Protein AF-A5BAG0-F1 (afdb_monomer_lite)

Foldseek 3Di:
DFAKEWEAAPPDLLSQLLVVLCVLLVHDHHYDHADPVDGDPVLCVQPVPPSDDTWIDRHPHIDHTSVRSSVVSCVVRVPNALADPDPVSNVVLVVLLVLVVVCVVLVVQCLVDDPDDSNVVSLVVVLVSLCCCLPPQCNQALESSRPDRHSSCSSCVCCLVPVVVSCQVSVHDQPDCVSRVSVVSSSVVVPDDFLVVQLPPAQDDDDDQSFKDWDWTDDPPPIKIKIKGFQRQDDSVVSRVVSNLVSVVCCVPVPPFQWEWEDDPGMIMIMHSDDCFQPQFFPPKDKDFDPDFAPDQVLVLVQVLVVLVVQLVVLLVDLQSKDKDWDDSDPPWIKIKIKHFHNRYHSVSSSVNSVVQSVCCCVPPGRTQWMKMDGPGMIMIMHRDDDGDDDDDDPDDDDDDDDDDDDDDDDDDDDDDDDDDDPPPVVVVVSVLVVLLPPQDDDDDDDDDDDRYYYYYPPDDDDDDDPDPLVVVVVVCVVVVPQADEDEPVQVCVQQVNVDPVQFPDADPFGTWGWGAGPVRFIKIKGWGAPVDPLNVLLLVQCCVPQSQDDDPQAWHFRHWYDDDRTTITITHDFPQAFQLVQLQDPVSVLVCAPVLLLQQLLSVLVQLCCCQPVGPFNKDQLADDRNQWTAHPVRHTHGHRSSVMDTDPDPQQFDADSDQDYDPQLFAPCCVPGVGDGSLRVLQSSLSRLLCSQQSDDQVPVVVVVQDQGSLVNLVVCVVVVNNCVSGHVSNPPSDDPLLSVLSSQLSLQSQANDSVSRDHSVVSSVSNPDSPDDDDGHDRGDDDGDDDDDDDDDDDDDDDDDDDDDDDDDDDD

InterPro domains:
  IPR000719 Protein kinase domain [PS50011] (499-775)
  IPR000719 Protein kinase domain [SM00220] (499-763)
  IPR001245 Serine-threonine/tyrosine-protein kinase, catalytic domain [PF07714] (502-767)
  IPR002902 Gnk2-homologous domain [PF01657] (192-274)
  IPR002902 Gnk2-homologous domain [PF01657] (292-384)
  IPR002902 Gnk2-homologous domain [PS51473] (168-276)
  IPR002902 Gnk2-homologous domain [PS51473] (282-387)
  IPR004045 Glutathione S-transferase, N-terminal [PF02798] (4-74)
  IPR004045 Glutathione S-transferase, N-terminal [PS50404] (2-81)
  IPR008271 Serine/threonine-protein kinase, active site [PS00108] (620-632)
  IPR010987 Glutathione S-transferase, C-terminal-like [PS50405] (86-225)
  IPR011009 Protein kinase-like domain superfamily [SSF56112] (484-770)
  IPR036249 Thioredoxin-like superfamily [SSF52833] (4-101)
  IPR036282 Glutathione S-transferase, C-terminal domain superfamily [SSF47616] (75-193)
  IPR038408 Gnk2-homologous domain superfamily [G3DSA:3.30.430.20] (283-387)
  IPR040079 Glutathione transferase family [SFLDS00019] (2-194)
  IPR045073 Glutathione S-transferase Omega/Tau-like [SFLDG01152] (2-194)
  IPR045074 Glutathione S-transferases Tau, C-terminal alpha-helical domain, plant [cd03185] (87-192)

Radius of gyration: 32.93 Å; chains: 1; bounding box: 95×73×85 Å

Structure (mmCIF, N/CA/C/O backbone):
data_AF-A5BAG0-F1
#
_entry.id   AF-A5BAG0-F1
#
loop_
_atom_site.group_PDB
_atom_site.id
_atom_site.type_symbol
_atom_site.label_atom_id
_atom_site.label_alt_id
_atom_site.label_comp_id
_atom_site.label_asym_id
_atom_site.label_entity_id
_atom_site.label_seq_id
_atom_site.pdbx_PDB_ins_code
_atom_site.Cartn_x
_atom_site.Cartn_y
_atom_site.Cartn_z
_atom_site.occupancy
_atom_site.B_iso_or_equiv
_atom_site.auth_seq_id
_atom_site.auth_comp_id
_atom_site.auth_asym_id
_atom_site.auth_atom_id
_atom_site.pdbx_PDB_model_num
ATOM 1 N N . MET A 1 1 ? -6.418 -37.209 23.664 1.00 44.50 1 MET A N 1
ATOM 2 C CA . MET A 1 1 ? -5.855 -35.965 24.231 1.00 44.50 1 MET A CA 1
ATOM 3 C C . MET A 1 1 ? -6.591 -34.818 23.578 1.00 44.50 1 MET A C 1
ATOM 5 O O . MET A 1 1 ? -6.714 -34.838 22.359 1.00 44.50 1 MET A O 1
ATOM 9 N N . ALA A 1 2 ? -7.172 -33.909 24.360 1.00 54.09 2 ALA A N 1
ATOM 10 C CA . ALA A 1 2 ? -7.844 -32.742 23.800 1.00 54.09 2 ALA A CA 1
ATOM 11 C C . ALA A 1 2 ? -6.822 -31.923 22.995 1.00 54.09 2 ALA A C 1
ATOM 13 O O . ALA A 1 2 ? -5.721 -31.677 23.483 1.00 54.09 2 ALA A O 1
ATOM 14 N N . GLY A 1 3 ? -7.141 -31.580 21.746 1.00 81.06 3 GLY A N 1
ATOM 15 C CA . GLY A 1 3 ? -6.217 -30.844 20.884 1.00 81.06 3 GLY A CA 1
ATOM 16 C C . GLY A 1 3 ? -5.937 -29.458 21.461 1.00 81.06 3 GLY A C 1
ATOM 17 O O . GLY A 1 3 ? -6.878 -28.717 21.744 1.00 81.06 3 GLY A O 1
ATOM 18 N N . VAL A 1 4 ? -4.659 -29.125 21.651 1.00 92.50 4 VAL A N 1
ATOM 19 C CA . VAL A 1 4 ? -4.233 -27.770 22.012 1.00 92.50 4 VAL A CA 1
ATOM 20 C C . VAL A 1 4 ? -4.216 -26.933 20.739 1.00 92.50 4 VAL A C 1
ATOM 22 O O . VAL A 1 4 ? -3.604 -27.334 19.748 1.00 92.50 4 VAL A O 1
ATOM 25 N N . LYS A 1 5 ? -4.880 -25.779 20.749 1.00 93.62 5 LYS A N 1
ATOM 26 C CA . LYS A 1 5 ? -4.885 -24.829 19.632 1.00 93.62 5 LYS A CA 1
ATOM 27 C C . LYS A 1 5 ? -4.446 -23.463 20.124 1.00 93.62 5 LYS A C 1
ATOM 29 O O . LYS A 1 5 ? -4.856 -23.037 21.198 1.00 93.62 5 LYS A O 1
ATOM 34 N N . LEU A 1 6 ? -3.638 -22.763 19.344 1.00 89.94 6 LEU A N 1
ATOM 35 C CA . LEU A 1 6 ? -3.215 -21.402 19.644 1.00 89.94 6 LEU A CA 1
ATOM 36 C C . LEU A 1 6 ? -3.747 -20.464 18.572 1.00 89.94 6 LEU A C 1
ATOM 38 O O . LEU A 1 6 ? -3.273 -20.500 17.441 1.00 89.94 6 LEU A O 1
ATOM 42 N N . LEU A 1 7 ? -4.693 -19.609 18.947 1.00 91.88 7 LEU A N 1
ATOM 43 C CA . LEU A 1 7 ? -5.143 -18.496 18.125 1.00 91.88 7 LEU A CA 1
ATOM 44 C C . LEU A 1 7 ? -4.152 -17.357 18.326 1.00 91.88 7 LEU A C 1
ATOM 46 O O . LEU A 1 7 ? -4.000 -16.832 19.436 1.00 91.88 7 LEU A O 1
ATOM 50 N N . GLY A 1 8 ? -3.444 -16.993 17.267 1.00 78.56 8 GLY A N 1
ATOM 51 C CA . GLY A 1 8 ? -2.357 -16.030 17.331 1.00 78.56 8 GLY A CA 1
ATOM 52 C C . GLY A 1 8 ? -2.220 -15.233 16.047 1.00 78.56 8 GLY A C 1
ATOM 53 O O . GLY A 1 8 ? -2.806 -15.559 15.029 1.00 78.56 8 GLY A O 1
ATOM 54 N N . PHE A 1 9 ? -1.412 -14.182 16.107 1.00 67.50 9 PHE A N 1
ATOM 55 C CA . PHE A 1 9 ? -0.986 -13.425 14.937 1.00 67.50 9 PHE A CA 1
ATOM 56 C C . PHE A 1 9 ? 0.531 -13.536 14.828 1.00 67.50 9 PHE A C 1
ATOM 58 O O . PHE A 1 9 ? 1.224 -13.335 15.833 1.00 67.50 9 PHE A O 1
ATOM 65 N N . TRP A 1 10 ? 1.050 -13.843 13.641 1.00 54.97 10 TRP A N 1
ATOM 66 C CA . TRP A 1 10 ? 2.470 -14.147 13.428 1.00 54.97 10 TRP A CA 1
ATOM 67 C C . TRP A 1 10 ? 3.415 -12.998 13.790 1.00 54.97 10 TRP A C 1
ATOM 69 O O . TRP A 1 10 ? 4.603 -13.241 13.974 1.00 54.97 10 TRP A O 1
ATOM 79 N N . ALA A 1 11 ? 2.922 -11.760 13.878 1.00 52.19 11 ALA A N 1
ATOM 80 C CA . ALA A 1 11 ? 3.703 -10.598 14.302 1.00 52.19 11 ALA A CA 1
ATOM 81 C C . ALA A 1 11 ? 3.396 -10.166 15.749 1.00 52.19 11 ALA A C 1
ATOM 83 O O . ALA A 1 11 ? 3.837 -9.110 16.185 1.00 52.19 11 ALA A O 1
ATOM 84 N N . SER A 1 12 ? 2.626 -10.940 16.516 1.00 66.25 12 SER A N 1
ATOM 85 C CA . SER A 1 12 ? 2.354 -10.618 17.918 1.00 66.25 12 SER A CA 1
ATOM 86 C C . SER A 1 12 ? 3.501 -11.097 18.815 1.00 66.25 12 SER A C 1
ATOM 88 O O . SER A 1 12 ? 3.684 -12.313 18.943 1.00 66.25 12 SER A O 1
ATOM 90 N N . PRO A 1 13 ? 4.236 -10.202 19.510 1.00 66.69 13 PRO A N 1
ATOM 91 C CA . PRO A 1 13 ? 5.249 -10.624 20.482 1.00 66.69 13 PRO A CA 1
ATOM 92 C C . PRO A 1 13 ? 4.629 -11.456 21.617 1.00 66.69 13 PRO A C 1
ATOM 94 O O . PRO A 1 13 ? 5.242 -12.399 22.110 1.00 66.69 13 PRO A O 1
ATOM 97 N N . PHE A 1 14 ? 3.374 -11.173 21.973 1.00 80.56 14 PHE A N 1
ATOM 98 C CA . PHE A 1 14 ? 2.615 -11.919 22.974 1.00 80.56 14 PHE A CA 1
ATOM 99 C C . PHE A 1 14 ? 2.253 -13.333 22.500 1.00 80.56 14 PHE A C 1
ATOM 101 O O . PHE A 1 14 ? 2.248 -14.263 23.302 1.00 80.56 14 PHE A O 1
ATOM 108 N N . GLY A 1 15 ? 1.995 -13.517 21.200 1.00 74.94 15 GLY A N 1
ATOM 109 C CA . GLY A 1 15 ? 1.789 -14.839 20.602 1.00 74.94 15 GLY A CA 1
ATOM 110 C C . GLY A 1 15 ? 3.059 -15.691 20.615 1.00 74.94 15 GLY A C 1
ATOM 111 O O . GLY A 1 15 ? 2.999 -16.875 20.946 1.00 74.94 15 GLY A O 1
ATOM 112 N N . TYR A 1 16 ? 4.218 -15.083 20.341 1.00 70.00 16 TYR A N 1
ATOM 113 C CA . TYR A 1 16 ? 5.503 -15.786 20.397 1.00 70.00 16 TYR A CA 1
ATOM 114 C C . TYR A 1 16 ? 5.868 -16.279 21.791 1.00 70.00 16 TYR A C 1
ATOM 116 O O . TYR A 1 16 ? 6.412 -17.377 21.890 1.00 70.00 16 TYR A O 1
ATOM 124 N N . ARG A 1 17 ? 5.510 -15.540 22.854 1.00 81.88 17 ARG A N 1
ATOM 125 C CA . ARG A 1 17 ? 5.674 -16.022 24.237 1.00 81.88 17 ARG A CA 1
ATOM 126 C C . ARG A 1 17 ? 5.067 -17.419 24.390 1.00 81.88 17 ARG A C 1
ATOM 128 O O . ARG A 1 17 ? 5.754 -18.347 24.797 1.00 81.88 17 ARG A O 1
ATOM 135 N N . VAL A 1 18 ? 3.815 -17.585 23.961 1.00 81.69 18 VAL A N 1
ATOM 136 C CA . VAL A 1 18 ? 3.084 -18.859 24.057 1.00 81.69 18 VAL A CA 1
ATOM 137 C C . VAL A 1 18 ? 3.702 -19.936 23.160 1.00 81.69 18 VAL A C 1
ATOM 139 O O . VAL A 1 18 ? 3.875 -21.072 23.594 1.00 81.69 18 VAL A O 1
ATOM 142 N N . ILE A 1 19 ? 4.089 -19.585 21.930 1.00 73.25 19 ILE A N 1
ATOM 143 C CA . ILE A 1 19 ? 4.749 -20.507 20.990 1.00 73.25 19 ILE A CA 1
ATOM 144 C C . ILE A 1 19 ? 6.051 -21.064 21.574 1.00 73.25 19 ILE A C 1
ATOM 146 O O . ILE A 1 19 ? 6.289 -22.270 21.493 1.00 73.25 19 ILE A O 1
ATOM 150 N N . TRP A 1 20 ? 6.904 -20.200 22.129 1.00 71.62 20 TRP A N 1
ATOM 151 C CA . TRP A 1 20 ? 8.177 -20.611 22.717 1.00 71.62 20 TRP A CA 1
ATOM 152 C C . TRP A 1 20 ? 7.961 -21.494 23.940 1.00 71.62 20 TRP A C 1
ATOM 154 O O . TRP A 1 20 ? 8.593 -22.543 24.028 1.00 71.62 20 TRP A O 1
ATOM 164 N N . THR A 1 21 ? 7.020 -21.136 24.819 1.00 77.00 21 THR A N 1
ATOM 165 C CA . THR A 1 21 ? 6.648 -21.964 25.974 1.00 77.00 21 THR A CA 1
ATOM 166 C C . THR A 1 21 ? 6.181 -23.351 25.533 1.00 77.00 21 THR A C 1
ATOM 168 O O . THR A 1 21 ? 6.751 -24.342 25.975 1.00 77.00 21 THR A O 1
ATOM 171 N N . LEU A 1 22 ? 5.222 -23.456 24.605 1.00 74.12 22 LEU A N 1
ATOM 172 C CA . LEU A 1 22 ? 4.727 -24.753 24.119 1.00 74.12 22 LEU A CA 1
ATOM 173 C C . LEU A 1 22 ? 5.850 -25.612 23.514 1.00 74.12 22 LEU A C 1
ATOM 175 O O . LEU A 1 22 ? 5.915 -26.811 23.777 1.00 74.12 22 LEU A O 1
ATOM 179 N N . LYS A 1 23 ? 6.765 -24.998 22.750 1.00 65.88 23 LYS A N 1
ATOM 180 C CA . LYS A 1 23 ? 7.907 -25.695 22.134 1.00 65.88 23 LYS A CA 1
ATOM 181 C C . LYS A 1 23 ? 8.925 -26.184 23.160 1.00 65.88 23 LYS A C 1
ATOM 183 O O . LYS A 1 23 ? 9.336 -27.336 23.080 1.00 65.88 23 LYS A O 1
ATOM 188 N N . LEU A 1 24 ? 9.306 -25.345 24.124 1.00 63.72 24 LEU A N 1
ATOM 189 C CA . LEU A 1 24 ? 10.250 -25.723 25.183 1.00 63.72 24 LEU A CA 1
ATOM 190 C C . LEU A 1 24 ? 9.681 -26.818 26.094 1.00 63.72 24 LEU A C 1
ATOM 192 O O . LEU A 1 24 ? 10.423 -27.663 26.583 1.00 63.72 24 LEU A O 1
ATOM 196 N N . LYS A 1 25 ? 8.356 -26.844 26.262 1.00 73.62 25 LYS A N 1
ATOM 197 C CA . LYS A 1 25 ? 7.632 -27.887 26.999 1.00 73.62 25 LYS A CA 1
ATOM 198 C C . LYS A 1 25 ? 7.383 -29.157 26.179 1.00 73.62 25 LYS A C 1
ATOM 200 O O . LYS A 1 25 ? 6.916 -30.142 26.737 1.00 73.62 25 LYS A O 1
ATOM 205 N N . GLY A 1 26 ? 7.667 -29.150 24.874 1.00 67.62 26 GLY A N 1
ATOM 206 C CA . GLY A 1 26 ? 7.410 -30.286 23.982 1.00 67.62 26 GLY A CA 1
ATOM 207 C C . GLY A 1 26 ? 5.921 -30.569 23.738 1.00 67.62 26 GLY A C 1
ATOM 208 O O . GLY A 1 26 ? 5.553 -31.696 23.411 1.00 67.62 26 GLY A O 1
ATOM 209 N N . ILE A 1 27 ? 5.051 -29.570 23.905 1.00 77.88 27 ILE A N 1
ATOM 210 C CA . ILE A 1 27 ? 3.600 -29.721 23.758 1.00 77.88 27 ILE A CA 1
ATOM 211 C C . ILE A 1 27 ? 3.224 -29.552 22.285 1.00 77.88 27 ILE A C 1
ATOM 213 O O . ILE A 1 27 ? 3.508 -28.522 21.673 1.00 77.88 27 ILE A O 1
ATOM 217 N N . ASN A 1 28 ? 2.538 -30.544 21.717 1.00 77.50 28 ASN A N 1
ATOM 218 C CA . ASN A 1 28 ? 1.984 -30.451 20.367 1.00 77.50 28 ASN A CA 1
ATOM 219 C C . ASN A 1 28 ? 0.748 -29.544 20.349 1.00 77.50 28 ASN A C 1
ATOM 221 O O . ASN A 1 28 ? -0.157 -29.711 21.167 1.00 77.50 28 ASN A O 1
ATOM 225 N N . TYR A 1 29 ? 0.682 -28.627 19.384 1.00 82.62 29 TYR A N 1
ATOM 226 C CA . TYR A 1 29 ? -0.444 -27.712 19.212 1.00 82.62 29 TYR A CA 1
ATOM 227 C C . TYR A 1 29 ? -0.710 -27.401 17.735 1.00 82.62 29 TYR A C 1
ATOM 229 O O . TYR A 1 29 ? 0.186 -27.467 16.893 1.00 82.62 29 TYR A O 1
ATOM 237 N N . GLU A 1 30 ? -1.950 -27.028 17.433 1.00 84.69 30 GLU A N 1
ATOM 238 C CA . GLU A 1 30 ? -2.370 -26.455 16.153 1.00 84.69 30 GLU A CA 1
ATOM 239 C C . GLU A 1 30 ? -2.279 -24.924 16.235 1.00 84.69 30 GLU A C 1
ATOM 241 O O . GLU A 1 30 ? -2.868 -24.314 17.126 1.00 84.69 30 GLU A O 1
ATOM 246 N N . TYR A 1 31 ? -1.540 -24.280 15.331 1.00 76.94 31 TYR A N 1
ATOM 247 C CA . TYR A 1 31 ? -1.507 -22.818 15.252 1.00 76.94 31 TYR A CA 1
ATOM 248 C C . TYR A 1 31 ? -2.589 -22.316 14.297 1.00 76.94 31 TYR A C 1
ATOM 250 O O . TYR A 1 31 ? -2.599 -22.687 13.125 1.00 76.94 31 TYR A O 1
ATOM 258 N N . ILE A 1 32 ? -3.465 -21.450 14.796 1.00 83.56 32 ILE A N 1
ATOM 259 C CA . ILE A 1 32 ? -4.528 -20.807 14.031 1.00 83.56 32 ILE A CA 1
ATOM 260 C C . ILE A 1 32 ? -4.159 -19.332 13.890 1.00 83.56 32 ILE A C 1
ATOM 262 O O . ILE A 1 32 ? -4.119 -18.589 14.871 1.00 83.56 32 ILE A O 1
ATOM 266 N N . GLU A 1 33 ? -3.852 -18.926 12.660 1.00 82.38 33 GLU A N 1
ATOM 267 C CA . GLU A 1 33 ? -3.566 -17.533 12.329 1.00 82.38 33 GLU A CA 1
ATOM 268 C C . GLU A 1 33 ? -4.864 -16.714 12.357 1.00 82.38 33 GLU A C 1
ATOM 270 O O . GLU A 1 33 ? -5.813 -17.008 11.633 1.00 82.38 33 GLU A O 1
ATOM 275 N N . GLU A 1 34 ? -4.879 -15.668 13.176 1.00 82.25 34 GLU A N 1
ATOM 276 C CA . GLU A 1 34 ? -5.972 -14.711 13.302 1.00 82.25 34 GLU A CA 1
ATOM 277 C C . GLU A 1 34 ? -5.670 -13.434 12.518 1.00 82.25 34 GLU A C 1
ATOM 279 O O . GLU A 1 34 ? -4.604 -12.824 12.655 1.00 82.25 34 GLU A O 1
ATOM 284 N N . ASP A 1 35 ? -6.650 -12.981 11.740 1.00 72.62 35 ASP A N 1
ATOM 285 C CA . ASP A 1 35 ? -6.616 -11.668 11.109 1.00 72.62 35 ASP A CA 1
ATOM 286 C C . ASP A 1 35 ? -7.104 -10.612 12.116 1.00 72.62 35 ASP A C 1
ATOM 288 O O . ASP A 1 35 ? -8.254 -10.604 12.556 1.00 72.62 35 ASP A O 1
ATOM 292 N N . LEU A 1 36 ? -6.218 -9.693 12.509 1.00 68.00 36 LEU A N 1
ATOM 293 C CA . LEU A 1 36 ? -6.552 -8.628 13.461 1.00 68.00 36 LEU A CA 1
ATOM 294 C C . LEU A 1 36 ? -7.559 -7.609 12.898 1.00 68.00 36 LEU A C 1
ATOM 296 O O . LEU A 1 36 ? -8.217 -6.923 13.688 1.00 68.00 36 LEU A O 1
ATOM 300 N N . GLY A 1 37 ? -7.666 -7.508 11.568 1.00 61.41 37 GLY A N 1
ATOM 301 C CA . GLY A 1 37 ? -8.647 -6.693 10.852 1.00 61.41 37 GLY A CA 1
ATOM 302 C C . GLY A 1 37 ? -9.988 -7.403 10.653 1.00 61.41 37 GLY A C 1
ATOM 303 O O . GLY A 1 37 ? -11.025 -6.745 10.707 1.00 61.41 37 GLY A O 1
ATOM 304 N N . ASN A 1 38 ? -9.979 -8.733 10.512 1.00 77.50 38 ASN A N 1
ATOM 305 C CA . ASN A 1 38 ? -11.176 -9.571 10.403 1.00 77.50 38 ASN A CA 1
ATOM 306 C C . ASN A 1 38 ? -11.106 -10.785 11.347 1.00 77.50 38 ASN A C 1
ATOM 308 O O . ASN A 1 38 ? -10.771 -11.900 10.950 1.00 77.50 38 ASN A O 1
ATOM 312 N N . LYS A 1 39 ? -11.411 -10.541 12.624 1.00 82.31 39 LYS A N 1
ATOM 313 C CA . LYS A 1 39 ? -11.278 -11.532 13.702 1.00 82.31 39 LYS A CA 1
ATOM 314 C C . LYS A 1 39 ? -12.184 -12.731 13.456 1.00 82.31 39 LYS A C 1
ATOM 316 O O . LYS A 1 39 ? -13.379 -12.552 13.210 1.00 82.31 39 LYS A O 1
ATOM 321 N N . SER A 1 40 ? -11.645 -13.941 13.593 1.00 87.56 40 SER A N 1
ATOM 322 C CA . SER A 1 40 ? -12.434 -15.148 13.375 1.00 87.56 40 SER A CA 1
ATOM 323 C C . SER A 1 40 ? -13.585 -15.249 14.383 1.00 87.56 40 SER A C 1
ATOM 325 O O . SER A 1 40 ? -13.499 -14.777 15.522 1.00 87.56 40 SER A O 1
ATOM 327 N N . GLN A 1 41 ? -14.673 -15.917 13.991 1.00 89.75 41 GLN A N 1
ATOM 328 C CA . GLN A 1 41 ? -15.756 -16.233 14.930 1.00 89.75 41 GLN A CA 1
ATOM 329 C C . GLN A 1 41 ? -15.256 -17.086 16.103 1.00 89.75 41 GLN A C 1
ATOM 331 O O . GLN A 1 41 ? -15.753 -16.945 17.216 1.00 89.75 41 GLN A O 1
ATOM 336 N N . LEU A 1 42 ? -14.227 -17.911 15.876 1.00 88.12 42 LEU A N 1
ATOM 337 C CA . LEU A 1 42 ? -13.580 -18.704 16.916 1.00 88.12 42 LEU A CA 1
ATOM 338 C C . LEU A 1 42 ? -12.930 -17.795 17.974 1.00 88.12 42 LEU A C 1
ATOM 340 O O . LEU A 1 42 ? -13.173 -17.972 19.167 1.00 88.12 42 LEU A O 1
ATOM 344 N N . LEU A 1 43 ? -12.185 -16.768 17.557 1.00 88.81 43 LEU A N 1
ATOM 345 C CA . LEU A 1 43 ? -11.599 -15.778 18.463 1.00 88.81 43 LEU A CA 1
ATOM 346 C C . LEU A 1 43 ? -12.670 -14.971 19.201 1.00 88.81 43 LEU A C 1
ATOM 348 O O . LEU A 1 43 ? -12.561 -14.758 20.408 1.00 88.81 43 LEU A O 1
ATOM 352 N N . LEU A 1 44 ? -13.699 -14.512 18.487 1.00 90.31 44 LEU A N 1
ATOM 353 C CA . LEU A 1 44 ? -14.778 -13.719 19.079 1.00 90.31 44 LEU A CA 1
ATOM 354 C C . LEU A 1 44 ? -15.591 -14.525 20.098 1.00 90.31 44 LEU A C 1
ATOM 356 O O . LEU A 1 44 ? -16.000 -13.971 21.116 1.00 90.31 44 LEU A O 1
ATOM 360 N N . HIS A 1 45 ? -15.783 -15.820 19.851 1.00 91.25 45 HIS A N 1
ATOM 361 C CA . HIS A 1 45 ? -16.463 -16.728 20.766 1.00 91.25 45 HIS A CA 1
ATOM 362 C C . HIS A 1 45 ? -15.622 -17.030 22.014 1.00 91.25 45 HIS A C 1
ATOM 364 O O . HIS A 1 45 ? -16.141 -16.998 23.128 1.00 91.25 45 HIS A O 1
ATOM 370 N N . HIS A 1 46 ? -14.321 -17.284 21.845 1.00 87.44 46 HIS A N 1
ATOM 371 C CA . HIS A 1 46 ? -13.440 -17.718 22.933 1.00 87.44 46 HIS A CA 1
ATOM 372 C C . HIS A 1 46 ? -12.741 -16.578 23.694 1.00 87.44 46 HIS A C 1
ATOM 374 O O . HIS A 1 46 ? -12.216 -16.806 24.782 1.00 87.44 46 HIS A O 1
ATOM 380 N N . ASN A 1 47 ? -12.757 -15.346 23.176 1.00 89.44 47 ASN A N 1
ATOM 381 C CA . ASN A 1 47 ? -12.350 -14.137 23.900 1.00 89.44 47 ASN A CA 1
ATOM 382 C C . ASN A 1 47 ? -13.317 -12.968 23.612 1.00 89.44 47 ASN A C 1
ATOM 384 O O . ASN A 1 47 ? -12.937 -11.983 22.971 1.00 89.44 47 ASN A O 1
ATOM 388 N N . PRO A 1 48 ? -14.576 -13.041 24.082 1.00 81.56 48 PRO A N 1
ATOM 389 C CA . PRO A 1 48 ? -15.608 -12.054 23.753 1.00 81.56 48 PRO A CA 1
ATOM 390 C C . PRO A 1 48 ? -15.364 -10.685 24.402 1.00 81.56 48 PRO A C 1
ATOM 392 O O . PRO A 1 48 ? -15.817 -9.664 23.878 1.00 81.56 48 PRO A O 1
ATOM 395 N N . VAL A 1 49 ? -14.637 -10.660 25.526 1.00 78.00 49 VAL A N 1
ATOM 396 C CA . VAL A 1 49 ? -14.387 -9.458 26.334 1.00 78.00 49 VAL A CA 1
ATOM 397 C C . VAL A 1 49 ? -13.346 -8.564 25.670 1.00 78.00 49 VAL A C 1
ATOM 399 O O . VAL A 1 49 ? -13.621 -7.405 25.365 1.00 78.00 49 VAL A O 1
ATOM 402 N N . HIS A 1 50 ? -12.151 -9.096 25.412 1.00 78.31 50 HIS A N 1
ATOM 403 C CA . HIS A 1 50 ? -11.053 -8.299 24.865 1.00 78.31 50 HIS A CA 1
ATOM 404 C C . HIS A 1 50 ? -10.953 -8.422 23.349 1.00 78.31 50 HIS A C 1
ATOM 406 O O . HIS A 1 50 ? -10.473 -7.495 22.693 1.00 78.31 50 HIS A O 1
ATOM 412 N N . LYS A 1 51 ? -11.423 -9.542 22.778 1.00 86.56 51 LYS A N 1
ATOM 413 C CA . LYS A 1 51 ? -11.330 -9.848 21.343 1.00 86.56 51 LYS A CA 1
ATOM 414 C C . LYS A 1 51 ? -9.880 -9.748 20.860 1.00 86.56 51 LYS A C 1
ATOM 416 O O . LYS A 1 51 ? -9.622 -9.216 19.780 1.00 86.56 51 LYS A O 1
ATOM 421 N N . LYS A 1 52 ? -8.923 -10.145 21.701 1.00 85.19 52 LYS A N 1
ATOM 422 C CA . LYS A 1 52 ? -7.477 -10.023 21.467 1.00 85.19 52 LYS A CA 1
ATOM 423 C C . LYS A 1 52 ? -6.824 -11.400 21.444 1.00 85.19 52 LYS A C 1
ATOM 425 O O . LYS A 1 52 ? -7.316 -12.339 22.060 1.00 85.19 52 LYS A O 1
ATOM 430 N N . ILE A 1 53 ? -5.704 -11.482 20.742 1.00 85.75 53 ILE A N 1
ATOM 431 C CA . ILE A 1 53 ? -4.805 -12.637 20.720 1.00 85.75 53 ILE A CA 1
ATOM 432 C C . ILE A 1 53 ? -3.589 -12.362 21.619 1.00 85.75 53 ILE A C 1
ATOM 434 O O . ILE A 1 53 ? -3.254 -11.191 21.823 1.00 85.75 53 ILE A O 1
ATOM 438 N N . PRO A 1 54 ? -2.889 -13.393 22.121 1.00 92.00 54 PRO A N 1
ATOM 439 C CA . PRO A 1 54 ? -3.149 -14.821 21.920 1.00 92.00 54 PRO A CA 1
ATOM 440 C C . PRO A 1 54 ? -4.326 -15.367 22.740 1.00 92.00 54 PRO A C 1
ATOM 442 O O . PRO A 1 54 ? -4.632 -14.854 23.816 1.00 92.00 54 PRO A O 1
ATOM 445 N N . VAL A 1 55 ? -4.941 -16.441 22.237 1.00 95.50 55 VAL A N 1
ATOM 446 C CA . VAL A 1 55 ? -5.883 -17.295 22.981 1.00 95.50 55 VAL A CA 1
ATOM 447 C C . VAL A 1 55 ? -5.458 -18.750 22.808 1.00 95.50 55 VAL A C 1
ATOM 449 O O . VAL A 1 55 ? -5.333 -19.228 21.681 1.00 95.50 55 VAL A O 1
ATOM 452 N N . LEU A 1 56 ? -5.228 -19.457 23.912 1.00 95.69 56 LEU A N 1
ATOM 453 C CA . LEU A 1 56 ? -4.955 -20.891 23.912 1.00 95.69 56 LEU A CA 1
ATOM 454 C C . LEU A 1 56 ? -6.259 -21.649 24.171 1.00 95.69 56 LEU A C 1
ATOM 456 O O . LEU A 1 56 ? -6.906 -21.439 25.195 1.00 95.69 56 LEU A O 1
ATOM 460 N N . LEU A 1 57 ? -6.632 -22.540 23.259 1.00 94.88 57 LEU A N 1
ATOM 461 C CA . LEU A 1 57 ? -7.714 -23.498 23.453 1.00 94.88 57 LEU A CA 1
ATOM 462 C C . LEU A 1 57 ? -7.120 -24.836 23.875 1.00 94.88 57 LEU A C 1
ATOM 464 O O . LEU A 1 57 ? -6.251 -25.380 23.194 1.00 94.88 57 LEU A O 1
ATOM 468 N N . HIS A 1 58 ? -7.607 -25.385 24.979 1.00 93.62 58 HIS A N 1
ATOM 469 C CA . HIS A 1 58 ? -7.279 -26.732 25.426 1.00 93.62 58 HIS A CA 1
ATOM 470 C C . HIS A 1 58 ? -8.588 -27.498 25.637 1.00 93.62 58 HIS A C 1
ATOM 472 O O . HIS A 1 58 ? -9.236 -27.396 26.682 1.00 93.62 58 HIS A O 1
ATOM 478 N N . GLY A 1 59 ? -9.013 -28.226 24.599 1.00 87.31 59 GLY A N 1
ATOM 479 C CA . GLY A 1 59 ? -10.382 -28.746 24.518 1.00 87.31 59 GLY A CA 1
ATOM 480 C C . GLY A 1 59 ? -11.392 -27.603 24.411 1.00 87.31 59 GLY A C 1
ATOM 481 O O . GLY A 1 59 ? -11.193 -26.689 23.618 1.00 87.31 59 GLY A O 1
ATOM 482 N N . ASP A 1 60 ? -12.433 -27.626 25.243 1.00 83.06 60 ASP A N 1
ATOM 483 C CA . ASP A 1 60 ? -13.483 -26.593 25.260 1.00 83.06 60 ASP A CA 1
ATOM 484 C C . ASP A 1 60 ? -13.121 -25.364 26.116 1.00 83.06 60 ASP A C 1
ATOM 486 O O . ASP A 1 60 ? -13.913 -24.432 26.261 1.00 83.06 60 ASP A O 1
ATOM 490 N N . LYS A 1 61 ? -11.930 -25.357 26.729 1.00 89.75 61 LYS A N 1
ATOM 491 C CA . LYS A 1 61 ? -11.475 -24.277 27.610 1.00 89.75 61 LYS A CA 1
ATOM 492 C C . LYS A 1 61 ? -10.610 -23.295 26.834 1.00 89.75 61 LYS A C 1
ATOM 494 O O . LYS A 1 61 ? -9.617 -23.697 26.231 1.00 89.75 61 LYS A O 1
ATOM 499 N N . ALA A 1 62 ? -10.957 -22.015 26.911 1.00 93.56 62 ALA A N 1
ATOM 500 C CA . ALA A 1 62 ? -10.165 -20.923 26.366 1.00 93.56 62 ALA A CA 1
ATOM 501 C C . ALA A 1 62 ? -9.431 -20.176 27.482 1.00 93.56 62 ALA A C 1
ATOM 503 O O . ALA A 1 62 ? -10.035 -19.809 28.489 1.00 93.56 62 ALA A O 1
ATOM 504 N N . VAL A 1 63 ? -8.140 -19.928 27.279 1.00 94.62 63 VAL A N 1
ATOM 505 C CA . VAL A 1 63 ? -7.309 -19.085 28.143 1.00 94.62 63 VAL A CA 1
ATOM 506 C C . VAL A 1 63 ? -6.783 -17.937 27.291 1.00 94.62 63 VAL A C 1
ATOM 508 O O . VAL A 1 63 ? -6.150 -18.162 26.261 1.00 94.62 63 VAL A O 1
ATOM 511 N N . ALA A 1 64 ? -7.088 -16.707 27.690 1.00 90.94 64 ALA A N 1
ATOM 512 C CA . ALA A 1 64 ? -6.654 -15.486 27.016 1.00 90.94 64 ALA A CA 1
ATOM 513 C C . ALA A 1 64 ? -5.572 -14.776 27.842 1.00 90.94 64 ALA A C 1
ATOM 515 O O . ALA A 1 64 ? -5.439 -15.048 29.031 1.00 90.94 64 ALA A O 1
ATOM 516 N N . GLU A 1 65 ? -4.852 -13.846 27.209 1.00 89.25 65 GLU A N 1
ATOM 517 C CA . GLU A 1 65 ? -3.699 -13.111 27.758 1.00 89.25 65 GLU A CA 1
ATOM 518 C C . GLU A 1 65 ? -2.425 -13.960 27.882 1.00 89.25 65 GLU A C 1
ATOM 520 O O . GLU A 1 65 ? -2.381 -14.983 28.560 1.00 89.25 65 GLU A O 1
ATOM 525 N N . SER A 1 66 ? -1.342 -13.517 27.233 1.00 90.56 66 SER A N 1
ATOM 526 C CA . SER A 1 66 ? -0.122 -14.333 27.094 1.00 90.56 66 SER A CA 1
ATOM 527 C C . SER A 1 66 ? 0.475 -14.796 28.426 1.00 90.56 66 SER A C 1
ATOM 529 O O . SER A 1 66 ? 0.860 -15.952 28.534 1.00 90.56 66 SER A O 1
ATOM 531 N N . LEU A 1 67 ? 0.520 -13.939 29.451 1.00 90.75 67 LEU A N 1
ATOM 532 C CA . LEU A 1 67 ? 1.102 -14.300 30.748 1.00 90.75 67 LEU A CA 1
ATOM 533 C C . LEU A 1 67 ? 0.241 -15.316 31.506 1.00 90.75 67 LEU A C 1
ATOM 535 O O . LEU A 1 67 ? 0.777 -16.256 32.082 1.00 90.75 67 LEU A O 1
ATOM 539 N N . VAL A 1 68 ? -1.084 -15.179 31.429 1.00 92.38 68 VAL A N 1
ATOM 540 C CA . VAL A 1 68 ? -2.029 -16.133 32.028 1.00 92.38 68 VAL A CA 1
ATOM 541 C C . VAL A 1 68 ? -1.947 -17.482 31.312 1.00 92.38 68 VAL A C 1
ATOM 543 O O . VAL A 1 68 ? -1.958 -18.530 31.951 1.00 92.38 68 VAL A O 1
ATOM 546 N N . ILE A 1 69 ? -1.793 -17.472 29.985 1.00 94.44 69 ILE A N 1
ATOM 547 C CA . ILE A 1 69 ? -1.570 -18.688 29.194 1.00 94.44 69 ILE A CA 1
ATOM 548 C C . ILE A 1 69 ? -0.263 -19.382 29.604 1.00 94.44 69 ILE A C 1
ATOM 550 O O . ILE A 1 69 ? -0.228 -20.605 29.714 1.00 94.44 69 ILE A O 1
ATOM 554 N N . LEU A 1 70 ? 0.809 -18.622 29.831 1.00 91.19 70 LEU A N 1
ATOM 555 C CA . LEU A 1 70 ? 2.098 -19.150 30.283 1.00 91.19 70 LEU A CA 1
ATOM 556 C C . LEU A 1 70 ? 1.976 -19.850 31.646 1.00 91.19 70 LEU A C 1
ATOM 558 O O . LEU A 1 70 ? 2.473 -20.965 31.798 1.00 91.19 70 LEU A O 1
ATOM 562 N N . GLU A 1 71 ? 1.275 -19.235 32.603 1.00 90.56 71 GLU A N 1
ATOM 563 C CA . GLU A 1 71 ? 0.992 -19.849 33.909 1.00 90.56 71 GLU A CA 1
ATOM 564 C C . GLU A 1 71 ? 0.135 -21.108 33.770 1.00 90.56 71 GLU A C 1
ATOM 566 O O . GLU A 1 71 ? 0.463 -22.148 34.337 1.00 90.56 71 GLU A O 1
ATOM 571 N N . TYR A 1 72 ? -0.905 -21.046 32.938 1.00 94.56 72 TYR A N 1
ATOM 572 C CA . TYR A 1 72 ? -1.748 -22.196 32.640 1.00 94.56 72 TYR A CA 1
ATOM 573 C C . TYR A 1 72 ? -0.948 -23.372 32.061 1.00 94.56 72 TYR A C 1
ATOM 575 O O . TYR A 1 72 ? -1.173 -24.518 32.455 1.00 94.56 72 TYR A O 1
ATOM 583 N N . ILE A 1 73 ? -0.007 -23.109 31.145 1.00 92.56 73 ILE A N 1
ATOM 584 C CA . ILE A 1 73 ? 0.855 -24.148 30.564 1.00 92.56 73 ILE A CA 1
ATOM 585 C C . ILE A 1 73 ? 1.763 -24.765 31.636 1.00 92.56 73 ILE A C 1
ATOM 587 O O . ILE A 1 73 ? 1.878 -25.989 31.694 1.00 92.56 73 ILE A O 1
ATOM 591 N N . GLU A 1 74 ? 2.376 -23.945 32.493 1.00 90.31 74 GLU A N 1
ATOM 592 C CA . GLU A 1 74 ? 3.251 -24.433 33.568 1.00 90.31 74 GLU A CA 1
ATOM 593 C C . GLU A 1 74 ? 2.507 -25.300 34.592 1.00 90.31 74 GLU A C 1
ATOM 595 O O . GLU A 1 74 ? 3.057 -26.294 35.065 1.00 90.31 74 GLU A O 1
ATOM 600 N N . GLU A 1 75 ? 1.254 -24.969 34.909 1.00 91.06 75 GLU A N 1
ATOM 601 C CA . GLU A 1 75 ? 0.434 -25.752 35.843 1.00 91.06 75 GLU A CA 1
ATOM 602 C C . GLU A 1 75 ? -0.151 -27.019 35.208 1.00 91.06 75 GLU A C 1
ATOM 604 O O . GLU A 1 75 ? -0.276 -28.052 35.868 1.00 91.06 75 GLU A O 1
ATOM 609 N N . THR A 1 76 ? -0.507 -26.958 33.923 1.00 92.75 76 THR A N 1
ATOM 610 C CA . THR A 1 76 ? -1.169 -28.070 33.221 1.00 92.75 76 THR A CA 1
ATOM 611 C C . THR A 1 76 ? -0.181 -29.159 32.801 1.00 92.75 76 THR A C 1
ATOM 613 O O . THR A 1 76 ? -0.526 -30.341 32.837 1.00 92.75 76 THR A O 1
ATOM 616 N N . TRP A 1 77 ? 1.047 -28.785 32.426 1.00 91.06 77 TRP A N 1
ATOM 617 C CA . TRP A 1 77 ? 2.103 -29.713 32.017 1.00 91.06 77 TRP A CA 1
ATOM 618 C C . TRP A 1 77 ? 3.331 -29.522 32.914 1.00 91.06 77 TRP A C 1
ATOM 620 O O . TRP A 1 77 ? 4.204 -28.732 32.576 1.00 91.06 77 TRP A O 1
ATOM 630 N N . PRO A 1 78 ? 3.448 -30.224 34.052 1.00 84.94 78 PRO A N 1
ATOM 631 C CA . PRO A 1 78 ? 4.532 -29.995 35.016 1.00 84.94 78 PRO A CA 1
ATOM 632 C C . PRO A 1 78 ? 5.917 -30.482 34.540 1.00 84.94 78 PRO A C 1
ATOM 634 O O . PRO A 1 78 ? 6.932 -30.182 35.164 1.00 84.94 78 PRO A O 1
ATOM 637 N N . GLU A 1 79 ? 5.979 -31.228 33.437 1.00 80.94 79 GLU A N 1
ATOM 638 C CA . GLU A 1 79 ? 7.213 -31.751 32.838 1.00 80.94 79 GLU A CA 1
ATOM 639 C C . GLU A 1 79 ? 8.059 -30.617 32.234 1.00 80.94 79 GLU A C 1
ATOM 641 O O . GLU A 1 79 ? 7.515 -29.710 31.609 1.00 80.94 79 GLU A O 1
ATOM 646 N N . ASN A 1 80 ? 9.388 -30.655 32.394 1.00 73.69 80 ASN A N 1
ATOM 647 C CA . ASN A 1 80 ? 10.313 -29.599 31.938 1.00 73.69 80 ASN A CA 1
ATOM 648 C C . ASN A 1 80 ? 9.919 -28.195 32.454 1.00 73.69 80 ASN A C 1
ATOM 650 O O . ASN A 1 80 ? 9.485 -27.351 31.669 1.00 73.69 80 ASN A O 1
ATOM 654 N N . PRO A 1 81 ? 9.984 -27.937 33.773 1.00 81.62 81 PRO A N 1
ATOM 655 C CA . PRO A 1 81 ? 9.536 -26.668 34.345 1.00 81.62 81 PRO A CA 1
ATOM 656 C C . PRO A 1 81 ? 10.377 -25.492 33.827 1.00 81.62 81 PRO A C 1
ATOM 658 O O . PRO A 1 81 ? 11.607 -25.546 33.837 1.00 81.62 81 PRO A O 1
ATOM 661 N N . LEU A 1 82 ? 9.704 -24.428 33.383 1.00 81.88 82 LEU A N 1
ATOM 662 C CA . LEU A 1 82 ? 10.331 -23.176 32.933 1.00 81.88 82 LEU A CA 1
ATOM 663 C C . LEU A 1 82 ? 10.421 -22.143 34.060 1.00 81.88 82 LEU A C 1
ATOM 665 O O . LEU A 1 82 ? 11.168 -21.164 33.960 1.00 81.88 82 LEU A O 1
ATOM 669 N N . LEU A 1 83 ? 9.641 -22.341 35.121 1.00 85.94 83 LEU A N 1
ATOM 670 C CA . LEU A 1 83 ? 9.788 -21.655 36.394 1.00 85.94 83 LEU A CA 1
ATOM 671 C C . LEU A 1 83 ? 10.680 -22.452 37.360 1.00 85.94 83 LEU A C 1
ATOM 673 O O . LEU A 1 83 ? 10.633 -23.682 37.375 1.00 85.94 83 LEU A O 1
ATOM 677 N N . PRO A 1 84 ? 11.426 -21.766 38.244 1.00 85.56 84 PRO A N 1
ATOM 678 C CA . PRO A 1 84 ? 12.184 -22.426 39.299 1.00 85.56 84 PRO A CA 1
ATOM 679 C C . PRO A 1 84 ? 11.320 -23.326 40.195 1.00 85.56 84 PRO A C 1
ATOM 681 O O . PRO A 1 84 ? 10.139 -23.058 40.463 1.00 85.56 84 PRO A O 1
ATOM 684 N N . THR A 1 85 ? 11.921 -24.405 40.700 1.00 84.56 85 THR A N 1
ATOM 685 C CA . THR A 1 85 ? 11.277 -25.324 41.652 1.00 84.56 85 THR A CA 1
ATOM 686 C C . THR A 1 85 ? 11.194 -24.737 43.061 1.00 84.56 85 THR A C 1
ATOM 688 O O . THR A 1 85 ? 10.242 -25.036 43.785 1.00 84.56 85 THR A O 1
ATOM 691 N N . ASP A 1 86 ? 12.148 -23.883 43.434 1.00 90.56 86 ASP A N 1
ATOM 692 C CA . ASP A 1 86 ? 12.135 -23.160 44.702 1.00 90.56 86 ASP A CA 1
ATOM 693 C C . ASP A 1 86 ? 11.021 -22.099 44.734 1.00 90.56 86 ASP A C 1
ATOM 695 O O . ASP A 1 86 ? 10.757 -21.397 43.754 1.00 90.56 86 ASP A O 1
ATOM 699 N N . ALA A 1 87 ? 10.336 -21.993 45.875 1.00 87.25 87 ALA A N 1
ATOM 700 C CA . ALA A 1 87 ? 9.177 -21.116 46.024 1.00 87.25 87 ALA A CA 1
ATOM 701 C C . ALA A 1 87 ? 9.556 -19.626 45.980 1.00 87.25 87 ALA A C 1
ATOM 703 O O . ALA A 1 87 ? 8.798 -18.824 45.424 1.00 87.25 87 ALA A O 1
ATOM 704 N N . TYR A 1 88 ? 10.706 -19.258 46.551 1.00 88.62 88 TYR A N 1
ATOM 705 C CA . TYR A 1 88 ? 11.193 -17.883 46.540 1.00 88.62 88 TYR A CA 1
ATOM 706 C C . TYR A 1 88 ? 11.652 -17.484 45.134 1.00 88.62 88 TYR A C 1
ATOM 708 O O . TYR A 1 88 ? 11.194 -16.469 44.607 1.00 88.62 88 TYR A O 1
ATOM 716 N N . GLU A 1 89 ? 12.464 -18.310 44.474 1.00 86.44 89 GLU A N 1
ATOM 717 C CA . GLU A 1 89 ? 12.937 -18.033 43.110 1.00 86.44 89 GLU A CA 1
ATOM 718 C C . GLU A 1 89 ? 11.787 -17.967 42.097 1.00 86.44 89 GLU A C 1
ATOM 720 O O . GLU A 1 89 ? 11.771 -17.103 41.216 1.00 86.44 89 GLU A O 1
ATOM 725 N N . ARG A 1 90 ? 10.765 -18.816 42.255 1.00 88.62 90 ARG A N 1
ATOM 726 C CA . ARG A 1 90 ? 9.539 -18.753 41.449 1.00 88.62 90 ARG A CA 1
ATOM 727 C C . ARG A 1 90 ? 8.767 -17.454 41.667 1.00 88.62 90 ARG A C 1
ATOM 729 O O . ARG A 1 90 ? 8.282 -16.864 40.699 1.00 88.62 90 ARG A O 1
ATOM 736 N N . ALA A 1 91 ? 8.647 -16.996 42.914 1.00 85.88 91 ALA A N 1
ATOM 737 C CA . ALA A 1 91 ? 8.012 -15.716 43.223 1.00 85.88 91 ALA A CA 1
ATOM 738 C C . ALA A 1 91 ? 8.799 -14.544 42.615 1.00 85.88 91 ALA A C 1
ATOM 740 O O . ALA A 1 91 ? 8.200 -13.642 42.025 1.00 85.88 91 ALA A O 1
ATOM 741 N N . MET A 1 92 ? 10.132 -14.599 42.667 1.00 89.69 92 MET A N 1
ATOM 742 C CA . MET A 1 92 ? 11.005 -13.607 42.036 1.00 89.69 92 MET A CA 1
ATOM 743 C C . MET A 1 92 ? 10.880 -13.601 40.509 1.00 89.69 92 MET A C 1
ATOM 745 O O . MET A 1 92 ? 10.811 -12.531 39.906 1.00 89.69 92 MET A O 1
ATOM 749 N N . ALA A 1 93 ? 10.782 -14.768 39.867 1.00 88.56 93 ALA A N 1
ATOM 750 C CA . ALA A 1 93 ? 10.546 -14.861 38.426 1.00 88.56 93 ALA A CA 1
ATOM 751 C C . ALA A 1 93 ? 9.223 -14.184 38.023 1.00 88.56 93 ALA A C 1
ATOM 753 O O . ALA A 1 93 ? 9.197 -13.371 37.098 1.00 88.56 93 ALA A O 1
ATOM 754 N N . ARG A 1 94 ? 8.137 -14.444 38.764 1.00 90.31 94 ARG A N 1
ATOM 755 C CA . ARG A 1 94 ? 6.832 -13.790 38.550 1.00 90.31 94 ARG A CA 1
ATOM 756 C C . ARG A 1 94 ? 6.894 -12.280 38.766 1.00 90.31 94 ARG A C 1
ATOM 758 O O . ARG A 1 94 ? 6.329 -11.528 37.972 1.00 90.31 94 ARG A O 1
ATOM 765 N N . PHE A 1 95 ? 7.609 -11.833 39.799 1.00 92.00 95 PHE A N 1
ATOM 766 C CA . PHE A 1 95 ? 7.840 -10.410 40.042 1.00 92.00 95 PHE A CA 1
ATOM 767 C C . PHE A 1 95 ? 8.502 -9.740 38.834 1.00 92.00 95 PHE A C 1
ATOM 769 O O . PHE A 1 95 ? 8.007 -8.715 38.371 1.00 92.00 95 PHE A O 1
ATOM 776 N N . TRP A 1 96 ? 9.566 -10.329 38.281 1.00 90.88 96 TRP A N 1
ATOM 777 C CA . TRP A 1 96 ? 10.289 -9.748 37.147 1.00 90.88 96 TRP A CA 1
ATOM 778 C C . TRP A 1 96 ? 9.481 -9.732 35.849 1.00 90.88 96 TRP A C 1
ATOM 780 O O . TRP A 1 96 ? 9.531 -8.741 35.118 1.00 90.88 96 TRP A O 1
ATOM 790 N N . ILE A 1 97 ? 8.686 -10.774 35.599 1.00 89.31 97 ILE A N 1
ATOM 791 C CA . ILE A 1 97 ? 7.738 -10.811 34.478 1.00 89.31 97 ILE A CA 1
ATOM 792 C C . ILE A 1 97 ? 6.734 -9.656 34.598 1.00 89.31 97 ILE A C 1
ATOM 794 O O . ILE A 1 97 ? 6.559 -8.884 33.654 1.00 89.31 97 ILE A O 1
ATOM 798 N N . ASN A 1 98 ? 6.120 -9.490 35.774 1.00 87.12 98 ASN A N 1
ATOM 799 C CA . ASN A 1 98 ? 5.143 -8.428 36.013 1.00 87.12 98 ASN A CA 1
ATOM 800 C C . ASN A 1 98 ? 5.780 -7.027 35.986 1.00 87.12 98 ASN A C 1
ATOM 802 O O . ASN A 1 98 ? 5.202 -6.085 35.445 1.00 87.12 98 ASN A O 1
ATOM 806 N N . PHE A 1 99 ? 6.997 -6.886 36.520 1.00 86.56 99 PHE A N 1
ATOM 807 C CA . PHE A 1 99 ? 7.763 -5.645 36.454 1.00 86.56 99 PHE A CA 1
ATOM 808 C C . PHE A 1 99 ? 7.984 -5.231 34.997 1.00 86.56 99 PHE A C 1
ATOM 810 O O . PHE A 1 99 ? 7.621 -4.115 34.627 1.00 86.56 99 PHE A O 1
ATOM 817 N N . GLY A 1 100 ? 8.485 -6.144 34.157 1.00 82.88 100 GLY A N 1
ATOM 818 C CA . GLY A 1 100 ? 8.680 -5.904 32.728 1.00 82.88 100 GLY A CA 1
ATOM 819 C C . GLY A 1 100 ? 7.396 -5.487 32.010 1.00 82.88 100 GLY A C 1
ATOM 820 O O . GLY A 1 100 ? 7.391 -4.502 31.271 1.00 82.88 100 GLY A O 1
ATOM 821 N N . GLU A 1 101 ? 6.290 -6.182 32.282 1.00 83.00 101 GLU A N 1
ATOM 822 C CA . GLU A 1 101 ? 4.988 -5.886 31.676 1.00 83.00 101 GLU A CA 1
ATOM 823 C C . GLU A 1 101 ? 4.450 -4.510 32.109 1.00 83.00 101 GLU A C 1
ATOM 825 O O . GLU A 1 101 ? 3.999 -3.729 31.269 1.00 83.00 101 GLU A O 1
ATOM 830 N N . SER A 1 102 ? 4.582 -4.147 33.391 1.00 82.25 102 SER A N 1
ATOM 831 C CA . SER A 1 102 ? 4.148 -2.840 33.916 1.00 82.25 102 SER A CA 1
ATOM 832 C C . SER A 1 102 ? 4.913 -1.655 33.315 1.00 82.25 102 SER A C 1
ATOM 834 O O . SER A 1 102 ? 4.399 -0.536 33.269 1.00 82.25 102 SER A O 1
ATOM 836 N N . LYS A 1 103 ? 6.142 -1.895 32.842 1.00 82.19 103 LYS A N 1
ATOM 837 C CA . LYS A 1 103 ? 7.008 -0.891 32.211 1.00 82.19 103 LYS A CA 1
ATOM 838 C C . LYS A 1 103 ? 6.891 -0.857 30.689 1.00 82.19 103 LYS A C 1
ATOM 840 O O . LYS A 1 103 ? 7.472 0.027 30.062 1.00 82.19 103 LYS A O 1
ATOM 845 N N . SER A 1 104 ? 6.096 -1.750 30.092 1.00 72.06 104 SER A N 1
ATOM 846 C CA . SER A 1 104 ? 5.861 -1.806 28.642 1.00 72.06 104 SER A CA 1
ATOM 847 C C . SER A 1 104 ? 5.440 -0.454 28.058 1.00 72.06 104 SER A C 1
ATOM 849 O O . SER A 1 104 ? 5.982 -0.045 27.038 1.00 72.06 104 SER A O 1
ATOM 851 N N . ALA A 1 105 ? 4.553 0.294 28.724 1.00 68.44 105 ALA A N 1
ATOM 852 C CA . ALA A 1 105 ? 4.115 1.618 28.276 1.00 68.44 105 ALA A CA 1
ATOM 853 C C . ALA A 1 105 ? 5.269 2.632 28.155 1.00 68.44 105 ALA A C 1
ATOM 855 O O . ALA A 1 105 ? 5.291 3.400 27.196 1.00 68.44 105 ALA A O 1
ATOM 856 N N . THR A 1 106 ? 6.242 2.600 29.072 1.00 72.25 106 THR A N 1
ATOM 857 C CA . THR A 1 106 ? 7.443 3.453 29.028 1.00 72.25 106 THR A CA 1
ATOM 858 C C . THR A 1 106 ? 8.347 3.061 27.859 1.00 72.25 106 THR A C 1
ATOM 860 O O . THR A 1 106 ? 8.777 3.927 27.099 1.00 72.25 106 THR A O 1
ATOM 863 N N . PHE A 1 107 ? 8.536 1.758 27.620 1.00 70.56 107 PHE A N 1
ATOM 864 C CA . PHE A 1 107 ? 9.230 1.277 26.419 1.00 70.56 107 PHE A CA 1
ATOM 865 C C . PHE A 1 107 ? 8.499 1.694 25.128 1.00 70.56 107 PHE A C 1
ATOM 867 O O . PHE A 1 107 ? 9.133 2.104 24.161 1.00 70.56 107 PHE A O 1
ATOM 874 N N . PHE A 1 108 ? 7.160 1.678 25.118 1.00 66.88 108 PHE A N 1
ATOM 875 C CA . PHE A 1 108 ? 6.356 2.139 23.981 1.00 66.88 108 PHE A CA 1
ATOM 876 C C . PHE A 1 108 ? 6.367 3.659 23.779 1.00 66.88 108 PHE A C 1
ATOM 878 O O . PHE A 1 108 ? 6.164 4.110 22.651 1.00 66.88 108 PHE A O 1
ATOM 885 N N . GLN A 1 109 ? 6.594 4.451 24.830 1.00 67.81 109 GLN A N 1
ATOM 886 C CA . GLN A 1 109 ? 6.776 5.900 24.714 1.00 67.81 109 GLN A CA 1
ATOM 887 C C . GLN A 1 109 ? 8.084 6.234 23.999 1.00 67.81 109 GLN A C 1
ATOM 889 O O . GLN A 1 109 ? 8.056 7.050 23.082 1.00 67.81 109 GLN A O 1
ATOM 894 N N . PHE A 1 110 ? 9.177 5.524 24.302 1.00 64.81 110 PHE A N 1
ATOM 895 C CA . PHE A 1 110 ? 10.428 5.635 23.542 1.00 64.81 110 PHE A CA 1
ATOM 896 C C . PHE A 1 110 ? 10.221 5.409 22.030 1.00 64.81 110 PHE A C 1
ATOM 898 O O . PHE A 1 110 ? 10.829 6.102 21.221 1.00 64.81 110 PHE A O 1
ATOM 905 N N . PHE A 1 111 ? 9.295 4.527 21.632 1.00 62.19 111 PHE A N 1
ATOM 906 C CA . PHE A 1 111 ? 8.974 4.283 20.216 1.00 62.19 111 PHE A CA 1
ATOM 907 C C . PHE A 1 111 ? 8.124 5.372 19.541 1.00 62.19 111 PHE A C 1
ATOM 909 O O . PHE A 1 111 ? 7.983 5.349 18.319 1.00 62.19 111 PHE A O 1
ATOM 916 N N . LYS A 1 112 ? 7.501 6.281 20.302 1.00 58.62 112 LYS A N 1
ATOM 917 C CA . LYS A 1 112 ? 6.547 7.280 19.783 1.00 58.62 112 LYS A CA 1
ATOM 918 C C . LYS A 1 112 ? 7.038 8.724 19.864 1.00 58.62 112 LYS A C 1
ATOM 920 O O . LYS A 1 112 ? 6.411 9.584 19.248 1.00 58.62 112 LYS A O 1
ATOM 925 N N . SER A 1 113 ? 8.099 9.002 20.616 1.00 60.72 113 SER A N 1
ATOM 926 C CA . SER A 1 113 ? 8.587 10.368 20.815 1.00 60.72 113 SER A CA 1
ATOM 927 C C . SER A 1 113 ? 9.202 10.950 19.537 1.00 60.72 113 SER A C 1
ATOM 929 O O . SER A 1 113 ? 10.069 10.332 18.919 1.00 60.72 113 SER A O 1
ATOM 931 N N . ALA A 1 114 ? 8.772 12.156 19.155 1.00 55.75 114 ALA A N 1
ATOM 932 C CA . ALA A 1 114 ? 9.415 12.946 18.104 1.00 55.75 114 ALA A CA 1
ATOM 933 C C . ALA A 1 114 ? 10.723 13.578 18.620 1.00 55.75 114 ALA A C 1
ATOM 935 O O . ALA A 1 114 ? 10.895 13.744 19.828 1.00 55.75 114 ALA A O 1
ATOM 936 N N . ALA A 1 115 ? 11.642 13.926 17.712 1.00 60.53 115 ALA A N 1
ATOM 937 C CA . ALA A 1 115 ? 12.942 14.503 18.063 1.00 60.53 115 ALA A CA 1
ATOM 938 C C . ALA A 1 115 ? 12.809 15.733 18.986 1.00 60.53 115 ALA A C 1
ATOM 940 O O . ALA A 1 115 ? 12.005 16.624 18.712 1.00 60.53 115 ALA A O 1
ATOM 941 N N . GLY A 1 116 ? 13.612 15.792 20.057 1.00 69.94 116 GLY A N 1
ATOM 942 C CA . GLY A 1 116 ? 13.612 16.892 21.030 1.00 69.94 116 GLY A CA 1
ATOM 943 C C . GLY A 1 116 ? 13.579 16.432 22.494 1.00 69.94 116 GLY A C 1
ATOM 944 O O . GLY A 1 116 ? 13.939 15.302 22.818 1.00 69.94 116 GLY A O 1
ATOM 945 N N . GLU A 1 117 ? 13.131 17.319 23.384 1.00 70.44 117 GLU A N 1
ATOM 946 C CA . GLU A 1 117 ? 13.173 17.154 24.850 1.00 70.44 117 GLU A CA 1
ATOM 947 C C . GLU A 1 117 ? 12.329 15.959 25.356 1.00 70.44 117 GLU A C 1
ATOM 949 O O . GLU A 1 117 ? 12.704 15.269 26.307 1.00 70.44 117 GLU A O 1
ATOM 954 N N . GLU A 1 118 ? 11.225 15.635 24.669 1.00 70.50 118 GLU A N 1
ATOM 955 C CA . GLU A 1 118 ? 10.387 14.461 24.971 1.00 70.50 118 GLU A CA 1
ATOM 956 C C . GLU A 1 118 ? 11.081 13.126 24.656 1.00 70.50 118 GLU A C 1
ATOM 958 O O . GLU A 1 118 ? 10.871 12.132 25.359 1.00 70.50 118 GLU A O 1
ATOM 963 N N . GLN A 1 119 ? 11.927 13.087 23.622 1.00 74.94 119 GLN A N 1
ATOM 964 C CA . GLN A 1 119 ? 12.710 11.900 23.274 1.00 74.94 119 GLN A CA 1
ATOM 965 C C . GLN A 1 119 ? 13.826 11.668 24.295 1.00 74.94 119 GLN A C 1
ATOM 967 O O . GLN A 1 119 ? 14.025 10.539 24.740 1.00 74.94 119 GLN A O 1
ATOM 972 N N . GLU A 1 120 ? 14.516 12.730 24.714 1.00 77.12 120 GLU A N 1
ATOM 973 C CA . GLU A 1 120 ? 15.599 12.646 25.698 1.00 77.12 120 GLU A CA 1
ATOM 974 C C . GLU A 1 120 ? 15.091 12.156 27.063 1.00 77.12 120 GLU A C 1
ATOM 976 O O . GLU A 1 120 ? 15.698 11.279 27.687 1.00 77.12 120 GLU A O 1
ATOM 981 N N . LYS A 1 121 ? 13.913 12.633 27.487 1.00 81.31 121 LYS A N 1
ATOM 982 C CA . LYS A 1 121 ? 13.243 12.146 28.698 1.00 81.31 121 LYS A CA 1
ATOM 983 C C . LYS A 1 121 ? 12.866 10.663 28.596 1.00 81.31 121 LYS A C 1
ATOM 985 O O . LYS A 1 121 ? 13.180 9.896 29.505 1.00 81.31 121 LYS A O 1
ATOM 990 N N . ALA A 1 122 ? 12.249 10.247 27.487 1.00 78.81 122 ALA A N 1
ATOM 991 C CA . ALA A 1 122 ? 11.852 8.853 27.273 1.00 78.81 122 ALA A CA 1
ATOM 992 C C . ALA A 1 122 ? 13.061 7.899 27.197 1.00 78.81 122 ALA A C 1
ATOM 994 O O . ALA A 1 122 ? 13.011 6.785 27.727 1.00 78.81 122 ALA A O 1
ATOM 995 N N . ILE A 1 123 ? 14.169 8.347 26.592 1.00 80.19 123 ILE A N 1
ATOM 996 C CA . ILE A 1 123 ? 15.445 7.619 26.573 1.00 80.19 123 ILE A CA 1
ATOM 997 C C . ILE A 1 123 ? 15.965 7.424 27.996 1.00 80.19 123 ILE A C 1
ATOM 999 O O . ILE A 1 123 ? 16.297 6.301 28.375 1.00 80.19 123 ILE A O 1
ATOM 1003 N N . LYS A 1 124 ? 16.011 8.492 28.797 1.00 84.06 124 LYS A N 1
ATOM 1004 C CA . LYS A 1 124 ? 16.540 8.433 30.162 1.00 84.06 124 LYS A CA 1
ATOM 1005 C C . LYS A 1 124 ? 15.744 7.468 31.045 1.00 84.06 124 LYS A C 1
ATOM 1007 O O . LYS A 1 124 ? 16.340 6.621 31.707 1.00 84.06 124 LYS A O 1
ATOM 1012 N N . GLU A 1 125 ? 14.416 7.547 30.999 1.00 84.25 125 GLU A N 1
ATOM 1013 C CA . GLU A 1 125 ? 13.535 6.637 31.743 1.00 84.25 125 GLU A CA 1
ATOM 1014 C C . GLU A 1 125 ? 13.711 5.175 31.292 1.00 84.25 125 GLU A C 1
ATOM 1016 O O . GLU A 1 125 ? 13.780 4.265 32.119 1.00 84.25 125 GLU A O 1
ATOM 1021 N N . THR A 1 126 ? 13.865 4.939 29.985 1.00 84.62 126 THR A N 1
ATOM 1022 C CA . THR A 1 126 ? 14.107 3.598 29.427 1.00 84.62 126 THR A CA 1
ATOM 1023 C C . THR A 1 126 ? 15.453 3.024 29.876 1.00 84.62 126 THR A C 1
ATOM 1025 O O . THR A 1 126 ? 15.528 1.860 30.273 1.00 84.62 126 THR A O 1
ATOM 1028 N N . VAL A 1 127 ? 16.513 3.837 29.866 1.00 86.12 127 VAL A N 1
ATOM 1029 C CA . VAL A 1 127 ? 17.858 3.446 30.319 1.00 86.12 127 VAL A CA 1
ATOM 1030 C C . VAL A 1 127 ? 17.856 3.063 31.799 1.00 86.12 127 VAL A C 1
ATOM 1032 O O . VAL A 1 127 ? 18.446 2.045 32.161 1.00 86.12 127 VAL A O 1
ATOM 1035 N N . GLU A 1 128 ? 17.167 3.825 32.652 1.00 88.12 128 GLU A N 1
ATOM 1036 C CA . GLU A 1 128 ? 17.051 3.505 34.081 1.00 88.12 128 GLU A CA 1
ATOM 1037 C C . GLU A 1 128 ? 16.357 2.153 34.311 1.00 88.12 128 GLU A C 1
ATOM 1039 O O . GLU A 1 128 ? 16.813 1.352 35.129 1.00 88.12 128 GLU A O 1
ATOM 1044 N N . ILE A 1 129 ? 15.305 1.849 33.545 1.00 87.38 129 ILE A N 1
ATOM 1045 C CA . ILE A 1 129 ? 14.591 0.569 33.647 1.00 87.38 129 ILE A CA 1
ATOM 1046 C C . ILE A 1 129 ? 15.466 -0.595 33.162 1.00 87.38 129 ILE A C 1
ATOM 1048 O O . ILE A 1 129 ? 15.538 -1.624 33.836 1.00 87.38 129 ILE A O 1
ATOM 1052 N N . LEU A 1 130 ? 16.149 -0.447 32.022 1.00 88.19 130 LEU A N 1
ATOM 1053 C CA . LEU A 1 130 ? 17.041 -1.485 31.487 1.00 88.19 130 LEU A CA 1
ATOM 1054 C C . LEU A 1 130 ? 18.201 -1.785 32.438 1.00 88.19 130 LEU A C 1
ATOM 1056 O O . LEU A 1 130 ? 18.567 -2.947 32.604 1.00 88.19 130 LEU A O 1
ATOM 1060 N N . LYS A 1 131 ? 18.716 -0.760 33.125 1.00 89.81 131 LYS A N 1
ATOM 1061 C CA . LYS A 1 131 ? 19.761 -0.924 34.138 1.00 89.81 131 LYS A CA 1
ATOM 1062 C C . LYS A 1 131 ? 19.277 -1.761 35.317 1.00 89.81 131 LYS A C 1
ATOM 1064 O O . LYS A 1 131 ? 19.974 -2.676 35.743 1.00 89.81 131 LYS A O 1
ATOM 1069 N N . ILE A 1 132 ? 18.058 -1.507 35.794 1.00 90.31 132 ILE A N 1
ATOM 1070 C CA . ILE A 1 132 ? 17.438 -2.327 36.844 1.00 90.31 132 ILE A CA 1
ATOM 1071 C C . ILE A 1 132 ? 17.289 -3.781 36.371 1.00 90.31 132 ILE A C 1
ATOM 1073 O O . ILE A 1 132 ? 17.614 -4.697 37.122 1.00 90.31 132 ILE A O 1
ATOM 1077 N N . ILE A 1 133 ? 16.845 -4.013 35.131 1.00 90.06 133 ILE A N 1
ATOM 1078 C CA . ILE A 1 133 ? 16.686 -5.370 34.578 1.00 90.06 133 ILE A CA 1
ATOM 1079 C C . ILE A 1 133 ? 18.039 -6.089 34.479 1.00 90.06 133 ILE A C 1
ATOM 1081 O O . ILE A 1 133 ? 18.154 -7.239 34.907 1.00 90.06 133 ILE A O 1
ATOM 1085 N N . GLU A 1 134 ? 19.071 -5.432 33.953 1.00 91.75 134 GLU A N 1
ATOM 1086 C CA . GLU A 1 134 ? 20.396 -6.036 33.806 1.00 91.75 134 GLU A CA 1
ATOM 1087 C C . GLU A 1 134 ? 21.054 -6.328 35.164 1.00 91.75 134 GLU A C 1
ATOM 1089 O O . GLU A 1 134 ? 21.555 -7.432 35.382 1.00 91.75 134 GLU A O 1
ATOM 1094 N N . GLU A 1 135 ? 21.031 -5.371 36.095 1.00 90.19 135 GLU A N 1
ATOM 1095 C CA . GLU A 1 135 ? 21.741 -5.493 37.373 1.00 90.19 135 GLU A CA 1
ATOM 1096 C C . GLU A 1 135 ? 21.008 -6.390 38.376 1.00 90.19 135 GLU A C 1
ATOM 1098 O O . GLU A 1 135 ? 21.645 -7.192 39.057 1.00 90.19 135 GLU A O 1
ATOM 1103 N N . GLN A 1 136 ? 19.682 -6.261 38.476 1.00 87.25 136 GLN A N 1
ATOM 1104 C CA . GLN A 1 136 ? 18.895 -6.880 39.550 1.00 87.25 136 GLN A CA 1
ATOM 1105 C C . GLN A 1 136 ? 18.157 -8.151 39.104 1.00 87.25 136 GLN A C 1
ATOM 1107 O O . GLN A 1 136 ? 17.825 -8.984 39.948 1.00 87.25 136 GLN A O 1
ATOM 1112 N N . SER A 1 137 ? 17.883 -8.320 37.802 1.00 88.06 137 SER A N 1
ATOM 1113 C CA . SER A 1 137 ? 17.156 -9.491 37.283 1.00 88.06 137 SER A CA 1
ATOM 1114 C C . SER A 1 137 ? 18.067 -10.485 36.565 1.00 88.06 137 SER A C 1
ATOM 1116 O O . SER A 1 137 ? 18.103 -11.664 36.940 1.00 88.06 137 SER A O 1
ATOM 1118 N N . LEU A 1 138 ? 18.819 -10.026 35.556 1.00 89.31 138 LEU A N 1
ATOM 1119 C CA . LEU A 1 138 ? 19.742 -10.875 34.796 1.00 89.31 138 LEU A CA 1
ATOM 1120 C C . LEU A 1 138 ? 20.991 -11.198 35.623 1.00 89.31 138 LEU A C 1
ATOM 1122 O O . LEU A 1 138 ? 21.363 -12.365 35.750 1.00 89.31 138 LEU A O 1
ATOM 1126 N N . GLY A 1 139 ? 21.602 -10.189 36.250 1.00 88.56 139 GLY A N 1
ATOM 1127 C CA . GLY A 1 139 ? 22.836 -10.371 37.011 1.00 88.56 139 GLY A CA 1
ATOM 1128 C C . GLY A 1 139 ? 23.926 -10.981 36.128 1.00 88.56 139 GLY A C 1
ATOM 1129 O O . GLY A 1 139 ? 24.047 -10.602 34.972 1.00 88.56 139 GLY A O 1
ATOM 1130 N N . GLU A 1 140 ? 24.694 -11.937 36.649 1.00 86.12 140 GLU A N 1
ATOM 1131 C CA . GLU A 1 140 ? 25.741 -12.666 35.901 1.00 86.12 140 GLU A CA 1
ATOM 1132 C C . GLU A 1 140 ? 25.220 -13.910 35.157 1.00 86.12 140 GLU A C 1
ATOM 1134 O O . GLU A 1 140 ? 26.004 -14.702 34.635 1.00 86.12 140 GLU A O 1
ATOM 1139 N N . LYS A 1 141 ? 23.903 -14.141 35.143 1.00 86.19 141 LYS A N 1
ATOM 1140 C CA . LYS A 1 141 ? 23.333 -15.365 34.575 1.00 86.19 141 LYS A CA 1
ATOM 1141 C C . LYS A 1 141 ? 23.335 -15.310 33.047 1.00 86.19 141 LYS A C 1
ATOM 1143 O O . LYS A 1 141 ? 23.101 -14.259 32.452 1.00 86.19 141 LYS A O 1
ATOM 1148 N N . LYS A 1 142 ? 23.530 -16.471 32.410 1.00 80.12 142 LYS A N 1
ATOM 1149 C CA . LYS A 1 142 ? 23.468 -16.622 30.946 1.00 80.12 142 LYS A CA 1
ATOM 1150 C C . LYS A 1 142 ? 22.072 -16.309 30.393 1.00 80.12 142 LYS A C 1
ATOM 1152 O O . LYS A 1 142 ? 21.947 -15.689 29.339 1.00 80.12 142 LYS A O 1
ATOM 1157 N N . PHE A 1 143 ? 21.049 -16.740 31.121 1.00 84.00 143 PHE A N 1
ATOM 1158 C CA . PHE A 1 143 ? 19.630 -16.494 30.901 1.00 84.00 143 PHE A CA 1
ATOM 1159 C C . PHE A 1 143 ? 19.006 -15.983 32.205 1.00 84.00 143 PHE A C 1
ATOM 1161 O O . PHE A 1 143 ? 19.523 -16.238 33.293 1.00 84.00 143 PHE A O 1
ATOM 1168 N N . PHE A 1 144 ? 17.875 -15.283 32.148 1.00 84.88 144 PHE A N 1
ATOM 1169 C CA . PHE A 1 144 ? 17.165 -14.851 33.355 1.00 84.88 144 PHE A CA 1
ATOM 1170 C C . PHE A 1 144 ? 16.786 -16.043 34.252 1.00 84.88 144 PHE A C 1
ATOM 1172 O O . PHE A 1 144 ? 16.806 -15.905 35.481 1.00 84.88 144 PHE A O 1
ATOM 1179 N N . GLY A 1 145 ? 16.518 -17.208 33.649 1.00 74.94 145 GLY A N 1
ATOM 1180 C CA . GLY A 1 145 ? 16.322 -18.499 34.316 1.00 74.94 145 GLY A CA 1
ATOM 1181 C C . GLY A 1 145 ? 17.593 -19.216 34.804 1.00 74.94 145 GLY A C 1
ATOM 1182 O O . GLY A 1 145 ? 17.479 -20.303 35.363 1.00 74.94 145 GLY A O 1
ATOM 1183 N N . GLY A 1 146 ? 18.790 -18.647 34.623 1.00 82.06 146 GLY A N 1
ATOM 1184 C CA . GLY A 1 146 ? 20.069 -19.262 34.999 1.00 82.06 146 GLY A CA 1
ATOM 1185 C C . GLY A 1 146 ? 20.861 -19.748 33.784 1.00 82.06 146 GLY A C 1
ATOM 1186 O O . GLY A 1 146 ? 21.264 -18.947 32.944 1.00 82.06 146 GLY A O 1
ATOM 1187 N N . GLU A 1 147 ? 21.095 -21.059 33.696 1.00 74.62 147 GLU A N 1
ATOM 1188 C CA . GLU A 1 147 ? 21.876 -21.692 32.613 1.00 74.62 147 GLU A CA 1
ATOM 1189 C C . GLU A 1 147 ? 21.041 -22.052 31.372 1.00 74.62 147 GLU A C 1
ATOM 1191 O O . GLU A 1 147 ? 21.586 -22.270 30.287 1.00 74.62 147 GLU A O 1
ATOM 1196 N N . ALA A 1 148 ? 19.714 -22.077 31.513 1.00 71.31 148 ALA A N 1
ATOM 1197 C CA . ALA A 1 148 ? 18.761 -22.405 30.458 1.00 71.31 148 ALA A CA 1
ATOM 1198 C C . ALA A 1 148 ? 17.668 -21.334 30.338 1.00 71.31 148 ALA A C 1
ATOM 1200 O O . ALA A 1 148 ? 17.429 -20.563 31.268 1.00 71.31 148 ALA A O 1
ATOM 1201 N N . ILE A 1 149 ? 16.997 -21.306 29.183 1.00 76.69 149 ILE A N 1
ATOM 1202 C CA . ILE A 1 149 ? 15.880 -20.395 28.911 1.00 76.69 149 ILE A CA 1
ATOM 1203 C C . ILE A 1 149 ? 14.732 -20.700 29.881 1.00 76.69 149 ILE A C 1
ATOM 1205 O O . ILE A 1 149 ? 14.157 -21.787 29.838 1.00 76.69 149 ILE A O 1
ATOM 1209 N N . GLY A 1 150 ? 14.387 -19.730 30.727 1.00 82.31 150 GLY A N 1
ATOM 1210 C CA . GLY A 1 150 ? 13.254 -19.798 31.645 1.00 82.31 150 GLY A CA 1
ATOM 1211 C C . GLY A 1 150 ? 12.081 -18.916 31.217 1.00 82.31 150 GLY A C 1
ATOM 1212 O O . GLY A 1 150 ? 12.105 -18.231 30.193 1.00 82.31 150 GLY A O 1
ATOM 1213 N N . LEU A 1 151 ? 11.027 -18.886 32.034 1.00 85.62 151 LEU A N 1
ATOM 1214 C CA . LEU A 1 151 ? 9.815 -18.119 31.721 1.00 85.62 151 LEU A CA 1
ATOM 1215 C C . LEU A 1 151 ? 10.063 -16.598 31.648 1.00 85.62 151 LEU A C 1
ATOM 1217 O O . LEU A 1 151 ? 9.417 -15.897 30.871 1.00 85.62 151 LEU A O 1
ATOM 1221 N N . VAL A 1 152 ? 11.028 -16.093 32.423 1.00 89.50 152 VAL A N 1
ATOM 1222 C CA . VAL A 1 152 ? 11.444 -14.680 32.406 1.00 89.50 152 VAL A CA 1
ATOM 1223 C C . VAL A 1 152 ? 12.118 -14.328 31.074 1.00 89.50 152 VAL A C 1
ATOM 1225 O O . VAL A 1 152 ? 11.820 -13.285 30.496 1.00 89.50 152 VAL A O 1
ATOM 1228 N N . ASP A 1 153 ? 12.947 -15.227 30.532 1.00 86.00 153 ASP A N 1
ATOM 1229 C CA . ASP A 1 153 ? 13.563 -15.074 29.208 1.00 86.00 153 ASP A CA 1
ATOM 1230 C C . ASP A 1 153 ? 12.512 -15.018 28.100 1.00 86.00 153 ASP A C 1
ATOM 1232 O O . ASP A 1 153 ? 12.567 -14.161 27.223 1.00 86.00 153 ASP A O 1
ATOM 1236 N N . ILE A 1 154 ? 11.509 -15.897 28.169 1.00 81.00 154 ILE A N 1
ATOM 1237 C CA . ILE A 1 154 ? 10.386 -15.922 27.224 1.00 81.00 154 ILE A CA 1
ATOM 1238 C C . ILE A 1 154 ? 9.588 -14.616 27.310 1.00 81.00 154 ILE A C 1
ATOM 1240 O O . ILE A 1 154 ? 9.268 -14.015 26.282 1.00 81.00 154 ILE A O 1
ATOM 1244 N N . ALA A 1 155 ? 9.293 -14.143 28.525 1.00 84.38 155 ALA A N 1
ATOM 1245 C CA . ALA A 1 155 ? 8.557 -12.902 28.746 1.00 84.38 155 ALA A CA 1
ATOM 1246 C C . ALA A 1 155 ? 9.307 -11.675 28.209 1.00 84.38 155 ALA A C 1
ATOM 1248 O O . ALA A 1 155 ? 8.672 -10.790 27.626 1.00 84.38 155 ALA A O 1
ATOM 1249 N N . PHE A 1 156 ? 10.636 -11.647 28.349 1.00 84.38 156 PHE A N 1
ATOM 1250 C CA . PHE A 1 156 ? 11.509 -10.600 27.818 1.00 84.38 156 PHE A CA 1
ATOM 1251 C C . PHE A 1 156 ? 11.964 -10.826 26.377 1.00 84.38 156 PHE A C 1
ATOM 1253 O O . PHE A 1 156 ? 12.568 -9.925 25.811 1.00 84.38 156 PHE A O 1
ATOM 1260 N N . GLY A 1 157 ? 11.651 -11.950 25.730 1.00 73.12 157 GLY A N 1
ATOM 1261 C CA . GLY A 1 157 ? 12.163 -12.275 24.392 1.00 73.12 157 GLY A CA 1
ATOM 1262 C C . GLY A 1 157 ? 11.795 -11.262 23.297 1.00 73.12 157 GLY A C 1
ATOM 1263 O O . GLY A 1 157 ? 12.472 -11.172 22.274 1.00 73.12 157 GLY A O 1
ATOM 1264 N N . TRP A 1 158 ? 10.775 -10.426 23.518 1.00 71.88 158 TRP A N 1
ATOM 1265 C CA . TRP A 1 158 ? 10.500 -9.277 22.651 1.00 71.88 158 TRP A CA 1
ATOM 1266 C C . TRP A 1 158 ? 11.631 -8.234 22.679 1.00 71.88 158 TRP A C 1
ATOM 1268 O O . TRP A 1 158 ? 11.889 -7.620 21.650 1.00 71.88 158 TRP A O 1
ATOM 1278 N N . LEU A 1 159 ? 12.371 -8.086 23.783 1.00 72.75 159 LEU A N 1
ATOM 1279 C CA . LEU A 1 159 ? 13.579 -7.258 23.836 1.00 72.75 159 LEU A CA 1
ATOM 1280 C C . LEU A 1 159 ? 14.641 -7.757 22.845 1.00 72.75 159 LEU A C 1
ATOM 1282 O O . LEU A 1 159 ? 15.284 -6.961 22.174 1.00 72.75 159 LEU A O 1
ATOM 1286 N N . ALA A 1 160 ? 14.786 -9.074 22.681 1.00 67.94 160 ALA A N 1
ATOM 1287 C CA . ALA A 1 160 ? 15.755 -9.631 21.743 1.00 67.94 160 ALA A CA 1
ATOM 1288 C C . ALA A 1 160 ? 15.341 -9.429 20.275 1.00 67.94 160 ALA A C 1
ATOM 1290 O O . ALA A 1 160 ? 16.175 -9.071 19.446 1.00 67.94 160 ALA A O 1
ATOM 1291 N N . TYR A 1 161 ? 14.069 -9.656 19.933 1.00 60.84 161 TYR A N 1
ATOM 1292 C CA . TYR A 1 161 ? 13.620 -9.682 18.531 1.00 60.84 161 TYR A CA 1
ATOM 1293 C C . TYR A 1 161 ? 12.997 -8.377 18.018 1.00 60.84 161 TYR A C 1
ATOM 1295 O O . TYR A 1 161 ? 12.990 -8.156 16.811 1.00 60.84 161 TYR A O 1
ATOM 1303 N N . TRP A 1 162 ? 12.477 -7.520 18.899 1.00 60.19 162 TRP A N 1
ATOM 1304 C CA . TRP A 1 162 ? 11.776 -6.287 18.514 1.00 60.19 162 TRP A CA 1
ATOM 1305 C C . TRP A 1 162 ? 12.556 -5.022 18.870 1.00 60.19 162 TRP A C 1
ATOM 1307 O O . TRP A 1 162 ? 12.459 -4.041 18.138 1.00 60.19 162 TRP A O 1
ATOM 1317 N N . PHE A 1 163 ? 13.358 -5.041 19.940 1.00 66.88 163 PHE A N 1
ATOM 1318 C CA . PHE A 1 163 ? 14.037 -3.835 20.423 1.00 66.88 163 PHE A CA 1
ATOM 1319 C C . PHE A 1 163 ? 15.133 -3.341 19.465 1.00 66.88 163 PHE A C 1
ATOM 1321 O O . PHE A 1 163 ? 15.194 -2.151 19.177 1.00 66.88 163 PHE A O 1
ATOM 1328 N N . GLU A 1 164 ? 15.936 -4.237 18.877 1.00 62.69 164 GLU A N 1
ATOM 1329 C CA . GLU A 1 164 ? 16.963 -3.851 17.887 1.00 62.69 164 GLU A CA 1
ATOM 1330 C C . GLU A 1 164 ? 16.358 -3.139 16.663 1.00 62.69 164 GLU A C 1
ATOM 1332 O O . GLU A 1 164 ? 16.861 -2.100 16.239 1.00 62.69 164 GLU A O 1
ATOM 1337 N N . GLY A 1 165 ? 15.237 -3.645 16.132 1.00 54.59 165 GLY A N 1
ATOM 1338 C CA . GLY A 1 165 ? 14.547 -3.009 15.003 1.00 54.59 165 GLY A CA 1
ATOM 1339 C C . GLY A 1 165 ? 13.960 -1.639 15.357 1.00 54.59 165 GLY A C 1
ATOM 1340 O O . GLY A 1 165 ? 13.881 -0.750 14.511 1.00 54.59 165 GLY A O 1
ATOM 1341 N N . THR A 1 166 ? 13.581 -1.432 16.620 1.00 57.16 166 THR A N 1
ATOM 1342 C CA . THR A 1 166 ? 13.087 -0.133 17.095 1.00 57.16 166 THR A CA 1
ATOM 1343 C C . THR A 1 166 ? 14.197 0.878 17.381 1.00 57.16 166 THR A C 1
ATOM 1345 O O . THR A 1 166 ? 14.007 2.062 17.119 1.00 57.16 166 THR A O 1
ATOM 1348 N N . GLU A 1 167 ? 15.369 0.442 17.849 1.00 65.38 167 GLU A N 1
ATOM 1349 C CA . GLU A 1 167 ? 16.545 1.311 18.012 1.00 65.38 167 GLU A CA 1
ATOM 1350 C C . GLU A 1 167 ? 17.010 1.894 16.678 1.00 65.38 167 GLU A C 1
ATOM 1352 O O . GLU A 1 167 ? 17.381 3.067 16.594 1.00 65.38 167 GLU A O 1
ATOM 1357 N N . GLU A 1 168 ? 16.932 1.085 15.620 1.00 59.47 168 GLU A N 1
ATOM 1358 C CA . GLU A 1 168 ? 17.225 1.505 14.252 1.00 59.47 168 GLU A CA 1
ATOM 1359 C C . GLU A 1 168 ? 16.190 2.509 13.722 1.00 59.47 168 GLU A C 1
ATOM 1361 O O . GLU A 1 168 ? 16.564 3.500 13.095 1.00 59.47 168 GLU A O 1
ATOM 1366 N N . ALA A 1 169 ? 14.903 2.314 14.033 1.00 52.44 169 ALA A N 1
ATOM 1367 C CA . ALA A 1 169 ? 13.830 3.231 13.643 1.00 52.44 169 ALA A CA 1
ATOM 1368 C C . ALA A 1 169 ? 13.896 4.591 14.366 1.00 52.44 169 ALA A C 1
ATOM 1370 O O . ALA A 1 169 ? 13.594 5.621 13.767 1.00 52.44 169 ALA A O 1
ATOM 1371 N N . VAL A 1 170 ? 14.301 4.600 15.641 1.00 60.94 170 VAL A N 1
ATOM 1372 C CA . VAL A 1 170 ? 14.440 5.814 16.470 1.00 60.94 170 VAL A CA 1
ATOM 1373 C C . VAL A 1 170 ? 15.816 6.482 16.279 1.00 60.94 170 VAL A C 1
ATOM 1375 O O . VAL A 1 170 ? 16.034 7.616 16.706 1.00 60.94 170 VAL A O 1
ATOM 1378 N N . GLY A 1 171 ? 16.762 5.802 15.621 1.00 63.50 171 GLY A N 1
ATOM 1379 C CA . GLY A 1 171 ? 18.116 6.304 15.371 1.00 63.50 171 GLY A CA 1
ATOM 1380 C C . GLY A 1 171 ? 19.003 6.372 16.620 1.00 63.50 171 GLY A C 1
ATOM 1381 O O . GLY A 1 171 ? 20.046 7.021 16.592 1.00 63.50 171 GLY A O 1
ATOM 1382 N N . THR A 1 172 ? 18.606 5.717 17.717 1.00 67.56 172 THR A N 1
ATOM 1383 C CA . THR A 1 172 ? 19.338 5.699 18.994 1.00 67.56 172 THR A CA 1
ATOM 1384 C C . THR A 1 172 ? 19.546 4.261 19.447 1.00 67.56 172 THR A C 1
ATOM 1386 O O . THR A 1 172 ? 18.582 3.534 19.670 1.00 67.56 172 THR A O 1
ATOM 1389 N N . LYS A 1 173 ? 20.810 3.858 19.616 1.00 71.31 173 LYS A N 1
ATOM 1390 C CA . LYS A 1 173 ? 21.189 2.500 20.027 1.00 71.31 173 LYS A CA 1
ATOM 1391 C C . LYS A 1 173 ? 21.432 2.433 21.538 1.00 71.31 173 LYS A C 1
ATOM 1393 O O . LYS A 1 173 ? 22.473 2.898 22.004 1.00 71.31 173 LYS A O 1
ATOM 1398 N N . LEU A 1 174 ? 20.500 1.851 22.292 1.00 72.38 174 LEU A N 1
ATOM 1399 C CA . LEU A 1 174 ? 20.548 1.751 23.755 1.00 72.38 174 LEU A CA 1
ATOM 1400 C C . LEU A 1 174 ? 21.200 0.431 24.212 1.00 72.38 174 LEU A C 1
ATOM 1402 O O . LEU A 1 174 ? 22.146 0.460 24.995 1.00 72.38 174 LEU A O 1
ATOM 1406 N N . LEU A 1 175 ? 20.769 -0.715 23.682 1.00 71.62 175 LEU A N 1
ATOM 1407 C CA . LEU A 1 175 ? 21.212 -2.079 23.987 1.00 71.62 175 LEU A CA 1
ATOM 1408 C C . LEU A 1 175 ? 22.447 -2.468 23.170 1.00 71.62 175 LEU A C 1
ATOM 1410 O O . LEU A 1 175 ? 22.414 -3.279 22.241 1.00 71.62 175 LEU A O 1
ATOM 1414 N N . ASN A 1 176 ? 23.584 -1.884 23.527 1.00 76.12 176 ASN A N 1
ATOM 1415 C CA . ASN A 1 176 ? 24.877 -2.244 22.957 1.00 76.12 176 ASN A CA 1
ATOM 1416 C C . ASN A 1 176 ? 25.805 -2.863 24.015 1.00 76.12 176 ASN A C 1
ATOM 1418 O O . ASN A 1 176 ? 25.599 -2.702 25.218 1.00 76.12 176 ASN A O 1
ATOM 1422 N N . SER A 1 177 ? 26.860 -3.534 23.551 1.00 77.50 177 SER A N 1
ATOM 1423 C CA . SER A 1 177 ? 27.853 -4.204 24.399 1.00 77.50 177 SER A CA 1
ATOM 1424 C C . SER A 1 177 ? 28.604 -3.274 25.361 1.00 77.50 177 SER A C 1
ATOM 1426 O O . SER A 1 177 ? 29.257 -3.758 26.277 1.00 77.50 177 SER A O 1
ATOM 1428 N N . THR A 1 178 ? 28.562 -1.958 25.145 1.00 76.00 178 THR A N 1
ATOM 1429 C CA . THR A 1 178 ? 29.240 -0.955 25.979 1.00 76.00 178 THR A CA 1
ATOM 1430 C C . THR A 1 178 ? 28.337 -0.454 27.105 1.00 76.00 178 THR A C 1
ATOM 1432 O O . THR A 1 178 ? 28.821 -0.196 28.202 1.00 76.00 178 THR A O 1
ATOM 1435 N N . THR A 1 179 ? 27.037 -0.299 26.842 1.00 80.62 179 THR A N 1
ATOM 1436 C CA . THR A 1 179 ? 26.070 0.273 27.792 1.00 80.62 179 THR A CA 1
ATOM 1437 C C . THR A 1 179 ? 25.357 -0.798 28.619 1.00 80.62 179 THR A C 1
ATOM 1439 O O . THR A 1 179 ? 25.165 -0.585 29.810 1.00 80.62 179 THR A O 1
ATOM 1442 N N . PHE A 1 180 ? 25.019 -1.941 28.011 1.00 87.69 180 PHE A N 1
ATOM 1443 C CA . PHE A 1 180 ? 24.363 -3.079 28.671 1.00 87.69 180 PHE A CA 1
ATOM 1444 C C . PHE A 1 180 ? 25.021 -4.402 28.229 1.00 87.69 180 PHE A C 1
ATOM 1446 O O . PHE A 1 180 ? 24.463 -5.136 27.404 1.00 87.69 180 PHE A O 1
ATOM 1453 N N . PRO A 1 181 ? 26.255 -4.693 28.686 1.00 85.19 181 PRO A N 1
ATOM 1454 C CA . PRO A 1 181 ? 27.064 -5.805 28.184 1.00 85.19 181 PRO A CA 1
ATOM 1455 C C . PRO A 1 181 ? 26.417 -7.181 28.380 1.00 85.19 181 PRO A C 1
ATOM 1457 O O . PRO A 1 181 ? 26.507 -8.036 27.495 1.00 85.19 181 PRO A O 1
ATOM 1460 N N . ARG A 1 182 ? 25.762 -7.410 29.520 1.00 89.69 182 ARG A N 1
ATOM 1461 C CA . ARG A 1 182 ? 25.178 -8.710 29.866 1.00 89.69 182 ARG A CA 1
ATOM 1462 C C . ARG A 1 182 ? 23.847 -8.910 29.166 1.00 89.69 182 ARG A C 1
ATOM 1464 O O . ARG A 1 182 ? 23.603 -9.985 28.624 1.00 89.69 182 ARG A O 1
ATOM 1471 N N . LEU A 1 183 ? 23.025 -7.866 29.097 1.00 88.12 183 LEU A N 1
ATOM 1472 C CA . LEU A 1 183 ? 21.770 -7.922 28.354 1.00 88.12 183 LEU A CA 1
ATOM 1473 C C . LEU A 1 183 ? 22.035 -8.100 26.852 1.00 88.12 183 LEU A C 1
ATOM 1475 O O . LEU A 1 183 ? 21.357 -8.886 26.193 1.00 88.12 183 LEU A O 1
ATOM 1479 N N . HIS A 1 184 ? 23.081 -7.459 26.325 1.00 83.56 184 HIS A N 1
ATOM 1480 C CA . HIS A 1 184 ? 23.535 -7.678 24.954 1.00 83.56 184 HIS A CA 1
ATOM 1481 C C . HIS A 1 184 ? 23.992 -9.129 24.721 1.00 83.56 184 HIS A C 1
ATOM 1483 O O . HIS A 1 184 ? 23.576 -9.749 23.742 1.00 83.56 184 HIS A O 1
ATOM 1489 N N . ALA A 1 185 ? 24.794 -9.700 25.627 1.00 82.56 185 ALA A N 1
ATOM 1490 C CA . ALA A 1 185 ? 25.219 -11.099 25.539 1.00 82.56 185 ALA A CA 1
ATOM 1491 C C . ALA A 1 185 ? 24.030 -12.075 25.604 1.00 82.56 185 ALA A C 1
ATOM 1493 O O . ALA A 1 185 ? 23.959 -13.022 24.819 1.00 82.56 185 ALA A O 1
ATOM 1494 N N . TRP A 1 186 ? 23.062 -11.812 26.484 1.00 86.12 186 TRP A N 1
ATOM 1495 C CA . TRP A 1 186 ? 21.820 -12.575 26.574 1.00 86.12 186 TRP A CA 1
ATOM 1496 C C . TRP A 1 186 ? 21.036 -12.567 25.253 1.00 86.12 186 TRP A C 1
ATOM 1498 O O . TRP A 1 186 ? 20.632 -13.633 24.793 1.00 86.12 186 TRP A O 1
ATOM 1508 N N . ILE A 1 187 ? 20.889 -11.411 24.588 1.00 79.50 187 ILE A N 1
ATOM 1509 C CA . ILE A 1 187 ? 20.207 -11.311 23.281 1.00 79.50 187 ILE A CA 1
ATOM 1510 C C . ILE A 1 187 ? 20.875 -12.210 22.237 1.00 79.50 187 ILE A C 1
ATOM 1512 O O . ILE A 1 187 ? 20.183 -12.914 21.499 1.00 79.50 187 ILE A O 1
ATOM 1516 N N . GLN A 1 188 ? 22.210 -12.211 22.178 1.00 73.25 188 GLN A N 1
ATOM 1517 C CA . GLN A 1 188 ? 22.947 -13.056 21.233 1.00 73.25 188 GLN A CA 1
ATOM 1518 C C . GLN A 1 188 ? 22.739 -14.545 21.536 1.00 73.25 188 GLN A C 1
ATOM 1520 O O . GLN A 1 188 ? 22.412 -15.320 20.635 1.00 73.25 188 GLN A O 1
ATOM 1525 N N . ASN A 1 189 ? 22.829 -14.929 22.811 1.00 71.62 189 ASN A N 1
ATOM 1526 C CA . ASN A 1 189 ? 22.610 -16.306 23.256 1.00 71.62 189 ASN A CA 1
ATOM 1527 C C . ASN A 1 189 ? 21.167 -16.781 23.010 1.00 71.62 189 ASN A C 1
ATOM 1529 O O . ASN A 1 189 ? 20.955 -17.933 22.647 1.00 71.62 189 ASN A O 1
ATOM 1533 N N . PHE A 1 190 ? 20.175 -15.902 23.170 1.00 71.81 190 PHE A N 1
ATOM 1534 C CA . PHE A 1 190 ? 18.760 -16.204 22.930 1.00 71.81 190 PHE A CA 1
ATOM 1535 C C . PHE A 1 190 ? 18.425 -16.355 21.430 1.00 71.81 190 PHE A C 1
ATOM 1537 O O . PHE A 1 190 ? 17.448 -17.016 21.076 1.00 71.81 190 PHE A O 1
ATOM 1544 N N . LYS A 1 191 ? 19.237 -15.770 20.533 1.00 61.31 191 LYS A N 1
ATOM 1545 C CA . LYS A 1 191 ? 19.082 -15.848 19.065 1.00 61.31 191 LYS A CA 1
ATOM 1546 C C . LYS A 1 191 ? 19.821 -17.026 18.412 1.00 61.31 191 LYS A C 1
ATOM 1548 O O . LYS A 1 191 ? 19.426 -17.463 17.330 1.00 61.31 191 LYS A O 1
ATOM 1553 N N . GLN A 1 192 ? 20.891 -17.541 19.020 1.00 55.44 192 GLN A N 1
ATOM 1554 C CA . GLN A 1 192 ? 21.740 -18.585 18.430 1.00 55.44 192 GLN A CA 1
ATOM 1555 C C . GLN A 1 192 ? 21.174 -20.007 18.620 1.00 55.44 192 GLN A C 1
ATOM 1557 O O . GLN A 1 192 ? 21.277 -20.605 19.684 1.00 55.44 192 GLN A O 1
ATOM 1562 N N . SER A 1 193 ? 20.643 -20.584 17.536 1.00 53.19 193 SER A N 1
ATOM 1563 C CA . SER A 1 193 ? 20.495 -22.038 17.321 1.00 53.19 193 SER A CA 1
ATOM 1564 C C . SER A 1 193 ? 21.344 -22.458 16.104 1.00 53.19 193 SER A C 1
ATOM 1566 O O . SER A 1 193 ? 21.629 -21.607 15.262 1.00 53.19 193 SER A O 1
ATOM 1568 N N . ASN A 1 194 ? 21.770 -23.728 15.984 1.00 44.69 194 ASN A N 1
ATOM 1569 C CA . ASN A 1 194 ? 22.781 -24.209 15.006 1.00 44.69 194 ASN A CA 1
ATOM 1570 C C . ASN A 1 194 ? 22.552 -23.782 13.532 1.00 44.69 194 ASN A C 1
ATOM 1572 O O . ASN A 1 194 ? 23.511 -23.552 12.798 1.00 44.69 194 ASN A O 1
ATOM 1576 N N . LEU A 1 195 ? 21.299 -23.590 13.103 1.00 50.53 195 LEU A N 1
ATOM 1577 C CA . LEU A 1 195 ? 20.951 -23.074 11.769 1.00 50.53 195 LEU A CA 1
ATOM 1578 C C . LEU A 1 195 ? 21.405 -21.614 11.551 1.00 50.53 195 LEU A C 1
ATOM 1580 O O . LEU A 1 195 ? 21.810 -21.248 10.453 1.00 50.53 195 LEU A O 1
ATOM 1584 N N . GLY A 1 196 ? 21.393 -20.785 12.597 1.00 50.78 196 GLY A N 1
ATOM 1585 C CA . GLY A 1 196 ? 21.881 -19.403 12.547 1.00 50.78 196 GLY A CA 1
ATOM 1586 C C . GLY A 1 196 ? 23.406 -19.297 12.421 1.00 50.78 196 GLY A C 1
ATOM 1587 O O . GLY A 1 196 ? 23.906 -18.345 11.825 1.00 50.78 196 GLY A O 1
ATOM 1588 N N . ALA A 1 197 ? 24.153 -20.294 12.911 1.00 50.16 197 ALA A N 1
ATOM 1589 C CA . ALA A 1 197 ? 25.607 -20.349 12.756 1.00 50.16 197 ALA A CA 1
ATOM 1590 C C . ALA A 1 197 ? 26.009 -20.642 11.297 1.00 50.16 197 ALA A C 1
ATOM 1592 O O . ALA A 1 197 ? 26.828 -19.918 10.737 1.00 50.16 197 ALA A O 1
ATOM 1593 N N . LEU A 1 198 ? 25.351 -21.606 10.638 1.00 49.25 198 LEU A N 1
ATOM 1594 C CA . LEU A 1 198 ? 25.597 -21.937 9.223 1.00 49.25 198 LEU A CA 1
ATOM 1595 C C . LEU A 1 198 ? 25.266 -20.781 8.277 1.00 49.25 198 LEU A C 1
ATOM 1597 O O . LEU A 1 198 ? 25.977 -20.530 7.308 1.00 49.25 198 LEU A O 1
ATOM 1601 N N . LEU A 1 199 ? 24.195 -20.059 8.583 1.00 49.47 199 LEU A N 1
ATOM 1602 C CA . LEU A 1 199 ? 23.672 -18.980 7.755 1.00 49.47 199 LEU A CA 1
ATOM 1603 C C . LEU A 1 199 ? 24.373 -17.629 7.974 1.00 49.47 199 LEU A C 1
ATOM 1605 O O . LEU A 1 199 ? 24.189 -16.710 7.183 1.00 49.47 199 LEU A O 1
ATOM 1609 N N . SER A 1 200 ? 25.208 -17.511 9.012 1.00 46.34 200 SER A N 1
ATOM 1610 C CA . SER A 1 200 ? 26.040 -16.322 9.261 1.00 46.34 200 SER A CA 1
ATOM 1611 C C . SER A 1 200 ? 27.422 -16.385 8.592 1.00 46.34 200 SER A C 1
ATOM 1613 O O . SER A 1 200 ? 28.125 -15.372 8.529 1.00 46.34 200 SER A O 1
ATOM 1615 N N . ARG A 1 201 ? 27.809 -17.538 8.020 1.00 50.78 201 ARG A N 1
ATOM 1616 C CA . ARG A 1 201 ? 29.007 -17.668 7.176 1.00 50.78 201 ARG A CA 1
ATOM 1617 C C . ARG A 1 201 ? 28.740 -17.090 5.779 1.00 50.78 201 ARG A C 1
ATOM 1619 O O . ARG A 1 201 ? 28.389 -17.796 4.841 1.00 50.78 201 ARG A O 1
ATOM 1626 N N . SER A 1 202 ? 28.913 -15.773 5.665 1.00 48.53 202 SER A N 1
ATOM 1627 C CA . SER A 1 202 ? 28.972 -15.032 4.394 1.00 48.53 202 SER A CA 1
ATOM 1628 C C . SER A 1 202 ? 30.145 -15.507 3.513 1.00 48.53 202 SER A C 1
ATOM 1630 O O . SER A 1 202 ? 31.095 -16.103 4.025 1.00 48.53 202 SER A O 1
ATOM 1632 N N . LEU A 1 203 ? 30.090 -15.226 2.199 1.00 47.56 203 LEU A N 1
ATOM 1633 C CA . LEU A 1 203 ? 31.101 -15.520 1.166 1.00 47.56 203 LEU A CA 1
ATOM 1634 C C . LEU A 1 203 ? 32.443 -14.801 1.442 1.00 47.56 203 LEU A C 1
ATOM 1636 O O . LEU A 1 203 ? 32.868 -13.921 0.688 1.00 47.56 203 LEU A O 1
ATOM 1640 N N . ASN A 1 204 ? 33.129 -15.160 2.525 1.00 41.84 204 ASN A N 1
ATOM 1641 C CA . ASN A 1 204 ? 34.429 -14.621 2.898 1.00 41.84 204 ASN A CA 1
ATOM 1642 C C . ASN A 1 204 ? 35.443 -15.758 3.071 1.00 41.84 204 ASN A C 1
ATOM 1644 O O . ASN A 1 204 ? 35.348 -16.540 4.011 1.00 41.84 204 ASN A O 1
ATOM 1648 N N . ASN A 1 205 ? 36.444 -15.738 2.177 1.00 34.75 205 ASN A N 1
ATOM 1649 C CA . ASN A 1 205 ? 37.608 -16.630 2.043 1.00 34.75 205 ASN A CA 1
ATOM 1650 C C . ASN A 1 205 ? 37.239 -18.016 1.474 1.00 34.75 205 ASN A C 1
ATOM 1652 O O . ASN A 1 205 ? 36.398 -18.704 2.022 1.00 34.75 205 ASN A O 1
ATOM 1656 N N . GLU A 1 206 ? 37.761 -18.493 0.341 1.00 29.00 206 GLU A N 1
ATOM 1657 C CA . GLU A 1 206 ? 39.104 -18.400 -0.243 1.00 29.00 206 GLU A CA 1
ATOM 1658 C C . GLU A 1 206 ? 39.013 -18.543 -1.784 1.00 29.00 206 GLU A C 1
ATOM 1660 O O . GLU A 1 206 ? 38.102 -19.178 -2.301 1.00 29.00 206 GLU A O 1
ATOM 1665 N N . GLY A 1 207 ? 39.971 -17.982 -2.531 1.00 33.72 207 GLY A N 1
ATOM 1666 C CA . GLY A 1 207 ? 40.302 -18.447 -3.889 1.00 33.72 207 GLY A CA 1
ATOM 1667 C C . GLY A 1 207 ? 39.295 -18.204 -5.032 1.00 33.72 207 GLY A C 1
ATOM 1668 O O . GLY A 1 207 ? 38.607 -19.108 -5.486 1.00 33.72 207 GLY A O 1
ATOM 1669 N N . GLY A 1 208 ? 39.338 -17.015 -5.635 1.00 39.91 208 GLY A N 1
ATOM 1670 C CA . GLY A 1 208 ? 39.298 -16.890 -7.102 1.00 39.91 208 GLY A CA 1
ATOM 1671 C C . GLY A 1 208 ? 37.963 -16.859 -7.857 1.00 39.91 208 GLY A C 1
ATOM 1672 O O . GLY A 1 208 ? 37.968 -16.296 -8.946 1.00 39.91 208 GLY A O 1
ATOM 1673 N N . ILE A 1 209 ? 36.827 -17.369 -7.360 1.00 43.53 209 ILE A N 1
ATOM 1674 C CA . ILE A 1 209 ? 35.538 -17.233 -8.086 1.00 43.53 209 ILE A CA 1
ATOM 1675 C C . ILE A 1 209 ? 34.380 -17.007 -7.101 1.00 43.53 209 ILE A C 1
ATOM 1677 O O . ILE A 1 209 ? 33.844 -17.938 -6.512 1.00 43.53 209 ILE A O 1
ATOM 1681 N N . SER A 1 210 ? 33.993 -15.744 -6.918 1.00 56.47 210 SER A N 1
ATOM 1682 C CA . SER A 1 210 ? 33.130 -15.246 -5.834 1.00 56.47 210 SER A CA 1
ATOM 1683 C C . SER A 1 210 ? 31.617 -15.493 -5.991 1.00 56.47 210 SER A C 1
ATOM 1685 O O . SER A 1 210 ? 30.832 -14.683 -5.506 1.00 56.47 210 SER A O 1
ATOM 1687 N N . SER A 1 211 ? 31.191 -16.552 -6.685 1.00 71.12 211 SER A N 1
ATOM 1688 C CA . SER A 1 211 ? 29.775 -16.808 -7.018 1.00 71.12 211 SER A CA 1
ATOM 1689 C C . SER A 1 211 ? 29.245 -18.169 -6.552 1.00 71.12 211 SER A C 1
ATOM 1691 O O . SER A 1 211 ? 28.110 -18.508 -6.864 1.00 71.12 211 SER A O 1
ATOM 1693 N N . PHE A 1 212 ? 30.029 -18.969 -5.825 1.00 81.81 212 PHE A N 1
ATOM 1694 C CA . PHE A 1 212 ? 29.609 -20.291 -5.350 1.00 81.81 212 PHE A CA 1
ATOM 1695 C C . PHE A 1 212 ? 30.319 -20.678 -4.049 1.00 81.81 212 PHE A C 1
ATOM 1697 O O . PHE A 1 212 ? 31.528 -20.474 -3.938 1.00 81.81 212 PHE A O 1
ATOM 1704 N N . SER A 1 213 ? 29.601 -21.275 -3.097 1.00 79.12 213 SER A N 1
ATOM 1705 C CA . SER A 1 213 ? 30.193 -21.854 -1.888 1.00 79.12 213 SER A CA 1
ATOM 1706 C C . SER A 1 213 ? 29.406 -23.054 -1.363 1.00 79.12 213 SER A C 1
ATOM 1708 O O . SER A 1 213 ? 28.184 -23.135 -1.482 1.00 79.12 213 SER A O 1
ATOM 1710 N N . MET A 1 214 ? 30.139 -23.984 -0.752 1.00 83.19 214 MET A N 1
ATOM 1711 C CA . MET A 1 214 ? 29.604 -25.116 0.001 1.00 83.19 214 MET A CA 1
ATOM 1712 C C . MET A 1 214 ? 30.053 -24.974 1.450 1.00 83.19 214 MET A C 1
ATOM 1714 O O . MET A 1 214 ? 31.233 -24.739 1.711 1.00 83.19 214 MET A O 1
ATOM 1718 N N . VAL A 1 215 ? 29.124 -25.115 2.387 1.00 75.94 215 VAL A N 1
ATOM 1719 C CA . VAL A 1 215 ? 29.387 -24.975 3.823 1.00 75.94 215 VAL A CA 1
ATOM 1720 C C . VAL A 1 215 ? 28.771 -26.135 4.590 1.00 75.94 215 VAL A C 1
ATOM 1722 O O . VAL A 1 215 ? 27.788 -26.733 4.154 1.00 75.94 215 VAL A O 1
ATOM 1725 N N . TYR A 1 216 ? 29.325 -26.450 5.752 1.00 76.06 216 TYR A N 1
ATOM 1726 C CA . TYR A 1 216 ? 28.703 -27.363 6.701 1.00 76.06 216 TYR A CA 1
ATOM 1727 C C . TYR A 1 216 ? 28.964 -26.889 8.132 1.00 76.06 216 TYR A C 1
ATOM 1729 O O . TYR A 1 216 ? 29.996 -26.273 8.400 1.00 76.06 216 TYR A O 1
ATOM 1737 N N . GLU A 1 217 ? 28.032 -27.175 9.037 1.00 65.31 217 GLU A N 1
ATOM 1738 C CA . GLU A 1 217 ? 28.123 -26.841 10.463 1.00 65.31 217 GLU A CA 1
ATOM 1739 C C . GLU A 1 217 ? 27.548 -27.951 11.336 1.00 65.31 217 GLU A C 1
ATOM 1741 O O . GLU A 1 217 ? 26.644 -28.675 10.915 1.00 65.31 217 GLU A O 1
ATOM 1746 N N . GLY A 1 218 ? 28.044 -28.026 12.572 1.00 61.28 218 GLY A N 1
ATOM 1747 C CA . GLY A 1 218 ? 27.600 -28.987 13.579 1.00 61.28 218 GLY A CA 1
ATOM 1748 C C . GLY A 1 218 ? 28.261 -30.366 13.477 1.00 61.28 218 GLY A C 1
ATOM 1749 O O . GLY A 1 218 ? 29.018 -30.668 12.550 1.00 61.28 218 GLY A O 1
ATOM 1750 N N . GLU A 1 219 ? 27.949 -31.202 14.464 1.00 60.62 219 GLU A N 1
ATOM 1751 C CA . GLU A 1 219 ? 28.327 -32.615 14.545 1.00 60.62 219 GLU A CA 1
ATOM 1752 C C . GLU A 1 219 ? 27.069 -33.490 14.479 1.00 60.62 219 GLU A C 1
ATOM 1754 O O . GLU A 1 219 ? 25.959 -33.016 14.726 1.00 60.62 219 GLU A O 1
ATOM 1759 N N . ASP A 1 220 ? 27.222 -34.764 14.118 1.00 48.19 220 ASP A N 1
ATOM 1760 C CA . ASP A 1 220 ? 26.091 -35.692 14.044 1.00 48.19 220 ASP A CA 1
ATOM 1761 C C . ASP A 1 220 ? 25.434 -35.866 15.430 1.00 48.19 220 ASP A C 1
ATOM 1763 O O . ASP A 1 220 ? 26.149 -36.019 16.423 1.00 48.19 220 ASP A O 1
ATOM 1767 N N . PRO A 1 221 ? 24.088 -35.870 15.531 1.00 54.34 221 PRO A N 1
ATOM 1768 C CA . PRO A 1 221 ? 23.085 -35.936 14.455 1.00 54.34 221 PRO A CA 1
ATOM 1769 C C . PRO A 1 221 ? 22.600 -34.573 13.917 1.00 54.34 221 PRO A C 1
ATOM 1771 O O . PRO A 1 221 ? 21.726 -34.540 13.050 1.00 54.34 221 PRO A O 1
ATOM 1774 N N . ASP A 1 222 ? 23.144 -33.462 14.416 1.00 59.56 222 ASP A N 1
ATOM 1775 C CA . ASP A 1 222 ? 22.668 -32.094 14.159 1.00 59.56 222 ASP A CA 1
ATOM 1776 C C . ASP A 1 222 ? 23.458 -31.374 13.054 1.00 59.56 222 ASP A C 1
ATOM 1778 O O . ASP A 1 222 ? 23.425 -30.145 12.936 1.00 59.56 222 ASP A O 1
ATOM 1782 N N . LYS A 1 223 ? 24.180 -32.142 12.234 1.00 70.50 223 LYS A N 1
ATOM 1783 C CA . LYS A 1 223 ? 24.993 -31.631 11.135 1.00 70.50 223 LYS A CA 1
ATOM 1784 C C . LYS A 1 223 ? 24.124 -31.107 9.993 1.00 70.50 223 LYS A C 1
ATOM 1786 O O . LYS A 1 223 ? 23.174 -31.759 9.557 1.00 70.50 223 LYS A O 1
ATOM 1791 N N . VAL A 1 224 ? 24.484 -29.940 9.465 1.00 75.19 224 VAL A N 1
ATOM 1792 C CA . VAL A 1 224 ? 23.768 -29.274 8.368 1.00 75.19 224 VAL A CA 1
ATOM 1793 C C . VAL A 1 224 ? 24.741 -28.925 7.245 1.00 75.19 224 VAL A C 1
ATOM 1795 O O . VAL A 1 224 ? 25.851 -28.462 7.493 1.00 75.19 224 VAL A O 1
ATOM 1798 N N . TYR A 1 225 ? 24.311 -29.144 6.007 1.00 82.06 225 TYR A N 1
ATOM 1799 C CA . TYR A 1 225 ? 25.025 -28.863 4.765 1.00 82.06 225 TYR A CA 1
ATOM 1800 C C . TYR A 1 225 ? 24.314 -27.735 4.020 1.00 82.06 225 TYR A C 1
ATOM 1802 O O . TYR A 1 225 ? 23.092 -27.767 3.896 1.00 82.06 225 TYR A O 1
ATOM 1810 N N . GLY A 1 226 ? 25.059 -26.755 3.516 1.00 84.69 226 GLY A N 1
ATOM 1811 C CA . GLY A 1 226 ? 24.544 -25.601 2.780 1.00 84.69 226 GLY A CA 1
ATOM 1812 C C . GLY A 1 226 ? 25.289 -25.368 1.467 1.00 84.69 226 GLY A C 1
ATOM 1813 O O . GLY A 1 226 ? 26.489 -25.622 1.374 1.00 84.69 226 GLY A O 1
ATOM 1814 N N . LEU A 1 227 ? 24.580 -24.875 0.455 1.00 88.50 227 LEU A N 1
ATOM 1815 C CA . LEU A 1 227 ? 25.123 -24.499 -0.848 1.00 88.50 227 LEU A CA 1
ATOM 1816 C C . LEU A 1 227 ? 24.547 -23.149 -1.265 1.00 88.50 227 LEU A C 1
ATOM 1818 O O . LEU A 1 227 ? 23.328 -22.962 -1.263 1.00 88.50 227 LEU A O 1
ATOM 1822 N N . PHE A 1 228 ? 25.433 -22.237 -1.650 1.00 86.75 228 PHE A N 1
ATOM 1823 C CA . PHE A 1 228 ? 25.102 -20.915 -2.165 1.00 86.75 228 PHE A CA 1
ATOM 1824 C C . PHE A 1 228 ? 25.641 -20.788 -3.588 1.00 86.75 228 PHE A C 1
ATOM 1826 O O . PHE A 1 228 ? 26.800 -21.115 -3.847 1.00 86.75 228 PHE A O 1
ATOM 1833 N N . LEU A 1 229 ? 24.815 -20.320 -4.517 1.00 87.75 229 LEU A N 1
ATOM 1834 C CA . LEU A 1 229 ? 25.194 -20.111 -5.912 1.00 87.75 229 LEU A CA 1
ATOM 1835 C C . LEU A 1 229 ? 24.612 -18.788 -6.401 1.00 87.75 229 LEU A C 1
ATOM 1837 O O . LEU A 1 229 ? 23.432 -18.522 -6.222 1.00 87.75 229 LEU A O 1
ATOM 1841 N N . CYS A 1 230 ? 25.423 -17.981 -7.062 1.00 86.12 230 CYS A N 1
ATOM 1842 C CA . CYS A 1 230 ? 25.010 -16.778 -7.765 1.00 86.12 230 CYS A CA 1
ATOM 1843 C C . CYS A 1 230 ? 25.198 -16.961 -9.265 1.00 86.12 230 CYS A C 1
ATOM 1845 O O . CYS A 1 230 ? 26.028 -17.754 -9.730 1.00 86.12 230 CYS A O 1
ATOM 1847 N N . ARG A 1 231 ? 24.436 -16.195 -10.037 1.00 84.62 231 ARG A N 1
ATOM 1848 C CA . ARG A 1 231 ? 24.615 -16.128 -11.483 1.00 84.62 231 ARG A CA 1
ATOM 1849 C C . ARG A 1 231 ? 25.982 -15.487 -11.814 1.00 84.62 231 ARG A C 1
ATOM 1851 O O . ARG A 1 231 ? 26.377 -14.539 -11.137 1.00 84.62 231 ARG A O 1
ATOM 1858 N N . PRO A 1 232 ? 26.754 -15.984 -12.794 1.00 81.75 232 PRO A N 1
ATOM 1859 C CA . PRO A 1 232 ? 28.116 -15.482 -13.016 1.00 81.75 232 PRO A CA 1
ATOM 1860 C C . PRO A 1 232 ? 28.218 -14.037 -13.531 1.00 81.75 232 PRO A C 1
ATOM 1862 O O . PRO A 1 232 ? 29.267 -13.422 -13.381 1.00 81.75 232 PRO A O 1
ATOM 1865 N N . ASP A 1 233 ? 27.153 -13.498 -14.124 1.00 77.75 233 ASP A N 1
ATOM 1866 C CA . ASP A 1 233 ? 27.054 -12.127 -14.647 1.00 77.75 233 ASP A CA 1
ATOM 1867 C C . ASP A 1 233 ? 26.700 -11.080 -13.569 1.00 77.75 233 ASP A C 1
ATOM 1869 O O . ASP A 1 233 ? 26.767 -9.879 -13.835 1.00 77.75 233 ASP A O 1
ATOM 1873 N N . VAL A 1 234 ? 26.321 -11.496 -12.351 1.00 74.44 234 VAL A N 1
ATOM 1874 C CA . VAL A 1 234 ? 25.978 -10.556 -11.272 1.00 74.44 234 VAL A CA 1
ATOM 1875 C C . VAL A 1 234 ? 27.209 -10.129 -10.473 1.00 74.44 234 VAL A C 1
ATOM 1877 O O . VAL A 1 234 ? 28.107 -10.917 -10.177 1.00 74.44 234 VAL A O 1
ATOM 1880 N N . SER A 1 235 ? 27.251 -8.854 -10.075 1.00 75.62 235 SER A N 1
ATOM 1881 C CA . SER A 1 235 ? 28.353 -8.334 -9.260 1.00 75.62 235 SER A CA 1
ATOM 1882 C C . SER A 1 235 ? 28.399 -9.000 -7.879 1.00 75.62 235 SER A C 1
ATOM 1884 O O . SER A 1 235 ? 27.374 -9.406 -7.329 1.00 75.62 235 SER A O 1
ATOM 1886 N N . LYS A 1 236 ? 29.586 -9.038 -7.257 1.00 70.69 236 LYS A N 1
ATOM 1887 C CA . LYS A 1 236 ? 29.767 -9.592 -5.903 1.00 70.69 236 LYS A CA 1
ATOM 1888 C C . LYS A 1 236 ? 28.816 -8.963 -4.870 1.00 70.69 236 LYS A C 1
ATOM 1890 O O . LYS A 1 236 ? 28.327 -9.663 -3.992 1.00 70.69 236 LYS A O 1
ATOM 1895 N N . HIS A 1 237 ? 28.534 -7.663 -4.986 1.00 63.94 237 HIS A N 1
ATOM 1896 C CA . HIS A 1 237 ? 27.610 -6.959 -4.092 1.00 63.94 237 HIS A CA 1
ATOM 1897 C C . HIS A 1 237 ? 26.160 -7.434 -4.265 1.00 63.94 237 HIS A C 1
ATOM 1899 O O . HIS A 1 237 ? 25.484 -7.712 -3.277 1.00 63.94 237 HIS A O 1
ATOM 1905 N N . ILE A 1 238 ? 25.694 -7.563 -5.513 1.00 64.06 238 ILE A N 1
ATOM 1906 C CA . ILE A 1 238 ? 24.341 -8.055 -5.822 1.00 64.06 238 ILE A CA 1
ATOM 1907 C C . ILE A 1 238 ? 24.197 -9.510 -5.369 1.00 64.06 238 ILE A C 1
ATOM 1909 O O . ILE A 1 238 ? 23.214 -9.859 -4.721 1.00 64.06 238 ILE A O 1
ATOM 1913 N N . CYS A 1 239 ? 25.210 -10.335 -5.641 1.00 73.69 239 CYS A N 1
ATOM 1914 C CA . CYS A 1 239 ? 25.270 -11.714 -5.173 1.00 73.69 239 CYS A CA 1
ATOM 1915 C C . CYS A 1 239 ? 25.148 -11.796 -3.643 1.00 73.69 239 CYS A C 1
ATOM 1917 O O . CYS A 1 239 ? 24.270 -12.495 -3.145 1.00 73.69 239 CYS A O 1
ATOM 1919 N N . GLN A 1 240 ? 25.953 -11.032 -2.893 1.00 65.44 240 GLN A N 1
ATOM 1920 C CA . GLN A 1 240 ? 25.903 -11.055 -1.429 1.00 65.44 240 GLN A CA 1
ATOM 1921 C C . GLN A 1 240 ? 24.538 -10.609 -0.894 1.00 65.44 240 GLN A C 1
ATOM 1923 O O . GLN A 1 240 ? 23.952 -11.307 -0.075 1.00 65.44 240 GLN A O 1
ATOM 1928 N N . SER A 1 241 ? 23.995 -9.502 -1.409 1.00 59.38 241 SER A N 1
ATOM 1929 C CA . SER A 1 241 ? 22.674 -9.015 -1.002 1.00 59.38 241 SER A CA 1
ATOM 1930 C C . SER A 1 241 ? 21.564 -10.035 -1.285 1.00 59.38 241 SER A C 1
ATOM 1932 O O . SER A 1 241 ? 20.662 -10.199 -0.462 1.00 59.38 241 SER A O 1
ATOM 1934 N N . CYS A 1 242 ? 21.647 -10.755 -2.409 1.00 64.25 242 CYS A N 1
ATOM 1935 C CA . CYS A 1 242 ? 20.705 -11.820 -2.740 1.00 64.25 242 CYS A CA 1
ATOM 1936 C C . CYS A 1 242 ? 20.817 -13.002 -1.768 1.00 64.25 242 CYS A C 1
ATOM 1938 O O . CYS A 1 242 ? 19.800 -13.478 -1.264 1.00 64.25 242 CYS A O 1
ATOM 1940 N N . ILE A 1 243 ? 22.038 -13.445 -1.452 1.00 68.56 243 ILE A N 1
ATOM 1941 C CA . ILE A 1 243 ? 22.270 -14.532 -0.494 1.00 68.56 243 ILE A CA 1
ATOM 1942 C C . ILE A 1 243 ? 21.792 -14.152 0.913 1.00 68.56 243 ILE A C 1
ATOM 1944 O O . ILE A 1 243 ? 21.157 -14.974 1.576 1.00 68.56 243 ILE A O 1
ATOM 1948 N N . ASP A 1 244 ? 22.019 -12.913 1.352 1.00 59.16 244 ASP A N 1
ATOM 1949 C CA . ASP A 1 244 ? 21.544 -12.418 2.649 1.00 59.16 244 ASP A CA 1
ATOM 1950 C C . ASP A 1 244 ? 20.005 -12.409 2.701 1.00 59.16 244 ASP A C 1
ATOM 1952 O O . ASP A 1 244 ? 19.398 -12.893 3.661 1.00 59.16 244 ASP A O 1
ATOM 1956 N N . ALA A 1 245 ? 19.351 -11.941 1.632 1.00 56.84 245 ALA A N 1
ATOM 1957 C CA . ALA A 1 245 ? 17.894 -11.955 1.519 1.00 56.84 245 ALA A CA 1
ATOM 1958 C C . ALA A 1 245 ? 17.325 -13.385 1.495 1.00 56.84 245 ALA A C 1
ATOM 1960 O O . ALA A 1 245 ? 16.360 -13.681 2.207 1.00 56.84 245 ALA A O 1
ATOM 1961 N N . ALA A 1 246 ? 17.939 -14.284 0.722 1.00 64.50 246 ALA A N 1
ATOM 1962 C CA . ALA A 1 246 ? 17.567 -15.694 0.642 1.00 64.50 246 ALA A CA 1
ATOM 1963 C C . ALA A 1 246 ? 17.703 -16.393 2.000 1.00 64.50 246 ALA A C 1
ATOM 1965 O O . ALA A 1 246 ? 16.808 -17.131 2.417 1.00 64.50 246 ALA A O 1
ATOM 1966 N N . THR A 1 247 ? 18.782 -16.090 2.717 1.00 62.19 247 THR A N 1
ATOM 1967 C CA . THR A 1 247 ? 19.068 -16.585 4.063 1.00 62.19 247 THR A CA 1
ATOM 1968 C C . THR A 1 247 ? 17.998 -16.150 5.057 1.00 62.19 247 THR A C 1
ATOM 1970 O O . THR A 1 247 ? 17.362 -16.998 5.688 1.00 62.19 247 THR A O 1
ATOM 1973 N N . LEU A 1 248 ? 17.730 -14.842 5.151 1.00 57.19 248 LEU A N 1
ATOM 1974 C CA . LEU A 1 248 ? 16.682 -14.301 6.021 1.00 57.19 248 LEU A CA 1
ATOM 1975 C C . LEU A 1 248 ? 15.324 -14.939 5.712 1.00 57.19 248 LEU A C 1
ATOM 1977 O O . LEU A 1 248 ? 14.579 -15.307 6.623 1.00 57.19 248 LEU A O 1
ATOM 1981 N N . LYS A 1 249 ? 15.015 -15.121 4.424 1.00 56.62 249 LYS A N 1
ATOM 1982 C CA . LYS A 1 249 ? 13.741 -15.683 3.980 1.00 56.62 249 LYS A CA 1
ATOM 1983 C C . LYS A 1 249 ? 13.594 -17.158 4.331 1.00 56.62 249 LYS A C 1
ATOM 1985 O O . LYS A 1 249 ? 12.523 -17.565 4.780 1.00 56.62 249 LYS A O 1
ATOM 1990 N N . ILE A 1 250 ? 14.649 -17.947 4.153 1.00 62.84 250 ILE A N 1
ATOM 1991 C CA . ILE A 1 250 ? 14.662 -19.361 4.526 1.00 62.84 250 ILE A CA 1
ATOM 1992 C C . ILE A 1 250 ? 14.486 -19.527 6.036 1.00 62.84 250 ILE A C 1
ATOM 1994 O O . ILE A 1 250 ? 13.640 -20.318 6.450 1.00 62.84 250 ILE A O 1
ATOM 1998 N N . VAL A 1 251 ? 15.204 -18.749 6.854 1.00 58.53 251 VAL A N 1
ATOM 1999 C CA . VAL A 1 251 ? 15.048 -18.787 8.320 1.00 58.53 251 VAL A CA 1
ATOM 2000 C C . VAL A 1 251 ? 13.625 -18.419 8.715 1.00 58.53 251 VAL A C 1
ATOM 2002 O O . VAL A 1 251 ? 13.028 -19.061 9.575 1.00 58.53 251 VAL A O 1
ATOM 2005 N N . GLN A 1 252 ? 13.059 -17.403 8.064 1.00 54.81 252 GLN A N 1
ATOM 2006 C CA . GLN A 1 252 ? 11.715 -16.926 8.354 1.00 54.81 252 GLN A CA 1
ATOM 2007 C C . GLN A 1 252 ? 10.633 -17.951 7.983 1.00 54.81 252 GLN A C 1
ATOM 2009 O O . GLN A 1 252 ? 9.685 -18.125 8.748 1.00 54.81 252 GLN A O 1
ATOM 2014 N N . VAL A 1 253 ? 10.745 -18.595 6.816 1.00 50.62 253 VAL A N 1
ATOM 2015 C CA . VAL A 1 253 ? 9.653 -19.373 6.201 1.00 50.62 253 VAL A CA 1
ATOM 2016 C C . VAL A 1 253 ? 9.797 -20.881 6.416 1.00 50.62 253 VAL A C 1
ATOM 2018 O O . VAL A 1 253 ? 8.797 -21.563 6.621 1.00 50.62 253 VAL A O 1
ATOM 2021 N N . CYS A 1 254 ? 11.019 -21.410 6.415 1.00 57.56 254 CYS A N 1
ATOM 2022 C CA . CYS A 1 254 ? 11.304 -22.845 6.506 1.00 57.56 254 CYS A CA 1
ATOM 2023 C C . CYS A 1 254 ? 11.704 -23.278 7.925 1.00 57.56 254 CYS A C 1
ATOM 2025 O O . CYS A 1 254 ? 12.540 -24.161 8.115 1.00 57.56 254 CYS A O 1
ATOM 2027 N N . GLN A 1 255 ? 11.096 -22.663 8.943 1.00 52.75 255 GLN A N 1
ATOM 2028 C CA . GLN A 1 255 ? 11.390 -22.955 10.347 1.00 52.75 255 GLN A CA 1
ATOM 2029 C C . GLN A 1 255 ? 11.186 -24.449 10.657 1.00 52.75 255 GLN A C 1
ATOM 2031 O O . GLN A 1 255 ? 10.140 -25.014 10.337 1.00 52.75 255 GLN A O 1
ATOM 2036 N N . HIS A 1 256 ? 12.159 -25.075 11.330 1.00 58.69 256 HIS A N 1
ATOM 2037 C CA . HIS A 1 256 ? 12.141 -26.493 11.753 1.00 58.69 256 HIS A CA 1
ATOM 2038 C C . HIS A 1 256 ? 12.183 -27.522 10.610 1.00 58.69 256 HIS A C 1
ATOM 2040 O O . HIS A 1 256 ? 11.979 -28.712 10.847 1.00 58.69 256 HIS A O 1
ATOM 2046 N N . LYS A 1 257 ? 12.450 -27.098 9.369 1.00 67.00 257 LYS A N 1
ATOM 2047 C CA . LYS A 1 257 ? 12.605 -28.008 8.228 1.00 67.00 257 LYS A CA 1
ATOM 2048 C C . LYS A 1 257 ? 14.049 -28.471 8.134 1.00 67.00 257 LYS A C 1
ATOM 2050 O O . LYS A 1 257 ? 14.968 -27.660 8.220 1.00 67.00 257 LYS A O 1
ATOM 2055 N N . LYS A 1 258 ? 14.236 -29.779 7.955 1.00 74.81 258 LYS A N 1
ATOM 2056 C CA . LYS A 1 258 ? 15.561 -30.405 7.832 1.00 74.81 258 LYS A CA 1
ATOM 2057 C C . LYS A 1 258 ? 16.217 -30.118 6.486 1.00 74.81 258 LYS A C 1
ATOM 2059 O O . LYS A 1 258 ? 17.425 -30.268 6.357 1.00 74.81 258 LYS A O 1
ATOM 2064 N N . GLU A 1 259 ? 15.428 -29.692 5.507 1.00 78.81 259 GLU A N 1
ATOM 2065 C CA . GLU A 1 259 ? 15.890 -29.332 4.180 1.00 78.81 259 GLU A CA 1
ATOM 2066 C C . GLU A 1 259 ? 15.046 -28.191 3.606 1.00 78.81 259 GLU A C 1
ATOM 2068 O O . GLU A 1 259 ? 13.819 -28.168 3.765 1.00 78.81 259 GLU A O 1
ATOM 2073 N N . ALA A 1 260 ? 15.699 -27.259 2.913 1.00 81.88 260 ALA A N 1
ATOM 2074 C CA . ALA A 1 260 ? 15.015 -26.245 2.127 1.00 81.88 260 ALA A CA 1
ATOM 2075 C C . ALA A 1 260 ? 15.804 -25.829 0.889 1.00 81.88 260 ALA A C 1
ATOM 2077 O O . ALA A 1 260 ? 17.035 -25.891 0.867 1.00 81.88 260 ALA A O 1
ATOM 2078 N N . ILE A 1 261 ? 15.072 -25.345 -0.113 1.00 84.25 261 ILE A N 1
ATOM 2079 C CA . ILE A 1 261 ? 15.634 -24.761 -1.331 1.00 84.25 261 ILE A CA 1
ATOM 2080 C C . ILE A 1 261 ? 14.894 -23.462 -1.654 1.00 84.25 261 ILE A C 1
ATOM 2082 O O . ILE A 1 261 ? 13.658 -23.425 -1.614 1.00 84.25 261 ILE A O 1
ATOM 2086 N N . ILE A 1 262 ? 15.648 -22.408 -1.973 1.00 79.50 262 ILE A N 1
ATOM 2087 C CA . ILE A 1 262 ? 15.113 -21.133 -2.448 1.00 79.50 262 ILE A CA 1
ATOM 2088 C C . ILE A 1 262 ? 15.800 -20.677 -3.739 1.00 79.50 262 ILE A C 1
ATOM 2090 O O . ILE A 1 262 ? 17.029 -20.701 -3.844 1.00 79.50 262 ILE A O 1
ATOM 2094 N N . TRP A 1 263 ? 14.992 -20.220 -4.698 1.00 80.50 263 TRP A N 1
ATOM 2095 C CA . TRP A 1 263 ? 15.458 -19.631 -5.956 1.00 80.50 263 TRP A CA 1
ATOM 2096 C C . TRP A 1 263 ? 15.069 -18.151 -6.051 1.00 80.50 263 TRP A C 1
ATOM 2098 O O . TRP A 1 263 ? 13.912 -17.774 -5.834 1.00 80.50 263 TRP A O 1
ATOM 2108 N N . TYR A 1 264 ? 16.055 -17.332 -6.412 1.00 75.12 264 TYR A N 1
ATOM 2109 C CA . TYR A 1 264 ? 15.923 -15.951 -6.872 1.00 75.12 264 TYR A CA 1
ATOM 2110 C C . TYR A 1 264 ? 16.472 -15.837 -8.302 1.00 75.12 264 TYR A C 1
ATOM 2112 O O . TYR A 1 264 ? 17.042 -16.785 -8.839 1.00 75.12 264 TYR A O 1
ATOM 2120 N N . ASN A 1 265 ? 16.301 -14.677 -8.942 1.00 71.38 265 ASN A N 1
ATOM 2121 C CA . ASN A 1 265 ? 16.834 -14.465 -10.291 1.00 71.38 265 ASN A CA 1
ATOM 2122 C C . ASN A 1 265 ? 18.372 -14.369 -10.290 1.00 71.38 265 ASN A C 1
ATOM 2124 O O . ASN A 1 265 ? 19.017 -14.774 -11.254 1.00 71.38 265 ASN A O 1
ATOM 2128 N N . GLU A 1 266 ? 18.948 -13.813 -9.223 1.00 79.25 266 GLU A N 1
ATOM 2129 C CA . GLU A 1 266 ? 20.375 -13.517 -9.093 1.00 79.25 266 GLU A CA 1
ATOM 2130 C C . GLU A 1 266 ? 21.137 -14.620 -8.344 1.00 79.25 266 GLU A C 1
ATOM 2132 O O . GLU A 1 266 ? 22.344 -14.780 -8.545 1.00 79.25 266 GLU A O 1
ATOM 2137 N N . CYS A 1 267 ? 20.451 -15.372 -7.473 1.00 82.94 267 CYS A N 1
ATOM 2138 C CA . CYS A 1 267 ? 21.063 -16.389 -6.626 1.00 82.94 267 CYS A CA 1
ATOM 2139 C C . CYS A 1 267 ? 20.132 -17.552 -6.247 1.00 82.94 267 CYS A C 1
ATOM 2141 O O . CYS A 1 267 ? 18.914 -17.517 -6.402 1.00 82.94 267 CYS A O 1
ATOM 2143 N N . PHE A 1 268 ? 20.753 -18.588 -5.703 1.00 85.44 268 PHE A N 1
ATOM 2144 C CA . PHE A 1 268 ? 20.187 -19.853 -5.276 1.00 85.44 268 PHE A CA 1
ATOM 2145 C C . PHE A 1 268 ? 20.810 -20.245 -3.934 1.00 85.44 268 PHE A C 1
ATOM 2147 O O . PHE A 1 268 ? 22.025 -20.122 -3.749 1.00 85.44 268 PHE A O 1
ATOM 2154 N N . LEU A 1 269 ? 19.983 -20.730 -3.006 1.00 85.31 269 LEU A N 1
ATOM 2155 C CA . LEU A 1 269 ? 20.430 -21.234 -1.708 1.00 85.31 269 LEU A CA 1
ATOM 2156 C C . LEU A 1 269 ? 19.697 -22.532 -1.377 1.00 85.31 269 LEU A C 1
ATOM 2158 O O . LEU A 1 269 ? 18.473 -22.627 -1.492 1.00 85.31 269 LEU A O 1
ATOM 2162 N N . ARG A 1 270 ? 20.452 -23.521 -0.905 1.00 88.50 270 ARG A N 1
ATOM 2163 C CA . ARG A 1 270 ? 19.928 -24.798 -0.422 1.00 88.50 270 ARG A CA 1
ATOM 2164 C C . ARG A 1 270 ? 20.601 -25.205 0.877 1.00 88.50 270 ARG A C 1
ATOM 2166 O O . ARG A 1 270 ? 21.815 -25.072 0.991 1.00 88.50 270 ARG A O 1
ATOM 2173 N N . TYR A 1 271 ? 19.843 -25.770 1.814 1.00 86.75 271 TYR A N 1
ATOM 2174 C CA . TYR A 1 271 ? 20.416 -26.496 2.946 1.00 86.75 271 TYR A CA 1
ATOM 2175 C C . TYR A 1 271 ? 19.712 -27.829 3.183 1.00 86.75 271 TYR A C 1
ATOM 2177 O O . TYR A 1 271 ? 18.553 -28.008 2.809 1.00 86.75 271 TYR A O 1
ATOM 2185 N N . SER A 1 272 ? 20.416 -28.761 3.819 1.00 84.62 272 SER A N 1
ATOM 2186 C CA . SER A 1 272 ? 19.891 -30.064 4.210 1.00 84.62 272 SER A CA 1
ATOM 2187 C C . SER A 1 272 ? 20.652 -30.637 5.401 1.00 84.62 272 SER A C 1
ATOM 2189 O O . SER A 1 272 ? 21.822 -30.331 5.603 1.00 84.62 272 SER A O 1
ATOM 2191 N N . ASN A 1 273 ? 20.021 -31.526 6.160 1.00 77.62 273 ASN A N 1
ATOM 2192 C CA . ASN A 1 273 ? 20.682 -32.352 7.169 1.00 77.62 273 ASN A CA 1
ATOM 2193 C C . ASN A 1 273 ? 21.386 -33.591 6.572 1.00 77.62 273 ASN A C 1
ATOM 2195 O O . ASN A 1 273 ? 22.009 -34.354 7.305 1.00 77.62 273 ASN A O 1
ATOM 2199 N N . ARG A 1 274 ? 21.283 -33.818 5.253 1.00 86.31 274 ARG A N 1
ATOM 2200 C CA . ARG A 1 274 ? 22.098 -34.798 4.514 1.00 86.31 274 ARG A CA 1
ATOM 2201 C C . ARG A 1 274 ? 23.083 -34.086 3.594 1.00 86.31 274 ARG A C 1
ATOM 2203 O O . ARG A 1 274 ? 22.793 -33.011 3.076 1.00 86.31 274 ARG A O 1
ATOM 2210 N N . SER A 1 275 ? 24.217 -34.722 3.325 1.00 85.19 275 SER A N 1
ATOM 2211 C CA . SER A 1 275 ? 25.113 -34.243 2.273 1.00 85.19 275 SER A C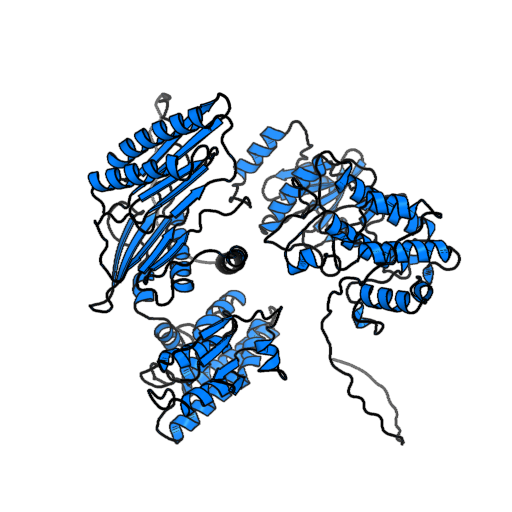A 1
ATOM 2212 C C . SER A 1 275 ? 24.472 -34.453 0.900 1.00 85.19 275 SER A C 1
ATOM 2214 O O . SER A 1 275 ? 24.071 -35.569 0.567 1.00 85.19 275 SER A O 1
ATOM 2216 N N . PHE A 1 276 ? 24.406 -33.392 0.099 1.00 88.06 276 PHE A N 1
ATOM 2217 C CA . PHE A 1 276 ? 23.951 -33.421 -1.298 1.00 88.06 276 PHE A CA 1
ATOM 2218 C C . PHE A 1 276 ? 25.038 -32.955 -2.281 1.00 88.06 276 PHE A C 1
ATOM 2220 O O . PHE A 1 276 ? 24.790 -32.882 -3.480 1.00 88.06 276 PHE A O 1
ATOM 2227 N N . PHE A 1 277 ? 26.244 -32.650 -1.793 1.00 88.69 277 PHE A N 1
ATOM 2228 C CA . PHE A 1 277 ? 27.338 -32.162 -2.631 1.00 88.69 277 PHE A CA 1
ATOM 2229 C C . PHE A 1 277 ? 27.771 -33.208 -3.661 1.00 88.69 277 PHE A C 1
ATOM 2231 O O . PHE A 1 277 ? 27.922 -34.389 -3.342 1.00 88.69 277 PHE A O 1
ATOM 2238 N N . SER A 1 278 ? 27.990 -32.752 -4.892 1.00 87.75 278 SER A N 1
ATOM 2239 C CA . SER A 1 278 ? 28.390 -33.549 -6.056 1.00 87.75 278 SER A CA 1
ATOM 2240 C C . SER A 1 278 ? 27.404 -34.647 -6.474 1.00 87.75 278 SER A C 1
ATOM 2242 O O . SER A 1 278 ? 27.739 -35.473 -7.330 1.00 87.75 278 SER A O 1
ATOM 2244 N N . ASN A 1 279 ? 26.185 -34.642 -5.928 1.00 88.38 279 ASN A N 1
ATOM 2245 C CA . ASN A 1 279 ? 25.118 -35.566 -6.296 1.00 88.38 279 ASN A CA 1
ATOM 2246 C C . ASN A 1 279 ? 24.122 -34.880 -7.237 1.00 88.38 279 ASN A C 1
ATOM 2248 O O . ASN A 1 279 ? 23.655 -33.776 -6.968 1.00 88.38 279 ASN A O 1
ATOM 2252 N N . LEU A 1 280 ? 23.777 -35.554 -8.338 1.00 90.12 280 LEU A N 1
ATOM 2253 C CA . LEU A 1 280 ? 22.724 -35.095 -9.240 1.00 90.12 280 LEU A CA 1
ATOM 2254 C C . LEU A 1 280 ? 21.359 -35.306 -8.573 1.00 90.12 280 LEU A C 1
ATOM 2256 O O . LEU A 1 280 ? 20.927 -36.443 -8.386 1.00 90.12 280 LEU A O 1
ATOM 2260 N N . GLU A 1 281 ? 20.673 -34.215 -8.248 1.00 88.88 281 GLU A N 1
ATOM 2261 C CA . GLU A 1 281 ? 19.316 -34.233 -7.717 1.00 88.88 281 GLU A CA 1
ATOM 2262 C C . GLU A 1 281 ? 18.386 -33.402 -8.603 1.00 88.88 281 GLU A C 1
ATOM 2264 O O . GLU A 1 281 ? 18.537 -32.189 -8.746 1.00 88.88 281 GLU A O 1
ATOM 2269 N N . MET A 1 282 ? 17.385 -34.072 -9.177 1.00 83.56 282 MET A N 1
ATOM 2270 C CA . MET A 1 282 ? 16.386 -33.437 -10.041 1.00 83.56 282 MET A CA 1
ATOM 2271 C C . MET A 1 282 ? 15.151 -32.972 -9.271 1.00 83.56 282 MET A C 1
ATOM 2273 O O . MET A 1 282 ? 14.493 -32.021 -9.685 1.00 83.56 282 MET A O 1
ATOM 2277 N N . LYS A 1 283 ? 14.834 -33.618 -8.141 1.00 78.19 283 LYS A N 1
ATOM 2278 C CA . LYS A 1 283 ? 13.594 -33.389 -7.392 1.00 78.19 283 LYS A CA 1
ATOM 2279 C C . LYS A 1 283 ? 13.837 -32.658 -6.070 1.00 78.19 283 LYS A C 1
ATOM 2281 O O . LYS A 1 283 ? 14.793 -32.994 -5.376 1.00 78.19 283 LYS A O 1
ATOM 2286 N N . PRO A 1 284 ? 12.929 -31.748 -5.676 1.00 81.38 284 PRO A N 1
ATOM 2287 C CA . PRO A 1 284 ? 11.714 -31.341 -6.391 1.00 81.38 284 PRO A CA 1
ATOM 2288 C C . PRO A 1 284 ? 12.029 -30.424 -7.580 1.00 81.38 284 PRO A C 1
ATOM 2290 O O . PRO A 1 284 ? 12.918 -29.585 -7.491 1.00 81.38 284 PRO A O 1
ATOM 2293 N N . THR A 1 285 ? 11.282 -30.583 -8.674 1.00 76.44 285 THR A N 1
ATOM 2294 C CA . THR A 1 285 ? 11.377 -29.726 -9.864 1.00 76.44 285 THR A CA 1
ATOM 2295 C C . THR A 1 285 ? 10.169 -28.797 -9.911 1.00 76.44 285 THR A C 1
ATOM 2297 O O . THR A 1 285 ? 9.040 -29.258 -9.738 1.00 76.44 285 THR A O 1
ATOM 2300 N N . LEU A 1 286 ? 10.394 -27.507 -10.151 1.00 74.06 286 LEU A N 1
ATOM 2301 C CA . LEU A 1 286 ? 9.335 -26.524 -10.373 1.00 74.06 286 LEU A CA 1
ATOM 2302 C C . LEU A 1 286 ? 9.320 -26.072 -11.827 1.00 74.06 286 LEU A C 1
ATOM 2304 O O . LEU A 1 286 ? 10.372 -25.838 -12.418 1.00 74.06 286 LEU A O 1
ATOM 2308 N N . TYR A 1 287 ? 8.120 -25.908 -12.371 1.00 75.06 287 TYR A N 1
ATOM 2309 C CA . TYR A 1 287 ? 7.875 -25.446 -13.732 1.00 75.06 287 TYR A CA 1
ATOM 2310 C C . TYR A 1 287 ? 7.019 -24.186 -13.677 1.00 75.06 287 TYR A C 1
ATOM 2312 O O . TYR A 1 287 ? 6.056 -24.123 -12.911 1.00 75.06 287 TYR A O 1
ATOM 2320 N N . MET A 1 288 ? 7.343 -23.195 -14.499 1.00 70.19 288 MET A N 1
ATOM 2321 C CA . MET A 1 288 ? 6.557 -21.969 -14.623 1.00 70.19 288 MET A CA 1
ATOM 2322 C C . MET A 1 288 ? 6.513 -21.524 -16.071 1.00 70.19 288 MET A C 1
ATOM 2324 O O . MET A 1 288 ? 7.494 -21.687 -16.790 1.00 70.19 288 MET A O 1
ATOM 2328 N N . TRP A 1 289 ? 5.413 -20.901 -16.479 1.00 75.19 289 TRP A N 1
ATOM 2329 C CA . TRP A 1 289 ? 5.274 -20.351 -17.820 1.00 75.19 289 TRP A CA 1
ATOM 2330 C C . TRP A 1 289 ? 4.332 -19.154 -17.865 1.00 75.19 289 TRP A C 1
ATOM 2332 O O . TRP A 1 289 ? 3.452 -18.978 -17.015 1.00 75.19 289 TRP A O 1
ATOM 2342 N N . ASN A 1 290 ? 4.507 -18.337 -18.898 1.00 57.69 290 ASN A N 1
ATOM 2343 C CA . ASN A 1 290 ? 3.627 -17.214 -19.190 1.00 57.69 290 ASN A CA 1
ATOM 2344 C C . ASN A 1 290 ? 2.260 -17.714 -19.683 1.00 57.69 290 ASN A C 1
ATOM 2346 O O . ASN A 1 290 ? 2.133 -18.789 -20.267 1.00 57.69 290 ASN A O 1
ATOM 2350 N N . ARG A 1 291 ? 1.190 -16.941 -19.450 1.00 54.28 291 ARG A N 1
ATOM 2351 C CA . ARG A 1 291 ? -0.159 -17.341 -19.903 1.00 54.28 291 ARG A CA 1
ATOM 2352 C C . ARG A 1 291 ? -0.329 -17.202 -21.419 1.00 54.28 291 ARG A C 1
ATOM 2354 O O . ARG A 1 291 ? -1.200 -17.860 -21.981 1.00 54.28 291 ARG A O 1
ATOM 2361 N N . GLN A 1 292 ? 0.478 -16.355 -22.044 1.00 66.00 292 GLN A N 1
ATOM 2362 C CA . GLN A 1 292 ? 0.481 -16.062 -23.469 1.00 66.00 292 GLN A CA 1
ATOM 2363 C C . GLN A 1 292 ? 1.117 -17.202 -24.270 1.00 66.00 292 GLN A C 1
ATOM 2365 O O . GLN A 1 292 ? 2.107 -17.802 -23.844 1.00 66.00 292 GLN A O 1
ATOM 2370 N N . ASN A 1 293 ? 0.532 -17.478 -25.434 1.00 78.56 293 ASN A N 1
ATOM 2371 C CA . ASN A 1 293 ? 1.054 -18.442 -26.392 1.00 78.56 293 ASN A CA 1
ATOM 2372 C C . ASN A 1 293 ? 1.730 -17.704 -27.545 1.00 78.56 293 ASN A C 1
ATOM 2374 O O . ASN A 1 293 ? 1.238 -16.660 -27.975 1.00 78.56 293 ASN A O 1
ATOM 2378 N N . ALA A 1 294 ? 2.797 -18.292 -28.077 1.00 79.25 294 ALA A N 1
ATOM 2379 C CA . ALA A 1 294 ? 3.475 -17.798 -29.258 1.00 79.25 294 ALA A CA 1
ATOM 2380 C C . ALA A 1 294 ? 2.527 -17.820 -30.463 1.00 79.25 294 ALA A C 1
ATOM 2382 O O . ALA A 1 294 ? 1.725 -18.737 -30.641 1.00 79.25 294 ALA A O 1
ATOM 2383 N N . SER A 1 295 ? 2.653 -16.821 -31.337 1.00 76.81 295 SER A N 1
ATOM 2384 C CA . SER A 1 295 ? 1.808 -16.705 -32.538 1.00 76.81 295 SER A CA 1
ATOM 2385 C C . SER A 1 295 ? 2.006 -17.854 -33.543 1.00 76.81 295 SER A C 1
ATOM 2387 O O . SER A 1 295 ? 1.114 -18.127 -34.340 1.00 76.81 295 SER A O 1
ATOM 2389 N N . ALA A 1 296 ? 3.163 -18.526 -33.512 1.00 83.38 296 ALA A N 1
ATOM 2390 C CA . ALA A 1 296 ? 3.476 -19.712 -34.313 1.00 83.38 296 ALA A CA 1
ATOM 2391 C C . ALA A 1 296 ? 4.210 -20.755 -33.440 1.00 83.38 296 ALA A C 1
ATOM 2393 O O . ALA A 1 296 ? 5.445 -20.797 -33.476 1.00 83.38 296 ALA A O 1
ATOM 2394 N N . PRO A 1 297 ? 3.472 -21.555 -32.643 1.00 82.69 297 PRO A N 1
ATOM 2395 C CA . PRO A 1 297 ? 4.029 -22.461 -31.633 1.00 82.69 297 PRO A CA 1
ATOM 2396 C C . PRO A 1 297 ? 5.102 -23.415 -32.168 1.00 82.69 297 PRO A C 1
ATOM 2398 O O . PRO A 1 297 ? 6.212 -23.406 -31.656 1.00 82.69 297 PRO A O 1
ATOM 2401 N N . ASP A 1 298 ? 4.844 -24.119 -33.275 1.00 85.81 298 ASP A N 1
ATOM 2402 C CA . ASP A 1 298 ? 5.783 -25.119 -33.814 1.00 85.81 298 ASP A CA 1
ATOM 2403 C C . ASP A 1 298 ? 7.150 -24.519 -34.185 1.00 85.81 298 ASP A C 1
ATOM 2405 O O . ASP A 1 298 ? 8.209 -25.064 -33.870 1.00 85.81 298 ASP A O 1
ATOM 2409 N N . LYS A 1 299 ? 7.141 -23.353 -34.848 1.00 85.56 299 LYS A N 1
ATOM 2410 C CA . LYS A 1 299 ? 8.369 -22.645 -35.244 1.00 85.56 299 LYS A CA 1
ATOM 2411 C C . LYS A 1 299 ? 9.093 -22.076 -34.022 1.00 85.56 299 LYS A C 1
ATOM 2413 O O . LYS A 1 299 ? 10.325 -22.045 -33.996 1.00 85.56 299 LYS A O 1
ATOM 2418 N N . PHE A 1 300 ? 8.331 -21.589 -33.044 1.00 88.06 300 PHE A N 1
ATOM 2419 C CA . PHE A 1 300 ? 8.862 -21.059 -31.795 1.00 88.06 300 PHE A CA 1
ATOM 2420 C C . PHE A 1 300 ? 9.557 -22.164 -30.992 1.00 88.06 300 PHE A C 1
ATOM 2422 O O . PHE A 1 300 ? 10.729 -22.014 -30.652 1.00 88.06 300 PHE A O 1
ATOM 2429 N N . ASP A 1 301 ? 8.888 -23.298 -30.792 1.00 88.06 301 ASP A N 1
ATOM 2430 C CA . ASP A 1 301 ? 9.397 -24.429 -30.015 1.00 88.06 301 ASP A CA 1
ATOM 2431 C C . ASP A 1 301 ? 10.607 -25.088 -30.693 1.00 88.06 301 ASP A C 1
ATOM 2433 O O . ASP A 1 301 ? 11.576 -25.449 -30.019 1.00 88.06 301 ASP A O 1
ATOM 2437 N N . GLN A 1 302 ? 10.633 -25.146 -32.033 1.00 90.75 302 GLN A N 1
ATOM 2438 C CA . GLN A 1 302 ? 11.825 -25.566 -32.775 1.00 90.75 302 GLN A CA 1
ATOM 2439 C C . GLN A 1 302 ? 13.030 -24.657 -32.470 1.00 90.75 302 GLN A C 1
ATOM 2441 O O . GLN A 1 302 ? 14.116 -25.145 -32.144 1.00 90.75 302 GLN A O 1
ATOM 2446 N N . LYS A 1 303 ? 12.850 -23.331 -32.555 1.00 91.00 303 LYS A N 1
ATOM 2447 C CA . LYS A 1 303 ? 13.919 -22.352 -32.289 1.00 91.00 303 LYS A CA 1
ATOM 2448 C C . LYS A 1 303 ? 14.360 -22.357 -30.826 1.00 91.00 303 LYS A C 1
ATOM 2450 O O . LYS A 1 303 ? 15.553 -22.230 -30.548 1.00 91.00 303 LYS A O 1
ATOM 2455 N N . LEU A 1 304 ? 13.418 -22.547 -29.908 1.00 91.75 304 LEU A N 1
ATOM 2456 C CA . LEU A 1 304 ? 13.665 -22.701 -28.477 1.00 91.75 304 LEU A CA 1
ATOM 2457 C C . LEU A 1 304 ? 14.535 -23.934 -28.190 1.00 91.75 304 LEU A C 1
ATOM 2459 O O . LEU A 1 304 ? 15.526 -23.832 -27.462 1.00 91.75 304 LEU A O 1
ATOM 2463 N N . GLY A 1 305 ? 14.218 -25.073 -28.813 1.00 91.50 305 GLY A N 1
ATOM 2464 C CA . GLY A 1 305 ? 15.007 -26.302 -28.711 1.00 91.50 305 GLY A CA 1
ATOM 2465 C C . GLY A 1 305 ? 16.436 -26.140 -29.242 1.00 91.50 305 GLY A C 1
ATOM 2466 O O . GLY A 1 305 ? 17.391 -26.484 -28.543 1.00 91.50 305 GLY A O 1
ATOM 2467 N N . GLU A 1 306 ? 16.600 -25.552 -30.434 1.00 92.88 306 GLU A N 1
ATOM 2468 C CA . GLU A 1 306 ? 17.918 -25.245 -31.025 1.00 92.88 306 GLU A CA 1
ATOM 2469 C C . GLU A 1 306 ? 18.762 -24.349 -30.097 1.00 92.88 306 GLU A C 1
ATOM 2471 O O . GLU A 1 306 ? 19.953 -24.602 -29.880 1.00 92.88 306 GLU A O 1
ATOM 2476 N N . MET A 1 307 ? 18.142 -23.319 -29.507 1.00 95.06 307 MET A N 1
ATOM 2477 C CA . MET A 1 307 ? 18.808 -22.417 -28.567 1.00 95.06 307 MET A CA 1
ATOM 2478 C C . MET A 1 307 ? 19.289 -23.171 -27.324 1.00 95.06 307 MET A C 1
ATOM 2480 O O . MET A 1 307 ? 20.466 -23.070 -26.971 1.00 95.06 307 MET A O 1
ATOM 2484 N N . PHE A 1 308 ? 18.427 -23.955 -26.673 1.00 95.75 308 PHE A N 1
ATOM 2485 C CA . PHE A 1 308 ? 18.809 -24.661 -25.448 1.00 95.75 308 PHE A CA 1
ATOM 2486 C C . PHE A 1 308 ? 19.831 -25.777 -25.671 1.00 95.75 308 PHE A C 1
ATOM 2488 O O . PHE A 1 308 ? 20.678 -25.989 -24.802 1.00 95.75 308 PHE A O 1
ATOM 2495 N N . GLN A 1 309 ? 19.840 -26.431 -26.835 1.00 93.31 309 GLN A N 1
ATOM 2496 C CA . GLN A 1 309 ? 20.912 -27.367 -27.199 1.00 93.31 309 GLN A CA 1
ATOM 2497 C C . GLN A 1 309 ? 22.275 -26.661 -27.267 1.00 93.31 309 GLN A C 1
ATOM 2499 O O . GLN A 1 309 ? 23.265 -27.153 -26.718 1.00 93.31 309 GLN A O 1
ATOM 2504 N N . ASN A 1 310 ? 22.324 -25.475 -27.881 1.00 94.31 310 ASN A N 1
ATOM 2505 C CA . ASN A 1 310 ? 23.540 -24.663 -27.957 1.00 94.31 310 ASN A CA 1
ATOM 2506 C C . ASN A 1 310 ? 23.980 -24.171 -26.567 1.00 94.31 310 ASN A C 1
ATOM 2508 O O . ASN A 1 310 ? 25.140 -24.331 -26.184 1.00 94.31 310 ASN A O 1
ATOM 2512 N N . LEU A 1 311 ? 23.047 -23.635 -25.773 1.00 95.00 311 LEU A N 1
ATOM 2513 C CA . LEU A 1 311 ? 23.339 -23.170 -24.413 1.00 95.00 311 LEU A CA 1
ATOM 2514 C C . LEU A 1 311 ? 23.832 -24.301 -23.509 1.00 95.00 311 LEU A C 1
ATOM 2516 O O . LEU A 1 311 ? 24.802 -24.111 -22.779 1.00 95.00 311 LEU A O 1
ATOM 2520 N N . THR A 1 312 ? 23.242 -25.492 -23.610 1.00 94.94 312 THR A N 1
ATOM 2521 C CA . THR A 1 312 ? 23.678 -26.674 -22.853 1.00 94.94 312 THR A CA 1
ATOM 2522 C C . THR A 1 312 ? 25.098 -27.088 -23.236 1.00 94.94 312 THR A C 1
ATOM 2524 O O . THR A 1 312 ? 25.929 -27.335 -22.359 1.00 94.94 312 THR A O 1
ATOM 2527 N N . ALA A 1 313 ? 25.434 -27.091 -24.530 1.00 93.00 313 ALA A N 1
ATOM 2528 C CA . ALA A 1 313 ? 26.798 -27.365 -24.985 1.00 93.00 313 ALA A CA 1
ATOM 2529 C C . ALA A 1 313 ? 27.809 -26.319 -24.474 1.00 93.00 313 ALA A C 1
ATOM 2531 O O . ALA A 1 313 ? 28.898 -26.682 -24.023 1.00 93.00 313 ALA A O 1
ATOM 2532 N N . LYS A 1 314 ? 27.438 -25.030 -24.482 1.00 92.75 314 LYS A N 1
ATOM 2533 C CA . LYS A 1 314 ? 28.279 -23.938 -23.964 1.00 92.75 314 LYS A CA 1
ATOM 2534 C C . LYS A 1 314 ? 28.494 -24.036 -22.455 1.00 92.75 314 LYS A C 1
ATOM 2536 O O . LYS A 1 314 ? 29.632 -23.968 -21.999 1.00 92.75 314 LYS A O 1
ATOM 2541 N N . ALA A 1 315 ? 27.427 -24.247 -21.687 1.00 90.56 315 ALA A N 1
ATOM 2542 C CA . ALA A 1 315 ? 27.505 -24.355 -20.234 1.00 90.56 315 ALA A CA 1
ATOM 2543 C C . ALA A 1 315 ? 28.336 -25.567 -19.799 1.00 90.56 315 ALA A C 1
ATOM 2545 O O . ALA A 1 315 ? 29.159 -25.457 -18.899 1.00 90.56 315 ALA A O 1
ATOM 2546 N N . THR A 1 316 ? 28.194 -26.702 -20.486 1.00 89.69 316 THR A N 1
ATOM 2547 C CA . THR A 1 316 ? 28.937 -27.938 -20.171 1.00 89.69 316 THR A CA 1
ATOM 2548 C C . THR A 1 316 ? 30.402 -27.915 -20.613 1.00 89.69 316 THR A C 1
ATOM 2550 O O . THR A 1 316 ? 31.160 -28.802 -20.227 1.00 89.69 316 THR A O 1
ATOM 2553 N N . SER A 1 317 ? 30.808 -26.887 -21.365 1.00 85.12 317 SER A N 1
ATOM 2554 C CA . SER A 1 317 ? 32.195 -26.646 -21.794 1.00 85.12 317 SER A CA 1
ATOM 2555 C C . SER A 1 317 ? 32.863 -25.479 -21.052 1.00 85.12 317 SER A C 1
ATOM 2557 O O . SER A 1 317 ? 34.025 -25.182 -21.311 1.00 85.12 317 SER A O 1
ATOM 2559 N N . SER A 1 318 ? 32.136 -24.799 -20.159 1.00 80.38 318 SER A N 1
ATOM 2560 C CA . SER A 1 318 ? 32.596 -23.621 -19.418 1.00 80.38 318 SER A CA 1
ATOM 2561 C C . SER A 1 318 ? 32.800 -23.941 -17.937 1.00 80.38 318 SER A C 1
ATOM 2563 O O . SER A 1 318 ? 31.954 -24.581 -17.310 1.00 80.38 318 SER A O 1
ATOM 2565 N N . ASP A 1 319 ? 33.867 -23.408 -17.336 1.00 74.31 319 ASP A N 1
ATOM 2566 C CA . ASP A 1 319 ? 34.157 -23.529 -15.895 1.00 74.31 319 ASP A CA 1
ATOM 2567 C C . ASP A 1 319 ? 33.075 -22.891 -14.997 1.00 74.31 319 ASP A C 1
ATOM 2569 O O . ASP A 1 319 ? 32.985 -23.166 -13.791 1.00 74.31 319 ASP A O 1
ATOM 2573 N N . GLY A 1 320 ? 32.249 -22.015 -15.580 1.00 73.50 320 GLY A N 1
ATOM 2574 C CA . GLY A 1 320 ? 31.108 -21.385 -14.917 1.00 73.50 320 GLY A CA 1
ATOM 2575 C C . GLY A 1 320 ? 29.847 -22.251 -14.875 1.00 73.50 320 GLY A C 1
ATOM 2576 O O . GLY A 1 320 ? 28.915 -21.884 -14.164 1.00 73.50 320 GLY A O 1
ATOM 2577 N N . MET A 1 321 ? 29.805 -23.367 -15.620 1.00 88.56 321 MET A N 1
ATOM 2578 C CA . MET A 1 321 ? 28.617 -24.218 -15.806 1.00 88.56 321 MET A CA 1
ATOM 2579 C C . MET A 1 321 ? 27.343 -23.418 -16.116 1.00 88.56 321 MET A C 1
ATOM 2581 O O . MET A 1 321 ? 26.269 -23.670 -15.571 1.00 88.56 321 MET A O 1
ATOM 2585 N N . TYR A 1 322 ? 27.499 -22.406 -16.969 1.00 91.12 322 TYR A N 1
ATOM 2586 C CA . TYR A 1 322 ? 26.531 -21.347 -17.228 1.00 91.12 322 TYR A CA 1
ATOM 2587 C C . TYR A 1 322 ? 26.628 -20.888 -18.681 1.00 91.12 322 TYR A C 1
ATOM 2589 O O . TYR A 1 322 ? 27.733 -20.788 -19.222 1.00 91.12 322 TYR A O 1
ATOM 2597 N N . ALA A 1 323 ? 25.491 -20.572 -19.297 1.00 92.06 323 ALA A N 1
ATOM 2598 C CA . ALA A 1 323 ? 25.453 -19.910 -20.594 1.00 92.06 323 ALA A CA 1
ATOM 2599 C C . ALA A 1 323 ? 24.185 -19.065 -20.759 1.00 92.06 323 ALA A C 1
ATOM 2601 O O . ALA A 1 323 ? 23.108 -19.438 -20.294 1.00 92.06 323 ALA A O 1
ATOM 2602 N N . ILE A 1 324 ? 24.324 -17.964 -21.496 1.00 91.19 324 ILE A N 1
ATOM 2603 C CA . ILE A 1 324 ? 23.233 -17.109 -21.964 1.00 91.19 324 ILE A CA 1
ATOM 2604 C C . ILE A 1 324 ? 23.285 -16.999 -23.488 1.00 91.19 324 ILE A C 1
ATOM 2606 O O . ILE A 1 324 ? 24.353 -17.115 -24.099 1.00 91.19 324 ILE A O 1
ATOM 2610 N N . GLY A 1 325 ? 22.138 -16.783 -24.119 1.00 89.94 325 GLY A N 1
ATOM 2611 C CA . GLY A 1 325 ? 22.083 -16.489 -25.541 1.00 89.94 325 GLY A CA 1
ATOM 2612 C C . GLY A 1 325 ? 20.717 -16.011 -25.990 1.00 89.94 325 GLY A C 1
ATOM 2613 O O . GLY A 1 325 ? 19.768 -15.950 -25.210 1.00 89.94 325 GLY A O 1
ATOM 2614 N N . GLN A 1 326 ? 20.648 -15.675 -27.271 1.00 91.62 326 GLN A N 1
ATOM 2615 C CA . GLN A 1 326 ? 19.425 -15.264 -27.937 1.00 91.62 326 GLN A CA 1
ATOM 2616 C C . GLN A 1 326 ? 19.323 -15.901 -29.322 1.00 91.62 326 GLN A C 1
ATOM 2618 O O . GLN A 1 326 ? 20.341 -16.248 -29.930 1.00 91.62 326 GLN A O 1
ATOM 2623 N N . VAL A 1 327 ? 18.100 -16.027 -29.827 1.00 91.00 327 VAL A N 1
ATOM 2624 C CA . VAL A 1 327 ? 17.814 -16.461 -31.195 1.00 91.00 327 VAL A CA 1
ATOM 2625 C C . VAL A 1 327 ? 16.680 -15.627 -31.783 1.00 91.00 327 VAL A C 1
ATOM 2627 O O . VAL A 1 327 ? 15.687 -15.336 -31.118 1.00 91.00 327 VAL A O 1
ATOM 2630 N N . GLU A 1 328 ? 16.823 -15.243 -33.047 1.00 88.00 328 GLU A N 1
ATOM 2631 C CA . GLU A 1 328 ? 15.769 -14.559 -33.790 1.00 88.00 328 GLU A CA 1
ATOM 2632 C C . GLU A 1 328 ? 14.705 -15.575 -34.239 1.00 88.00 328 GLU A C 1
ATOM 2634 O O . GLU A 1 328 ? 14.999 -16.548 -34.943 1.00 88.00 328 GLU A O 1
ATOM 2639 N N . VAL A 1 329 ? 13.451 -15.361 -33.830 1.00 81.06 329 VAL A N 1
ATOM 2640 C CA . VAL A 1 329 ? 12.305 -16.215 -34.203 1.00 81.06 329 VAL A CA 1
ATOM 2641 C C . VAL A 1 329 ? 11.565 -15.630 -35.417 1.00 81.06 329 VAL A C 1
ATOM 2643 O O . VAL A 1 329 ? 11.061 -16.362 -36.285 1.00 81.06 329 VAL A O 1
ATOM 2646 N N . SER A 1 330 ? 11.521 -14.298 -35.508 1.00 74.75 330 SER A N 1
ATOM 2647 C CA . SER A 1 330 ? 10.994 -13.524 -36.640 1.00 74.75 330 SER A CA 1
ATOM 2648 C C . SER A 1 330 ? 11.654 -12.141 -36.696 1.00 74.75 330 SER A C 1
ATOM 2650 O O . SER A 1 330 ? 12.214 -11.721 -35.690 1.00 74.75 330 SER A O 1
ATOM 2652 N N . ASN A 1 331 ? 11.474 -11.403 -37.801 1.00 68.12 331 ASN A N 1
ATOM 2653 C CA . ASN A 1 331 ? 12.061 -10.069 -38.042 1.00 68.12 331 ASN A CA 1
ATOM 2654 C C . ASN A 1 331 ? 11.827 -9.022 -36.925 1.00 68.12 331 ASN A C 1
ATOM 2656 O O . ASN A 1 331 ? 12.430 -7.953 -36.959 1.00 68.12 331 ASN A O 1
ATOM 2660 N N . PHE A 1 332 ? 10.921 -9.284 -35.976 1.00 66.19 332 PHE A N 1
ATOM 2661 C CA . PHE A 1 332 ? 10.586 -8.389 -34.864 1.00 66.19 332 PHE A CA 1
ATOM 2662 C C . PHE A 1 332 ? 10.566 -9.087 -33.492 1.00 66.19 332 PHE A C 1
ATOM 2664 O O . PHE A 1 332 ? 10.158 -8.466 -32.513 1.00 66.19 332 PHE A O 1
ATOM 2671 N N . LEU A 1 333 ? 10.958 -10.366 -33.406 1.00 78.31 333 LEU A N 1
ATOM 2672 C CA . LEU A 1 333 ? 10.873 -11.155 -32.173 1.00 78.31 333 LEU A CA 1
ATOM 2673 C C . LEU A 1 333 ? 12.170 -11.924 -31.919 1.00 78.31 333 LEU A C 1
ATOM 2675 O O . LEU A 1 333 ? 12.494 -12.868 -32.647 1.00 78.31 333 LEU A O 1
ATOM 2679 N N . ASN A 1 334 ? 12.839 -11.555 -30.828 1.00 84.25 334 ASN A N 1
ATOM 2680 C CA . ASN A 1 334 ? 13.985 -12.269 -30.283 1.00 84.25 334 ASN A CA 1
ATOM 2681 C C . ASN A 1 334 ? 13.564 -13.083 -29.063 1.00 84.25 334 ASN A C 1
ATOM 2683 O O . ASN A 1 334 ? 12.763 -12.638 -28.243 1.00 84.25 334 ASN A O 1
ATOM 2687 N N . LEU A 1 335 ? 14.134 -14.273 -28.952 1.00 86.81 335 LEU A N 1
ATOM 2688 C CA . LEU A 1 335 ? 13.976 -15.170 -27.822 1.00 86.81 335 LEU A CA 1
ATOM 2689 C C . LEU A 1 335 ? 15.288 -15.199 -27.045 1.00 86.81 335 LEU A C 1
ATOM 2691 O O . LEU A 1 335 ? 16.340 -15.427 -27.635 1.00 86.81 335 LEU A O 1
ATOM 2695 N N . TYR A 1 336 ? 15.218 -14.980 -25.738 1.00 89.81 336 TYR A N 1
ATOM 2696 C CA . TYR A 1 336 ? 16.357 -14.946 -24.825 1.00 89.81 336 TYR A CA 1
ATOM 2697 C C . TYR A 1 336 ? 16.324 -16.180 -23.933 1.00 89.81 336 TYR A C 1
ATOM 2699 O O . TYR A 1 336 ? 15.256 -16.561 -23.457 1.00 89.81 336 TYR A O 1
ATOM 2707 N N . GLY A 1 337 ? 17.478 -16.799 -23.686 1.00 91.06 337 GLY A N 1
ATOM 2708 C CA . GLY A 1 337 ? 17.586 -18.038 -22.921 1.00 91.06 337 GLY A CA 1
ATOM 2709 C C . GLY A 1 337 ? 18.817 -18.086 -22.026 1.00 91.06 337 GLY A C 1
ATOM 2710 O O . GLY A 1 337 ? 19.863 -17.522 -22.348 1.00 91.06 337 GLY A O 1
ATOM 2711 N N . ILE A 1 338 ? 18.693 -18.795 -20.906 1.00 92.12 338 ILE A N 1
ATOM 2712 C CA . ILE A 1 338 ? 19.766 -19.006 -19.934 1.00 92.12 338 ILE A CA 1
ATOM 2713 C C . ILE A 1 338 ? 19.721 -20.424 -19.370 1.00 92.12 338 ILE A C 1
ATOM 2715 O O . ILE A 1 338 ? 18.640 -20.982 -19.165 1.00 92.12 338 ILE A O 1
ATOM 2719 N N . VAL A 1 339 ? 20.898 -20.983 -19.094 1.00 94.31 339 VAL A N 1
ATOM 2720 C CA . VAL A 1 339 ? 21.064 -22.274 -18.419 1.00 94.31 339 VAL A CA 1
ATOM 2721 C C . VAL A 1 339 ? 22.166 -22.172 -17.365 1.00 94.31 339 VAL A C 1
ATOM 2723 O O . VAL A 1 339 ? 23.173 -21.492 -17.583 1.00 94.31 339 VAL A O 1
ATOM 2726 N N . GLN A 1 340 ? 21.999 -22.852 -16.231 1.00 92.88 340 GLN A N 1
ATOM 2727 C CA . GLN A 1 340 ? 23.024 -22.918 -15.187 1.00 92.88 340 GLN A CA 1
ATOM 2728 C C . GLN A 1 340 ? 22.938 -24.226 -14.394 1.00 92.88 340 GLN A C 1
ATOM 2730 O O . GLN A 1 340 ? 21.842 -24.667 -14.054 1.00 92.88 340 GLN A O 1
ATOM 2735 N N . CYS A 1 341 ? 24.087 -24.803 -14.041 1.00 93.69 341 CYS A N 1
ATOM 2736 C CA . CYS A 1 341 ? 24.205 -25.920 -13.099 1.00 93.69 341 CYS A CA 1
ATOM 2737 C C . CYS A 1 341 ? 24.891 -25.485 -11.799 1.00 93.69 341 CYS A C 1
ATOM 2739 O O . CYS A 1 341 ? 25.633 -24.497 -11.770 1.00 93.69 341 CYS A O 1
ATOM 2741 N N . THR A 1 342 ? 24.700 -26.252 -10.724 1.00 91.56 342 THR A N 1
ATOM 2742 C CA . THR A 1 342 ? 25.529 -26.105 -9.523 1.00 91.56 342 THR A CA 1
ATOM 2743 C C . THR A 1 342 ? 26.961 -26.568 -9.810 1.00 91.56 342 THR A C 1
ATOM 2745 O O . THR A 1 342 ? 27.199 -27.527 -10.548 1.00 91.56 342 THR A O 1
ATOM 2748 N N . ARG A 1 343 ? 27.947 -25.845 -9.270 1.00 88.88 343 ARG A N 1
ATOM 2749 C CA . ARG A 1 343 ? 29.361 -26.003 -9.659 1.00 88.88 343 ARG A CA 1
ATOM 2750 C C . ARG A 1 343 ? 30.066 -27.186 -8.990 1.00 88.88 343 ARG A C 1
ATOM 2752 O O . ARG A 1 343 ? 31.210 -27.476 -9.318 1.00 88.88 343 ARG A O 1
ATOM 2759 N N . ASP A 1 344 ? 29.397 -27.864 -8.064 1.00 88.31 344 ASP A N 1
ATOM 2760 C CA . ASP A 1 344 ? 29.849 -29.098 -7.418 1.00 88.31 344 ASP A CA 1
ATOM 2761 C C . ASP A 1 344 ? 29.635 -30.353 -8.277 1.00 88.31 344 ASP A C 1
ATOM 2763 O O . ASP A 1 344 ? 30.143 -31.427 -7.939 1.00 88.31 344 ASP A O 1
ATOM 2767 N N . LEU A 1 345 ? 28.893 -30.238 -9.382 1.00 90.44 345 LEU A N 1
ATOM 2768 C CA . LEU A 1 345 ? 28.605 -31.347 -10.286 1.00 90.44 345 LEU A CA 1
ATOM 2769 C C . LEU A 1 345 ? 29.746 -31.611 -11.270 1.00 90.44 345 LEU A C 1
ATOM 2771 O O . LEU A 1 345 ? 30.565 -30.755 -11.589 1.00 90.44 345 LEU A O 1
ATOM 2775 N N . ARG A 1 346 ? 29.760 -32.826 -11.823 1.00 90.62 346 ARG A N 1
ATOM 2776 C CA . ARG A 1 346 ? 30.576 -33.155 -12.998 1.00 90.62 346 ARG A CA 1
ATOM 2777 C C . ARG A 1 346 ? 29.906 -32.615 -14.259 1.00 90.62 346 ARG A C 1
ATOM 2779 O O . ARG A 1 346 ? 28.681 -32.612 -14.348 1.00 90.62 346 ARG A O 1
ATOM 2786 N N . MET A 1 347 ? 30.696 -32.282 -15.281 1.00 89.50 347 MET A N 1
ATOM 2787 C CA . MET A 1 347 ? 30.183 -31.812 -16.580 1.00 89.50 347 MET A CA 1
ATOM 2788 C C . MET A 1 347 ? 29.141 -32.768 -17.190 1.00 89.50 347 MET A C 1
ATOM 2790 O O . MET A 1 347 ? 28.147 -32.315 -17.749 1.00 89.50 347 MET A O 1
ATOM 2794 N N . SER A 1 348 ? 29.312 -34.086 -17.017 1.00 91.06 348 SER A N 1
ATOM 2795 C CA . SER A 1 348 ? 28.339 -35.094 -17.462 1.00 91.06 348 SER A CA 1
ATOM 2796 C C . SER A 1 348 ? 26.996 -35.007 -16.730 1.00 91.06 348 SER A C 1
ATOM 2798 O O . SER A 1 348 ? 25.958 -35.160 -17.362 1.00 91.06 348 SER A O 1
ATOM 2800 N N . TYR A 1 349 ? 27.001 -34.733 -15.421 1.00 93.56 349 TYR A N 1
ATOM 2801 C CA . TYR A 1 349 ? 25.778 -34.563 -14.628 1.00 93.56 349 TYR A CA 1
ATOM 2802 C C . TYR A 1 349 ? 25.116 -33.211 -14.868 1.00 93.56 349 TYR A C 1
ATOM 2804 O O . TYR A 1 349 ? 23.894 -33.150 -14.917 1.00 93.56 349 TYR A O 1
ATOM 2812 N N . CYS A 1 350 ? 25.896 -32.151 -15.091 1.00 94.00 350 CYS A N 1
ATOM 2813 C CA . CYS A 1 350 ? 25.347 -30.874 -15.542 1.00 94.00 350 CYS A CA 1
ATOM 2814 C C . CYS A 1 350 ? 24.629 -31.039 -16.888 1.00 94.00 350 CYS A C 1
ATOM 2816 O O . CYS A 1 350 ? 23.480 -30.630 -17.023 1.00 94.00 350 CYS A O 1
ATOM 2818 N N . ARG A 1 351 ? 25.265 -31.722 -17.852 1.00 94.81 351 ARG A N 1
ATOM 2819 C CA . ARG A 1 351 ? 24.649 -32.018 -19.150 1.00 94.81 351 ARG A CA 1
ATOM 2820 C C . ARG A 1 351 ? 23.366 -32.825 -19.002 1.00 94.81 351 ARG A C 1
ATOM 2822 O O . ARG A 1 351 ? 22.343 -32.417 -19.529 1.00 94.81 351 ARG A O 1
ATOM 2829 N N . GLN A 1 352 ? 23.418 -33.911 -18.232 1.00 94.94 352 GLN A N 1
ATOM 2830 C CA . GLN A 1 352 ? 22.251 -34.744 -17.951 1.00 94.94 352 GLN A CA 1
ATOM 2831 C C . GLN A 1 352 ? 21.106 -33.932 -17.326 1.00 94.94 352 GLN A C 1
ATOM 2833 O O . GLN A 1 352 ? 19.969 -34.060 -17.763 1.00 94.94 352 GLN A O 1
ATOM 2838 N N . CYS A 1 353 ? 21.406 -33.074 -16.345 1.00 95.38 353 CYS A N 1
ATOM 2839 C CA . CYS A 1 353 ? 20.412 -32.222 -15.694 1.00 95.38 353 CYS A CA 1
ATOM 2840 C C . CYS A 1 353 ? 19.757 -31.260 -16.691 1.00 95.38 353 CYS A C 1
ATOM 2842 O O . CYS A 1 353 ? 18.532 -31.179 -16.747 1.00 95.38 353 CYS A O 1
ATOM 2844 N N . LEU A 1 354 ? 20.570 -30.559 -17.493 1.00 96.06 354 LEU A N 1
ATOM 2845 C CA . LEU A 1 354 ? 20.099 -29.592 -18.486 1.00 96.06 354 LEU A CA 1
ATOM 2846 C C . LEU A 1 354 ? 19.275 -30.253 -19.596 1.00 96.06 354 LEU A C 1
ATOM 2848 O O . LEU A 1 354 ? 18.198 -29.758 -19.919 1.00 96.06 354 LEU A O 1
ATOM 2852 N N . ASP A 1 355 ? 19.733 -31.390 -20.122 1.00 94.75 355 ASP A N 1
ATOM 2853 C CA . ASP A 1 355 ? 18.999 -32.161 -21.130 1.00 94.75 355 ASP A CA 1
ATOM 2854 C C . ASP A 1 355 ? 17.629 -32.613 -20.583 1.00 94.75 355 ASP A C 1
ATOM 2856 O O . ASP A 1 355 ? 16.618 -32.530 -21.284 1.00 94.75 355 ASP A O 1
ATOM 2860 N N . GLU A 1 356 ? 17.565 -33.025 -19.311 1.00 93.12 356 GLU A N 1
ATOM 2861 C CA . GLU A 1 356 ? 16.319 -33.443 -18.664 1.00 93.12 356 GLU A CA 1
ATOM 2862 C C . GLU A 1 356 ? 15.356 -32.266 -18.434 1.00 93.12 356 GLU A C 1
ATOM 2864 O O . GLU A 1 356 ? 14.177 -32.370 -18.780 1.00 93.12 356 GLU A O 1
ATOM 2869 N N . VAL A 1 357 ? 15.831 -31.117 -17.925 1.00 91.62 357 VAL A N 1
ATOM 2870 C CA . VAL A 1 357 ? 14.952 -29.948 -17.719 1.00 91.62 357 VAL A CA 1
ATOM 2871 C C . VAL A 1 357 ? 14.466 -29.319 -19.022 1.00 91.62 357 VAL A C 1
ATOM 2873 O O . VAL A 1 357 ? 13.328 -28.853 -19.082 1.00 91.62 357 VAL A O 1
ATOM 2876 N N . VAL A 1 358 ? 15.278 -29.352 -20.081 1.00 92.50 358 VAL A N 1
ATOM 2877 C CA . VAL A 1 358 ? 14.859 -28.952 -21.434 1.00 92.50 358 VAL A CA 1
ATOM 2878 C C . VAL A 1 358 ? 13.824 -29.938 -21.985 1.00 92.50 358 VAL A C 1
ATOM 2880 O O . VAL A 1 358 ? 12.839 -29.516 -22.589 1.00 92.50 358 VAL A O 1
ATOM 2883 N N . GLY A 1 359 ? 13.980 -31.236 -21.707 1.00 89.81 359 GLY A N 1
ATOM 2884 C CA . GLY A 1 359 ? 13.018 -32.283 -22.071 1.00 89.81 359 GLY A CA 1
ATOM 2885 C C . GLY A 1 359 ? 11.632 -32.136 -21.428 1.00 89.81 359 GLY A C 1
ATOM 2886 O O . GLY A 1 359 ? 10.660 -32.709 -21.921 1.00 89.81 359 GLY A O 1
ATOM 2887 N N . TYR A 1 360 ? 11.499 -31.335 -20.367 1.00 87.00 360 TYR A N 1
ATOM 2888 C CA . TYR A 1 360 ? 10.200 -31.006 -19.775 1.00 87.00 360 TYR A CA 1
ATOM 2889 C C . TYR A 1 360 ? 9.426 -29.932 -20.560 1.00 87.00 360 TYR A C 1
ATOM 2891 O O . TYR A 1 360 ? 8.202 -29.871 -20.442 1.00 87.00 360 TYR A O 1
ATOM 2899 N N . ILE A 1 361 ? 10.085 -29.120 -21.396 1.00 85.75 361 ILE A N 1
ATOM 2900 C CA . ILE A 1 361 ? 9.428 -28.022 -22.129 1.00 85.75 361 ILE A CA 1
ATOM 2901 C C . ILE A 1 361 ? 8.270 -28.509 -23.011 1.00 85.75 361 ILE A C 1
ATOM 2903 O O . ILE A 1 361 ? 7.166 -28.000 -22.815 1.00 85.75 361 ILE A O 1
ATOM 2907 N N . PRO A 1 362 ? 8.437 -29.511 -23.898 1.00 83.75 362 PRO A N 1
ATOM 2908 C CA . PRO A 1 362 ? 7.351 -29.936 -24.785 1.00 83.75 362 PRO A CA 1
ATOM 2909 C C . PRO A 1 362 ? 6.134 -30.499 -24.042 1.00 83.75 362 PRO A C 1
ATOM 2911 O O . PRO A 1 362 ? 5.027 -30.456 -24.551 1.00 83.75 362 PRO A O 1
ATOM 2914 N N . ASN A 1 363 ? 6.323 -31.023 -22.828 1.00 79.12 363 ASN A N 1
ATOM 2915 C CA . ASN A 1 363 ? 5.245 -31.659 -22.070 1.00 79.12 363 ASN A CA 1
ATOM 2916 C C . ASN A 1 363 ? 4.448 -30.668 -21.208 1.00 79.12 363 ASN A C 1
ATOM 2918 O O . ASN A 1 363 ? 3.267 -30.890 -20.955 1.00 79.12 363 ASN A O 1
ATOM 2922 N N . PHE A 1 364 ? 5.087 -29.598 -20.723 1.00 75.44 364 PHE A N 1
ATOM 2923 C CA . PHE A 1 364 ? 4.484 -28.685 -19.741 1.00 75.44 364 PHE A CA 1
ATOM 2924 C C . PHE A 1 364 ? 4.336 -27.241 -20.238 1.00 75.44 364 PHE A C 1
ATOM 2926 O O . PHE A 1 364 ? 3.546 -26.482 -19.680 1.00 75.44 364 PHE A O 1
ATOM 2933 N N . MET A 1 365 ? 5.104 -26.835 -21.251 1.00 81.44 365 MET A N 1
ATOM 2934 C CA . MET A 1 365 ? 5.256 -25.436 -21.670 1.00 81.44 365 MET A CA 1
ATOM 2935 C C . MET A 1 365 ? 5.220 -25.265 -23.196 1.00 81.44 365 MET A C 1
ATOM 2937 O O . MET A 1 365 ? 5.759 -24.288 -23.712 1.00 81.44 365 MET A O 1
ATOM 2941 N N . GLU A 1 366 ? 4.583 -26.196 -23.906 1.00 84.94 366 GLU A N 1
ATOM 2942 C CA . GLU A 1 366 ? 4.423 -26.151 -25.363 1.00 84.94 366 GLU A CA 1
ATOM 2943 C C . GLU A 1 366 ? 3.786 -24.828 -25.819 1.00 84.94 366 GLU A C 1
ATOM 2945 O O . GLU A 1 366 ? 2.766 -24.376 -25.276 1.00 84.94 366 GLU A O 1
ATOM 2950 N N . GLY A 1 367 ? 4.420 -24.177 -26.796 1.00 79.88 367 GLY A N 1
ATOM 2951 C CA . GLY A 1 367 ? 3.958 -22.932 -27.396 1.00 79.88 367 GLY A CA 1
ATOM 2952 C C . GLY A 1 367 ? 3.914 -21.719 -26.466 1.00 79.88 367 GLY A C 1
ATOM 2953 O O . GLY A 1 367 ? 3.256 -20.736 -26.814 1.00 79.88 367 GLY A O 1
ATOM 2954 N N . LYS A 1 368 ? 4.546 -21.748 -25.286 1.00 83.94 368 LYS A N 1
ATOM 2955 C CA . LYS A 1 368 ? 4.552 -20.614 -24.342 1.00 83.94 368 LYS A CA 1
ATOM 2956 C C . LYS A 1 368 ? 5.643 -19.608 -24.683 1.00 83.94 368 LYS A C 1
ATOM 2958 O O . LYS A 1 368 ? 6.761 -19.982 -24.990 1.00 83.94 368 LYS A O 1
ATOM 2963 N N . GLU A 1 369 ? 5.346 -18.311 -24.575 1.00 83.62 369 GLU A N 1
ATOM 2964 C CA . GLU A 1 369 ? 6.315 -17.243 -24.908 1.00 83.62 369 GLU A CA 1
ATOM 2965 C C . GLU A 1 369 ? 7.408 -17.037 -23.842 1.00 83.62 369 GLU A C 1
ATOM 2967 O O . GLU A 1 369 ? 8.369 -16.298 -24.051 1.00 83.62 369 GLU A O 1
ATOM 2972 N N . GLY A 1 370 ? 7.272 -17.675 -22.682 1.00 81.88 370 GLY A N 1
ATOM 2973 C CA . GLY A 1 370 ? 8.273 -17.633 -21.627 1.00 81.88 370 GLY A CA 1
ATOM 2974 C C . GLY A 1 370 ? 8.051 -18.739 -20.612 1.00 81.88 370 GLY A C 1
ATOM 2975 O O . GLY A 1 370 ? 6.905 -19.115 -20.338 1.00 81.88 370 GLY A O 1
ATOM 2976 N N . GLY A 1 371 ? 9.145 -19.257 -20.063 1.00 81.50 371 GLY A N 1
ATOM 2977 C CA . GLY A 1 371 ? 9.107 -20.389 -19.153 1.00 81.50 371 GLY A CA 1
ATOM 2978 C C . GLY A 1 371 ? 10.386 -20.599 -18.354 1.00 81.50 371 GLY A C 1
ATOM 2979 O O . GLY A 1 371 ? 11.467 -20.124 -18.713 1.00 81.50 371 GLY A O 1
ATOM 2980 N N . ARG A 1 372 ? 10.244 -21.304 -17.230 1.00 88.06 372 ARG A N 1
ATOM 2981 C CA . ARG A 1 372 ? 11.315 -21.629 -16.282 1.00 88.06 372 ARG A CA 1
ATOM 2982 C C . ARG A 1 372 ? 11.182 -23.064 -15.805 1.00 88.06 372 ARG A C 1
ATOM 2984 O O . ARG A 1 372 ? 10.073 -23.525 -15.535 1.00 88.06 372 ARG A O 1
ATOM 2991 N N . VAL A 1 373 ? 12.322 -23.723 -15.627 1.00 85.12 373 VAL A N 1
ATOM 2992 C CA . VAL A 1 373 ? 12.405 -25.008 -14.925 1.00 85.12 373 VAL A CA 1
ATOM 2993 C C . VAL A 1 373 ? 13.496 -24.914 -13.877 1.00 85.12 373 VAL A C 1
ATOM 2995 O O . VAL A 1 373 ? 14.642 -24.615 -14.211 1.00 85.12 373 VAL A O 1
ATOM 2998 N N . LEU A 1 374 ? 13.133 -25.143 -12.618 1.00 87.44 374 LEU A N 1
ATOM 2999 C CA . LEU A 1 374 ? 14.018 -25.035 -11.463 1.00 87.44 374 LEU A CA 1
ATOM 3000 C C . LEU A 1 374 ? 14.187 -26.422 -10.843 1.00 87.44 374 LEU A C 1
ATOM 3002 O O . LEU A 1 374 ? 13.232 -26.974 -10.295 1.00 87.44 374 LEU A O 1
ATOM 3006 N N . ALA A 1 375 ? 15.391 -26.981 -10.926 1.00 87.94 375 ALA A N 1
ATOM 3007 C CA . ALA A 1 375 ? 15.779 -28.206 -10.239 1.00 87.94 375 ALA A CA 1
ATOM 3008 C C . ALA A 1 375 ? 16.885 -27.906 -9.204 1.00 87.94 375 ALA A C 1
ATOM 3010 O O . ALA A 1 375 ? 17.560 -26.874 -9.291 1.00 87.94 375 ALA A O 1
ATOM 3011 N N . PRO A 1 376 ? 17.110 -28.786 -8.212 1.00 89.62 376 PRO A N 1
ATOM 3012 C CA . PRO A 1 376 ? 18.155 -28.580 -7.211 1.00 89.62 376 PRO A CA 1
ATOM 3013 C C . PRO A 1 376 ? 19.580 -28.548 -7.783 1.00 89.62 376 PRO A C 1
ATOM 3015 O O . PRO A 1 376 ? 20.456 -27.934 -7.178 1.00 89.62 376 PRO A O 1
ATOM 3018 N N . SER A 1 377 ? 19.808 -29.206 -8.925 1.00 93.50 377 SER A N 1
ATOM 3019 C CA . SER A 1 377 ? 21.115 -29.311 -9.588 1.00 93.50 377 SER A CA 1
ATOM 3020 C C . SER A 1 377 ? 21.298 -28.383 -10.798 1.00 93.50 377 SER A C 1
ATOM 3022 O O . SER A 1 377 ? 22.435 -28.117 -11.192 1.00 93.50 377 SER A O 1
ATOM 3024 N N . CYS A 1 378 ? 20.219 -27.881 -11.402 1.00 93.19 378 CYS A N 1
ATOM 3025 C CA . CYS A 1 378 ? 20.283 -26.963 -12.540 1.00 93.19 378 CYS A CA 1
ATOM 3026 C C . CYS A 1 378 ? 18.979 -26.182 -12.727 1.00 93.19 378 CYS A C 1
ATOM 3028 O O . CYS A 1 378 ? 17.924 -26.578 -12.233 1.00 93.19 378 CYS A O 1
ATOM 3030 N N . TYR A 1 379 ? 19.032 -25.083 -13.475 1.00 91.88 379 TYR A N 1
ATOM 3031 C CA . TYR A 1 379 ? 17.832 -24.371 -13.900 1.00 91.88 379 TYR A CA 1
ATOM 3032 C C . TYR A 1 379 ? 17.964 -23.812 -15.316 1.00 91.88 379 TYR A C 1
ATOM 3034 O O . TYR A 1 379 ? 19.070 -23.562 -15.807 1.00 91.88 379 TYR A O 1
ATOM 3042 N N . ILE A 1 380 ? 16.812 -23.585 -15.945 1.00 92.94 380 ILE A N 1
ATOM 3043 C CA . ILE A 1 380 ? 16.695 -22.896 -17.232 1.00 92.94 380 ILE A CA 1
ATOM 3044 C C . ILE A 1 380 ? 15.621 -21.813 -17.174 1.00 92.94 380 ILE A C 1
ATOM 3046 O O . ILE A 1 380 ? 14.649 -21.919 -16.420 1.00 92.94 380 ILE A O 1
ATOM 3050 N N . ARG A 1 381 ? 15.780 -20.780 -18.003 1.00 91.31 381 ARG A N 1
ATOM 3051 C CA . ARG A 1 381 ? 14.756 -19.757 -18.242 1.00 91.31 381 ARG A CA 1
ATOM 3052 C C . ARG A 1 381 ? 14.813 -19.270 -19.684 1.00 91.31 381 ARG A C 1
ATOM 3054 O O . ARG A 1 381 ? 15.903 -19.095 -20.225 1.00 91.31 381 ARG A O 1
ATOM 3061 N N . TYR A 1 382 ? 13.651 -19.011 -20.273 1.00 89.81 382 TYR A N 1
ATOM 3062 C CA . TYR A 1 382 ? 13.525 -18.316 -21.548 1.00 89.81 382 TYR A CA 1
ATOM 3063 C C . TYR A 1 382 ? 12.384 -17.298 -21.524 1.00 89.81 382 TYR A C 1
ATOM 3065 O O . TYR A 1 382 ? 11.394 -17.497 -20.823 1.00 89.81 382 TYR A O 1
ATOM 3073 N N . GLU A 1 383 ? 12.527 -16.214 -22.283 1.00 85.38 383 GLU A N 1
ATOM 3074 C CA . GLU A 1 383 ? 11.519 -15.157 -22.441 1.00 85.38 383 GLU A CA 1
ATOM 3075 C C . GLU A 1 383 ? 11.691 -14.463 -23.804 1.00 85.38 383 GLU A C 1
ATOM 3077 O O . GLU A 1 383 ? 12.790 -14.427 -24.357 1.00 85.38 383 GLU A O 1
ATOM 3082 N N . ILE A 1 384 ? 10.636 -13.823 -24.312 1.00 81.94 384 ILE A N 1
ATOM 3083 C CA . ILE A 1 384 ? 10.681 -12.965 -25.518 1.00 81.94 384 ILE A CA 1
ATOM 3084 C C . ILE A 1 384 ? 11.212 -11.539 -25.271 1.00 81.94 384 ILE A C 1
ATOM 3086 O O . ILE A 1 384 ? 11.162 -10.682 -26.151 1.00 81.94 384 ILE A O 1
ATOM 3090 N N . TYR A 1 385 ? 11.689 -11.255 -24.060 1.00 73.00 385 TYR A N 1
ATOM 3091 C CA . TYR A 1 385 ? 12.271 -9.972 -23.676 1.00 73.00 385 TYR A CA 1
ATOM 3092 C C . TYR A 1 385 ? 13.618 -10.193 -22.975 1.00 73.00 385 TYR A C 1
ATOM 3094 O O . TYR A 1 385 ? 13.802 -11.220 -22.315 1.00 73.00 385 TYR A O 1
ATOM 3102 N N . PRO A 1 386 ? 14.572 -9.255 -23.096 1.00 75.31 386 PRO A N 1
ATOM 3103 C CA . PRO A 1 386 ? 15.879 -9.402 -22.470 1.00 75.31 386 PRO A CA 1
ATOM 3104 C C . PRO A 1 386 ? 15.764 -9.359 -20.939 1.00 75.31 386 PRO A C 1
ATOM 3106 O O . PRO A 1 386 ? 15.093 -8.493 -20.385 1.00 75.31 386 PRO A O 1
ATOM 3109 N N . PHE A 1 387 ? 16.437 -10.288 -20.251 1.00 71.25 387 PHE A N 1
ATOM 3110 C CA . PHE A 1 387 ? 16.481 -10.374 -18.776 1.00 71.25 387 PHE A CA 1
ATOM 3111 C C . PHE A 1 387 ? 17.901 -10.557 -18.207 1.00 71.25 387 PHE A C 1
ATOM 3113 O O . PHE A 1 387 ? 18.082 -10.750 -17.001 1.00 71.25 387 PHE A O 1
ATOM 3120 N N . ALA A 1 388 ? 18.907 -10.547 -19.078 1.00 64.62 388 ALA A N 1
ATOM 3121 C CA . ALA A 1 388 ? 20.323 -10.521 -18.739 1.00 64.62 388 ALA A CA 1
ATOM 3122 C C . ALA A 1 388 ? 21.116 -10.001 -19.950 1.00 64.62 388 ALA A C 1
ATOM 3124 O O . ALA A 1 388 ? 20.653 -10.105 -21.090 1.00 64.62 388 ALA A O 1
ATOM 3125 N N . ALA A 1 389 ? 22.275 -9.390 -19.696 1.00 57.25 389 ALA A N 1
ATOM 3126 C CA . ALA A 1 389 ? 23.104 -8.807 -20.744 1.00 57.25 389 ALA A CA 1
ATOM 3127 C C . ALA A 1 389 ? 23.686 -9.924 -21.623 1.00 57.25 389 ALA A C 1
ATOM 3129 O O . ALA A 1 389 ? 24.433 -10.777 -21.146 1.00 57.25 389 ALA A O 1
ATOM 3130 N N . VAL A 1 390 ? 23.318 -9.936 -22.904 1.00 54.97 390 VAL A N 1
ATOM 3131 C CA . VAL A 1 390 ? 23.960 -10.794 -23.903 1.00 54.97 390 VAL A CA 1
ATOM 3132 C C . VAL A 1 390 ? 25.239 -10.076 -24.318 1.00 54.97 390 VAL A C 1
ATOM 3134 O O . VAL A 1 390 ? 25.170 -8.967 -24.841 1.00 54.97 390 VAL A O 1
ATOM 3137 N N . GLU A 1 391 ? 26.404 -10.661 -24.044 1.00 46.25 391 GLU A N 1
ATOM 3138 C CA . GLU A 1 391 ? 27.653 -10.147 -24.606 1.00 46.25 391 GLU A CA 1
ATOM 3139 C C . GLU A 1 391 ? 27.600 -10.321 -26.128 1.00 46.25 391 GLU A C 1
ATOM 3141 O O . GLU A 1 391 ? 27.585 -11.446 -26.638 1.00 46.25 391 GLU A O 1
ATOM 3146 N N . ASP A 1 392 ? 27.535 -9.207 -26.858 1.00 33.22 392 ASP A N 1
ATOM 3147 C CA . ASP A 1 392 ? 27.741 -9.218 -28.300 1.00 33.22 392 ASP A CA 1
ATOM 3148 C C . ASP A 1 392 ? 29.172 -9.696 -28.601 1.00 33.22 392 ASP A C 1
ATOM 3150 O O . ASP A 1 392 ? 30.112 -9.337 -27.880 1.00 33.22 392 ASP A O 1
ATOM 3154 N N . PRO A 1 393 ? 29.389 -10.486 -29.670 1.00 31.23 393 PRO A N 1
ATOM 3155 C CA . PRO A 1 393 ? 30.737 -10.791 -30.118 1.00 31.23 393 PRO A CA 1
ATOM 3156 C C . PRO A 1 393 ? 31.452 -9.475 -30.436 1.00 31.23 393 PRO A C 1
ATOM 3158 O O . PRO A 1 393 ? 31.024 -8.716 -31.306 1.00 31.23 393 PRO A O 1
ATOM 3161 N N . ILE A 1 394 ? 32.535 -9.211 -29.703 1.00 27.30 394 ILE A N 1
ATOM 3162 C CA . ILE A 1 394 ? 33.395 -8.040 -29.869 1.00 27.30 394 ILE A CA 1
ATOM 3163 C C . ILE A 1 394 ? 33.835 -7.983 -31.335 1.00 27.30 394 ILE A C 1
ATOM 3165 O O . ILE A 1 394 ? 34.674 -8.764 -31.783 1.00 27.30 394 ILE A O 1
ATOM 3169 N N . VAL A 1 395 ? 33.264 -7.048 -32.092 1.00 27.31 395 VAL A N 1
ATOM 3170 C CA . VAL A 1 395 ? 33.833 -6.620 -33.366 1.00 27.31 395 VAL A CA 1
ATOM 3171 C C . VAL A 1 395 ? 35.101 -5.853 -33.012 1.00 27.31 395 VAL A C 1
ATOM 3173 O O . VAL A 1 395 ? 35.034 -4.766 -32.438 1.00 27.31 395 VAL A O 1
ATOM 3176 N N . GLU A 1 396 ? 36.262 -6.443 -33.302 1.00 26.19 396 GLU A N 1
ATOM 3177 C CA . GLU A 1 396 ? 37.564 -5.789 -33.178 1.00 26.19 396 GLU A CA 1
ATOM 3178 C C . GLU A 1 396 ? 37.598 -4.523 -34.049 1.00 26.19 396 GLU A C 1
ATOM 3180 O O . GLU A 1 396 ? 37.897 -4.557 -35.243 1.00 26.19 396 GLU A O 1
ATOM 3185 N N . ALA A 1 397 ? 37.299 -3.376 -33.445 1.00 27.38 397 ALA A N 1
ATOM 3186 C CA . ALA A 1 397 ? 37.607 -2.080 -34.020 1.00 27.38 397 ALA A CA 1
ATOM 3187 C C . ALA A 1 397 ? 39.047 -1.710 -33.634 1.00 27.38 397 ALA A C 1
ATOM 3189 O O . ALA A 1 397 ? 39.354 -1.419 -32.477 1.00 27.38 397 ALA A O 1
ATOM 3190 N N . GLN A 1 398 ? 39.941 -1.741 -34.621 1.00 26.70 398 GLN A N 1
ATOM 3191 C CA . GLN A 1 398 ? 41.322 -1.283 -34.503 1.00 26.70 398 GLN A CA 1
ATOM 3192 C C . GLN A 1 398 ? 41.370 0.195 -34.085 1.00 26.70 398 GLN A C 1
ATOM 3194 O O . GLN A 1 398 ? 40.879 1.065 -34.802 1.00 26.70 398 GLN A O 1
ATOM 3199 N N . VAL A 1 399 ? 42.024 0.491 -32.959 1.00 27.12 399 VAL A N 1
ATOM 3200 C CA . VAL A 1 399 ? 42.417 1.859 -32.585 1.00 27.12 399 VAL A CA 1
ATOM 3201 C C . VAL A 1 399 ? 43.909 2.043 -32.885 1.00 27.12 399 VAL A C 1
ATOM 3203 O O . VAL A 1 399 ? 44.713 1.220 -32.439 1.00 27.12 399 VAL A O 1
ATOM 3206 N N . PRO A 1 400 ? 44.326 3.109 -33.597 1.00 27.19 400 PRO A N 1
ATOM 3207 C CA . PRO A 1 400 ? 45.736 3.416 -33.774 1.00 27.19 400 PRO A CA 1
ATOM 3208 C C . PRO A 1 400 ? 46.377 3.907 -32.475 1.00 27.19 400 PRO A C 1
ATOM 3210 O O . PRO A 1 400 ? 45.858 4.745 -31.741 1.00 27.19 400 PRO A O 1
ATOM 3213 N N . SER A 1 401 ? 47.570 3.383 -32.255 1.00 24.09 401 SER A N 1
ATOM 3214 C CA . SER A 1 401 ? 48.529 3.667 -31.198 1.00 24.09 401 SER A CA 1
ATOM 3215 C C . SER A 1 401 ? 48.967 5.133 -31.075 1.00 24.09 401 SER A C 1
ATOM 3217 O O . SER A 1 401 ? 49.346 5.762 -32.060 1.00 24.09 401 SER A O 1
ATOM 3219 N N . SER A 1 402 ? 49.092 5.586 -29.822 1.00 26.20 402 SER A N 1
ATOM 3220 C CA . SER A 1 402 ? 50.299 6.167 -29.192 1.00 26.20 402 SER A CA 1
ATOM 3221 C C . SER A 1 402 ? 49.987 7.388 -28.318 1.00 26.20 402 SER A C 1
ATOM 3223 O O . SER A 1 402 ? 49.423 8.366 -28.785 1.00 26.20 402 SER A O 1
ATOM 3225 N N . ILE A 1 403 ? 50.370 7.318 -27.036 1.00 26.39 403 ILE A N 1
ATOM 3226 C CA . ILE A 1 403 ? 51.248 8.267 -26.324 1.00 26.39 403 ILE A CA 1
ATOM 3227 C C . ILE A 1 403 ? 51.569 7.651 -24.948 1.00 26.39 403 ILE A C 1
ATOM 3229 O O . ILE A 1 403 ? 50.692 7.233 -24.198 1.00 26.39 403 ILE A O 1
ATOM 3233 N N . SER A 1 404 ? 52.869 7.569 -24.661 1.00 26.16 404 SER A N 1
ATOM 3234 C CA . SER A 1 404 ? 53.481 6.977 -23.465 1.00 26.16 404 SER A CA 1
ATOM 3235 C C . SER A 1 404 ? 53.451 7.923 -22.240 1.00 26.16 404 SER A C 1
ATOM 3237 O O . SER A 1 404 ? 53.212 9.123 -22.391 1.00 26.16 404 SER A O 1
ATOM 3239 N N . PRO A 1 405 ? 53.721 7.414 -21.019 1.00 28.50 405 PRO A N 1
ATOM 3240 C CA . PRO A 1 405 ? 53.309 8.018 -19.755 1.00 28.50 405 PRO A CA 1
ATOM 3241 C C . PRO A 1 405 ? 54.344 8.985 -19.156 1.00 28.50 405 PRO A C 1
ATOM 3243 O O . PRO A 1 405 ? 55.555 8.809 -19.290 1.00 28.50 405 PRO A O 1
ATOM 3246 N N . ARG A 1 406 ? 53.870 9.965 -18.376 1.00 24.70 406 ARG A N 1
ATOM 3247 C CA . ARG A 1 406 ? 54.696 10.722 -17.418 1.00 24.70 406 ARG A CA 1
ATOM 3248 C C . ARG A 1 406 ? 54.143 10.549 -16.008 1.00 24.70 406 ARG A C 1
ATOM 3250 O O . ARG A 1 406 ? 53.052 11.010 -15.696 1.00 24.70 406 ARG A O 1
ATOM 3257 N N . GLY A 1 407 ? 54.921 9.878 -15.162 1.00 24.89 407 GLY A N 1
ATOM 3258 C CA . GLY A 1 407 ? 54.581 9.628 -13.766 1.00 24.89 407 GLY A CA 1
ATOM 3259 C C . GLY A 1 407 ? 54.733 10.849 -12.860 1.00 24.89 407 GLY A C 1
ATOM 3260 O O . GLY A 1 407 ? 55.512 11.761 -13.141 1.00 24.89 407 GLY A O 1
ATOM 3261 N N . ARG A 1 408 ? 54.058 10.809 -11.705 1.00 26.12 408 ARG A N 1
ATOM 3262 C CA . ARG A 1 408 ? 54.455 11.554 -10.503 1.00 26.12 408 ARG A CA 1
ATOM 3263 C C . ARG A 1 408 ? 54.030 10.827 -9.220 1.00 26.12 408 ARG A C 1
ATOM 3265 O O . ARG A 1 408 ? 52.857 10.674 -8.922 1.00 26.12 408 ARG A O 1
ATOM 3272 N N . LYS A 1 409 ? 55.078 10.392 -8.514 1.00 24.58 409 LYS A N 1
ATOM 3273 C CA . LYS A 1 409 ? 55.296 10.168 -7.074 1.00 24.58 409 LYS A CA 1
ATOM 3274 C C . LYS A 1 409 ? 54.079 10.208 -6.139 1.00 24.58 409 LYS A C 1
ATOM 3276 O O . LYS A 1 409 ? 53.439 11.239 -5.963 1.00 24.58 409 LYS A O 1
ATOM 3281 N N . GLY A 1 410 ? 53.914 9.099 -5.419 1.00 28.81 410 GLY A N 1
ATOM 3282 C CA . GLY A 1 410 ? 53.028 8.981 -4.271 1.00 28.81 410 GLY A CA 1
ATOM 3283 C C . GLY A 1 410 ? 53.426 9.861 -3.085 1.00 28.81 410 GLY A C 1
ATOM 3284 O O . GLY A 1 410 ? 54.596 10.189 -2.869 1.00 28.81 410 GLY A O 1
ATOM 3285 N N . ARG A 1 411 ? 52.414 10.190 -2.283 1.00 27.89 411 ARG A N 1
ATOM 3286 C CA . ARG A 1 411 ? 52.557 10.769 -0.951 1.00 27.89 411 ARG A CA 1
ATOM 3287 C C . ARG A 1 411 ? 51.422 10.229 -0.078 1.00 27.89 411 ARG A C 1
ATOM 3289 O O . ARG A 1 411 ? 50.253 10.439 -0.375 1.00 27.89 411 ARG A O 1
ATOM 3296 N N . LYS A 1 412 ? 51.793 9.466 0.953 1.00 33.19 412 LYS A N 1
ATOM 3297 C CA . LYS A 1 412 ? 50.897 8.929 1.985 1.00 33.19 412 LYS A CA 1
ATOM 3298 C C . LYS A 1 412 ? 50.386 10.079 2.861 1.00 33.19 412 LYS A C 1
ATOM 3300 O O . LYS A 1 412 ? 51.221 10.812 3.387 1.00 33.19 412 LYS A O 1
ATOM 3305 N N . THR A 1 413 ? 49.075 10.157 3.098 1.00 28.67 413 THR A N 1
ATOM 3306 C CA . THR A 1 413 ? 48.492 10.944 4.201 1.00 28.67 413 THR A CA 1
ATOM 3307 C C . THR A 1 413 ? 47.282 10.212 4.784 1.00 28.67 413 THR A C 1
ATOM 3309 O O . THR A 1 413 ? 46.553 9.531 4.072 1.00 28.67 413 THR A O 1
ATOM 3312 N N . LYS A 1 414 ? 47.166 10.292 6.111 1.00 27.73 414 LYS A N 1
ATOM 3313 C CA . LYS A 1 414 ? 46.317 9.508 7.012 1.00 27.73 414 LYS A CA 1
ATOM 3314 C C . LYS A 1 414 ? 44.851 9.970 7.030 1.00 27.73 414 LYS A C 1
ATOM 3316 O O . LYS A 1 414 ? 44.557 11.125 6.752 1.00 27.73 414 LYS A O 1
ATOM 3321 N N . TRP A 1 415 ? 44.000 9.027 7.432 1.00 28.70 415 TRP A N 1
ATOM 3322 C CA . TRP A 1 415 ? 42.562 9.096 7.696 1.00 28.70 415 TRP A CA 1
ATOM 3323 C C . TRP A 1 415 ? 42.133 10.163 8.712 1.00 28.70 415 TRP A C 1
ATOM 3325 O O . TRP A 1 415 ? 42.762 10.279 9.763 1.00 28.70 415 TRP A O 1
ATOM 3335 N N . ILE A 1 416 ? 40.991 10.812 8.445 1.00 30.06 416 ILE A N 1
ATOM 3336 C CA . ILE A 1 416 ? 40.033 11.309 9.448 1.00 30.06 416 ILE A CA 1
ATOM 3337 C C . ILE A 1 416 ? 38.618 11.005 8.925 1.00 30.06 416 ILE A C 1
ATOM 3339 O O . ILE A 1 416 ? 38.320 11.240 7.758 1.00 30.06 416 ILE A O 1
ATOM 3343 N N . ALA A 1 417 ? 37.799 10.419 9.796 1.00 40.00 417 ALA A N 1
ATOM 3344 C CA . ALA A 1 417 ? 36.429 9.971 9.576 1.00 40.00 417 ALA A CA 1
ATOM 3345 C C . ALA A 1 417 ? 35.399 11.060 9.919 1.00 40.00 417 ALA A C 1
ATOM 3347 O O . ALA A 1 417 ? 35.623 11.773 10.892 1.00 40.00 417 ALA A O 1
ATOM 3348 N N . THR A 1 418 ? 34.255 11.087 9.216 1.00 31.75 418 THR A N 1
ATOM 3349 C CA . THR A 1 418 ? 32.955 11.611 9.701 1.00 31.75 418 THR A CA 1
ATOM 3350 C C . THR A 1 418 ? 31.780 11.213 8.777 1.00 31.75 418 THR A C 1
ATOM 3352 O O . THR A 1 418 ? 31.878 11.367 7.565 1.00 31.75 418 THR A O 1
ATOM 3355 N N . GLY A 1 419 ? 30.659 10.769 9.378 1.00 32.34 419 GLY A N 1
ATOM 3356 C CA . GLY A 1 419 ? 29.270 10.926 8.880 1.00 32.34 419 GLY A CA 1
ATOM 3357 C C . GLY A 1 419 ? 28.676 9.798 8.012 1.00 32.34 419 GLY A C 1
ATOM 3358 O O . GLY A 1 419 ? 28.847 9.823 6.803 1.00 32.34 419 GLY A O 1
ATOM 3359 N N . THR A 1 420 ? 28.131 8.703 8.567 1.00 37.81 420 THR A N 1
ATOM 3360 C CA . THR A 1 420 ? 26.737 8.459 9.053 1.00 37.81 420 THR A CA 1
ATOM 3361 C C . THR A 1 420 ? 25.702 8.018 8.002 1.00 37.81 420 THR A C 1
ATOM 3363 O O . THR A 1 420 ? 25.173 8.821 7.243 1.00 37.81 420 THR A O 1
ATOM 3366 N N . SER A 1 421 ? 25.390 6.717 8.064 1.00 47.25 421 SER A N 1
ATOM 3367 C CA . SER A 1 421 ? 24.063 6.111 8.277 1.00 47.25 421 SER A CA 1
ATOM 3368 C C . SER A 1 421 ? 22.832 6.723 7.600 1.00 47.25 421 SER A C 1
ATOM 3370 O O . SER A 1 421 ? 22.203 7.617 8.155 1.00 47.25 421 SER A O 1
ATOM 3372 N N . LEU A 1 422 ? 22.397 6.122 6.485 1.00 34.75 422 LEU A N 1
ATOM 3373 C CA . LEU A 1 422 ? 21.015 6.243 5.987 1.00 34.75 422 LEU A CA 1
ATOM 3374 C C . LEU A 1 422 ? 20.510 5.012 5.194 1.00 34.75 422 LEU A C 1
ATOM 3376 O O . LEU A 1 422 ? 19.513 5.101 4.487 1.00 34.75 422 LEU A O 1
ATOM 3380 N N . SER A 1 423 ? 21.173 3.851 5.291 1.00 38.53 423 SER A N 1
ATOM 3381 C CA . SER A 1 423 ? 20.895 2.683 4.431 1.00 38.53 423 SER A CA 1
ATOM 3382 C C . SER A 1 423 ? 20.062 1.558 5.070 1.00 38.53 423 SER A C 1
ATOM 3384 O O . SER A 1 423 ? 19.659 0.643 4.359 1.00 38.53 423 SER A O 1
ATOM 3386 N N . GLY A 1 424 ? 19.776 1.608 6.376 1.00 33.31 424 GLY A N 1
ATOM 3387 C CA . GLY A 1 424 ? 19.119 0.507 7.106 1.00 33.31 424 GLY A CA 1
ATOM 3388 C C . GLY A 1 424 ? 17.584 0.472 7.023 1.00 33.31 424 GLY A C 1
ATOM 3389 O O . GLY A 1 424 ? 16.973 -0.578 6.832 1.00 33.31 424 GLY A O 1
ATOM 3390 N N . ILE A 1 425 ? 16.937 1.641 7.030 1.00 37.25 425 ILE A N 1
ATOM 3391 C CA . ILE A 1 425 ? 15.471 1.761 7.171 1.00 37.25 425 ILE A CA 1
ATOM 3392 C C . ILE A 1 425 ? 14.706 1.341 5.896 1.00 37.25 425 ILE A C 1
ATOM 3394 O O . ILE A 1 425 ? 13.577 0.854 5.968 1.00 37.25 425 ILE A O 1
ATOM 3398 N N . VAL A 1 426 ? 15.326 1.456 4.717 1.00 40.31 426 VAL A N 1
ATOM 3399 C CA . VAL A 1 426 ? 14.690 1.115 3.428 1.00 40.31 426 VAL A CA 1
ATOM 3400 C C . VAL A 1 426 ? 14.631 -0.403 3.204 1.00 40.31 426 VAL A C 1
ATOM 3402 O O . VAL A 1 426 ? 13.671 -0.905 2.619 1.00 40.31 426 VAL A O 1
ATOM 3405 N N . VAL A 1 427 ? 15.601 -1.155 3.731 1.00 42.62 427 VAL A N 1
ATOM 3406 C CA . VAL A 1 427 ? 15.713 -2.609 3.522 1.00 42.62 427 VAL A CA 1
ATOM 3407 C C . VAL A 1 427 ? 14.703 -3.377 4.384 1.00 42.62 427 VAL A C 1
ATOM 3409 O O . VAL A 1 427 ? 14.067 -4.319 3.908 1.00 42.62 427 VAL A O 1
ATOM 3412 N N . VAL A 1 428 ? 14.455 -2.925 5.618 1.00 37.91 428 VAL A N 1
ATOM 3413 C CA . VAL A 1 428 ? 13.486 -3.558 6.533 1.00 37.91 428 VAL A CA 1
ATOM 3414 C C . VAL A 1 428 ? 12.037 -3.328 6.073 1.00 37.91 428 VAL A C 1
ATOM 3416 O O . VAL A 1 428 ? 11.226 -4.258 6.092 1.00 37.91 428 VAL A O 1
ATOM 3419 N N . ALA A 1 429 ? 11.714 -2.135 5.557 1.00 44.28 429 ALA A N 1
ATOM 3420 C CA . ALA A 1 429 ? 10.385 -1.825 5.019 1.00 44.28 429 ALA A CA 1
ATOM 3421 C C . ALA A 1 429 ? 10.061 -2.614 3.732 1.00 44.28 429 ALA A C 1
ATOM 3423 O O . ALA A 1 429 ? 8.923 -3.050 3.533 1.00 44.28 429 ALA A O 1
ATOM 3424 N N . PHE A 1 430 ? 11.067 -2.860 2.886 1.00 39.34 430 PHE A N 1
ATOM 3425 C CA . PHE A 1 430 ? 10.912 -3.616 1.640 1.00 39.34 430 PHE A CA 1
ATOM 3426 C C . PHE A 1 430 ? 10.718 -5.122 1.893 1.00 39.34 430 PHE A C 1
ATOM 3428 O O . PHE A 1 430 ? 9.868 -5.756 1.262 1.00 39.34 430 PHE A O 1
ATOM 3435 N N . CYS A 1 431 ? 11.415 -5.686 2.886 1.00 36.16 431 CYS A N 1
ATOM 3436 C CA . CYS A 1 431 ? 11.283 -7.092 3.279 1.00 36.16 431 CYS A CA 1
ATOM 3437 C C . CYS A 1 431 ? 9.910 -7.417 3.899 1.00 36.16 431 CYS A C 1
ATOM 3439 O O . CYS A 1 431 ? 9.324 -8.455 3.578 1.00 36.16 431 CYS A O 1
ATOM 3441 N N . VAL A 1 432 ? 9.346 -6.519 4.720 1.00 38.00 432 VAL A N 1
ATOM 3442 C CA . VAL A 1 432 ? 7.996 -6.685 5.305 1.00 38.00 432 VAL A CA 1
ATOM 3443 C C . VAL A 1 432 ? 6.904 -6.572 4.230 1.00 38.00 432 VAL A C 1
ATOM 3445 O O . VAL A 1 432 ? 5.971 -7.379 4.205 1.00 38.00 432 VAL A O 1
ATOM 3448 N N . TYR A 1 433 ? 7.058 -5.648 3.277 1.00 37.69 433 TYR A N 1
ATOM 3449 C CA . TYR A 1 433 ? 6.138 -5.470 2.146 1.00 37.69 433 TYR A CA 1
ATOM 3450 C C . TYR A 1 433 ? 6.099 -6.692 1.205 1.00 37.69 433 TYR A C 1
ATOM 3452 O O . TYR A 1 433 ? 5.023 -7.116 0.772 1.00 37.69 433 TYR A O 1
ATOM 3460 N N . TYR A 1 434 ? 7.249 -7.324 0.944 1.00 36.09 434 TYR A N 1
ATOM 3461 C CA . TYR A 1 434 ? 7.344 -8.492 0.056 1.00 36.09 434 TYR A CA 1
ATOM 3462 C C . TYR A 1 434 ? 6.743 -9.775 0.668 1.00 36.09 434 TYR A C 1
ATOM 3464 O O . TYR A 1 434 ? 6.247 -10.645 -0.051 1.00 36.09 434 TYR A O 1
ATOM 3472 N N . VAL A 1 435 ? 6.747 -9.909 2.002 1.00 35.41 435 VAL A N 1
ATOM 3473 C CA . VAL A 1 435 ? 6.182 -11.079 2.709 1.00 35.41 435 VAL A CA 1
ATOM 3474 C C . VAL A 1 435 ? 4.649 -11.049 2.710 1.00 35.41 435 VAL A C 1
ATOM 3476 O O . VAL A 1 435 ? 4.022 -12.089 2.503 1.00 35.41 435 VAL A O 1
ATOM 3479 N N . ILE A 1 436 ? 4.042 -9.868 2.867 1.00 38.81 436 ILE A N 1
ATOM 3480 C CA . ILE A 1 436 ? 2.578 -9.691 2.902 1.00 38.81 436 ILE A CA 1
ATOM 3481 C C . ILE A 1 436 ? 1.951 -9.967 1.525 1.00 38.81 436 ILE A C 1
ATOM 3483 O O . ILE A 1 436 ? 0.868 -10.547 1.432 1.00 38.81 436 ILE A O 1
ATOM 3487 N N . ARG A 1 437 ? 2.662 -9.648 0.435 1.00 35.94 437 ARG A N 1
ATOM 3488 C CA . ARG A 1 437 ? 2.163 -9.801 -0.944 1.00 35.94 437 ARG A CA 1
ATOM 3489 C C . ARG A 1 437 ? 2.029 -11.262 -1.404 1.00 35.94 437 ARG A C 1
ATOM 3491 O O . ARG A 1 437 ? 1.334 -11.531 -2.379 1.00 35.94 437 ARG A O 1
ATOM 3498 N N . ARG A 1 438 ? 2.644 -12.217 -0.696 1.00 38.16 438 ARG A N 1
ATOM 3499 C CA . ARG A 1 438 ? 2.644 -13.645 -1.060 1.00 38.16 438 ARG A CA 1
ATOM 3500 C C . ARG A 1 438 ? 1.464 -14.469 -0.552 1.00 38.16 438 ARG A C 1
ATOM 3502 O O . ARG A 1 438 ? 1.259 -15.570 -1.045 1.00 38.16 438 ARG A O 1
ATOM 3509 N N . ARG A 1 439 ? 0.692 -13.964 0.414 1.00 34.25 439 ARG A N 1
ATOM 3510 C CA . ARG A 1 439 ? -0.404 -14.721 1.050 1.00 34.25 439 ARG A CA 1
ATOM 3511 C C . ARG A 1 439 ? -1.747 -14.657 0.298 1.00 34.25 439 ARG A C 1
ATOM 3513 O O . ARG A 1 439 ? -2.690 -15.302 0.727 1.00 34.25 439 ARG A O 1
ATOM 3520 N N . LYS A 1 440 ? -1.851 -13.927 -0.822 1.00 33.53 440 LYS A N 1
ATOM 3521 C CA . LYS A 1 440 ? -3.121 -13.705 -1.554 1.00 33.53 440 LYS A CA 1
ATOM 3522 C C . LYS A 1 440 ? -3.291 -14.518 -2.854 1.00 33.53 440 LYS A C 1
ATOM 3524 O O . LYS A 1 440 ? -3.970 -14.065 -3.768 1.00 33.53 440 LYS A O 1
ATOM 3529 N N . GLY A 1 441 ? -2.697 -15.705 -2.979 1.00 32.75 441 GLY A N 1
ATOM 3530 C CA . GLY A 1 441 ? -2.890 -16.508 -4.193 1.00 32.75 441 GLY A CA 1
ATOM 3531 C C . GLY A 1 441 ? -2.632 -17.995 -4.024 1.00 32.75 441 GLY A C 1
ATOM 3532 O O . GLY A 1 441 ? -1.581 -18.456 -4.448 1.00 32.75 441 GLY A O 1
ATOM 3533 N N . ALA A 1 442 ? -3.584 -18.722 -3.439 1.00 30.06 442 ALA A N 1
ATOM 3534 C CA . ALA A 1 442 ? -3.825 -20.141 -3.714 1.00 30.06 442 ALA A CA 1
ATOM 3535 C C . ALA A 1 442 ? -5.118 -20.582 -3.008 1.00 30.06 442 ALA A C 1
ATOM 3537 O O . ALA A 1 442 ? -5.213 -20.449 -1.793 1.00 30.06 442 ALA A O 1
ATOM 3538 N N . ASP A 1 443 ? -6.070 -21.111 -3.773 1.00 29.22 443 ASP A N 1
ATOM 3539 C CA . ASP A 1 443 ? -7.185 -21.950 -3.310 1.00 29.22 443 ASP A CA 1
ATOM 3540 C C . ASP A 1 443 ? -7.270 -23.166 -4.273 1.00 29.22 443 ASP A C 1
ATOM 3542 O O . ASP A 1 443 ? -6.637 -23.117 -5.336 1.00 29.22 443 ASP A O 1
ATOM 3546 N N . PRO A 1 444 ? -7.915 -24.293 -3.912 1.00 45.16 444 PRO A N 1
ATOM 3547 C CA . PRO A 1 444 ? -7.188 -25.541 -3.667 1.00 45.16 444 PRO A CA 1
ATOM 3548 C C . PRO A 1 444 ? -7.628 -26.719 -4.555 1.00 45.16 444 PRO A C 1
ATOM 3550 O O . PRO A 1 444 ? -8.810 -26.873 -4.820 1.00 45.16 444 PRO A O 1
ATOM 3553 N N . GLU A 1 445 ? -6.684 -27.591 -4.925 1.00 24.31 445 GLU A N 1
ATOM 3554 C CA . GLU A 1 445 ? -6.838 -29.021 -5.292 1.00 24.31 445 GLU A CA 1
ATOM 3555 C C . GLU A 1 445 ? -5.416 -29.535 -5.630 1.00 24.31 445 GLU A C 1
ATOM 3557 O O . GLU A 1 445 ? -4.641 -28.804 -6.233 1.00 24.31 445 GLU A O 1
ATOM 3562 N N . GLU A 1 446 ? -4.896 -30.700 -5.244 1.00 22.73 446 GLU A N 1
ATOM 3563 C CA . GLU A 1 446 ? -5.402 -31.931 -4.640 1.00 22.73 446 GLU A CA 1
ATOM 3564 C C . GLU A 1 446 ? -4.232 -32.562 -3.832 1.00 22.73 446 GLU A C 1
ATOM 3566 O O . GLU A 1 446 ? -3.059 -32.250 -4.051 1.00 22.73 446 GLU A O 1
ATOM 3571 N N . LYS A 1 447 ? -4.531 -33.405 -2.836 1.00 30.62 447 LYS A N 1
ATOM 3572 C CA . LYS A 1 447 ? -3.554 -33.987 -1.893 1.00 30.62 447 LYS A CA 1
ATOM 3573 C C . LYS A 1 447 ? -2.557 -34.937 -2.570 1.00 30.62 447 LYS A C 1
ATOM 3575 O O . LYS A 1 447 ? -2.979 -35.952 -3.103 1.00 30.62 447 LYS A O 1
ATOM 3580 N N . GLU A 1 448 ? -1.268 -34.776 -2.266 1.00 22.45 448 GLU A N 1
ATOM 3581 C CA . GLU A 1 448 ? -0.379 -35.923 -2.035 1.00 22.45 448 GLU A CA 1
ATOM 3582 C C . GLU A 1 448 ? 0.611 -35.655 -0.888 1.00 22.45 448 GLU A C 1
ATOM 3584 O O . GLU A 1 448 ? 1.287 -34.632 -0.808 1.00 22.45 448 GLU A O 1
ATOM 3589 N N . SER A 1 449 ? 0.637 -36.587 0.063 1.00 28.73 449 SER A N 1
ATOM 3590 C CA . SER A 1 449 ? 1.471 -36.579 1.264 1.00 28.73 449 SER A CA 1
ATOM 3591 C C . SER A 1 449 ? 2.844 -37.184 0.966 1.00 28.73 449 SER A C 1
ATOM 3593 O O . SER A 1 449 ? 2.883 -38.329 0.512 1.00 28.73 449 SER A O 1
ATOM 3595 N N . LYS A 1 450 ? 3.939 -36.464 1.288 1.00 24.89 450 LYS A N 1
ATOM 3596 C CA . LYS A 1 450 ? 5.162 -36.985 1.957 1.00 24.89 450 LYS A CA 1
ATOM 3597 C C . LYS A 1 450 ? 6.303 -35.945 2.083 1.00 24.89 450 LYS A C 1
ATOM 3599 O O . LYS A 1 450 ? 6.848 -35.509 1.081 1.00 24.89 450 LYS A O 1
ATOM 3604 N N . GLY A 1 451 ? 6.738 -35.693 3.329 1.00 31.88 451 GLY A N 1
ATOM 3605 C CA . GLY A 1 451 ? 8.157 -35.562 3.730 1.00 31.88 451 GLY A CA 1
ATOM 3606 C C . GLY A 1 451 ? 8.833 -34.176 3.752 1.00 31.88 451 GLY A C 1
ATOM 3607 O O . GLY A 1 451 ? 9.093 -33.608 2.705 1.00 31.88 451 GLY A O 1
ATOM 3608 N N . ASP A 1 452 ? 9.178 -33.698 4.960 1.00 41.28 452 ASP A N 1
ATOM 3609 C CA . ASP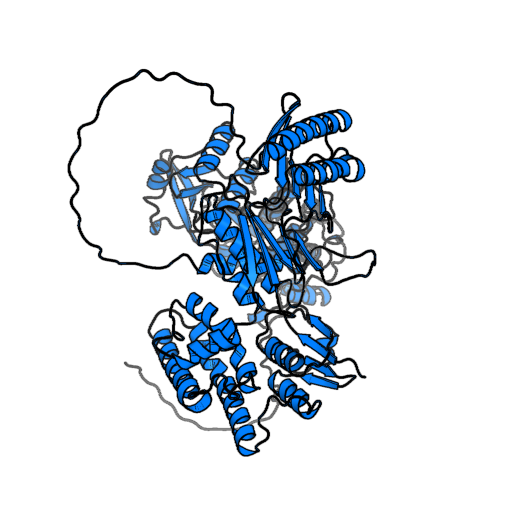 A 1 452 ? 10.358 -32.915 5.424 1.00 41.28 452 ASP A CA 1
ATOM 3610 C C . ASP A 1 452 ? 11.006 -31.751 4.622 1.00 41.28 452 ASP A C 1
ATOM 3612 O O . ASP A 1 452 ? 11.870 -31.071 5.184 1.00 41.28 452 ASP A O 1
ATOM 3616 N N . LEU A 1 453 ? 10.576 -31.425 3.401 1.00 41.19 453 LEU A N 1
ATOM 3617 C CA . LEU A 1 453 ? 11.222 -30.449 2.511 1.00 41.19 453 LEU A CA 1
ATOM 3618 C C . LEU A 1 453 ? 10.426 -29.139 2.363 1.00 41.19 453 LEU A C 1
ATOM 3620 O O . LEU A 1 453 ? 9.217 -29.157 2.136 1.00 41.19 453 LEU A O 1
ATOM 3624 N N . CYS A 1 454 ? 11.104 -27.993 2.478 1.00 39.62 454 CYS A N 1
ATOM 3625 C CA . CYS A 1 454 ? 10.537 -26.658 2.248 1.00 39.62 454 CYS A CA 1
ATOM 3626 C C . CYS A 1 454 ? 10.994 -26.068 0.907 1.00 39.62 454 CYS A C 1
ATOM 3628 O O . CYS A 1 454 ? 12.193 -25.961 0.653 1.00 39.62 454 CYS A O 1
ATOM 3630 N N . LEU A 1 455 ? 10.049 -25.653 0.061 1.00 35.25 455 LEU A N 1
ATOM 3631 C CA . LEU A 1 455 ? 10.327 -25.201 -1.301 1.00 35.25 455 LEU A CA 1
ATOM 3632 C C . LEU A 1 455 ? 9.824 -23.774 -1.533 1.00 35.25 455 LEU A C 1
ATOM 3634 O O . LEU A 1 455 ? 8.644 -23.499 -1.313 1.00 35.25 455 LEU A O 1
ATOM 3638 N N . LEU A 1 456 ? 10.700 -22.863 -1.969 1.00 37.16 456 LEU A N 1
ATOM 3639 C CA . LEU A 1 456 ? 10.362 -21.451 -2.175 1.00 37.16 456 LEU A CA 1
ATOM 3640 C C . LEU A 1 456 ? 10.919 -20.930 -3.504 1.00 37.16 456 LEU A C 1
ATOM 3642 O O . LEU A 1 456 ? 12.124 -20.871 -3.694 1.00 37.16 456 LEU A O 1
ATOM 3646 N N . ASP A 1 457 ? 10.058 -20.453 -4.397 1.00 39.19 457 ASP A N 1
ATOM 3647 C CA . ASP A 1 457 ? 10.498 -19.845 -5.663 1.00 39.19 457 ASP A CA 1
ATOM 3648 C C . ASP A 1 457 ? 9.878 -18.465 -5.858 1.00 39.19 457 ASP A C 1
ATOM 3650 O O . ASP A 1 457 ? 8.670 -18.376 -6.060 1.00 39.19 457 ASP A O 1
ATOM 3654 N N . LEU A 1 458 ? 10.675 -17.394 -5.748 1.00 42.44 458 LEU A N 1
ATOM 3655 C CA . LEU A 1 458 ? 10.251 -15.984 -5.860 1.00 42.44 458 LEU A CA 1
ATOM 3656 C C . LEU A 1 458 ? 10.353 -15.413 -7.285 1.00 42.44 458 LEU A C 1
ATOM 3658 O O . LEU A 1 458 ? 10.078 -14.229 -7.490 1.00 42.44 458 LEU A O 1
ATOM 3662 N N . GLY A 1 459 ? 10.666 -16.243 -8.280 1.00 34.00 459 GLY A N 1
ATOM 3663 C CA . GLY A 1 459 ? 10.840 -15.851 -9.675 1.00 34.00 459 GLY A CA 1
ATOM 3664 C C . GLY A 1 459 ? 9.542 -15.743 -10.480 1.00 34.00 459 GLY A C 1
ATOM 3665 O O . GLY A 1 459 ? 9.401 -16.414 -11.494 1.00 34.00 459 GLY A O 1
ATOM 3666 N N . GLY A 1 460 ? 8.594 -14.891 -10.078 1.00 31.95 460 GLY A N 1
ATOM 3667 C CA . GLY A 1 460 ? 7.331 -14.746 -10.818 1.00 31.95 460 GLY A CA 1
ATOM 3668 C C . GLY A 1 460 ? 6.390 -13.660 -10.306 1.00 31.95 460 GLY A C 1
ATOM 3669 O O . GLY A 1 460 ? 5.231 -13.932 -10.000 1.00 31.95 460 GLY A O 1
ATOM 3670 N N . GLY A 1 461 ? 6.875 -12.423 -10.190 1.00 24.28 461 GLY A N 1
ATOM 3671 C CA . GLY A 1 461 ? 6.031 -11.249 -9.969 1.00 24.28 461 GLY A CA 1
ATOM 3672 C C . GLY A 1 461 ? 5.617 -10.614 -11.296 1.00 24.28 461 GLY A C 1
ATOM 3673 O O . GLY A 1 461 ? 6.461 -10.087 -12.013 1.00 24.28 461 GLY A O 1
ATOM 3674 N N . ARG A 1 462 ? 4.314 -10.646 -11.608 1.00 24.41 462 ARG A N 1
ATOM 3675 C CA . ARG A 1 462 ? 3.672 -9.785 -12.615 1.00 24.41 462 ARG A CA 1
ATOM 3676 C C . ARG A 1 462 ? 4.179 -8.343 -12.482 1.00 24.41 462 ARG A C 1
ATOM 3678 O O . ARG A 1 462 ? 4.104 -7.796 -11.386 1.00 24.41 462 ARG A O 1
ATOM 3685 N N . LEU A 1 463 ? 4.630 -7.789 -13.612 1.00 30.25 463 LEU A N 1
ATOM 3686 C CA . LEU A 1 463 ? 4.897 -6.377 -13.922 1.00 30.25 463 LEU A CA 1
ATOM 3687 C C . LEU A 1 463 ? 4.586 -5.400 -12.778 1.00 30.25 463 LEU A C 1
ATOM 3689 O O . LEU A 1 463 ? 3.468 -4.912 -12.669 1.00 30.25 463 LEU A O 1
ATOM 3693 N N . ASP A 1 464 ? 5.597 -5.094 -11.974 1.00 26.03 464 ASP A N 1
ATOM 3694 C CA . ASP A 1 464 ? 5.714 -3.841 -11.235 1.00 26.03 464 ASP A CA 1
ATOM 3695 C C . ASP A 1 464 ? 7.218 -3.589 -11.028 1.00 26.03 464 ASP A C 1
ATOM 3697 O O . ASP A 1 464 ? 7.847 -4.212 -10.179 1.00 26.03 464 ASP A O 1
ATOM 3701 N N . ALA A 1 465 ? 7.758 -2.684 -11.851 1.00 28.19 465 ALA A N 1
ATOM 3702 C CA . ALA A 1 465 ? 9.000 -1.929 -11.670 1.00 28.19 465 ALA A CA 1
ATOM 3703 C C . ALA A 1 465 ? 10.295 -2.719 -11.372 1.00 28.19 465 ALA A C 1
ATOM 3705 O O . ALA A 1 465 ? 10.693 -2.885 -10.222 1.00 28.19 465 ALA A O 1
ATOM 3706 N N . GLU A 1 466 ? 11.022 -3.082 -12.435 1.00 28.56 466 GLU A N 1
ATOM 3707 C CA . GLU A 1 466 ? 12.486 -3.154 -12.361 1.00 28.56 466 GLU A CA 1
ATOM 3708 C C . GLU A 1 466 ? 13.067 -1.765 -12.059 1.00 28.56 466 GLU A C 1
ATOM 3710 O O . GLU A 1 466 ? 12.531 -0.731 -12.482 1.00 28.56 466 GLU A O 1
ATOM 3715 N N . ASP A 1 467 ? 14.175 -1.781 -11.326 1.00 27.70 467 ASP A N 1
ATOM 3716 C CA . ASP A 1 467 ? 15.024 -0.649 -10.978 1.00 27.70 467 ASP A CA 1
ATOM 3717 C C . ASP A 1 467 ? 15.635 -0.065 -12.268 1.00 27.70 467 ASP A C 1
ATOM 3719 O O . ASP A 1 467 ? 16.700 -0.458 -12.738 1.00 27.70 467 ASP A O 1
ATOM 3723 N N . TYR A 1 468 ? 14.877 0.816 -12.924 1.00 31.67 468 TYR A N 1
ATOM 3724 C CA . TYR A 1 468 ? 15.279 1.500 -14.150 1.00 31.67 468 TYR A CA 1
ATOM 3725 C C . TYR A 1 468 ? 16.294 2.584 -13.790 1.00 31.67 468 TYR A C 1
ATOM 3727 O O . TYR A 1 468 ? 15.949 3.582 -13.151 1.00 31.67 468 TYR A O 1
ATOM 3735 N N . SER A 1 469 ? 17.543 2.407 -14.215 1.00 33.78 469 SER A N 1
ATOM 3736 C CA . SER A 1 469 ? 18.559 3.444 -14.078 1.00 33.78 469 SER A CA 1
ATOM 3737 C C . SER A 1 469 ? 18.151 4.703 -14.860 1.00 33.78 469 SER A C 1
ATOM 3739 O O . SER A 1 469 ? 17.438 4.662 -15.868 1.00 33.78 469 SER A O 1
ATOM 3741 N N . SER A 1 470 ? 18.600 5.859 -14.364 1.00 36.00 470 SER A N 1
ATOM 3742 C CA . SER A 1 470 ? 18.271 7.194 -14.891 1.00 36.00 470 SER A CA 1
ATOM 3743 C C . SER A 1 470 ? 18.606 7.370 -16.382 1.00 36.00 470 SER A C 1
ATOM 3745 O O . SER A 1 470 ? 18.033 8.239 -17.032 1.00 36.00 470 SER A O 1
ATOM 3747 N N . GLU A 1 471 ? 19.510 6.552 -16.926 1.00 36.38 471 GLU A N 1
ATOM 3748 C CA . GLU A 1 471 ? 19.964 6.612 -18.320 1.00 36.38 471 GLU A CA 1
ATOM 3749 C C . GLU A 1 471 ? 19.001 5.894 -19.284 1.00 36.38 471 GLU A C 1
ATOM 3751 O O . GLU A 1 471 ? 18.777 6.369 -20.399 1.00 36.38 471 GLU A O 1
ATOM 3756 N N . THR A 1 472 ? 18.338 4.815 -18.850 1.00 40.19 472 THR A N 1
ATOM 3757 C CA . THR A 1 472 ? 17.384 4.062 -19.687 1.00 40.19 472 THR A CA 1
ATOM 3758 C C . THR A 1 472 ? 16.034 4.783 -19.807 1.00 40.19 472 THR A C 1
ATOM 3760 O O . THR A 1 472 ? 15.389 4.723 -20.851 1.00 40.19 472 THR A O 1
ATOM 3763 N N . LEU A 1 473 ? 15.623 5.542 -18.780 1.00 42.09 473 LEU A N 1
ATOM 3764 C CA . LEU A 1 473 ? 14.383 6.339 -18.797 1.00 42.09 473 LEU A CA 1
ATOM 3765 C C . LEU A 1 473 ? 14.462 7.529 -19.772 1.00 42.09 473 LEU A C 1
ATOM 3767 O O . LEU A 1 473 ? 13.477 7.850 -20.440 1.00 42.09 473 LEU A O 1
ATOM 3771 N N . GLN A 1 474 ? 15.642 8.154 -19.878 1.00 40.72 474 GLN A N 1
ATOM 3772 C CA . GLN A 1 474 ? 15.906 9.215 -20.851 1.00 40.72 474 GLN A CA 1
ATOM 3773 C C . GLN A 1 474 ? 15.890 8.646 -22.280 1.00 40.72 474 GLN A C 1
ATOM 3775 O O . GLN A 1 474 ? 15.278 9.247 -23.159 1.00 40.72 474 GLN A O 1
ATOM 3780 N N . GLY A 1 475 ? 16.486 7.464 -22.498 1.00 40.75 475 GLY A N 1
ATOM 3781 C CA . GLY A 1 475 ? 16.513 6.775 -23.797 1.00 40.75 475 GLY A CA 1
ATOM 3782 C C . GLY A 1 475 ? 15.130 6.354 -24.310 1.00 40.75 475 GLY A C 1
ATOM 3783 O O . GLY A 1 475 ? 14.800 6.613 -25.468 1.00 40.75 475 GLY A O 1
ATOM 3784 N N . ASP A 1 476 ? 14.280 5.802 -23.440 1.00 43.00 476 ASP A N 1
ATOM 3785 C CA . ASP A 1 476 ? 12.920 5.360 -23.791 1.00 43.00 476 ASP A CA 1
ATOM 3786 C C . ASP A 1 476 ? 11.937 6.522 -24.029 1.00 43.00 476 ASP A C 1
ATOM 3788 O O . ASP A 1 476 ?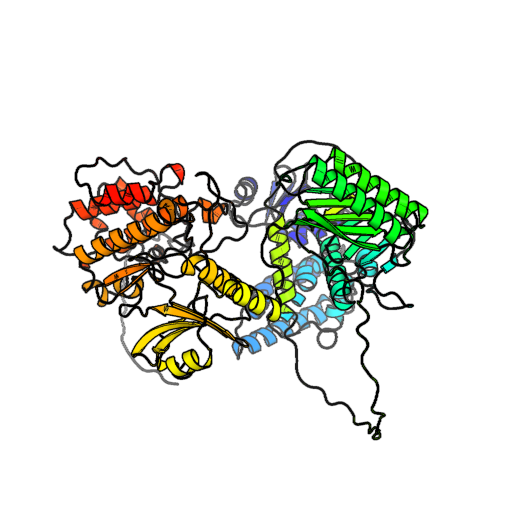 11.051 6.423 -24.887 1.00 43.00 476 ASP A O 1
ATOM 3792 N N . MET A 1 477 ? 12.079 7.643 -23.306 1.00 45.72 477 MET A N 1
ATOM 3793 C CA . MET A 1 477 ? 11.302 8.860 -23.588 1.00 45.72 477 MET A CA 1
ATOM 3794 C C . MET A 1 477 ? 11.781 9.571 -24.856 1.00 45.72 477 MET A C 1
ATOM 3796 O O . MET A 1 477 ? 10.949 10.070 -25.615 1.00 45.72 477 MET A O 1
ATOM 3800 N N . LEU A 1 478 ? 13.088 9.561 -25.145 1.00 41.44 478 LEU A N 1
ATOM 3801 C CA . LEU A 1 478 ? 13.628 10.115 -26.390 1.00 41.44 478 LEU A CA 1
ATOM 3802 C C . LEU A 1 478 ? 13.194 9.282 -27.609 1.00 41.44 478 LEU A C 1
ATOM 3804 O O . LEU A 1 478 ? 12.870 9.850 -28.653 1.00 41.44 478 LEU A O 1
ATOM 3808 N N . ALA A 1 479 ? 13.074 7.957 -27.462 1.00 41.22 479 ALA A N 1
ATOM 3809 C CA . ALA A 1 479 ? 12.535 7.063 -28.491 1.00 41.22 479 ALA A CA 1
ATOM 3810 C C . ALA A 1 479 ? 11.020 7.255 -28.743 1.00 41.22 479 ALA A C 1
ATOM 3812 O O . ALA A 1 479 ? 10.540 6.986 -29.845 1.00 41.22 479 ALA A O 1
ATOM 3813 N N . LYS A 1 480 ? 10.269 7.775 -27.756 1.00 44.94 480 LYS A N 1
ATOM 3814 C CA . LYS A 1 480 ? 8.827 8.106 -27.846 1.00 44.94 480 LYS A CA 1
ATOM 3815 C C . LYS A 1 480 ? 8.532 9.602 -28.058 1.00 44.94 480 LYS A C 1
ATOM 3817 O O . LYS A 1 480 ? 7.369 9.998 -28.102 1.00 44.94 480 LYS A O 1
ATOM 3822 N N . SER A 1 481 ? 9.561 10.428 -28.258 1.00 41.53 481 SER A N 1
ATOM 3823 C CA . SER A 1 481 ? 9.507 11.904 -28.311 1.00 41.53 481 SER A CA 1
ATOM 3824 C C . SER A 1 481 ? 8.718 12.530 -29.473 1.00 41.53 481 SER A C 1
ATOM 3826 O O . SER A 1 481 ? 8.661 13.752 -29.586 1.00 41.53 481 SER A O 1
ATOM 3828 N N . LYS A 1 482 ? 8.074 11.737 -30.338 1.00 45.69 482 LYS A N 1
ATOM 3829 C CA . LYS A 1 482 ? 7.269 12.271 -31.448 1.00 45.69 482 LYS A CA 1
ATOM 3830 C C . LYS A 1 482 ? 5.848 12.704 -31.056 1.00 45.69 482 LYS A C 1
ATOM 3832 O O . LYS A 1 482 ? 5.209 13.360 -31.869 1.00 45.69 482 LYS A O 1
ATOM 3837 N N . GLU A 1 483 ? 5.355 12.385 -29.852 1.00 54.66 483 GLU A N 1
ATOM 3838 C CA . GLU A 1 483 ? 3.938 12.614 -29.489 1.00 54.66 483 GLU A CA 1
ATOM 3839 C C . GLU A 1 483 ? 3.680 13.472 -28.229 1.00 54.66 483 GLU A C 1
ATOM 3841 O O . GLU A 1 483 ? 2.531 13.857 -28.017 1.00 54.66 483 GLU A O 1
ATOM 3846 N N . PHE A 1 484 ? 4.681 13.828 -27.404 1.00 67.31 484 PHE A N 1
ATOM 3847 C CA . PHE A 1 484 ? 4.434 14.567 -26.149 1.00 67.31 484 PHE A CA 1
ATOM 3848 C C . PHE A 1 484 ? 5.518 15.616 -25.793 1.00 67.31 484 PHE A C 1
ATOM 3850 O O . PHE A 1 484 ? 6.702 15.295 -25.912 1.00 67.31 484 PHE A O 1
ATOM 3857 N N . PRO A 1 485 ? 5.168 16.847 -25.341 1.00 78.69 485 PRO A N 1
ATOM 3858 C CA . PRO A 1 485 ? 6.147 17.914 -25.095 1.00 78.69 485 PRO A CA 1
ATOM 3859 C C . PRO A 1 485 ? 6.997 17.698 -23.832 1.00 78.69 485 PRO A C 1
ATOM 3861 O O . PRO A 1 485 ? 6.470 17.589 -22.722 1.00 78.69 485 PRO A O 1
ATOM 3864 N N . VAL A 1 486 ? 8.323 17.726 -23.992 1.00 82.81 486 VAL A N 1
ATOM 3865 C CA . VAL A 1 486 ? 9.288 17.819 -22.884 1.00 82.81 486 VAL A CA 1
ATOM 3866 C C . VAL A 1 486 ? 9.728 19.276 -22.748 1.00 82.81 486 VAL A C 1
ATOM 3868 O O . VAL A 1 486 ? 10.179 19.873 -23.725 1.00 82.81 486 VAL A O 1
ATOM 3871 N N . ILE A 1 487 ? 9.569 19.856 -21.558 1.00 85.25 487 ILE A N 1
ATOM 3872 C CA . ILE A 1 487 ? 9.952 21.246 -21.259 1.00 85.25 487 ILE A CA 1
ATOM 3873 C C . ILE A 1 487 ? 11.256 21.212 -20.455 1.00 85.25 487 ILE A C 1
ATOM 3875 O O . ILE A 1 487 ? 11.350 20.442 -19.502 1.00 85.25 487 ILE A O 1
ATOM 3879 N N . GLY A 1 488 ? 12.249 22.017 -20.851 1.00 86.62 488 GLY A N 1
ATOM 3880 C CA . GLY A 1 488 ? 13.547 22.100 -20.169 1.00 86.62 488 GLY A CA 1
ATOM 3881 C C . GLY A 1 488 ? 13.419 22.577 -18.721 1.00 86.62 488 GLY A C 1
ATOM 3882 O O . GLY A 1 488 ? 12.530 23.379 -18.405 1.00 86.62 488 GLY A O 1
ATOM 3883 N N . PHE A 1 489 ? 14.284 22.074 -17.835 1.00 90.56 489 PHE A N 1
ATOM 3884 C CA . PHE A 1 489 ? 14.221 22.419 -16.415 1.00 90.56 489 PHE A CA 1
ATOM 3885 C C . PHE A 1 489 ? 14.428 23.913 -16.176 1.00 90.56 489 PHE A C 1
ATOM 3887 O O . PHE A 1 489 ? 13.725 24.496 -15.358 1.00 90.56 489 PHE A O 1
ATOM 3894 N N . ASP A 1 490 ? 15.338 24.537 -16.919 1.00 88.94 490 ASP A N 1
ATOM 3895 C CA . ASP A 1 490 ? 15.622 25.972 -16.893 1.00 88.94 490 ASP A CA 1
ATOM 3896 C C . ASP A 1 490 ? 14.363 26.820 -17.126 1.00 88.94 490 ASP A C 1
ATOM 3898 O O . ASP A 1 490 ? 14.081 27.746 -16.364 1.00 88.94 490 ASP A O 1
ATOM 3902 N N . ILE A 1 491 ? 13.547 26.444 -18.113 1.00 90.38 491 ILE A N 1
ATOM 3903 C CA . ILE A 1 491 ? 12.290 27.131 -18.432 1.00 90.38 491 ILE A CA 1
ATOM 3904 C C . ILE A 1 491 ? 11.308 27.017 -17.263 1.00 90.38 491 ILE A C 1
ATOM 3906 O O . ILE A 1 491 ? 10.679 28.004 -16.881 1.00 90.38 491 ILE A O 1
ATOM 3910 N N . VAL A 1 492 ? 11.163 25.821 -16.682 1.00 92.69 492 VAL A N 1
ATOM 3911 C CA . VAL A 1 492 ? 10.236 25.583 -15.562 1.00 92.69 492 VAL A CA 1
ATOM 3912 C C . VAL A 1 492 ? 10.726 26.258 -14.276 1.00 92.69 492 VAL A C 1
ATOM 3914 O O . VAL A 1 492 ? 9.928 26.808 -13.512 1.00 92.69 492 VAL A O 1
ATOM 3917 N N . TYR A 1 493 ? 12.036 26.249 -14.045 1.00 92.19 493 TYR A N 1
ATOM 3918 C CA . TYR A 1 493 ? 12.686 26.882 -12.906 1.00 92.19 493 TYR A CA 1
ATOM 3919 C C . TYR A 1 493 ? 12.475 28.398 -12.925 1.00 92.19 493 TYR A C 1
ATOM 3921 O O . TYR A 1 493 ? 12.037 28.963 -11.924 1.00 92.19 493 TYR A O 1
ATOM 3929 N N . GLU A 1 494 ? 12.677 29.052 -14.070 1.00 92.81 494 GLU A N 1
ATOM 3930 C CA . GLU A 1 494 ? 12.400 30.485 -14.222 1.00 92.81 494 GLU A CA 1
ATOM 3931 C C . GLU A 1 494 ? 10.897 30.790 -14.161 1.00 92.81 494 GLU A C 1
ATOM 3933 O O . GLU A 1 494 ? 10.477 31.693 -13.436 1.00 92.81 494 GLU A O 1
ATOM 3938 N N . ALA A 1 495 ? 10.058 29.989 -14.830 1.00 93.44 495 ALA A N 1
ATOM 3939 C CA . ALA A 1 495 ? 8.606 30.188 -14.834 1.00 93.44 495 ALA A CA 1
ATOM 3940 C C . ALA A 1 495 ? 7.989 30.135 -13.428 1.00 93.44 495 ALA A C 1
ATOM 3942 O O . ALA A 1 495 ? 7.010 30.830 -13.160 1.00 93.44 495 ALA A O 1
ATOM 3943 N N . THR A 1 496 ? 8.548 29.319 -12.530 1.00 94.00 496 THR A N 1
ATOM 3944 C CA . THR A 1 496 ? 8.093 29.174 -11.133 1.00 94.00 496 THR A CA 1
ATOM 3945 C C . THR A 1 496 ? 8.789 30.127 -10.157 1.00 94.00 496 THR A C 1
ATOM 3947 O O . THR A 1 496 ? 8.533 30.053 -8.951 1.00 94.00 496 THR A O 1
ATOM 3950 N N . GLN A 1 497 ? 9.655 31.022 -10.649 1.00 92.81 497 GLN A N 1
ATOM 3951 C CA . GLN A 1 497 ? 10.535 31.867 -9.832 1.00 92.81 497 GLN A CA 1
ATOM 3952 C C . GLN A 1 497 ? 11.325 31.031 -8.821 1.00 92.81 497 GLN A C 1
ATOM 3954 O O . GLN A 1 497 ? 11.248 31.234 -7.609 1.00 92.81 497 GLN A O 1
ATOM 3959 N N . HIS A 1 498 ? 12.046 30.040 -9.338 1.00 93.44 498 HIS A N 1
ATOM 3960 C CA . HIS A 1 498 ? 12.953 29.175 -8.583 1.00 93.44 498 HIS A CA 1
ATOM 3961 C C . HIS A 1 498 ? 12.223 28.314 -7.544 1.00 93.44 498 HIS A C 1
ATOM 3963 O O . HIS A 1 498 ? 12.748 28.046 -6.463 1.00 93.44 498 HIS A O 1
ATOM 3969 N N . PHE A 1 499 ? 10.996 27.884 -7.866 1.00 92.12 499 PHE A N 1
ATOM 3970 C CA . PHE A 1 499 ? 10.088 27.194 -6.942 1.00 92.12 499 PHE A CA 1
ATOM 3971 C C . PHE A 1 499 ? 9.849 27.973 -5.637 1.00 92.12 499 PHE A C 1
ATOM 3973 O O . PHE A 1 499 ? 9.815 27.384 -4.550 1.00 92.12 499 PHE A O 1
ATOM 3980 N N . SER A 1 500 ? 9.685 29.299 -5.740 1.00 90.94 500 SER A N 1
ATOM 3981 C CA . SER A 1 500 ? 9.387 30.161 -4.592 1.00 90.94 500 SER A CA 1
ATOM 3982 C C . SER A 1 500 ? 8.158 29.665 -3.826 1.00 90.94 500 SER A C 1
ATOM 3984 O O . SER A 1 500 ? 7.144 29.274 -4.413 1.00 90.94 500 SER A O 1
ATOM 3986 N N . ASN A 1 501 ? 8.226 29.731 -2.494 1.00 88.94 501 ASN A N 1
ATOM 3987 C CA . ASN A 1 501 ? 7.090 29.409 -1.633 1.00 88.94 501 ASN A CA 1
ATOM 3988 C C . ASN A 1 501 ? 5.885 30.327 -1.887 1.00 88.94 501 ASN A C 1
ATOM 3990 O O . ASN A 1 501 ? 4.757 29.882 -1.696 1.00 88.94 501 ASN A O 1
ATOM 3994 N N . ASP A 1 502 ? 6.102 31.548 -2.385 1.00 90.62 502 ASP A N 1
ATOM 3995 C CA . ASP A 1 502 ? 5.021 32.477 -2.744 1.00 90.62 502 ASP A CA 1
ATOM 3996 C C . ASP A 1 502 ? 4.179 31.960 -3.921 1.00 90.62 502 ASP A C 1
ATOM 3998 O O . ASP A 1 502 ? 2.992 32.263 -4.031 1.00 90.62 502 ASP A O 1
ATOM 4002 N N . ASN A 1 503 ? 4.775 31.123 -4.774 1.00 90.00 503 ASN A N 1
ATOM 4003 C CA . ASN A 1 503 ? 4.101 30.482 -5.899 1.00 90.00 503 ASN A CA 1
ATOM 4004 C C . ASN A 1 503 ? 3.545 29.098 -5.544 1.00 90.00 503 ASN A C 1
ATOM 4006 O O . ASN A 1 503 ? 2.984 28.426 -6.408 1.00 90.00 503 ASN A O 1
ATOM 4010 N N . LYS A 1 504 ? 3.681 28.630 -4.301 1.00 91.50 504 LYS A N 1
ATOM 4011 C CA . LYS A 1 504 ? 3.194 27.308 -3.902 1.00 91.50 504 LYS A CA 1
ATOM 4012 C C . LYS A 1 504 ? 1.665 27.306 -3.820 1.00 91.50 504 LYS A C 1
ATOM 4014 O O . LYS A 1 504 ? 1.065 27.989 -2.997 1.00 91.50 504 LYS A O 1
ATOM 4019 N N . LEU A 1 505 ? 1.030 26.498 -4.665 1.00 86.31 505 LEU A N 1
ATOM 4020 C CA . LEU A 1 505 ? -0.426 26.338 -4.725 1.00 86.31 505 LEU A CA 1
ATOM 4021 C C . LEU A 1 505 ? -0.945 25.367 -3.660 1.00 86.31 505 LEU A C 1
ATOM 4023 O O . LEU A 1 505 ? -2.060 25.531 -3.166 1.00 86.31 505 LEU A O 1
ATOM 4027 N N . GLY A 1 506 ? -0.137 24.367 -3.306 1.00 81.75 506 GLY A N 1
ATOM 4028 C CA . GLY A 1 506 ? -0.464 23.359 -2.304 1.00 81.75 506 GLY A CA 1
ATOM 4029 C C . GLY A 1 506 ? 0.587 22.254 -2.230 1.00 81.75 506 GLY A C 1
ATOM 4030 O O . GLY A 1 506 ? 1.522 22.206 -3.029 1.00 81.75 506 GLY A O 1
ATOM 4031 N N . GLU A 1 507 ? 0.442 21.363 -1.254 1.00 77.44 507 GLU A N 1
ATOM 4032 C CA . GLU A 1 507 ? 1.280 20.174 -1.092 1.00 77.44 507 GLU A CA 1
ATOM 4033 C C . GLU A 1 507 ? 0.415 19.010 -0.609 1.00 77.44 507 GLU A C 1
ATOM 4035 O O . GLU A 1 507 ? -0.288 19.125 0.394 1.00 77.44 507 GLU A O 1
ATOM 4040 N N . GLY A 1 508 ? 0.441 17.907 -1.357 1.00 64.44 508 GLY A N 1
ATOM 4041 C CA . GLY A 1 508 ? -0.242 16.661 -1.010 1.00 64.44 508 GLY A CA 1
ATOM 4042 C C . GLY A 1 508 ? 0.751 15.513 -0.830 1.00 64.44 508 GLY A C 1
ATOM 4043 O O . GLY A 1 508 ? 1.962 15.708 -0.895 1.00 64.44 508 GLY A O 1
ATOM 4044 N N . GLY A 1 509 ? 0.247 14.282 -0.687 1.00 60.00 509 GLY A N 1
ATOM 4045 C CA . GLY A 1 509 ? 1.081 13.075 -0.536 1.00 60.00 509 GLY A CA 1
ATOM 4046 C C . GLY A 1 509 ? 2.022 12.773 -1.714 1.00 60.00 509 GLY A C 1
ATOM 4047 O O . GLY A 1 509 ? 2.861 11.883 -1.613 1.00 60.00 509 GLY A O 1
ATOM 4048 N N . PHE A 1 510 ? 1.895 13.521 -2.811 1.00 62.66 510 PHE A N 1
ATOM 4049 C CA . PHE A 1 510 ? 2.624 13.334 -4.064 1.00 62.66 510 PHE A CA 1
ATOM 4050 C C . PHE A 1 510 ? 3.644 14.450 -4.343 1.00 62.66 510 PHE A C 1
ATOM 4052 O O . PHE A 1 510 ? 4.332 14.407 -5.357 1.00 62.66 510 PHE A O 1
ATOM 4059 N N . GLY A 1 511 ? 3.773 15.431 -3.445 1.00 77.44 511 GLY A N 1
ATOM 4060 C CA . GLY A 1 511 ? 4.728 16.535 -3.557 1.00 77.44 511 GLY A CA 1
ATOM 4061 C C . GLY A 1 511 ? 4.076 17.912 -3.744 1.00 77.44 511 GLY A C 1
ATOM 4062 O O . GLY A 1 511 ? 2.849 18.022 -3.864 1.00 77.44 511 GLY A O 1
ATOM 4063 N N . PRO A 1 512 ? 4.889 18.983 -3.717 1.00 88.25 512 PRO A N 1
ATOM 4064 C CA . PRO A 1 512 ? 4.415 20.354 -3.848 1.00 88.25 512 PRO A CA 1
ATOM 4065 C C . PRO A 1 512 ? 4.019 20.705 -5.289 1.00 88.25 512 PRO A C 1
ATOM 4067 O O . PRO A 1 512 ? 4.637 20.262 -6.262 1.00 88.25 512 PRO A O 1
ATOM 4070 N N . VAL A 1 513 ? 2.997 21.551 -5.413 1.00 91.50 513 VAL A N 1
ATOM 4071 C CA . VAL A 1 513 ? 2.528 22.120 -6.680 1.00 91.50 513 VAL A CA 1
ATOM 4072 C C . VAL A 1 513 ? 2.765 23.625 -6.668 1.00 91.50 513 VAL A C 1
ATOM 4074 O O . VAL A 1 513 ? 2.383 24.304 -5.716 1.00 91.50 513 VAL A O 1
ATOM 4077 N N . TYR A 1 514 ? 3.362 24.148 -7.735 1.00 94.38 514 TYR A N 1
ATOM 4078 C CA . TYR A 1 514 ? 3.694 25.562 -7.888 1.00 94.38 514 TYR A CA 1
ATOM 4079 C C . TYR A 1 514 ? 2.950 26.179 -9.065 1.00 94.38 514 TYR A C 1
ATOM 4081 O O . TYR A 1 514 ? 2.754 25.537 -10.094 1.00 94.38 514 TYR A O 1
ATOM 4089 N N . LYS A 1 515 ? 2.567 27.443 -8.935 1.00 95.56 515 LYS A N 1
ATOM 4090 C CA . LYS A 1 515 ? 2.159 28.285 -10.050 1.00 95.56 515 LYS A CA 1
ATOM 4091 C C . LYS A 1 515 ? 3.407 28.709 -10.816 1.00 95.56 515 LYS A C 1
ATOM 4093 O O . LYS A 1 515 ? 4.429 29.027 -10.214 1.00 95.56 515 LYS A O 1
ATOM 4098 N N . GLY A 1 516 ? 3.315 28.736 -12.135 1.00 95.44 516 GLY A N 1
ATOM 4099 C CA . GLY A 1 516 ? 4.329 29.357 -12.970 1.00 95.44 516 GLY A CA 1
ATOM 4100 C C . GLY A 1 516 ? 3.714 30.114 -14.133 1.00 95.44 516 GLY A C 1
ATOM 4101 O O . GLY A 1 516 ? 2.558 29.884 -14.492 1.00 95.44 516 GLY A O 1
ATOM 4102 N N . THR A 1 517 ? 4.508 30.990 -14.732 1.00 95.94 517 THR A N 1
ATOM 4103 C CA . THR A 1 517 ? 4.141 31.720 -15.947 1.00 95.94 517 THR A CA 1
ATOM 4104 C C . THR A 1 517 ? 5.236 31.514 -16.979 1.00 95.94 517 THR A C 1
ATOM 4106 O O . THR A 1 517 ? 6.386 31.887 -16.756 1.00 95.94 517 THR A O 1
ATOM 4109 N N . LEU A 1 518 ? 4.887 30.881 -18.098 1.00 91.31 518 LEU A N 1
ATOM 4110 C CA . LEU A 1 518 ? 5.800 30.692 -19.223 1.00 91.31 518 LEU A CA 1
ATOM 4111 C C . LEU A 1 518 ? 6.081 32.032 -19.925 1.00 91.31 518 LEU A C 1
ATOM 4113 O O . LEU A 1 518 ? 5.347 33.007 -19.765 1.00 91.31 518 LEU A O 1
ATOM 4117 N N . SER A 1 519 ? 7.143 32.085 -20.729 1.00 88.31 519 SER A N 1
ATOM 4118 C CA . SER A 1 519 ? 7.570 33.301 -21.441 1.00 88.31 519 SER A CA 1
ATOM 4119 C C . SER A 1 519 ? 6.548 33.828 -22.456 1.00 88.31 519 SER A C 1
ATOM 4121 O O . SER A 1 519 ? 6.569 35.010 -22.790 1.00 88.31 519 SER A O 1
ATOM 4123 N N . ASP A 1 520 ? 5.630 32.976 -22.914 1.00 87.56 520 ASP A N 1
ATOM 4124 C CA . ASP A 1 520 ? 4.485 33.331 -23.759 1.00 87.56 520 ASP A CA 1
ATOM 4125 C C . ASP A 1 520 ? 3.293 33.907 -22.963 1.00 87.56 520 ASP A C 1
ATOM 4127 O O . ASP A 1 520 ? 2.244 34.199 -23.537 1.00 87.56 520 ASP A O 1
ATOM 4131 N N . GLY A 1 521 ? 3.443 34.080 -21.645 1.00 89.94 521 GLY A N 1
ATOM 4132 C CA . GLY A 1 521 ? 2.410 34.573 -20.734 1.00 89.94 521 GLY A CA 1
ATOM 4133 C C . GLY A 1 521 ? 1.435 33.496 -20.257 1.00 89.94 521 GLY A C 1
ATOM 4134 O O . GLY A 1 521 ? 0.510 33.803 -19.504 1.00 89.94 521 GLY A O 1
ATOM 4135 N N . LYS A 1 522 ? 1.615 32.237 -20.667 1.00 92.75 522 LYS A N 1
ATOM 4136 C CA . LYS A 1 522 ? 0.720 31.146 -20.285 1.00 92.75 522 LYS A CA 1
ATOM 4137 C C . LYS A 1 522 ? 0.951 30.724 -18.837 1.00 92.75 522 LYS A C 1
ATOM 4139 O O . LYS A 1 522 ? 2.046 30.302 -18.463 1.00 92.75 522 LYS A O 1
ATOM 4144 N N . GLU A 1 523 ? -0.109 30.776 -18.038 1.00 95.38 523 GLU A N 1
ATOM 4145 C CA . GLU A 1 523 ? -0.093 30.278 -16.663 1.00 95.38 523 GLU A CA 1
ATOM 4146 C C . GLU A 1 523 ? -0.134 28.743 -16.628 1.00 95.38 523 GLU A C 1
ATOM 4148 O O . GLU A 1 523 ? -0.914 28.091 -17.334 1.00 95.38 523 GLU A O 1
ATOM 4153 N N . ILE A 1 524 ? 0.712 28.163 -15.781 1.00 95.31 524 ILE A N 1
ATOM 4154 C CA . ILE A 1 524 ? 0.884 26.720 -15.612 1.00 95.31 524 ILE A CA 1
ATOM 4155 C C . ILE A 1 524 ? 0.866 26.330 -14.134 1.00 95.31 524 ILE A C 1
ATOM 4157 O O . ILE A 1 524 ? 1.178 27.132 -13.252 1.00 95.31 524 ILE A O 1
ATOM 4161 N N . ALA A 1 525 ? 0.528 25.071 -13.872 1.00 95.12 525 ALA A N 1
ATOM 4162 C CA . ALA A 1 525 ? 0.713 24.433 -12.575 1.00 95.12 525 ALA A CA 1
ATOM 4163 C C . ALA A 1 525 ? 1.784 23.342 -12.695 1.00 95.12 525 ALA A C 1
ATOM 4165 O O . ALA A 1 525 ? 1.695 22.465 -13.551 1.00 95.12 525 ALA A O 1
ATOM 4166 N N . VAL A 1 526 ? 2.805 23.398 -11.847 1.00 93.94 526 VAL A N 1
ATOM 4167 C CA . VAL A 1 526 ? 3.969 22.509 -11.881 1.00 93.94 526 VAL A CA 1
ATOM 4168 C C . VAL A 1 526 ? 3.954 21.629 -10.641 1.00 93.94 526 VAL A C 1
ATOM 4170 O O . VAL A 1 526 ? 4.215 22.105 -9.537 1.00 93.94 526 VAL A O 1
ATOM 4173 N N . LYS A 1 527 ? 3.650 20.342 -10.817 1.00 91.44 527 LYS A N 1
ATOM 4174 C CA . LYS A 1 527 ? 3.708 19.326 -9.757 1.00 91.44 527 LYS A CA 1
ATOM 4175 C C . LYS A 1 527 ? 5.123 18.750 -9.726 1.00 91.44 527 LYS A C 1
ATOM 4177 O O . LYS A 1 527 ? 5.553 18.130 -10.700 1.00 91.44 527 LYS A O 1
ATOM 4182 N N . ARG A 1 528 ? 5.849 18.983 -8.629 1.00 89.75 528 ARG A N 1
ATOM 4183 C CA . ARG A 1 528 ? 7.225 18.506 -8.421 1.00 89.75 528 ARG A CA 1
ATOM 4184 C C . ARG A 1 528 ? 7.196 17.227 -7.593 1.00 89.75 528 ARG A C 1
ATOM 4186 O O . ARG A 1 528 ? 6.905 17.263 -6.400 1.00 89.75 528 ARG A O 1
ATOM 4193 N N . LEU A 1 529 ? 7.472 16.096 -8.235 1.00 82.69 529 LEU A N 1
ATOM 4194 C CA . LEU A 1 529 ? 7.433 14.779 -7.605 1.00 82.69 529 LEU A CA 1
ATOM 4195 C C . LEU A 1 529 ? 8.788 14.444 -6.973 1.00 82.69 529 LEU A C 1
ATOM 4197 O O . LEU A 1 529 ? 9.847 14.746 -7.524 1.00 82.69 529 LEU A O 1
ATOM 4201 N N . SER A 1 530 ? 8.761 13.773 -5.822 1.00 69.88 530 SER A N 1
ATOM 4202 C CA . SER A 1 530 ? 9.989 13.309 -5.171 1.00 69.88 530 SER A CA 1
ATOM 4203 C C . SER A 1 530 ? 10.571 12.077 -5.872 1.00 69.88 530 SER A C 1
ATOM 4205 O O . SER A 1 530 ? 9.864 11.096 -6.102 1.00 69.88 530 SER A O 1
ATOM 4207 N N . ARG A 1 531 ? 11.885 12.085 -6.138 1.00 59.59 531 ARG A N 1
ATOM 4208 C CA . ARG A 1 531 ? 12.639 10.902 -6.601 1.00 59.59 531 ARG A CA 1
ATOM 4209 C C . ARG A 1 531 ? 12.954 9.897 -5.493 1.00 59.59 531 ARG A C 1
ATOM 4211 O O . ARG A 1 531 ? 13.265 8.752 -5.803 1.00 59.59 531 ARG A O 1
ATOM 4218 N N . THR A 1 532 ? 12.916 10.302 -4.222 1.00 46.88 532 THR A N 1
ATOM 4219 C CA . THR A 1 532 ? 13.305 9.430 -3.098 1.00 46.88 532 THR A CA 1
ATOM 4220 C C . THR A 1 532 ? 12.200 8.462 -2.681 1.00 46.88 532 THR A C 1
ATOM 4222 O O . THR A 1 532 ? 12.461 7.524 -1.930 1.00 46.88 532 THR A O 1
ATOM 4225 N N . SER A 1 533 ? 10.974 8.641 -3.184 1.00 53.06 533 SER A N 1
ATOM 4226 C CA . SER A 1 533 ? 9.888 7.682 -3.015 1.00 53.06 533 SER A CA 1
ATOM 4227 C C . SER A 1 533 ? 9.748 6.826 -4.280 1.00 53.06 533 SER A C 1
ATOM 4229 O O . SER A 1 533 ? 9.525 7.335 -5.376 1.00 53.06 533 SER A O 1
ATOM 4231 N N . GLY A 1 534 ? 9.807 5.493 -4.148 1.00 52.22 534 GLY A N 1
ATOM 4232 C CA . GLY A 1 534 ? 9.528 4.577 -5.273 1.00 52.22 534 GLY A CA 1
ATOM 4233 C C . GLY A 1 534 ? 8.117 4.751 -5.866 1.00 52.22 534 GLY A C 1
ATOM 4234 O O . GLY A 1 534 ? 7.830 4.316 -6.978 1.00 52.22 534 GLY A O 1
ATOM 4235 N N . GLN A 1 535 ? 7.235 5.431 -5.133 1.00 56.97 535 GLN A N 1
ATOM 4236 C CA . GLN A 1 535 ? 5.898 5.818 -5.557 1.00 56.97 535 GLN A CA 1
ATOM 4237 C C . GLN A 1 535 ? 5.894 7.013 -6.532 1.00 56.97 535 GLN A C 1
ATOM 4239 O O . GLN A 1 535 ? 5.188 6.940 -7.536 1.00 56.97 535 GLN A O 1
ATOM 4244 N N . GLY A 1 536 ? 6.719 8.047 -6.314 1.00 62.25 536 GLY A N 1
ATOM 4245 C CA . GLY A 1 536 ? 6.740 9.254 -7.154 1.00 62.25 536 GLY A CA 1
ATOM 4246 C C . GLY A 1 536 ? 7.156 8.982 -8.604 1.00 62.25 536 GLY A C 1
ATOM 4247 O O . GLY A 1 536 ? 6.556 9.513 -9.536 1.00 62.25 536 GLY A O 1
ATOM 4248 N N . LEU A 1 537 ? 8.113 8.073 -8.824 1.00 65.81 537 LEU A N 1
ATOM 4249 C CA . LEU A 1 537 ? 8.523 7.668 -10.175 1.00 65.81 537 LEU A CA 1
ATOM 4250 C C . LEU A 1 537 ? 7.432 6.868 -10.910 1.00 65.81 537 LEU A C 1
ATOM 4252 O O . LEU A 1 537 ? 7.227 7.047 -12.112 1.00 65.81 537 LEU A O 1
ATOM 4256 N N . GLN A 1 538 ? 6.725 5.980 -10.206 1.00 66.69 538 GLN A N 1
ATOM 4257 C CA . GLN A 1 538 ? 5.642 5.198 -10.803 1.00 66.69 538 GLN A CA 1
ATOM 4258 C C . GLN A 1 538 ? 4.435 6.078 -11.144 1.00 66.69 538 GLN A C 1
ATOM 4260 O O . GLN A 1 538 ? 3.781 5.850 -12.161 1.00 66.69 538 GLN A O 1
ATOM 4265 N N . GLU A 1 539 ? 4.137 7.073 -10.315 1.00 69.81 539 GLU A N 1
ATOM 4266 C CA . GLU A 1 539 ? 3.087 8.060 -10.572 1.00 69.81 539 GLU A CA 1
ATOM 4267 C C . GLU A 1 539 ? 3.441 8.965 -11.744 1.00 69.81 539 GLU A C 1
ATOM 4269 O O . GLU A 1 539 ? 2.611 9.121 -12.633 1.00 69.81 539 GLU A O 1
ATOM 4274 N N . PHE A 1 540 ? 4.687 9.448 -11.823 1.00 75.94 540 PHE A N 1
ATOM 4275 C CA . PHE A 1 540 ? 5.182 10.182 -12.989 1.00 75.94 540 PHE A CA 1
ATOM 4276 C C . PHE A 1 540 ? 4.960 9.386 -14.279 1.00 75.94 540 PHE A C 1
ATOM 4278 O O . PHE A 1 540 ? 4.361 9.883 -15.231 1.00 75.94 540 PHE A O 1
ATOM 4285 N N . LYS A 1 541 ? 5.377 8.111 -14.294 1.00 73.62 541 LYS A N 1
ATOM 4286 C CA . LYS A 1 541 ? 5.167 7.217 -15.441 1.00 73.62 541 LYS A CA 1
ATOM 4287 C C . LYS A 1 541 ? 3.681 7.049 -15.762 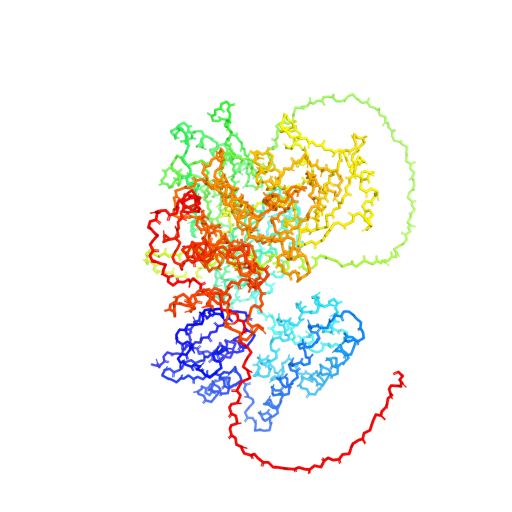1.00 73.62 541 LYS A C 1
ATOM 4289 O O . LYS A 1 541 ? 3.318 7.138 -16.930 1.00 73.62 541 LYS A O 1
ATOM 4294 N N . ASN A 1 542 ? 2.826 6.819 -14.762 1.00 71.81 542 ASN A N 1
ATOM 4295 C CA . ASN A 1 542 ? 1.387 6.654 -14.991 1.00 71.81 542 ASN A CA 1
ATOM 4296 C C . ASN A 1 542 ? 0.769 7.939 -15.557 1.00 71.81 542 ASN A C 1
ATOM 4298 O O . ASN A 1 542 ? 0.072 7.871 -16.562 1.00 71.81 542 ASN A O 1
ATOM 4302 N N . GLU A 1 543 ? 1.046 9.103 -14.967 1.00 78.06 543 GLU A N 1
ATOM 4303 C CA . GLU A 1 543 ? 0.489 10.383 -15.416 1.00 78.06 543 GLU A CA 1
ATOM 4304 C C . GLU A 1 543 ? 0.957 10.719 -16.842 1.00 78.06 543 GLU A C 1
ATOM 4306 O O . GLU A 1 543 ? 0.125 11.040 -17.690 1.00 78.06 543 GLU A O 1
ATOM 4311 N N . VAL A 1 544 ? 2.243 10.535 -17.166 1.00 76.25 544 VAL A N 1
ATOM 4312 C CA . VAL A 1 544 ? 2.761 10.765 -18.529 1.00 76.25 544 VAL A CA 1
ATOM 4313 C C . VAL A 1 544 ? 2.183 9.763 -19.535 1.00 76.25 544 VAL A C 1
ATOM 4315 O O . VAL A 1 544 ? 1.761 10.158 -20.617 1.00 76.25 544 VAL A O 1
ATOM 4318 N N . ILE A 1 545 ? 2.115 8.468 -19.206 1.00 71.50 545 ILE A N 1
ATOM 4319 C CA . ILE A 1 545 ? 1.624 7.432 -20.136 1.00 71.50 545 ILE A CA 1
ATOM 4320 C C . ILE A 1 545 ? 0.107 7.542 -20.367 1.00 71.50 545 ILE A C 1
ATOM 4322 O O . ILE A 1 545 ? -0.359 7.287 -21.484 1.00 71.50 545 ILE A O 1
ATOM 4326 N N . LEU A 1 546 ? -0.660 7.889 -19.328 1.00 67.75 546 LEU A N 1
ATOM 4327 C CA . LEU A 1 546 ? -2.123 7.933 -19.363 1.00 67.75 546 LEU A CA 1
ATOM 4328 C C . LEU A 1 546 ? -2.639 9.295 -19.826 1.00 67.75 546 LEU A C 1
ATOM 4330 O O . LEU A 1 546 ? -3.393 9.346 -20.794 1.00 67.75 546 LEU A O 1
ATOM 4334 N N . ILE A 1 547 ? -2.224 10.395 -19.186 1.00 64.38 547 ILE A N 1
ATOM 4335 C CA . ILE A 1 547 ? -2.815 11.722 -19.424 1.00 64.38 547 ILE A CA 1
ATOM 4336 C C . ILE A 1 547 ? -2.390 12.298 -20.774 1.00 64.38 547 ILE A C 1
ATOM 4338 O O . ILE A 1 547 ? -3.201 12.960 -21.417 1.00 64.38 547 ILE A O 1
ATOM 4342 N N . ALA A 1 548 ? -1.186 11.989 -21.273 1.00 64.25 548 ALA A N 1
ATOM 4343 C CA . ALA A 1 548 ? -0.759 12.428 -22.609 1.00 64.25 548 ALA A CA 1
ATOM 4344 C C . ALA A 1 548 ? -1.745 12.023 -23.723 1.00 64.25 548 ALA A C 1
ATOM 4346 O O . ALA A 1 548 ? -1.806 12.666 -24.769 1.00 64.25 548 ALA A O 1
ATOM 4347 N N . LYS A 1 549 ? -2.538 10.968 -23.493 1.00 67.12 549 LYS A N 1
ATOM 4348 C CA . LYS A 1 549 ? -3.511 10.418 -24.446 1.00 67.12 549 LYS A CA 1
ATOM 4349 C C . LYS A 1 549 ? -4.961 10.802 -24.138 1.00 67.12 549 LYS A C 1
ATOM 4351 O O . LYS A 1 549 ? -5.856 10.380 -24.871 1.00 67.12 549 LYS A O 1
ATOM 4356 N N . LEU A 1 550 ? -5.216 11.572 -23.078 1.00 79.00 550 LEU A N 1
ATOM 4357 C CA . LEU A 1 550 ? -6.562 11.963 -22.657 1.00 79.00 550 LEU A CA 1
ATOM 4358 C C . LEU A 1 550 ? -6.807 13.441 -22.939 1.00 79.00 550 LEU A C 1
ATOM 4360 O O . LEU A 1 550 ? -6.085 14.313 -22.465 1.00 79.00 550 LEU A O 1
ATOM 4364 N N . GLN A 1 551 ? -7.867 13.726 -23.692 1.00 83.94 551 GLN A N 1
ATOM 4365 C CA . GLN A 1 551 ? -8.300 15.087 -23.976 1.00 83.94 551 GLN A CA 1
ATOM 4366 C C . GLN A 1 551 ? -9.812 15.165 -23.835 1.00 83.94 551 GLN A C 1
ATOM 4368 O O . GLN A 1 551 ? -10.559 14.663 -24.670 1.00 83.94 551 GLN A O 1
ATOM 4373 N N . HIS A 1 552 ? -10.269 15.799 -22.761 1.00 92.50 552 HIS A N 1
ATOM 4374 C CA . HIS A 1 552 ? -11.687 15.995 -22.510 1.00 92.50 552 HIS A CA 1
ATOM 4375 C C . HIS A 1 552 ? -11.901 17.262 -21.680 1.00 92.50 552 HIS A C 1
ATOM 4377 O O . HIS A 1 552 ? -11.075 17.610 -20.840 1.00 92.50 552 HIS A O 1
ATOM 4383 N N . ARG A 1 553 ? -13.025 17.957 -21.899 1.00 94.19 553 ARG A N 1
ATOM 4384 C CA . ARG A 1 553 ? -13.318 19.249 -21.250 1.00 94.19 553 ARG A CA 1
ATOM 4385 C C . ARG A 1 553 ? -13.370 19.168 -19.719 1.00 94.19 553 ARG A C 1
ATOM 4387 O O . ARG A 1 553 ? -13.041 20.143 -19.059 1.00 94.19 553 ARG A O 1
ATOM 4394 N N . ASN A 1 554 ? -13.746 18.003 -19.181 1.00 96.81 554 ASN A N 1
ATOM 4395 C CA . ASN A 1 554 ? -13.855 17.741 -17.744 1.00 96.81 554 ASN A CA 1
ATOM 4396 C C . ASN A 1 554 ? -12.665 16.965 -17.157 1.00 96.81 554 ASN A C 1
ATOM 4398 O O . ASN A 1 554 ? -12.793 16.403 -16.074 1.00 96.81 554 ASN A O 1
ATOM 4402 N N . LEU A 1 555 ? -11.523 16.906 -17.846 1.00 94.31 555 LEU A N 1
ATOM 4403 C CA . LEU A 1 555 ? -10.263 16.394 -17.295 1.00 94.31 555 LEU A CA 1
ATOM 4404 C C . LEU A 1 555 ? -9.209 17.509 -17.342 1.00 94.31 555 LEU A C 1
ATOM 4406 O O . LEU A 1 555 ? -9.226 18.343 -18.254 1.00 94.31 555 LEU A O 1
ATOM 4410 N N . VAL A 1 556 ? -8.301 17.538 -16.368 1.00 92.44 556 VAL A N 1
ATOM 4411 C CA . VAL A 1 556 ? -7.172 18.478 -16.369 1.00 92.44 556 VAL A CA 1
ATOM 4412 C C . VAL A 1 556 ? -6.167 18.059 -17.435 1.00 92.44 556 VAL A C 1
ATOM 4414 O O . VAL A 1 556 ? -5.748 16.902 -17.497 1.00 92.44 556 VAL A O 1
ATOM 4417 N N . ARG A 1 557 ? -5.760 19.008 -18.278 1.00 88.94 557 ARG A N 1
ATOM 4418 C CA . ARG A 1 557 ? -4.815 18.748 -19.364 1.00 88.94 557 ARG A CA 1
ATOM 4419 C C . ARG A 1 557 ? -3.364 18.818 -18.887 1.00 88.94 557 ARG A C 1
ATOM 4421 O O . ARG A 1 557 ? -2.897 19.866 -18.441 1.00 88.94 557 ARG A O 1
ATOM 4428 N N . LEU A 1 558 ? -2.624 17.726 -19.070 1.00 88.44 558 LEU A N 1
ATOM 4429 C CA . LEU A 1 558 ? -1.165 17.734 -18.967 1.00 88.44 558 LEU A CA 1
ATOM 4430 C C . LEU A 1 558 ? -0.579 18.408 -20.219 1.00 88.44 558 LEU A C 1
ATOM 4432 O O . LEU A 1 558 ? -0.875 18.017 -21.348 1.00 88.44 558 LEU A O 1
ATOM 4436 N N . LEU A 1 559 ? 0.211 19.458 -20.016 1.00 88.31 559 LEU A N 1
ATOM 4437 C CA . LEU A 1 559 ? 0.839 20.257 -21.069 1.00 88.31 559 LEU A CA 1
ATOM 4438 C C . LEU A 1 559 ? 2.228 19.738 -21.447 1.00 88.31 559 LEU A C 1
ATOM 4440 O O . LEU A 1 559 ? 2.644 19.914 -22.589 1.00 88.31 559 LEU A O 1
ATOM 4444 N N . GLY A 1 560 ? 2.935 19.130 -20.497 1.00 87.62 560 GLY A N 1
ATOM 4445 C CA . GLY A 1 560 ? 4.276 18.600 -20.704 1.00 87.62 560 GLY A CA 1
ATOM 4446 C C . GLY A 1 560 ? 4.858 17.981 -19.438 1.00 87.62 560 GLY A C 1
ATOM 4447 O O . GLY A 1 560 ? 4.230 17.981 -18.376 1.00 87.62 560 GLY A O 1
ATOM 4448 N N . CYS A 1 561 ? 6.079 17.472 -19.548 1.00 89.62 561 CYS A N 1
ATOM 4449 C CA . CYS A 1 561 ? 6.855 16.981 -18.412 1.00 89.62 561 CYS A CA 1
ATOM 4450 C C . CYS A 1 561 ? 8.317 17.439 -18.495 1.00 89.62 561 CYS A C 1
ATOM 4452 O O . CYS A 1 561 ? 8.810 17.758 -19.576 1.00 89.62 561 CYS A O 1
ATOM 4454 N N . CYS A 1 562 ? 9.017 17.425 -17.364 1.00 85.75 562 CYS A N 1
ATOM 4455 C CA . CYS A 1 562 ? 10.464 17.611 -17.290 1.00 85.75 562 CYS A CA 1
ATOM 4456 C C . CYS A 1 562 ? 11.086 16.429 -16.543 1.00 85.75 562 CYS A C 1
ATOM 4458 O O . CYS A 1 562 ? 10.659 16.095 -15.434 1.00 85.75 562 CYS A O 1
ATOM 4460 N N . LEU A 1 563 ? 12.097 15.823 -17.167 1.00 81.31 563 LEU A N 1
ATOM 4461 C CA . LEU A 1 563 ? 12.991 14.837 -16.569 1.00 81.31 563 LEU A CA 1
ATOM 4462 C C . LEU A 1 563 ? 14.427 15.290 -16.847 1.00 81.31 563 LEU A C 1
ATOM 4464 O O . LEU A 1 563 ? 14.958 15.056 -17.936 1.00 81.31 563 LEU A O 1
ATOM 4468 N N . GLU A 1 564 ? 15.033 15.955 -15.871 1.00 75.38 564 GLU A N 1
ATOM 4469 C CA . GLU A 1 564 ? 16.407 16.447 -15.965 1.00 75.38 564 GLU A CA 1
ATOM 4470 C C . GLU A 1 564 ? 17.070 16.400 -14.587 1.00 75.38 564 GLU A C 1
ATOM 4472 O O . GLU A 1 564 ? 16.479 16.810 -13.585 1.00 75.38 564 GLU A O 1
ATOM 4477 N N . GLY A 1 565 ? 18.291 15.862 -14.507 1.00 73.69 565 GLY A N 1
ATOM 4478 C CA . GLY A 1 565 ? 18.969 15.671 -13.224 1.00 73.69 565 GLY A CA 1
ATOM 4479 C C . GLY A 1 565 ? 18.073 14.912 -12.241 1.00 73.69 565 GLY A C 1
ATOM 4480 O O . GLY A 1 565 ? 17.502 13.894 -12.611 1.00 73.69 565 GLY A O 1
ATOM 4481 N N . ASN A 1 566 ? 17.907 15.416 -11.013 1.00 70.44 566 ASN A N 1
ATOM 4482 C CA . ASN A 1 566 ? 17.050 14.825 -9.972 1.00 70.44 566 ASN A CA 1
ATOM 4483 C C . ASN A 1 566 ? 15.575 15.286 -9.997 1.00 70.44 566 ASN A C 1
ATOM 4485 O O . ASN A 1 566 ? 14.840 15.014 -9.047 1.00 70.44 566 ASN A O 1
ATOM 4489 N N . GLU A 1 567 ? 15.119 15.936 -11.064 1.00 81.81 567 GLU A N 1
ATOM 4490 C CA . GLU A 1 567 ? 13.799 16.568 -11.105 1.00 81.81 567 GLU A CA 1
ATOM 4491 C C . GLU A 1 567 ? 12.792 15.749 -11.918 1.00 81.81 567 GLU A C 1
ATOM 4493 O O . GLU A 1 567 ? 13.045 15.377 -13.064 1.00 81.81 567 GLU A O 1
ATOM 4498 N N . LEU A 1 568 ? 11.633 15.481 -11.306 1.00 86.56 568 LEU A N 1
ATOM 4499 C CA . LEU A 1 568 ? 10.461 14.867 -11.931 1.00 86.56 568 LEU A CA 1
ATOM 4500 C C . LEU A 1 568 ? 9.311 15.873 -11.883 1.00 86.56 568 LEU A C 1
ATOM 4502 O O . LEU A 1 568 ? 8.650 16.004 -10.850 1.00 86.56 568 LEU A O 1
ATOM 4506 N N . LEU A 1 569 ? 9.080 16.605 -12.975 1.00 89.69 569 LEU A N 1
ATOM 4507 C CA . LEU A 1 569 ? 8.070 17.668 -13.010 1.00 89.69 569 LEU A CA 1
ATOM 4508 C C . LEU A 1 569 ? 6.968 17.357 -14.017 1.00 89.69 569 LEU A C 1
ATOM 4510 O O . LEU A 1 569 ? 7.239 17.014 -15.169 1.00 89.69 569 LEU A O 1
ATOM 4514 N N . LEU A 1 570 ? 5.723 17.547 -13.595 1.00 90.31 570 LEU A N 1
ATOM 4515 C CA . LEU A 1 570 ? 4.547 17.483 -14.457 1.00 90.31 570 LEU A CA 1
ATOM 4516 C C . LEU A 1 570 ? 3.946 18.875 -14.588 1.00 90.31 570 LEU A C 1
ATOM 4518 O O . LEU A 1 570 ? 3.691 19.542 -13.584 1.00 90.31 570 LEU A O 1
ATOM 4522 N N . ILE A 1 571 ? 3.746 19.314 -15.829 1.00 92.31 571 ILE A N 1
ATOM 4523 C CA . ILE A 1 571 ? 3.272 20.654 -16.154 1.00 92.31 571 ILE A CA 1
ATOM 4524 C C . ILE A 1 571 ? 1.829 20.551 -16.639 1.00 92.31 571 ILE A C 1
ATOM 4526 O O . ILE A 1 571 ? 1.554 19.962 -17.682 1.00 92.31 571 ILE A O 1
ATOM 4530 N N . TYR A 1 572 ? 0.916 21.159 -15.895 1.00 92.12 572 TYR A N 1
ATOM 4531 C CA . TYR A 1 572 ? -0.522 21.193 -16.137 1.00 92.12 572 TYR A CA 1
ATOM 4532 C C . TYR A 1 572 ? -0.993 22.594 -16.523 1.00 92.12 572 TYR A C 1
ATOM 4534 O O . TYR A 1 572 ? -0.323 23.594 -16.254 1.00 92.12 572 TYR A O 1
ATOM 4542 N N . GLU A 1 573 ? -2.175 22.679 -17.135 1.00 92.25 573 GLU A N 1
ATOM 4543 C CA . GLU A 1 573 ? -2.907 23.948 -17.195 1.00 92.25 573 GLU A CA 1
ATOM 4544 C C . GLU A 1 573 ? -3.259 24.439 -15.781 1.00 92.25 573 GLU A C 1
ATOM 4546 O O . GLU A 1 573 ? -3.640 23.652 -14.912 1.00 92.25 573 GLU A O 1
ATOM 4551 N N . TYR A 1 574 ? -3.108 25.743 -15.544 1.00 94.44 574 TYR A N 1
ATOM 4552 C CA . TYR A 1 574 ? -3.438 26.345 -14.257 1.00 94.44 574 TYR A CA 1
ATOM 4553 C C . TYR A 1 574 ? -4.959 26.420 -14.047 1.00 94.44 574 TYR A C 1
ATOM 4555 O O . TYR A 1 574 ? -5.701 26.800 -14.951 1.00 94.44 574 TYR A O 1
ATOM 4563 N N . MET A 1 575 ? -5.409 26.073 -12.838 1.00 94.50 575 MET A N 1
ATOM 4564 C CA . MET A 1 575 ? -6.814 26.116 -12.423 1.00 94.50 575 MET A CA 1
ATOM 4565 C C . MET A 1 575 ? -7.015 27.251 -11.410 1.00 94.50 575 MET A C 1
ATOM 4567 O O . MET A 1 575 ? -6.619 27.100 -10.250 1.00 94.50 575 MET A O 1
ATOM 4571 N N . PRO A 1 576 ? -7.593 28.400 -11.812 1.00 92.00 576 PRO A N 1
ATOM 4572 C CA . PRO A 1 576 ? -7.663 29.588 -10.960 1.00 92.00 576 PRO A CA 1
ATOM 4573 C C . PRO A 1 576 ? -8.606 29.416 -9.764 1.00 92.00 576 PRO A C 1
ATOM 4575 O O . PRO A 1 576 ? -8.336 29.970 -8.699 1.00 92.00 576 PRO A O 1
ATOM 4578 N N . ASN A 1 577 ? -9.656 28.602 -9.909 1.00 93.44 577 ASN A N 1
ATOM 4579 C CA . ASN A 1 577 ? -10.643 28.340 -8.864 1.00 93.44 577 ASN A CA 1
ATOM 4580 C C . ASN A 1 577 ? -10.311 27.080 -8.046 1.00 93.44 577 ASN A C 1
ATOM 4582 O O . ASN A 1 577 ? -11.195 26.490 -7.444 1.00 93.44 577 ASN A O 1
ATOM 4586 N N . LYS A 1 578 ? -9.035 26.675 -7.975 1.00 91.44 578 LYS A N 1
ATOM 4587 C CA . LYS A 1 578 ? -8.541 25.600 -7.089 1.00 91.44 578 LYS A CA 1
ATOM 4588 C C . LYS A 1 578 ? -9.406 24.324 -7.151 1.00 91.44 578 LYS A C 1
ATOM 4590 O O . LYS A 1 578 ? -9.807 23.923 -8.238 1.00 91.44 578 LYS A O 1
ATOM 4595 N N . SER A 1 579 ? -9.614 23.643 -6.023 1.00 93.75 579 SER A N 1
ATOM 4596 C CA . SER A 1 579 ? -10.327 22.370 -5.897 1.00 93.75 579 SER A CA 1
ATOM 4597 C C . SER A 1 579 ? -11.733 22.533 -5.312 1.00 93.75 579 SER A C 1
ATOM 4599 O O . SER A 1 579 ? -12.025 23.499 -4.613 1.00 93.75 579 SER A O 1
ATOM 4601 N N . LEU A 1 580 ? -12.618 21.569 -5.564 1.00 95.06 580 LEU A N 1
ATOM 4602 C CA . LEU A 1 580 ? -14.010 21.601 -5.107 1.00 95.06 580 LEU A CA 1
ATOM 4603 C C . LEU A 1 580 ? -14.137 21.596 -3.575 1.00 95.06 580 LEU A C 1
ATOM 4605 O O . LEU A 1 580 ? -14.997 22.287 -3.034 1.00 95.06 580 LEU A O 1
ATOM 4609 N N . ASP A 1 581 ? -13.278 20.860 -2.865 1.00 92.94 581 ASP A N 1
ATOM 4610 C CA . ASP A 1 581 ? -13.280 20.820 -1.393 1.00 92.94 581 ASP A CA 1
ATOM 4611 C C . ASP A 1 581 ? -13.009 22.185 -0.747 1.00 92.94 581 ASP A C 1
ATOM 4613 O O . ASP A 1 581 ? -13.516 22.455 0.341 1.00 92.94 581 ASP A O 1
ATOM 4617 N N . PHE A 1 582 ? -12.252 23.048 -1.429 1.00 90.81 582 PHE A N 1
ATOM 4618 C CA . PHE A 1 582 ? -11.939 24.405 -0.985 1.00 90.81 582 PHE A CA 1
ATOM 4619 C C . PHE A 1 582 ? -13.175 25.311 -0.915 1.00 90.81 582 PHE A C 1
ATOM 4621 O O . PHE A 1 582 ? -13.196 26.257 -0.130 1.00 90.81 582 PHE A O 1
ATOM 4628 N N . PHE A 1 583 ? -14.201 25.023 -1.718 1.00 92.00 583 PHE A N 1
ATOM 4629 C CA . PHE A 1 583 ? -15.479 25.736 -1.685 1.00 92.00 583 PHE A CA 1
ATOM 4630 C C . PHE A 1 583 ? -16.513 24.977 -0.861 1.00 92.00 583 PHE A C 1
ATOM 4632 O O . PHE A 1 583 ? -17.184 25.563 -0.022 1.00 92.00 583 PHE A O 1
ATOM 4639 N N . LEU A 1 584 ? -16.632 23.667 -1.084 1.00 89.81 584 LEU A N 1
ATOM 4640 C CA . LEU A 1 584 ? -17.749 22.864 -0.590 1.00 89.81 584 LEU A CA 1
ATOM 4641 C C . LEU A 1 584 ? -17.801 22.741 0.939 1.00 89.81 584 LEU A C 1
ATOM 4643 O O . LEU A 1 584 ? -18.887 22.625 1.497 1.00 89.81 584 LEU A O 1
ATOM 4647 N N . PHE A 1 585 ? -16.649 22.752 1.616 1.00 87.94 585 PHE A N 1
ATOM 4648 C CA . PHE A 1 585 ? -16.574 22.566 3.072 1.00 87.94 585 PHE A CA 1
ATOM 4649 C C . PHE A 1 585 ? -16.220 23.843 3.843 1.00 87.94 585 PHE A C 1
ATOM 4651 O O . PHE A 1 585 ? -16.021 23.786 5.057 1.00 87.94 585 PHE A O 1
ATOM 4658 N N . ASP A 1 586 ? -16.137 24.980 3.155 1.00 85.88 586 ASP A N 1
ATOM 4659 C CA . ASP A 1 586 ? -15.934 26.289 3.766 1.00 85.88 586 ASP A CA 1
ATOM 4660 C C . ASP A 1 586 ? -17.268 27.042 3.795 1.00 85.88 586 ASP A C 1
ATOM 4662 O O . ASP A 1 586 ? -17.915 27.231 2.768 1.00 85.88 586 ASP A O 1
ATOM 4666 N N . SER A 1 587 ? -17.700 27.478 4.977 1.00 76.56 587 SER A N 1
ATOM 4667 C CA . SER A 1 587 ? -19.017 28.101 5.160 1.00 76.56 587 SER A CA 1
ATOM 4668 C C . SER A 1 587 ? -19.168 29.456 4.466 1.00 76.56 587 SER A C 1
ATOM 4670 O O . SER A 1 587 ? -20.293 29.893 4.235 1.00 76.56 587 SER A O 1
ATOM 4672 N N . THR A 1 588 ? -18.062 30.126 4.130 1.00 83.56 588 THR A N 1
ATOM 4673 C CA . THR A 1 588 ? -18.078 31.415 3.428 1.00 83.56 588 THR A CA 1
ATOM 4674 C C . THR A 1 588 ? -18.019 31.231 1.918 1.00 83.56 588 THR A C 1
ATOM 4676 O O . THR A 1 588 ? -18.800 31.844 1.195 1.00 83.56 588 THR A O 1
ATOM 4679 N N . ARG A 1 589 ? -17.151 30.335 1.442 1.00 85.69 589 ARG A N 1
ATOM 4680 C CA . ARG A 1 589 ? -16.969 30.040 0.012 1.00 85.69 589 ARG A CA 1
ATOM 4681 C C . ARG A 1 589 ? -18.057 29.127 -0.541 1.00 85.69 589 ARG A C 1
ATOM 4683 O O . ARG A 1 589 ? -18.354 29.182 -1.729 1.00 85.69 589 ARG A O 1
ATOM 4690 N N . GLY A 1 590 ? -18.703 28.329 0.307 1.00 81.31 590 GLY A N 1
ATOM 4691 C CA . GLY A 1 590 ? -19.829 27.474 -0.071 1.00 81.31 590 GLY A CA 1
ATOM 4692 C C . GLY A 1 590 ? -21.037 28.255 -0.598 1.00 81.31 590 GLY A C 1
ATOM 4693 O O . GLY A 1 590 ? -21.822 27.703 -1.367 1.00 81.31 590 GLY A O 1
ATOM 4694 N N . LEU A 1 591 ? -21.149 29.546 -0.257 1.00 83.69 591 LEU A N 1
ATOM 4695 C CA . LEU A 1 591 ? -22.150 30.472 -0.807 1.00 83.69 591 LEU A CA 1
ATOM 4696 C C . LEU A 1 591 ? -21.937 30.769 -2.300 1.00 83.69 591 LEU A C 1
ATOM 4698 O O . LEU A 1 591 ? -22.874 31.174 -2.981 1.00 83.69 591 LEU A O 1
ATOM 4702 N N . GLU A 1 592 ? -20.725 30.559 -2.819 1.00 86.38 592 GLU A N 1
ATOM 4703 C CA . GLU A 1 592 ? -20.409 30.699 -4.247 1.00 86.38 592 GLU A CA 1
ATOM 4704 C C . GLU A 1 592 ? -20.895 29.483 -5.063 1.00 86.38 592 GLU A C 1
ATOM 4706 O O . GLU A 1 592 ? -20.904 29.520 -6.292 1.00 86.38 592 GLU A O 1
ATOM 4711 N N . LEU A 1 593 ? -21.315 28.401 -4.392 1.00 91.12 593 LEU A N 1
ATOM 4712 C CA . LEU A 1 593 ? -21.825 27.173 -5.002 1.00 91.12 593 LEU A CA 1
ATOM 4713 C C . LEU A 1 593 ? -23.346 27.070 -4.849 1.00 91.12 593 LEU A C 1
ATOM 4715 O O . LEU A 1 593 ? -23.846 26.255 -4.064 1.00 91.12 593 LEU A O 1
ATOM 4719 N N . ASP A 1 594 ? -24.073 27.864 -5.636 1.00 92.00 594 ASP A N 1
ATOM 4720 C CA . ASP A 1 594 ? -25.523 27.713 -5.784 1.00 92.00 594 ASP A CA 1
ATOM 4721 C C . ASP A 1 594 ? -25.896 26.348 -6.395 1.00 92.00 594 ASP A C 1
ATOM 4723 O O . ASP A 1 594 ? -25.052 25.615 -6.930 1.00 92.00 594 ASP A O 1
ATOM 4727 N N . TRP A 1 595 ? -27.177 25.978 -6.322 1.00 94.56 595 TRP A N 1
ATOM 4728 C CA . TRP A 1 595 ? -27.625 24.677 -6.823 1.00 94.56 595 TRP A CA 1
ATOM 4729 C C . TRP A 1 595 ? -27.277 24.450 -8.297 1.00 94.56 595 TRP A C 1
ATOM 4731 O O . TRP A 1 595 ? -26.792 23.379 -8.662 1.00 94.56 595 TRP A O 1
ATOM 4741 N N . LYS A 1 596 ? -27.461 25.469 -9.144 1.00 94.12 596 LYS A N 1
ATOM 4742 C CA . LYS A 1 596 ? -27.159 25.392 -10.578 1.00 94.12 596 LYS A CA 1
ATOM 4743 C C . LYS A 1 596 ? -25.685 25.061 -10.819 1.00 94.12 596 LYS A C 1
ATOM 4745 O O . LYS A 1 596 ? -25.372 24.213 -11.660 1.00 94.12 596 LYS A O 1
ATOM 4750 N N . THR A 1 597 ? -24.786 25.697 -10.073 1.00 94.81 597 THR A N 1
ATOM 4751 C CA . THR A 1 597 ? -23.342 25.457 -10.146 1.00 94.81 597 THR A CA 1
ATOM 4752 C C . THR A 1 597 ? -23.003 24.058 -9.645 1.00 94.81 597 THR A C 1
ATOM 4754 O O . THR A 1 597 ? -22.326 23.309 -10.351 1.00 94.81 597 THR A O 1
ATOM 4757 N N . ARG A 1 598 ? -23.550 23.633 -8.496 1.00 95.75 598 ARG A N 1
ATOM 4758 C CA . ARG A 1 598 ? -23.357 22.267 -7.971 1.00 95.75 598 ARG A CA 1
ATOM 4759 C C . ARG A 1 598 ? -23.852 21.198 -8.941 1.00 95.75 598 ARG A C 1
ATOM 4761 O O . ARG A 1 598 ? -23.143 20.227 -9.199 1.00 95.75 598 ARG A O 1
ATOM 4768 N N . PHE A 1 599 ? -25.022 21.392 -9.540 1.00 95.38 599 PHE A N 1
ATOM 4769 C CA . PHE A 1 599 ? -25.587 20.471 -10.523 1.00 95.38 599 PHE A CA 1
ATOM 4770 C C . PHE A 1 599 ? -24.766 20.423 -11.820 1.00 95.38 599 PHE A C 1
ATOM 4772 O O . PHE A 1 599 ? -24.566 19.348 -12.397 1.00 95.38 599 PHE A O 1
ATOM 4779 N N . SER A 1 600 ? -24.233 21.565 -12.270 1.00 96.38 600 SER A N 1
ATOM 4780 C CA . SER A 1 600 ? -23.280 21.621 -13.387 1.00 96.38 600 SER A CA 1
ATOM 4781 C C . SER A 1 600 ? -22.002 20.838 -13.071 1.00 96.38 600 SER A C 1
ATOM 4783 O O . SER A 1 600 ? -21.546 20.033 -13.889 1.00 96.38 600 SER A O 1
ATOM 4785 N N . ILE A 1 601 ? -21.476 20.990 -11.851 1.00 97.88 601 ILE A N 1
ATOM 4786 C CA . ILE A 1 601 ? -20.305 20.257 -11.359 1.00 97.88 601 ILE A CA 1
ATOM 4787 C C . ILE A 1 601 ? -20.577 18.747 -11.337 1.00 97.88 601 ILE A C 1
ATOM 4789 O O . ILE A 1 601 ? -19.809 17.978 -11.914 1.00 97.88 601 ILE A O 1
ATOM 4793 N N . ILE A 1 602 ? -21.703 18.308 -10.769 1.00 98.12 602 ILE A N 1
ATOM 4794 C CA . ILE A 1 602 ? -22.120 16.895 -10.750 1.00 98.12 602 ILE A CA 1
ATOM 4795 C C . ILE A 1 602 ? -22.150 16.317 -12.172 1.00 98.12 602 ILE A C 1
ATOM 4797 O O . ILE A 1 602 ? -21.555 15.270 -12.442 1.00 98.12 602 ILE A O 1
ATOM 4801 N N . ASN A 1 603 ? -22.789 17.027 -13.106 1.00 97.44 603 ASN A N 1
ATOM 4802 C CA . ASN A 1 603 ? -22.869 16.610 -14.504 1.00 97.44 603 ASN A CA 1
ATOM 4803 C C . ASN A 1 603 ? -21.498 16.554 -15.186 1.00 97.44 603 ASN A C 1
ATOM 4805 O O . ASN A 1 603 ? -21.236 15.641 -15.971 1.00 97.44 603 ASN A O 1
ATOM 4809 N N . GLY A 1 604 ? -20.631 17.532 -14.926 1.00 97.81 604 GLY A N 1
ATOM 4810 C CA . GLY A 1 604 ? -19.292 17.583 -15.502 1.00 97.81 604 GLY A CA 1
ATOM 4811 C C . GLY A 1 604 ? -18.398 16.452 -14.992 1.00 97.81 604 GLY A C 1
ATOM 4812 O O . GLY A 1 604 ? -17.729 15.804 -15.799 1.00 97.81 604 GLY A O 1
ATOM 4813 N N . ILE A 1 605 ? -18.452 16.141 -13.692 1.00 98.38 605 ILE A N 1
ATOM 4814 C CA . ILE A 1 605 ? -17.745 14.989 -13.111 1.00 98.38 605 ILE A CA 1
ATOM 4815 C C . ILE A 1 605 ? -18.261 13.692 -13.745 1.00 98.38 605 ILE A C 1
ATOM 4817 O O . ILE A 1 605 ? -17.460 12.892 -14.227 1.00 98.38 605 ILE A O 1
ATOM 4821 N N . ALA A 1 606 ? -19.585 13.509 -13.828 1.00 97.94 606 ALA A N 1
ATOM 4822 C CA . ALA A 1 606 ? -20.173 12.304 -14.409 1.00 97.94 606 ALA A CA 1
ATOM 4823 C C . ALA A 1 606 ? -19.723 12.080 -15.864 1.00 97.94 606 ALA A C 1
ATOM 4825 O O . ALA A 1 606 ? -19.320 10.974 -16.227 1.00 97.94 606 ALA A O 1
ATOM 4826 N N . ARG A 1 607 ? -19.706 13.146 -16.679 1.00 97.44 607 ARG A N 1
ATOM 4827 C CA . ARG A 1 607 ? -19.186 13.117 -18.059 1.00 97.44 607 ARG A CA 1
ATOM 4828 C C . ARG A 1 607 ? -17.694 12.807 -18.115 1.00 97.44 607 ARG A C 1
ATOM 4830 O O . ARG A 1 607 ? -17.274 12.043 -18.975 1.00 97.44 607 ARG A O 1
ATOM 4837 N N . GLY A 1 608 ? -16.899 13.382 -17.212 1.00 96.62 608 GLY A N 1
ATOM 4838 C CA . GLY A 1 608 ? -15.465 13.109 -17.123 1.00 96.62 608 GLY A CA 1
ATOM 4839 C C . GLY A 1 608 ? -15.167 11.633 -16.859 1.00 96.62 608 GLY A C 1
ATOM 4840 O O . GLY A 1 608 ? -14.343 11.049 -17.557 1.00 96.62 608 GLY A O 1
ATOM 4841 N N . ILE A 1 609 ? -15.873 11.012 -15.911 1.00 96.94 609 ILE A N 1
ATOM 4842 C CA . ILE A 1 609 ? -15.686 9.590 -15.579 1.00 96.94 609 ILE A CA 1
ATOM 4843 C C . ILE A 1 609 ? -16.232 8.687 -16.692 1.00 96.94 609 ILE A C 1
ATOM 4845 O O . ILE A 1 609 ? -15.558 7.742 -17.089 1.00 96.94 609 ILE A O 1
ATOM 4849 N N . SER A 1 610 ? -17.407 9.004 -17.246 1.00 96.12 610 SER A N 1
ATOM 4850 C CA . SER A 1 610 ? -17.971 8.277 -18.394 1.00 96.12 610 SER A CA 1
ATOM 4851 C C . SER A 1 610 ? -16.995 8.246 -19.569 1.00 96.12 610 SER A C 1
ATOM 4853 O O . SER A 1 610 ? -16.759 7.185 -20.141 1.00 96.12 610 SER A O 1
ATOM 4855 N N . TYR A 1 611 ? -16.346 9.378 -19.860 1.00 94.81 611 TYR A N 1
ATOM 4856 C CA . TYR A 1 611 ? -15.313 9.435 -20.887 1.00 94.81 611 TYR A CA 1
ATOM 4857 C C . TYR A 1 611 ? -14.155 8.472 -20.589 1.00 94.81 611 TYR A C 1
ATOM 4859 O O . TYR A 1 611 ? -13.749 7.739 -21.481 1.00 94.81 611 TYR A O 1
ATOM 4867 N N . LEU A 1 612 ? -13.656 8.417 -19.348 1.00 92.62 612 LEU A N 1
ATOM 4868 C CA . LEU A 1 612 ? -12.573 7.497 -18.961 1.00 92.62 612 LEU A CA 1
ATOM 4869 C C . LEU A 1 612 ? -12.970 6.015 -19.080 1.00 92.62 612 LEU A C 1
ATOM 4871 O O . LEU A 1 612 ? -12.130 5.163 -19.372 1.00 92.62 612 LEU A O 1
ATOM 4875 N N . HIS A 1 613 ? -14.233 5.686 -18.813 1.00 91.88 613 HIS A N 1
ATOM 4876 C CA . HIS A 1 613 ? -14.713 4.302 -18.773 1.00 91.88 613 HIS A CA 1
ATOM 4877 C C . HIS A 1 613 ? -15.144 3.769 -20.144 1.00 91.88 613 HIS A C 1
ATOM 4879 O O . HIS A 1 613 ? -14.964 2.577 -20.426 1.00 91.88 613 HIS A O 1
ATOM 4885 N N . GLU A 1 614 ? -15.744 4.626 -20.966 1.00 87.44 614 GLU A N 1
ATOM 4886 C CA . GLU A 1 614 ? -16.538 4.213 -22.128 1.00 87.44 614 GLU A CA 1
ATOM 4887 C C . GLU A 1 614 ? -16.081 4.874 -23.439 1.00 87.44 614 GLU A C 1
ATOM 4889 O O . GLU A 1 614 ? -16.004 4.179 -24.452 1.00 87.44 614 GLU A O 1
ATOM 4894 N N . ASP A 1 615 ? -15.719 6.164 -23.428 1.00 84.31 615 ASP A N 1
ATOM 4895 C CA . ASP A 1 615 ? -15.464 6.925 -24.667 1.00 84.31 615 ASP A CA 1
ATOM 4896 C C . ASP A 1 615 ? -13.975 7.100 -25.018 1.00 84.31 615 ASP A C 1
ATOM 4898 O O . ASP A 1 615 ? -13.629 7.433 -26.157 1.00 84.31 615 ASP A O 1
ATOM 4902 N N . SER A 1 616 ? -13.061 6.907 -24.065 1.00 83.19 616 SER A N 1
ATOM 4903 C CA . SER A 1 616 ? -11.627 7.004 -24.317 1.00 83.19 616 SER A CA 1
ATOM 4904 C C . SER A 1 616 ? -11.096 5.765 -25.036 1.00 83.19 616 SER A C 1
ATOM 4906 O O . SER A 1 616 ? -11.535 4.640 -24.814 1.00 83.19 616 SER A O 1
ATOM 4908 N N . ARG A 1 617 ? -10.062 5.953 -25.871 1.00 75.50 617 ARG A N 1
ATOM 4909 C CA . ARG A 1 617 ? -9.413 4.864 -26.634 1.00 75.50 617 ARG A CA 1
ATOM 4910 C C . ARG A 1 617 ? -8.981 3.679 -25.761 1.00 75.50 617 ARG A C 1
ATOM 4912 O O . ARG A 1 617 ? -8.934 2.545 -26.226 1.00 75.50 617 ARG A O 1
ATOM 4919 N N . LEU A 1 618 ? -8.588 3.967 -24.527 1.00 77.31 618 LEU A N 1
ATOM 4920 C CA . LEU A 1 618 ? -8.278 2.983 -23.501 1.00 77.31 618 LEU A CA 1
ATOM 4921 C C . LEU A 1 618 ? -9.301 3.157 -22.389 1.00 77.31 618 LEU A C 1
ATOM 4923 O O . LEU A 1 618 ? -9.545 4.290 -21.988 1.00 77.31 618 LEU A O 1
ATOM 4927 N N . ARG A 1 619 ? -9.845 2.063 -21.859 1.00 84.75 619 ARG A N 1
ATOM 4928 C CA . ARG A 1 619 ? -10.667 2.117 -20.649 1.00 84.75 619 ARG A CA 1
ATOM 4929 C C . ARG A 1 619 ? -9.759 2.372 -19.449 1.00 84.75 619 ARG A C 1
ATOM 4931 O O . ARG A 1 619 ? -8.806 1.623 -19.235 1.00 84.75 619 ARG A O 1
ATOM 4938 N N . ILE A 1 620 ? -10.032 3.420 -18.683 1.00 87.62 620 ILE A N 1
ATOM 4939 C CA . ILE A 1 620 ? -9.195 3.875 -17.568 1.00 87.62 620 ILE A CA 1
ATOM 4940 C C . ILE A 1 620 ? -10.030 3.947 -16.297 1.00 87.62 620 ILE A C 1
ATOM 4942 O O . ILE A 1 620 ? -11.086 4.563 -16.288 1.00 87.62 620 ILE A O 1
ATOM 4946 N N . ILE A 1 621 ? -9.529 3.349 -15.215 1.00 90.38 621 ILE A N 1
ATOM 4947 C CA . ILE A 1 621 ? -10.117 3.472 -13.874 1.00 90.38 621 ILE A CA 1
ATOM 4948 C C . ILE A 1 621 ? -9.273 4.461 -13.066 1.00 90.38 621 ILE A C 1
ATOM 4950 O O . ILE A 1 621 ? -8.051 4.291 -12.985 1.00 90.38 621 ILE A O 1
ATOM 4954 N N . HIS A 1 622 ? -9.907 5.480 -12.483 1.00 92.06 622 HIS A N 1
ATOM 4955 C CA . HIS A 1 622 ? -9.245 6.578 -11.774 1.00 92.06 622 HIS A CA 1
ATOM 4956 C C . HIS A 1 622 ? -8.721 6.152 -10.393 1.00 92.06 622 HIS A C 1
ATOM 4958 O O . HIS A 1 622 ? -7.558 6.394 -10.072 1.00 92.06 622 HIS A O 1
ATOM 4964 N N . ARG A 1 623 ? -9.555 5.467 -9.596 1.00 89.75 623 ARG A N 1
ATOM 4965 C CA . ARG A 1 623 ? -9.262 4.890 -8.261 1.00 89.75 623 ARG A CA 1
ATOM 4966 C C . ARG A 1 623 ? -8.997 5.866 -7.108 1.00 89.75 623 ARG A C 1
ATOM 4968 O O . ARG A 1 623 ? -8.964 5.423 -5.963 1.00 89.75 623 ARG A O 1
ATOM 4975 N N . ASP A 1 624 ? -8.838 7.162 -7.368 1.00 91.25 624 ASP A N 1
ATOM 4976 C CA . ASP A 1 624 ? -8.728 8.191 -6.313 1.00 91.25 624 ASP A CA 1
ATOM 4977 C C . ASP A 1 624 ? -9.612 9.421 -6.573 1.00 91.25 624 ASP A C 1
ATOM 4979 O O . ASP A 1 624 ? -9.163 10.565 -6.549 1.00 91.25 624 ASP A O 1
ATOM 4983 N N . LEU A 1 625 ? -10.882 9.184 -6.908 1.00 94.56 625 LEU A N 1
ATOM 4984 C CA . LEU A 1 625 ? -11.850 10.262 -7.094 1.00 94.56 625 LEU A CA 1
ATOM 4985 C C . LEU A 1 625 ? -12.333 10.788 -5.730 1.00 94.56 625 LEU A C 1
ATOM 4987 O O . LEU A 1 625 ? -12.866 10.033 -4.920 1.00 94.56 625 LEU A O 1
ATOM 4991 N N . LYS A 1 626 ? -12.157 12.090 -5.494 1.00 93.81 626 LYS A N 1
ATOM 4992 C CA . LYS A 1 626 ? -12.545 12.817 -4.271 1.00 93.81 626 LYS A CA 1
ATOM 4993 C C . LYS A 1 626 ? -12.639 14.320 -4.569 1.00 93.81 626 LYS A C 1
ATOM 4995 O O . LYS A 1 626 ? -12.032 14.750 -5.554 1.00 93.81 626 LYS A O 1
ATOM 5000 N N . PRO A 1 627 ? -13.298 15.149 -3.738 1.00 94.69 627 PRO A N 1
ATOM 5001 C CA . PRO A 1 627 ? -13.494 16.565 -4.053 1.00 94.69 627 PRO A CA 1
ATOM 5002 C C . PRO A 1 627 ? -12.184 17.359 -4.202 1.00 94.69 627 PRO A C 1
ATOM 5004 O O . PRO A 1 627 ? -12.103 18.233 -5.057 1.00 94.69 627 PRO A O 1
ATOM 5007 N N . SER A 1 628 ? -11.120 17.011 -3.468 1.00 91.75 628 SER A N 1
ATOM 5008 C CA . SER A 1 628 ? -9.805 17.662 -3.618 1.00 91.75 628 SER A CA 1
ATOM 5009 C C . SER A 1 628 ? -9.136 17.403 -4.977 1.00 91.75 628 SER A C 1
ATOM 5011 O O . SER A 1 628 ? -8.254 18.154 -5.377 1.00 91.75 628 SER A O 1
ATOM 5013 N N . ASN A 1 629 ? -9.549 16.344 -5.683 1.00 94.12 629 ASN A N 1
ATOM 5014 C CA . ASN A 1 629 ? -9.040 15.984 -7.010 1.00 94.12 629 ASN A CA 1
ATOM 5015 C C . ASN A 1 629 ? -9.948 16.507 -8.140 1.00 94.12 629 ASN A C 1
ATOM 5017 O O . ASN A 1 629 ? -9.651 16.291 -9.317 1.00 94.12 629 ASN A O 1
ATOM 5021 N N . ILE A 1 630 ? -11.035 17.213 -7.811 1.00 97.00 630 ILE A N 1
ATOM 5022 C CA . ILE A 1 630 ? -11.873 17.936 -8.771 1.00 97.00 630 ILE A CA 1
ATOM 5023 C C . ILE A 1 630 ? -11.453 19.402 -8.751 1.00 97.00 630 ILE A C 1
ATOM 5025 O O . ILE A 1 630 ? -11.775 20.119 -7.807 1.00 97.00 630 ILE A O 1
ATOM 5029 N N . LEU A 1 631 ? -10.733 19.846 -9.777 1.00 96.06 631 LEU A N 1
ATOM 5030 C CA . LEU A 1 631 ? -10.347 21.247 -9.924 1.00 96.06 631 LEU A CA 1
ATOM 5031 C C . LEU A 1 631 ? -11.417 22.036 -10.678 1.00 96.06 631 LEU A C 1
ATOM 5033 O O . LEU A 1 631 ? -12.179 21.460 -11.455 1.00 96.06 631 LEU A O 1
ATOM 5037 N N . LEU A 1 632 ? -11.464 23.346 -10.458 1.00 96.25 632 LEU A N 1
ATOM 5038 C CA . LEU A 1 632 ? -12.413 24.252 -11.093 1.00 96.25 632 LEU A CA 1
ATOM 5039 C C . LEU A 1 632 ? -11.670 25.245 -11.993 1.00 96.25 632 LEU A C 1
ATOM 5041 O O . LEU A 1 632 ? -10.710 25.902 -11.572 1.00 96.25 632 LEU A O 1
ATOM 5045 N N . ASP A 1 633 ? -12.114 25.343 -13.246 1.00 94.38 633 ASP A N 1
ATOM 5046 C CA . ASP A 1 633 ? -11.615 26.362 -14.171 1.00 94.38 633 ASP A CA 1
ATOM 5047 C C . ASP A 1 633 ? -12.217 27.746 -13.877 1.00 94.38 633 ASP A C 1
ATOM 5049 O O . ASP A 1 633 ? -12.997 27.911 -12.938 1.00 94.38 633 ASP A O 1
ATOM 5053 N N . GLY A 1 634 ? -11.830 28.760 -14.660 1.00 92.44 634 GLY A N 1
ATOM 5054 C CA . GLY A 1 634 ? -12.276 30.147 -14.468 1.00 92.44 634 GLY A CA 1
ATOM 5055 C C . GLY A 1 634 ? -13.795 30.340 -14.511 1.00 92.44 634 GLY A C 1
ATOM 5056 O O . GLY A 1 634 ? -14.294 31.272 -13.888 1.00 92.44 634 GLY A O 1
ATOM 5057 N N . ASP A 1 635 ? -14.516 29.423 -15.158 1.00 93.75 635 ASP A N 1
ATOM 5058 C CA . ASP A 1 635 ? -15.972 29.443 -15.316 1.00 93.75 635 ASP A CA 1
ATOM 5059 C C . ASP A 1 635 ? -16.679 28.476 -14.340 1.00 93.75 635 ASP A C 1
ATOM 5061 O O . ASP A 1 635 ? -17.853 28.151 -14.525 1.00 93.75 635 ASP A O 1
ATOM 5065 N N . MET A 1 636 ? -15.975 27.992 -13.307 1.00 93.06 636 MET A N 1
ATOM 5066 C CA . MET A 1 636 ? -16.461 27.019 -12.314 1.00 93.06 636 MET A CA 1
ATOM 5067 C C . MET A 1 636 ? -16.830 25.644 -12.900 1.00 93.06 636 MET A C 1
ATOM 5069 O O . MET A 1 636 ? -17.580 24.879 -12.284 1.00 93.06 636 MET A O 1
ATOM 5073 N N . ASN A 1 637 ? -16.289 25.272 -14.067 1.00 96.06 637 ASN A N 1
ATOM 5074 C CA . ASN A 1 637 ? -16.486 23.924 -14.601 1.00 96.06 637 ASN A CA 1
ATOM 5075 C C . ASN A 1 637 ? -15.514 22.928 -13.951 1.00 96.06 637 ASN A C 1
ATOM 5077 O O . ASN A 1 637 ? -14.333 23.241 -13.770 1.00 96.06 637 ASN A O 1
ATOM 5081 N N . PRO A 1 638 ? -15.964 21.693 -13.662 1.00 97.50 638 PRO A N 1
ATOM 5082 C CA . PRO A 1 638 ? -15.123 20.691 -13.028 1.00 97.50 638 PRO A CA 1
ATOM 5083 C C . PRO A 1 638 ? -14.162 20.040 -14.022 1.00 97.50 638 PRO A C 1
ATOM 5085 O O . PRO A 1 638 ? -14.550 19.640 -15.129 1.00 97.50 638 PRO A O 1
ATOM 5088 N N . LYS A 1 639 ? -12.930 19.833 -13.565 1.00 97.12 639 LYS A N 1
ATOM 5089 C CA . LYS A 1 639 ? -11.884 19.066 -14.234 1.00 97.12 639 LYS A CA 1
ATOM 5090 C C . LYS A 1 639 ? -11.272 18.054 -13.269 1.00 97.12 639 LYS A C 1
ATOM 5092 O O . LYS A 1 639 ? -10.696 18.417 -12.248 1.00 97.12 639 LYS A O 1
ATOM 5097 N N . ILE A 1 640 ? -11.386 16.774 -13.608 1.00 96.06 640 ILE A N 1
ATOM 5098 C CA . ILE A 1 640 ? -10.802 15.674 -12.834 1.00 96.06 640 ILE A CA 1
ATOM 5099 C C . ILE A 1 640 ? -9.280 15.694 -13.010 1.00 96.06 640 ILE A C 1
ATOM 5101 O O . ILE A 1 640 ? -8.778 15.812 -14.133 1.00 96.06 640 ILE A O 1
ATOM 5105 N N . SER A 1 641 ? -8.564 15.586 -11.896 1.00 91.56 641 SER A N 1
ATOM 5106 C CA . SER A 1 641 ? -7.105 15.661 -11.803 1.00 91.56 641 SER A CA 1
ATOM 5107 C C . SER A 1 641 ? -6.532 14.453 -11.051 1.00 91.56 641 SER A C 1
ATOM 5109 O O . SER A 1 641 ? -7.286 13.677 -10.472 1.00 91.56 641 SER A O 1
ATOM 5111 N N . ASP A 1 642 ? -5.198 14.344 -11.024 1.00 85.75 642 ASP A N 1
ATOM 5112 C CA . ASP A 1 642 ? -4.447 13.374 -10.208 1.00 85.75 642 ASP A CA 1
ATOM 5113 C C . ASP A 1 642 ? -4.599 11.896 -10.630 1.00 85.75 642 ASP A C 1
ATOM 5115 O O . ASP A 1 642 ? -5.101 11.035 -9.908 1.00 85.75 642 ASP A O 1
ATOM 5119 N N . PHE A 1 643 ? -4.091 11.582 -11.827 1.00 84.62 643 PHE A N 1
ATOM 5120 C CA . PHE A 1 643 ? -4.113 10.232 -12.406 1.00 84.62 643 PHE A CA 1
ATOM 5121 C C . PHE A 1 643 ? -2.918 9.360 -11.986 1.00 84.62 643 PHE A C 1
ATOM 5123 O O . PHE A 1 643 ? -2.709 8.292 -12.567 1.00 84.62 643 PHE A O 1
ATOM 5130 N N . GLY A 1 644 ? -2.131 9.764 -10.982 1.00 74.69 644 GLY A N 1
ATOM 5131 C CA . GLY A 1 644 ? -0.979 8.994 -10.491 1.00 74.69 644 GLY A CA 1
ATOM 5132 C C . GLY A 1 644 ? -1.340 7.563 -10.087 1.00 74.69 644 GLY A C 1
ATOM 5133 O O . GLY A 1 644 ? -0.550 6.629 -10.279 1.00 74.69 644 GLY A O 1
ATOM 5134 N N . LEU A 1 645 ? -2.577 7.367 -9.624 1.00 76.75 645 LEU A N 1
ATOM 5135 C CA . LEU A 1 645 ? -3.133 6.070 -9.247 1.00 76.75 645 LEU A CA 1
ATOM 5136 C C . LEU A 1 645 ? -4.002 5.422 -10.335 1.00 76.75 645 LEU A C 1
ATOM 5138 O O . LEU A 1 645 ? -4.463 4.299 -10.128 1.00 76.75 645 LEU A O 1
ATOM 5142 N N . ALA A 1 646 ? -4.198 6.046 -11.495 1.00 82.94 646 ALA A N 1
ATOM 5143 C CA . ALA A 1 646 ? -5.047 5.497 -12.546 1.00 82.94 646 ALA A CA 1
ATOM 5144 C C . ALA A 1 646 ? -4.435 4.240 -13.205 1.00 82.94 646 ALA A C 1
ATOM 5146 O O . ALA A 1 646 ? -3.222 3.977 -13.143 1.00 82.94 646 ALA A O 1
ATOM 5147 N N . ARG A 1 647 ? -5.289 3.409 -13.814 1.00 80.88 647 ARG A N 1
ATOM 5148 C CA . ARG A 1 647 ? -4.894 2.156 -14.489 1.00 80.88 647 ARG A CA 1
ATOM 5149 C C . ARG A 1 647 ? -5.669 1.941 -15.783 1.00 80.88 647 ARG A C 1
ATOM 5151 O O . ARG A 1 647 ? -6.868 2.199 -15.830 1.00 80.88 647 ARG A O 1
ATOM 5158 N N . ILE A 1 648 ? -4.987 1.402 -16.798 1.00 75.75 648 ILE A N 1
ATOM 5159 C CA . ILE A 1 648 ? -5.623 0.893 -18.022 1.00 75.75 648 ILE A CA 1
ATOM 5160 C C . ILE A 1 648 ? -6.277 -0.446 -17.697 1.00 75.75 648 ILE A C 1
ATOM 5162 O O . ILE A 1 648 ? -5.635 -1.341 -17.146 1.00 75.75 648 ILE A O 1
ATOM 5166 N N . PHE A 1 649 ? -7.538 -0.587 -18.073 1.00 68.62 649 PHE A N 1
ATOM 5167 C CA . PHE A 1 649 ? -8.324 -1.793 -17.897 1.00 68.62 649 PHE A CA 1
ATOM 5168 C C . PHE A 1 649 ? -8.479 -2.509 -19.243 1.00 68.62 649 PHE A C 1
ATOM 5170 O O . PHE A 1 649 ? -9.055 -1.962 -20.179 1.00 68.62 649 PHE A O 1
ATOM 5177 N N . ALA A 1 650 ? -7.958 -3.735 -19.339 1.00 54.12 650 ALA A N 1
ATOM 5178 C CA . ALA A 1 650 ? -7.980 -4.550 -20.561 1.00 54.12 650 ALA A CA 1
ATOM 5179 C C . ALA A 1 650 ? -8.973 -5.737 -20.506 1.00 54.12 650 ALA A C 1
ATOM 5181 O O . ALA A 1 650 ? -8.944 -6.590 -21.388 1.00 54.12 650 ALA A O 1
ATOM 5182 N N . GLY A 1 651 ? -9.809 -5.831 -19.461 1.00 49.41 651 GLY A N 1
ATOM 5183 C CA . GLY A 1 651 ? -10.703 -6.972 -19.197 1.00 49.41 651 GLY A CA 1
ATOM 5184 C C . GLY A 1 651 ? -12.196 -6.725 -19.475 1.00 49.41 651 GLY A C 1
ATOM 5185 O O . GLY A 1 651 ? -12.600 -5.624 -19.851 1.00 49.41 651 GLY A O 1
ATOM 5186 N N . SER A 1 652 ? -13.020 -7.761 -19.263 1.00 47.81 652 SER A N 1
ATOM 5187 C CA . SER A 1 652 ? -14.492 -7.681 -19.202 1.00 47.81 652 SER A CA 1
ATOM 5188 C C . SER A 1 652 ? -14.980 -7.143 -17.841 1.00 47.81 652 SER A C 1
ATOM 5190 O O . SER A 1 652 ? -14.176 -6.939 -16.935 1.00 47.81 652 SER A O 1
ATOM 5192 N N . GLU A 1 653 ? -16.284 -6.872 -17.694 1.00 49.84 653 GLU A N 1
ATOM 5193 C CA . GLU A 1 653 ? -16.903 -6.107 -16.585 1.00 49.84 653 GLU A CA 1
ATOM 5194 C C . GLU A 1 653 ? -16.674 -6.644 -15.153 1.00 49.84 653 GLU A C 1
ATOM 5196 O O . GLU A 1 653 ? -16.933 -5.926 -14.192 1.00 49.84 653 GLU A O 1
ATOM 5201 N N . ASN A 1 654 ? -16.114 -7.846 -14.976 1.00 50.75 654 ASN A N 1
ATOM 5202 C CA . ASN A 1 654 ? -15.979 -8.525 -13.676 1.00 50.75 654 ASN A CA 1
ATOM 5203 C C . ASN A 1 654 ? -14.783 -8.058 -12.811 1.00 50.75 654 ASN A C 1
ATOM 5205 O O . ASN A 1 654 ? -14.340 -8.778 -11.918 1.00 50.75 654 ASN A O 1
ATOM 5209 N N . GLY A 1 655 ? -14.266 -6.850 -13.051 1.00 53.19 655 GLY A N 1
ATOM 5210 C CA . GLY A 1 655 ? -13.188 -6.246 -12.263 1.00 53.19 655 GLY A CA 1
ATOM 5211 C C . GLY A 1 655 ? -11.812 -6.908 -12.420 1.00 53.19 655 GLY A C 1
ATOM 5212 O O . GLY A 1 655 ? -11.633 -7.967 -13.017 1.00 53.19 655 GLY A O 1
ATOM 5213 N N . THR A 1 656 ? -10.790 -6.236 -11.900 1.00 51.59 656 THR A N 1
ATOM 5214 C CA . THR A 1 656 ? -9.392 -6.691 -11.904 1.00 51.59 656 THR A CA 1
ATOM 5215 C C . THR A 1 656 ? -8.813 -6.613 -10.500 1.00 51.59 656 THR A C 1
ATOM 5217 O O . THR A 1 656 ? -9.103 -5.678 -9.759 1.00 51.59 656 THR A O 1
ATOM 5220 N N . ASN A 1 657 ? -7.970 -7.577 -10.131 1.00 49.44 657 ASN A N 1
ATOM 5221 C CA . ASN A 1 657 ? -7.365 -7.647 -8.801 1.00 49.44 657 ASN A CA 1
ATOM 5222 C C . ASN A 1 657 ? -6.035 -6.869 -8.750 1.00 49.44 657 ASN A C 1
ATOM 5224 O O . ASN A 1 657 ? -5.182 -7.030 -9.630 1.00 49.44 657 ASN A O 1
ATOM 5228 N N . THR A 1 658 ? -5.846 -6.045 -7.716 1.00 44.84 658 THR A N 1
ATOM 5229 C CA . THR A 1 658 ? -4.553 -5.453 -7.349 1.00 44.84 658 THR A CA 1
ATOM 5230 C C . THR A 1 658 ? -4.116 -5.884 -5.950 1.00 44.84 658 THR A C 1
ATOM 5232 O O . THR A 1 658 ? -4.860 -5.804 -4.979 1.00 44.84 658 THR A O 1
ATOM 5235 N N . ALA A 1 659 ? -2.841 -6.257 -5.823 1.00 34.50 659 ALA A N 1
ATOM 5236 C CA . ALA A 1 659 ? -2.230 -6.571 -4.533 1.00 34.50 659 ALA A CA 1
ATOM 5237 C C . ALA A 1 659 ? -1.896 -5.318 -3.696 1.00 34.50 659 ALA A C 1
ATOM 5239 O O . ALA A 1 659 ? -1.676 -5.426 -2.491 1.00 34.50 659 ALA A O 1
ATOM 5240 N N . LYS A 1 660 ? -1.840 -4.136 -4.329 1.00 54.44 660 LYS A N 1
ATOM 5241 C CA . LYS A 1 660 ? -1.607 -2.843 -3.670 1.00 54.44 660 LYS A CA 1
ATOM 5242 C C . LYS A 1 660 ? -2.909 -2.041 -3.680 1.00 54.44 660 LYS A C 1
ATOM 5244 O O . LYS A 1 660 ? -3.351 -1.620 -4.752 1.00 54.44 660 LYS A O 1
ATOM 5249 N N . ILE A 1 661 ? -3.495 -1.843 -2.500 1.00 65.31 661 ILE A N 1
ATOM 5250 C CA . ILE A 1 661 ? -4.671 -0.990 -2.292 1.00 65.31 661 ILE A CA 1
ATOM 5251 C C . ILE A 1 661 ? -4.171 0.445 -2.122 1.00 65.31 661 ILE A C 1
ATOM 5253 O O . ILE A 1 661 ? -3.338 0.726 -1.260 1.00 65.31 661 ILE A O 1
ATOM 5257 N N . VAL A 1 662 ? -4.628 1.333 -2.998 1.00 69.12 662 VAL A N 1
ATOM 5258 C CA . VAL A 1 662 ? -4.252 2.753 -3.042 1.00 69.12 662 VAL A CA 1
ATOM 5259 C C . VAL A 1 662 ? -5.486 3.588 -3.346 1.00 69.12 662 VAL A C 1
ATOM 5261 O O . VAL A 1 662 ? -6.297 3.188 -4.174 1.00 69.12 662 VAL A O 1
ATOM 5264 N N . GLY A 1 663 ? -5.618 4.739 -2.703 1.00 76.12 663 GLY A N 1
ATOM 5265 C CA . GLY A 1 663 ? -6.787 5.603 -2.825 1.00 76.12 663 GLY A CA 1
ATOM 5266 C C . GLY A 1 663 ? -7.150 6.208 -1.476 1.00 76.12 663 GLY A C 1
ATOM 5267 O O . GLY A 1 663 ? -6.534 5.907 -0.449 1.00 76.12 663 GLY A O 1
ATOM 5268 N N . SER A 1 664 ? -8.142 7.087 -1.476 1.00 76.88 664 SER A N 1
ATOM 5269 C CA . SER A 1 664 ? -8.519 7.844 -0.284 1.00 76.88 664 SER A CA 1
ATOM 5270 C C . SER A 1 664 ? -9.614 7.150 0.521 1.00 76.88 664 SER A C 1
ATOM 5272 O O . SER A 1 664 ? -10.712 6.881 0.028 1.00 76.88 664 SER A O 1
ATOM 5274 N N . TYR A 1 665 ? -9.326 6.883 1.798 1.00 73.44 665 TYR A N 1
ATOM 5275 C CA . TYR A 1 665 ? -10.293 6.313 2.738 1.00 73.44 665 TYR A CA 1
ATOM 5276 C C . TYR A 1 665 ? -11.573 7.157 2.800 1.00 73.44 665 TYR A C 1
ATOM 5278 O O . TYR A 1 665 ? -11.518 8.384 2.861 1.00 73.44 665 TYR A O 1
ATOM 5286 N N . GLY A 1 666 ? -12.725 6.485 2.783 1.00 77.81 666 GLY A N 1
ATOM 5287 C CA . GLY A 1 666 ? -14.049 7.110 2.707 1.00 77.81 666 GLY A CA 1
ATOM 5288 C C . GLY A 1 666 ? -14.605 7.244 1.286 1.00 77.81 666 GLY A C 1
ATOM 5289 O O . GLY A 1 666 ? -15.817 7.338 1.143 1.00 77.81 666 GLY A O 1
ATOM 5290 N N . TYR A 1 667 ? -13.760 7.186 0.253 1.00 87.50 667 TYR A N 1
ATOM 5291 C CA . TYR A 1 667 ? -14.180 7.225 -1.157 1.00 87.50 667 TYR A CA 1
ATOM 5292 C C . TYR A 1 667 ? -13.972 5.891 -1.876 1.00 87.50 667 TYR A C 1
ATOM 5294 O O . TYR A 1 667 ? -14.548 5.666 -2.937 1.00 87.50 667 TYR A O 1
ATOM 5302 N N . MET A 1 668 ? -13.143 5.005 -1.318 1.00 83.38 668 MET A N 1
ATOM 5303 C CA . MET A 1 668 ? -12.901 3.676 -1.875 1.00 83.38 668 MET A CA 1
ATOM 5304 C C . MET A 1 668 ? -14.135 2.783 -1.738 1.00 83.38 668 MET A C 1
ATOM 5306 O O . MET A 1 668 ? -14.708 2.671 -0.655 1.00 83.38 668 MET A O 1
ATOM 5310 N N . ALA A 1 669 ? -14.482 2.107 -2.831 1.00 83.81 669 ALA A N 1
ATOM 5311 C CA . ALA A 1 669 ? -15.494 1.061 -2.837 1.00 83.81 669 ALA A CA 1
ATOM 5312 C C . ALA A 1 669 ? -15.099 -0.107 -1.908 1.00 83.81 669 ALA A C 1
ATOM 5314 O O . ALA A 1 669 ? -13.903 -0.405 -1.792 1.00 83.81 669 ALA A O 1
ATOM 5315 N N . PRO A 1 670 ? -16.059 -0.782 -1.253 1.00 77.00 670 PRO A N 1
ATOM 5316 C CA . PRO A 1 670 ? -15.783 -1.857 -0.296 1.00 77.00 670 PRO A CA 1
ATOM 5317 C C . PRO A 1 670 ? -15.015 -3.025 -0.922 1.00 77.00 670 PRO A C 1
ATOM 5319 O O . PRO A 1 670 ? -14.011 -3.454 -0.361 1.00 77.00 670 PRO A O 1
ATOM 5322 N N . GLU A 1 671 ? -15.405 -3.482 -2.114 1.00 76.94 671 GLU A N 1
ATOM 5323 C CA . GLU A 1 671 ? -14.745 -4.585 -2.820 1.00 76.94 671 GLU A CA 1
ATOM 5324 C C . GLU A 1 671 ? -13.295 -4.233 -3.191 1.00 76.94 671 GLU A C 1
ATOM 5326 O O . GLU A 1 671 ? -12.390 -5.071 -3.164 1.00 76.94 671 GLU A O 1
ATOM 5331 N N . TYR A 1 672 ? -13.035 -2.949 -3.442 1.00 74.50 672 TYR A N 1
ATOM 5332 C CA . TYR A 1 672 ? -11.688 -2.460 -3.692 1.00 74.50 672 TYR A CA 1
ATOM 5333 C C . TYR A 1 672 ? -10.861 -2.368 -2.406 1.00 74.50 672 TYR A C 1
ATOM 5335 O O . TYR A 1 672 ? -9.709 -2.801 -2.379 1.00 74.50 672 TYR A O 1
ATOM 5343 N N . ALA A 1 673 ? -11.446 -1.844 -1.329 1.00 66.19 673 ALA A N 1
ATOM 5344 C CA . ALA A 1 673 ? -10.772 -1.661 -0.048 1.00 66.19 673 ALA A CA 1
ATOM 5345 C C . ALA A 1 673 ? -10.522 -2.981 0.704 1.00 66.19 673 ALA A C 1
ATOM 5347 O O . ALA A 1 673 ? -9.518 -3.102 1.403 1.00 66.19 673 ALA A O 1
ATOM 5348 N N . MET A 1 674 ? -11.417 -3.963 0.573 1.00 57.31 674 MET A N 1
ATOM 5349 C CA . MET A 1 674 ? -11.351 -5.242 1.289 1.00 57.31 674 MET A CA 1
ATOM 5350 C C . MET A 1 674 ? -10.599 -6.304 0.480 1.00 57.31 674 MET A C 1
ATOM 5352 O O . MET A 1 674 ? -9.710 -6.986 0.999 1.00 57.31 674 MET A O 1
ATOM 5356 N N . GLU A 1 675 ? -10.898 -6.412 -0.814 1.00 56.78 675 GLU A N 1
ATOM 5357 C CA . GLU A 1 675 ? -10.426 -7.521 -1.650 1.00 56.78 675 GLU A CA 1
ATOM 5358 C C . GLU A 1 675 ? -9.364 -7.089 -2.669 1.00 56.78 675 GLU A C 1
ATOM 5360 O O . GLU A 1 675 ? -8.618 -7.928 -3.178 1.00 56.78 675 GLU A O 1
ATOM 5365 N N . GLY A 1 676 ? -9.216 -5.781 -2.914 1.00 64.94 676 GLY A N 1
ATOM 5366 C CA . GLY A 1 676 ? -8.336 -5.248 -3.957 1.00 64.94 676 GLY A CA 1
ATOM 5367 C C . GLY A 1 676 ? -8.943 -5.342 -5.359 1.00 64.94 676 GLY A C 1
ATOM 5368 O O . GLY A 1 676 ? -8.219 -5.210 -6.348 1.00 64.94 676 GLY A O 1
ATOM 5369 N N . LEU A 1 677 ? -10.253 -5.581 -5.468 1.00 72.38 677 LEU A N 1
ATOM 5370 C CA . LEU A 1 677 ? -10.965 -5.657 -6.741 1.00 72.38 677 LEU A CA 1
ATOM 5371 C C . LEU A 1 677 ? -11.354 -4.252 -7.200 1.00 72.38 677 LEU A C 1
ATOM 5373 O O . LEU A 1 677 ? -12.152 -3.585 -6.556 1.00 72.38 677 LEU A O 1
ATOM 5377 N N . TYR A 1 678 ? -10.786 -3.784 -8.310 1.00 80.62 678 TYR A N 1
ATOM 5378 C CA . TYR A 1 678 ? -11.172 -2.508 -8.911 1.00 80.62 678 TYR A CA 1
ATOM 5379 C C . TYR A 1 678 ? -11.827 -2.716 -10.272 1.00 80.62 678 TYR A C 1
ATOM 5381 O O . TYR A 1 678 ? -11.420 -3.572 -11.063 1.00 80.62 678 TYR A O 1
ATOM 5389 N N . SER A 1 679 ? -12.830 -1.895 -10.550 1.00 87.81 679 SER A N 1
ATOM 5390 C CA . SER A 1 679 ? -13.562 -1.855 -11.813 1.00 87.81 679 SER A CA 1
ATOM 5391 C C . SER A 1 679 ? -14.051 -0.430 -12.092 1.00 87.81 679 SER A C 1
ATOM 5393 O O . SER A 1 679 ? -13.847 0.481 -11.287 1.00 87.81 679 SER A O 1
ATOM 5395 N N . ASN A 1 680 ? -14.755 -0.234 -13.206 1.00 91.12 680 ASN A N 1
ATOM 5396 C CA . ASN A 1 680 ? -15.526 0.989 -13.446 1.00 91.12 680 ASN A CA 1
ATOM 5397 C C . ASN A 1 680 ? -16.545 1.258 -12.324 1.00 91.12 680 ASN A C 1
ATOM 5399 O O . ASN A 1 680 ? -16.745 2.410 -11.948 1.00 91.12 680 ASN A O 1
ATOM 5403 N N . LYS A 1 681 ? -17.121 0.211 -11.716 1.00 93.81 681 LYS A N 1
ATOM 5404 C CA . LYS A 1 681 ? -18.069 0.336 -10.595 1.00 93.81 681 LYS A CA 1
ATOM 5405 C C . LYS A 1 681 ? -17.421 0.842 -9.304 1.00 93.81 681 LYS A C 1
ATOM 5407 O O . LYS A 1 681 ? -18.124 1.361 -8.436 1.00 93.81 681 LYS A O 1
ATOM 5412 N N . SER A 1 682 ? -16.101 0.731 -9.174 1.00 91.56 682 SER A N 1
ATOM 5413 C CA . SER A 1 682 ? -15.378 1.289 -8.031 1.00 91.56 682 SER A CA 1
ATOM 5414 C C . SER A 1 682 ? -15.302 2.820 -8.113 1.00 91.56 682 SER A C 1
ATOM 5416 O O . SER A 1 682 ? -15.533 3.491 -7.112 1.00 91.56 682 SER A O 1
ATOM 5418 N N . ASP A 1 683 ? -15.087 3.383 -9.308 1.00 95.06 683 ASP A N 1
ATOM 5419 C CA . ASP A 1 683 ? -15.167 4.837 -9.536 1.00 95.06 683 ASP A CA 1
ATOM 5420 C C . ASP A 1 683 ? -16.616 5.355 -9.429 1.00 95.06 683 ASP A C 1
ATOM 5422 O O . ASP A 1 683 ? -16.828 6.472 -8.960 1.00 95.06 683 ASP A O 1
ATOM 5426 N N . VAL A 1 684 ? -17.619 4.548 -9.817 1.00 97.19 684 VAL A N 1
ATOM 5427 C CA . VAL A 1 684 ? -19.050 4.876 -9.615 1.00 97.19 684 VAL A CA 1
ATOM 5428 C C . VAL A 1 684 ? -19.361 5.043 -8.126 1.00 97.19 684 VAL A C 1
ATOM 5430 O O . VAL A 1 684 ? -20.037 5.999 -7.747 1.00 97.19 684 VAL A O 1
ATOM 5433 N N . PHE A 1 685 ? -18.834 4.160 -7.273 1.00 95.81 685 PHE A N 1
ATOM 5434 C CA . PHE A 1 685 ? -18.981 4.294 -5.823 1.00 95.81 685 PHE A CA 1
ATOM 5435 C C . PHE A 1 685 ? -18.370 5.603 -5.321 1.00 95.81 685 PHE A C 1
ATOM 5437 O O . PHE A 1 685 ? -19.049 6.377 -4.646 1.00 95.81 685 PHE A O 1
ATOM 5444 N N . SER A 1 686 ? -17.122 5.899 -5.702 1.00 95.69 686 SER A N 1
ATOM 5445 C CA . SER A 1 686 ? -16.466 7.157 -5.327 1.00 95.69 686 SER A CA 1
ATOM 5446 C C . SER A 1 686 ? -17.253 8.379 -5.810 1.00 95.69 686 SER A C 1
ATOM 5448 O O . SER A 1 686 ? -17.393 9.351 -5.068 1.00 95.69 686 SER A O 1
ATOM 5450 N N . PHE A 1 687 ? -17.819 8.324 -7.020 1.00 98.06 687 PHE A N 1
ATOM 5451 C CA . PHE A 1 687 ? -18.701 9.367 -7.543 1.00 98.06 687 PHE A CA 1
ATOM 5452 C C . PHE A 1 687 ? -19.957 9.534 -6.686 1.00 98.06 687 PHE A C 1
ATOM 5454 O O . PHE A 1 687 ? -20.327 10.663 -6.386 1.00 98.06 687 PHE A O 1
ATOM 5461 N N . GLY A 1 688 ? -20.589 8.438 -6.258 1.00 97.12 688 GLY A N 1
ATOM 5462 C CA . GLY A 1 688 ? -21.749 8.478 -5.368 1.00 97.12 688 GLY A CA 1
ATOM 5463 C C . GLY A 1 688 ? -21.449 9.168 -4.036 1.00 97.12 688 GLY A C 1
ATOM 5464 O O . GLY A 1 688 ? -22.238 9.998 -3.587 1.00 97.12 688 GLY A O 1
ATOM 5465 N N . VAL A 1 689 ? -20.276 8.907 -3.448 1.00 95.00 689 VAL A N 1
ATOM 5466 C CA . VAL A 1 689 ? -19.815 9.614 -2.241 1.00 95.00 689 VAL A CA 1
ATOM 5467 C C . VAL A 1 689 ? -19.658 11.111 -2.515 1.00 95.00 689 VAL A C 1
ATOM 5469 O O . VAL A 1 689 ? -20.225 11.920 -1.786 1.00 95.00 689 VAL A O 1
ATOM 5472 N N . VAL A 1 690 ? -18.946 11.484 -3.585 1.00 96.88 690 VAL A N 1
ATOM 5473 C CA . VAL A 1 690 ? -18.733 12.892 -3.972 1.00 96.88 690 VAL A CA 1
ATOM 5474 C C . VAL A 1 690 ? -20.059 13.601 -4.260 1.00 96.88 690 VAL A C 1
ATOM 5476 O O . VAL A 1 690 ? -20.248 14.739 -3.847 1.00 96.88 690 VAL A O 1
ATOM 5479 N N . LEU A 1 691 ? -20.999 12.934 -4.931 1.00 97.50 691 LEU A N 1
ATOM 5480 C CA . LEU A 1 691 ? -22.335 13.454 -5.217 1.00 97.50 691 LEU A CA 1
ATOM 5481 C C . LEU A 1 691 ? -23.090 13.782 -3.926 1.00 97.50 691 LEU A C 1
ATOM 5483 O O . LEU A 1 691 ? -23.642 14.875 -3.809 1.00 97.50 691 LEU A O 1
ATOM 5487 N N . LEU A 1 692 ? -23.077 12.865 -2.955 1.00 95.12 692 LEU A N 1
ATOM 5488 C CA . LEU A 1 692 ? -23.695 13.099 -1.652 1.00 95.12 692 LEU A CA 1
ATOM 5489 C C . LEU A 1 692 ? -23.017 14.265 -0.927 1.00 95.12 692 LEU A C 1
ATOM 5491 O O . LEU A 1 692 ? -23.710 15.159 -0.462 1.00 95.12 692 LEU A O 1
ATOM 5495 N N . GLU A 1 693 ? -21.686 14.344 -0.910 1.00 94.56 693 GLU A N 1
ATOM 5496 C CA . GLU A 1 693 ? -21.000 15.493 -0.303 1.00 94.56 693 GLU A CA 1
ATOM 5497 C C . GLU A 1 693 ? -21.371 16.825 -0.974 1.00 94.56 693 GLU A C 1
ATOM 5499 O O . GLU A 1 693 ? -21.572 17.819 -0.274 1.00 94.56 693 GLU A O 1
ATOM 5504 N N . ILE A 1 694 ? -21.499 16.854 -2.308 1.00 95.50 694 ILE A N 1
ATOM 5505 C CA . ILE A 1 694 ? -21.869 18.063 -3.059 1.00 95.50 694 ILE A CA 1
ATOM 5506 C C . ILE A 1 694 ? -23.262 18.544 -2.663 1.00 95.50 694 ILE A C 1
ATOM 5508 O O . ILE A 1 694 ? -23.440 19.729 -2.387 1.00 95.50 694 ILE A O 1
ATOM 5512 N N . ILE A 1 695 ? -24.263 17.663 -2.638 1.00 93.88 695 ILE A N 1
ATOM 5513 C CA . ILE A 1 695 ? -25.646 18.095 -2.377 1.00 93.88 695 ILE A CA 1
ATOM 5514 C C . ILE A 1 695 ? -25.889 18.418 -0.898 1.00 93.88 695 ILE A C 1
ATOM 5516 O O . ILE A 1 695 ? -26.770 19.218 -0.590 1.00 93.88 695 ILE A O 1
ATOM 5520 N N . THR A 1 696 ? -25.104 17.841 0.016 1.00 91.31 696 THR A N 1
ATOM 5521 C CA . THR A 1 696 ? -25.283 18.056 1.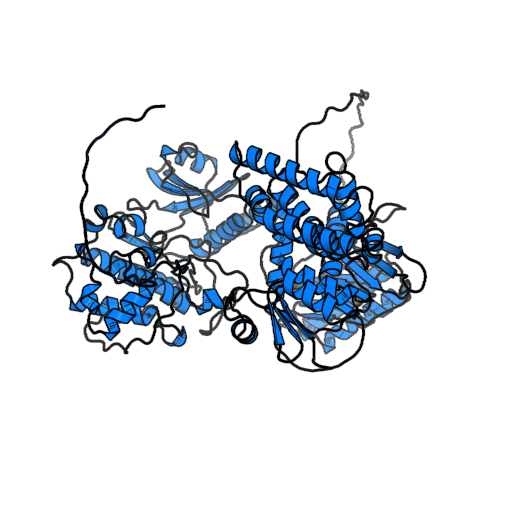459 1.00 91.31 696 THR A CA 1
ATOM 5522 C C . THR A 1 696 ? -24.343 19.107 2.041 1.00 91.31 696 THR A C 1
ATOM 5524 O O . THR A 1 696 ? -24.567 19.534 3.171 1.00 91.31 696 THR A O 1
ATOM 5527 N N . GLY A 1 697 ? -23.263 19.478 1.341 1.00 89.12 697 GLY A N 1
ATOM 5528 C CA . GLY A 1 697 ? -22.213 20.362 1.874 1.00 89.12 697 GLY A CA 1
ATOM 5529 C C . GLY A 1 697 ? -21.472 19.766 3.078 1.00 89.12 697 GLY A C 1
ATOM 5530 O O . GLY A 1 697 ? -20.863 20.480 3.872 1.00 89.12 697 GLY A O 1
ATOM 5531 N N . ARG A 1 698 ? -21.553 18.442 3.271 1.00 87.38 698 ARG A N 1
ATOM 5532 C CA . ARG A 1 698 ? -21.026 17.751 4.460 1.00 87.38 698 ARG A CA 1
ATOM 5533 C C . ARG A 1 698 ? -19.907 16.823 4.051 1.00 87.38 698 ARG A C 1
ATOM 5535 O O . ARG A 1 698 ? -20.073 16.015 3.148 1.00 87.38 698 ARG A O 1
ATOM 5542 N N . LYS A 1 699 ? -18.790 16.906 4.764 1.00 84.31 699 LYS A N 1
ATOM 5543 C CA . LYS A 1 699 ? -17.629 16.053 4.532 1.00 84.31 699 LYS A CA 1
ATOM 5544 C C . LYS A 1 699 ? -17.880 14.650 5.085 1.00 84.31 699 LYS A C 1
ATOM 5546 O O . LYS A 1 699 ? -18.202 14.485 6.262 1.00 84.31 699 LYS A O 1
ATOM 5551 N N . ASN A 1 700 ? -17.692 13.635 4.253 1.00 76.75 700 ASN A N 1
ATOM 5552 C CA . ASN A 1 700 ? -17.792 12.229 4.631 1.00 76.75 700 ASN A CA 1
ATOM 5553 C C . ASN A 1 700 ? -16.647 11.825 5.581 1.00 76.75 700 ASN A C 1
ATOM 5555 O O . ASN A 1 700 ? -16.853 11.124 6.575 1.00 76.75 700 ASN A O 1
ATOM 5559 N N . ALA A 1 701 ? -15.432 12.320 5.325 1.00 62.66 701 ALA A N 1
ATOM 5560 C CA . ALA A 1 701 ? -14.279 12.094 6.194 1.00 62.66 701 ALA A CA 1
ATOM 5561 C C . ALA A 1 701 ? -14.451 12.816 7.545 1.00 62.66 701 ALA A C 1
ATOM 5563 O O . ALA A 1 701 ? -14.500 14.042 7.600 1.00 62.66 701 ALA A O 1
ATOM 5564 N N . GLY A 1 702 ? -14.502 12.049 8.640 1.00 56.62 702 GLY A N 1
ATOM 5565 C CA . GLY A 1 702 ? -14.674 12.588 9.997 1.00 56.62 702 GLY A CA 1
ATOM 5566 C C . GLY A 1 702 ? -16.129 12.777 10.440 1.00 56.62 702 GLY A C 1
ATOM 5567 O O . GLY A 1 702 ? -16.352 13.282 11.535 1.00 56.62 702 GLY A O 1
ATOM 5568 N N . PHE A 1 703 ? -17.115 12.326 9.651 1.00 60.25 703 PHE A N 1
ATOM 5569 C CA . PHE A 1 703 ? -18.546 12.511 9.940 1.00 60.25 703 PHE A CA 1
ATOM 5570 C C . PHE A 1 703 ? -18.985 12.010 11.331 1.00 60.25 703 PHE A C 1
ATOM 5572 O O . PHE A 1 703 ? -19.836 12.631 11.964 1.00 60.25 703 PHE A O 1
ATOM 5579 N N . HIS A 1 704 ? -18.361 10.948 11.850 1.00 53.97 704 HIS A N 1
ATOM 5580 C CA . HIS A 1 704 ? -18.609 10.412 13.197 1.00 53.97 704 HIS A CA 1
ATOM 5581 C C . HIS A 1 704 ? -18.423 11.439 14.332 1.00 53.97 704 HIS A C 1
ATOM 5583 O O . HIS A 1 704 ? -19.014 11.287 15.397 1.00 53.97 704 HIS A O 1
ATOM 5589 N N . LEU A 1 705 ? -17.644 12.503 14.107 1.00 48.16 705 LEU A N 1
ATOM 5590 C CA . LEU A 1 705 ? -17.436 13.589 15.073 1.00 48.16 705 LEU A CA 1
ATOM 5591 C C . LEU A 1 705 ? -18.633 14.546 15.170 1.00 48.16 705 LEU A C 1
ATOM 5593 O O . LEU A 1 705 ? -18.715 15.329 16.110 1.00 48.16 705 LEU A O 1
ATOM 5597 N N . SER A 1 706 ? -19.563 14.489 14.214 1.00 53.22 706 SER A N 1
ATOM 5598 C CA . SER A 1 706 ? -20.742 15.360 14.166 1.00 53.22 706 SER A CA 1
ATOM 5599 C C . SER A 1 706 ? -21.901 14.885 15.053 1.00 53.22 706 SER A C 1
ATOM 5601 O O . SER A 1 706 ? -22.906 15.581 15.170 1.00 53.22 706 SER A O 1
ATOM 5603 N N . GLY A 1 707 ? -21.789 13.692 15.654 1.00 48.66 707 GLY A N 1
ATOM 5604 C CA . GLY A 1 707 ? -22.824 13.092 16.505 1.00 48.66 707 GLY A CA 1
ATOM 5605 C C . GLY A 1 707 ? -24.074 12.592 15.765 1.00 48.66 707 GLY A C 1
ATOM 5606 O O . GLY A 1 707 ? -24.937 11.994 16.399 1.00 48.66 707 GLY A O 1
ATOM 5607 N N . MET A 1 708 ? -24.172 12.793 14.443 1.00 49.78 708 MET A N 1
ATOM 5608 C CA . MET A 1 708 ? -25.349 12.453 13.624 1.00 49.78 708 MET A CA 1
ATOM 5609 C C . MET A 1 708 ? -25.334 11.026 13.040 1.00 49.78 708 MET A C 1
ATOM 5611 O O . MET A 1 708 ? -26.342 10.583 12.504 1.00 49.78 708 MET A O 1
ATOM 5615 N N . GLY A 1 709 ? -24.224 10.282 13.127 1.00 54.81 709 GLY A N 1
ATOM 5616 C CA . GLY A 1 709 ? -24.137 8.901 12.626 1.00 54.81 709 GLY A CA 1
ATOM 5617 C C . GLY A 1 709 ? -22.702 8.382 12.472 1.00 54.81 709 GLY A C 1
ATOM 5618 O O . GLY A 1 709 ? -21.743 9.117 12.691 1.00 54.81 709 GLY A O 1
ATOM 5619 N N . LEU A 1 710 ? -22.543 7.109 12.080 1.00 57.69 710 LEU A N 1
ATOM 5620 C CA . LEU A 1 710 ? -21.231 6.448 11.921 1.00 57.69 710 LEU A CA 1
ATOM 5621 C C . LEU A 1 710 ? -20.473 6.909 10.656 1.00 57.69 710 LEU A C 1
ATOM 5623 O O . LEU A 1 710 ? -19.242 6.948 10.649 1.00 57.69 710 LEU A O 1
ATOM 5627 N N . SER A 1 711 ? -21.200 7.277 9.598 1.00 74.31 711 SER A N 1
ATOM 5628 C CA . SER A 1 711 ? -20.700 7.860 8.340 1.00 74.31 711 SER A CA 1
ATOM 5629 C C . SER A 1 711 ? -21.810 8.628 7.609 1.00 74.31 711 SER A C 1
ATOM 5631 O O . SER A 1 711 ? -22.993 8.359 7.849 1.00 74.31 711 SER A O 1
ATOM 5633 N N . LEU A 1 712 ? -21.455 9.535 6.685 1.00 84.00 712 LEU A N 1
ATOM 5634 C CA . LEU A 1 712 ? -22.440 10.283 5.883 1.00 84.00 712 LEU A CA 1
ATOM 5635 C C . LEU A 1 712 ? -23.365 9.330 5.113 1.00 84.00 712 LEU A C 1
ATOM 5637 O O . LEU A 1 712 ? -24.573 9.535 5.082 1.00 84.00 712 LEU A O 1
ATOM 5641 N N . LEU A 1 713 ? -22.807 8.242 4.572 1.00 87.31 713 LEU A N 1
ATOM 5642 C CA . LEU A 1 713 ? -23.561 7.217 3.843 1.00 87.31 713 LEU A CA 1
ATOM 5643 C C . LEU A 1 713 ? -24.583 6.500 4.734 1.00 87.31 713 LEU A C 1
ATOM 5645 O O . LEU A 1 713 ? -25.713 6.274 4.311 1.00 87.31 713 LEU A O 1
ATOM 5649 N N . SER A 1 714 ? -24.209 6.167 5.976 1.00 82.25 714 SER A N 1
ATOM 5650 C CA . SER A 1 714 ? -25.128 5.523 6.927 1.00 82.25 714 SER A CA 1
ATOM 5651 C C . SER A 1 714 ? -26.278 6.437 7.337 1.00 82.25 714 SER A C 1
ATOM 5653 O O . SER A 1 714 ? -27.419 5.986 7.417 1.00 82.25 714 SER A O 1
ATOM 5655 N N . TYR A 1 715 ? -25.985 7.722 7.538 1.00 85.81 715 TYR A N 1
ATOM 5656 C CA . TYR A 1 715 ? -26.986 8.707 7.922 1.00 85.81 715 TYR A CA 1
ATOM 5657 C C . TYR A 1 715 ? -27.936 9.026 6.763 1.00 85.81 715 TYR A C 1
ATOM 5659 O O . TYR A 1 715 ? -29.151 9.032 6.945 1.00 85.81 715 TYR A O 1
ATOM 5667 N N . ALA A 1 716 ? -27.396 9.177 5.550 1.00 89.88 716 ALA A N 1
ATOM 5668 C CA . ALA A 1 716 ? -28.190 9.291 4.333 1.00 89.88 716 ALA A CA 1
ATOM 5669 C C . ALA A 1 716 ? -29.135 8.084 4.166 1.00 89.88 716 ALA A C 1
ATOM 5671 O O . ALA A 1 716 ? -30.355 8.219 4.068 1.00 89.88 716 ALA A O 1
ATOM 5672 N N . TRP A 1 717 ? -28.599 6.867 4.231 1.00 90.38 717 TRP A N 1
ATOM 5673 C CA . TRP A 1 717 ? -29.418 5.660 4.123 1.00 90.38 717 TRP A CA 1
ATOM 5674 C C . TRP A 1 717 ? -30.547 5.596 5.162 1.00 90.38 717 TRP A C 1
ATOM 5676 O O . TRP A 1 717 ? -31.676 5.229 4.836 1.00 90.38 717 TRP A O 1
ATOM 5686 N N . GLN A 1 718 ? -30.265 5.985 6.407 1.00 89.00 718 GLN A N 1
ATOM 5687 C CA . GLN A 1 718 ? -31.275 6.045 7.458 1.00 89.00 718 GLN A CA 1
ATOM 5688 C C . GLN A 1 718 ? -32.399 7.030 7.105 1.00 89.00 718 GLN A C 1
ATOM 5690 O O . GLN A 1 718 ? -33.567 6.642 7.111 1.00 89.00 718 GLN A O 1
ATOM 5695 N N . LEU A 1 719 ? -32.063 8.273 6.748 1.00 90.38 719 LEU A N 1
ATOM 5696 C CA . LEU A 1 719 ? -33.059 9.285 6.380 1.00 90.38 719 LEU A CA 1
ATOM 5697 C C . LEU A 1 719 ? -33.862 8.890 5.137 1.00 90.38 719 LEU A C 1
ATOM 5699 O O . LEU A 1 719 ? -35.043 9.218 5.048 1.00 90.38 719 LEU A O 1
ATOM 5703 N N . TRP A 1 720 ? -33.251 8.171 4.191 1.00 91.62 720 TRP A N 1
ATOM 5704 C CA . TRP A 1 720 ? -33.960 7.617 3.037 1.00 91.62 720 TRP A CA 1
ATOM 5705 C C . TRP A 1 720 ? -35.049 6.629 3.469 1.00 91.62 720 TRP A C 1
ATOM 5707 O O . TRP A 1 720 ? -36.206 6.792 3.086 1.00 91.62 720 TRP A O 1
ATOM 5717 N N . ASN A 1 721 ? -34.711 5.667 4.332 1.00 88.69 721 ASN A N 1
ATOM 5718 C CA . ASN A 1 721 ? -35.669 4.678 4.840 1.00 88.69 721 ASN A CA 1
ATOM 5719 C C . ASN A 1 721 ? -36.775 5.297 5.705 1.00 88.69 721 ASN A C 1
ATOM 5721 O O . ASN A 1 721 ? -37.893 4.788 5.735 1.00 88.69 721 ASN A O 1
ATOM 5725 N N . GLU A 1 722 ? -36.474 6.392 6.403 1.00 91.19 722 GLU A N 1
ATOM 5726 C CA . GLU A 1 722 ? -37.451 7.144 7.197 1.00 91.19 722 GLU A CA 1
ATOM 5727 C C . GLU A 1 722 ? -38.315 8.103 6.355 1.00 91.19 722 GLU A C 1
ATOM 5729 O O . GLU A 1 722 ? -39.229 8.726 6.896 1.00 91.19 722 GLU A O 1
ATOM 5734 N N . GLY A 1 723 ? -38.043 8.252 5.051 1.00 90.00 723 GLY A N 1
ATOM 5735 C CA . GLY A 1 723 ? -38.745 9.203 4.181 1.00 90.00 723 GLY A CA 1
ATOM 5736 C C . GLY A 1 723 ? -38.405 10.675 4.459 1.00 90.00 723 GLY A C 1
ATOM 5737 O O . GLY A 1 723 ? -39.163 11.565 4.086 1.00 90.00 723 GLY A O 1
ATOM 5738 N N . LYS A 1 724 ? -37.266 10.941 5.108 1.00 91.75 724 LYS A N 1
ATOM 5739 C CA . LYS A 1 724 ? -36.806 12.263 5.572 1.00 91.75 724 LYS A CA 1
ATOM 5740 C C . LYS A 1 724 ? -35.603 12.799 4.789 1.00 91.75 724 LYS A C 1
ATOM 5742 O O . LYS A 1 724 ? -34.812 13.581 5.305 1.00 91.75 724 LYS A O 1
ATOM 5747 N N . GLY A 1 725 ? -35.434 12.388 3.531 1.00 88.25 725 GLY A N 1
ATOM 5748 C CA . GLY A 1 725 ? -34.254 12.738 2.724 1.00 88.25 725 GLY A CA 1
ATOM 5749 C C . GLY A 1 725 ? -33.965 14.244 2.621 1.00 88.25 725 GLY A C 1
ATOM 5750 O O . GLY A 1 725 ? -32.802 14.636 2.614 1.00 88.25 725 GLY A O 1
ATOM 5751 N N . LEU A 1 726 ? -35.002 15.091 2.617 1.00 91.06 726 LEU A N 1
ATOM 5752 C CA . LEU A 1 726 ? -34.863 16.554 2.550 1.00 91.06 726 LEU A CA 1
ATOM 5753 C C . LEU A 1 726 ? -34.148 17.167 3.764 1.00 91.06 726 LEU A C 1
ATOM 5755 O O . LEU A 1 726 ? -33.572 18.242 3.636 1.00 91.06 726 LEU A O 1
ATOM 5759 N N . GLU A 1 727 ? -34.122 16.490 4.918 1.00 89.81 727 GLU A N 1
ATOM 5760 C CA . GLU A 1 727 ? -33.379 16.962 6.099 1.00 89.81 727 GLU A CA 1
ATOM 5761 C C . GLU A 1 727 ? -31.859 16.987 5.865 1.00 89.81 727 GLU A C 1
ATOM 5763 O O . GLU A 1 727 ? -31.124 17.684 6.566 1.00 89.81 727 GLU A O 1
ATOM 5768 N N . LEU A 1 728 ? -31.376 16.241 4.865 1.00 89.00 728 LEU A N 1
ATOM 5769 C CA . LEU A 1 728 ? -29.963 16.192 4.505 1.00 89.00 728 LEU A CA 1
ATOM 5770 C C . LEU A 1 728 ? -29.542 17.333 3.560 1.00 89.00 728 LEU A C 1
ATOM 5772 O O . LEU A 1 728 ? -28.345 17.505 3.317 1.00 89.00 728 LEU A O 1
ATOM 5776 N N . MET A 1 729 ? -30.497 18.105 3.035 1.00 89.94 729 MET A N 1
ATOM 5777 C CA . MET A 1 729 ? -30.226 19.211 2.119 1.00 89.94 729 MET A CA 1
ATOM 5778 C C . MET A 1 729 ? -29.356 20.277 2.785 1.00 89.94 729 MET A C 1
ATOM 5780 O O . MET A 1 729 ? -29.586 20.657 3.934 1.00 89.94 729 MET A O 1
ATOM 5784 N N . ASP A 1 730 ? -28.338 20.746 2.063 1.00 88.31 730 ASP A N 1
ATOM 5785 C CA . ASP A 1 730 ? -27.463 21.809 2.549 1.00 88.31 730 ASP A CA 1
ATOM 5786 C C . ASP A 1 730 ? -28.277 23.098 2.784 1.00 88.31 730 ASP A C 1
ATOM 5788 O O . ASP A 1 730 ? -28.868 23.621 1.834 1.00 88.31 730 ASP A O 1
ATOM 5792 N N . PRO A 1 731 ? -28.297 23.653 4.012 1.00 86.25 731 PRO A N 1
ATOM 5793 C CA . PRO A 1 731 ? -29.004 24.898 4.300 1.00 86.25 731 PRO A CA 1
ATOM 5794 C C . PRO A 1 731 ? -28.553 26.082 3.434 1.00 86.25 731 PRO A C 1
ATOM 5796 O O . PRO A 1 731 ? -29.341 27.000 3.209 1.00 86.25 731 PRO A O 1
ATOM 5799 N N . LEU A 1 732 ? -27.310 26.069 2.932 1.00 85.88 732 LEU A N 1
ATOM 5800 C CA . LEU A 1 732 ? -26.775 27.119 2.058 1.00 85.88 732 LEU A CA 1
ATOM 5801 C C . LEU A 1 732 ? -27.431 27.139 0.672 1.00 85.88 732 LEU A C 1
ATOM 5803 O O . LEU A 1 732 ? -27.342 28.149 -0.023 1.00 85.88 732 LEU A O 1
ATOM 5807 N N . LEU A 1 733 ? -28.101 26.056 0.266 1.00 84.56 733 LEU A N 1
ATOM 5808 C CA . LEU A 1 733 ? -28.802 25.997 -1.016 1.00 84.56 733 LEU A CA 1
ATOM 5809 C C . LEU A 1 733 ? -30.103 26.810 -1.017 1.00 84.56 733 LEU A C 1
ATOM 5811 O O . LEU A 1 733 ? -30.526 27.230 -2.095 1.00 84.56 733 LEU A O 1
ATOM 5815 N N . GLY A 1 734 ? -30.695 27.090 0.153 1.00 73.38 734 GLY A N 1
ATOM 5816 C CA . GLY A 1 734 ? -31.887 27.936 0.296 1.00 73.38 734 GLY A CA 1
ATOM 5817 C C . GLY A 1 734 ? -32.971 27.646 -0.753 1.00 73.38 734 GLY A C 1
ATOM 5818 O O . GLY A 1 734 ? -33.248 26.490 -1.061 1.00 73.38 734 GLY A O 1
ATOM 5819 N N . ASP A 1 735 ? -33.526 28.702 -1.355 1.00 78.75 735 ASP A N 1
ATOM 5820 C CA . ASP A 1 735 ? -34.533 28.609 -2.428 1.00 78.75 735 ASP A CA 1
ATOM 5821 C C . ASP A 1 735 ? -33.933 28.318 -3.822 1.00 78.75 735 ASP A C 1
ATOM 5823 O O . ASP A 1 735 ? -34.664 28.228 -4.809 1.00 78.75 735 ASP A O 1
ATOM 5827 N N . SER A 1 736 ? -32.603 28.197 -3.945 1.00 86.00 736 SER A N 1
ATOM 5828 C CA . SER A 1 736 ? -31.949 27.946 -5.242 1.00 86.00 736 SER A CA 1
ATOM 5829 C C . SER A 1 736 ? -32.120 26.507 -5.733 1.00 86.00 736 SER A C 1
ATOM 5831 O O . SER A 1 736 ? -31.934 26.242 -6.921 1.00 86.00 736 SER A O 1
ATOM 5833 N N . CYS A 1 737 ? -32.468 25.585 -4.832 1.00 89.31 737 CYS A N 1
ATOM 5834 C CA . CYS A 1 737 ? -32.607 24.163 -5.110 1.00 89.31 737 CYS A CA 1
ATOM 5835 C C . CYS A 1 737 ? -34.074 23.729 -5.061 1.00 89.31 737 CYS A C 1
ATOM 5837 O O . CYS A 1 737 ? -34.755 23.905 -4.051 1.00 89.31 737 CYS A O 1
ATOM 5839 N N . CYS A 1 738 ? -34.554 23.110 -6.141 1.00 89.81 738 CYS A N 1
ATOM 5840 C CA . CYS A 1 738 ? -35.850 22.446 -6.127 1.00 89.81 738 CYS A CA 1
ATOM 5841 C C . CYS A 1 738 ? -35.764 21.142 -5.303 1.00 89.81 738 CYS A C 1
ATOM 5843 O O . CYS A 1 738 ? -34.889 20.315 -5.582 1.00 89.81 738 CYS A O 1
ATOM 5845 N N . PRO A 1 739 ? -36.684 20.895 -4.346 1.00 90.56 739 PRO A N 1
ATOM 5846 C CA . PRO A 1 739 ? -36.698 19.663 -3.554 1.00 90.56 739 PRO A CA 1
ATOM 5847 C C . PRO A 1 739 ? -36.697 18.375 -4.391 1.00 90.56 739 PRO A C 1
ATOM 5849 O O . PRO A 1 739 ? -36.033 17.407 -4.021 1.00 90.56 739 PRO A O 1
ATOM 5852 N N . ASP A 1 740 ? -37.384 18.362 -5.537 1.00 89.94 740 ASP A N 1
ATOM 5853 C CA . ASP A 1 740 ? -37.448 17.188 -6.417 1.00 89.94 740 ASP A CA 1
ATOM 5854 C C . ASP A 1 740 ? -36.107 16.917 -7.116 1.00 89.94 740 ASP A C 1
ATOM 5856 O O . ASP A 1 740 ? -35.679 15.765 -7.230 1.00 89.94 740 ASP A O 1
ATOM 5860 N N . GLU A 1 741 ? -35.395 17.969 -7.531 1.00 91.19 741 GLU A N 1
ATOM 5861 C CA . GLU A 1 741 ? -34.053 17.849 -8.112 1.00 91.19 741 GLU A CA 1
ATOM 5862 C C . GLU A 1 741 ? -33.033 17.375 -7.067 1.00 91.19 741 GLU A C 1
ATOM 5864 O O . GLU A 1 741 ? -32.178 16.531 -7.370 1.00 91.19 741 GLU A O 1
ATOM 5869 N N . PHE A 1 742 ? -33.151 17.865 -5.826 1.00 93.75 742 PHE A N 1
ATOM 5870 C CA . PHE A 1 742 ? -32.354 17.385 -4.698 1.00 93.75 742 PHE A CA 1
ATOM 5871 C C . PHE A 1 742 ? -32.597 15.898 -4.444 1.00 93.75 742 PHE A C 1
ATOM 5873 O O . PHE A 1 742 ? -31.651 15.109 -4.445 1.00 93.75 742 PHE A O 1
ATOM 5880 N N . LEU A 1 743 ? -33.862 15.501 -4.268 1.00 92.75 743 LEU A N 1
ATOM 5881 C CA . LEU A 1 743 ? -34.240 14.115 -3.989 1.00 92.75 743 LEU A CA 1
ATOM 5882 C C . LEU A 1 743 ? -33.820 13.178 -5.121 1.00 92.75 743 LEU A C 1
ATOM 5884 O O . LEU A 1 743 ? -33.391 12.053 -4.859 1.00 92.75 743 LEU A O 1
ATOM 5888 N N . ARG A 1 744 ? -33.860 13.648 -6.370 1.00 92.56 744 ARG A N 1
ATOM 5889 C CA . ARG A 1 744 ? -33.353 12.897 -7.519 1.00 92.56 744 ARG A CA 1
ATOM 5890 C C . ARG A 1 744 ? -31.844 12.671 -7.437 1.00 92.56 744 ARG A C 1
ATOM 5892 O O . ARG A 1 744 ? -31.396 11.534 -7.584 1.00 92.56 744 ARG A O 1
ATOM 5899 N N . CYS A 1 745 ? -31.055 13.716 -7.184 1.00 95.06 745 CYS A N 1
ATOM 5900 C CA . CYS A 1 745 ? -29.605 13.581 -6.998 1.00 95.06 745 CYS A CA 1
ATOM 5901 C C . CYS A 1 745 ? -29.270 12.687 -5.799 1.00 95.06 745 CYS A C 1
ATOM 5903 O O . CYS A 1 745 ? -28.360 11.863 -5.873 1.00 95.06 745 CYS A O 1
ATOM 5905 N N . TYR A 1 746 ? -30.039 12.811 -4.721 1.00 95.00 746 TYR A N 1
ATOM 5906 C CA . TYR A 1 746 ? -29.903 12.005 -3.518 1.00 95.00 746 TYR A CA 1
ATOM 5907 C C . TYR A 1 746 ? -30.138 10.515 -3.788 1.00 95.00 746 TYR A C 1
ATOM 5909 O O . TYR A 1 746 ? -29.310 9.674 -3.430 1.00 95.00 746 TYR A O 1
ATOM 5917 N N . HIS A 1 747 ? -31.212 10.193 -4.511 1.00 94.88 747 HIS A N 1
ATOM 5918 C CA . HIS A 1 747 ? -31.538 8.834 -4.943 1.00 94.88 747 HIS A CA 1
ATOM 5919 C C . HIS A 1 747 ? -30.435 8.247 -5.833 1.00 94.88 747 HIS A C 1
ATOM 5921 O O . HIS A 1 747 ? -29.965 7.135 -5.592 1.00 94.88 747 HIS A O 1
ATOM 5927 N N . ILE A 1 748 ? -29.954 9.008 -6.821 1.00 96.31 748 ILE A N 1
ATOM 5928 C CA . ILE A 1 748 ? -28.839 8.585 -7.685 1.00 96.31 748 ILE A CA 1
ATOM 5929 C C . ILE A 1 748 ? -27.566 8.350 -6.858 1.00 96.31 748 ILE A C 1
ATOM 5931 O O . ILE A 1 748 ? -26.877 7.355 -7.075 1.00 96.31 748 ILE A O 1
ATOM 5935 N N . GLY A 1 749 ? -27.280 9.215 -5.880 1.00 96.25 749 GLY A N 1
ATOM 5936 C CA . GLY A 1 749 ? -26.172 9.043 -4.939 1.00 96.25 749 GLY A CA 1
ATOM 5937 C C . GLY A 1 749 ? -26.231 7.699 -4.222 1.00 96.25 749 GLY A C 1
ATOM 5938 O O . GLY A 1 749 ? -25.245 6.964 -4.244 1.00 96.25 749 GLY A O 1
ATOM 5939 N N . LEU A 1 750 ? -27.399 7.335 -3.681 1.00 95.00 750 LEU A N 1
ATOM 5940 C CA . LEU A 1 750 ? -27.621 6.046 -3.017 1.00 95.00 750 LEU A CA 1
ATOM 5941 C C . LEU A 1 750 ? -27.461 4.850 -3.964 1.00 95.00 750 LEU A C 1
ATOM 5943 O O . LEU A 1 750 ? -26.819 3.873 -3.590 1.00 95.00 750 LEU A O 1
ATOM 5947 N N . LEU A 1 751 ? -27.958 4.943 -5.203 1.00 95.50 751 LEU A N 1
ATOM 5948 C CA . LEU A 1 751 ? -27.770 3.895 -6.218 1.00 95.50 751 LEU A CA 1
ATOM 5949 C C . LEU A 1 751 ? -26.290 3.669 -6.562 1.00 95.50 751 LEU A C 1
ATOM 5951 O O . LEU A 1 751 ? -25.885 2.537 -6.834 1.00 95.50 751 LEU A O 1
ATOM 5955 N N . CYS A 1 752 ? -25.480 4.728 -6.540 1.00 96.50 752 CYS A N 1
ATOM 5956 C CA . CYS A 1 752 ? -24.047 4.658 -6.812 1.00 96.50 752 CYS A CA 1
ATOM 5957 C C . CYS A 1 752 ? -23.235 4.052 -5.656 1.00 96.50 752 CYS A C 1
ATOM 5959 O O . CYS A 1 752 ? -22.201 3.446 -5.924 1.00 96.50 752 CYS A O 1
ATOM 5961 N N . VAL A 1 753 ? -23.679 4.177 -4.398 1.00 94.12 753 VAL A N 1
ATOM 5962 C CA . VAL A 1 753 ? -22.935 3.698 -3.208 1.00 94.12 753 VAL A CA 1
ATOM 5963 C C . VAL A 1 753 ? -23.403 2.338 -2.669 1.00 94.12 753 VAL A C 1
ATOM 5965 O O . VAL A 1 753 ? -23.072 1.975 -1.537 1.00 94.12 753 VAL A O 1
ATOM 5968 N N . GLN A 1 754 ? -24.172 1.584 -3.459 1.00 89.44 754 GLN A N 1
ATOM 5969 C CA . GLN A 1 754 ? -24.661 0.253 -3.078 1.00 89.44 754 GLN A CA 1
ATOM 5970 C C . GLN A 1 754 ? -23.518 -0.711 -2.732 1.00 89.44 754 GLN A C 1
ATOM 5972 O O . GLN A 1 754 ? -22.412 -0.600 -3.274 1.00 89.44 754 GLN A O 1
ATOM 5977 N N . GLU A 1 755 ? -23.784 -1.631 -1.800 1.00 82.25 755 GLU A N 1
ATOM 5978 C CA . GLU A 1 755 ? -22.798 -2.593 -1.300 1.00 82.25 755 GLU A CA 1
ATOM 5979 C C . GLU A 1 755 ? -22.222 -3.459 -2.423 1.00 82.25 755 GLU A C 1
ATOM 5981 O O . GLU A 1 755 ? -21.010 -3.418 -2.651 1.00 82.25 755 GLU A O 1
ATOM 5986 N N . ASP A 1 756 ? -23.078 -4.129 -3.196 1.00 81.50 756 ASP A N 1
ATOM 5987 C CA . ASP A 1 756 ? -22.655 -4.894 -4.366 1.00 81.50 756 ASP A CA 1
ATOM 5988 C C . ASP A 1 756 ? -22.340 -3.962 -5.553 1.00 81.50 756 ASP A C 1
ATOM 5990 O O . ASP A 1 756 ? -23.112 -3.079 -5.941 1.00 81.50 756 ASP A O 1
ATOM 5994 N N . ALA A 1 757 ? -21.168 -4.161 -6.159 1.00 87.19 757 ALA A N 1
ATOM 5995 C CA . ALA A 1 757 ? -20.740 -3.442 -7.352 1.00 87.19 757 ALA A CA 1
ATOM 5996 C C . ALA A 1 757 ? -21.641 -3.719 -8.569 1.00 87.19 757 ALA A C 1
ATOM 5998 O O . ALA A 1 757 ? -21.734 -2.870 -9.468 1.00 87.19 757 ALA A O 1
ATOM 5999 N N . PHE A 1 758 ? -22.294 -4.881 -8.627 1.00 85.38 758 PHE A N 1
ATOM 6000 C CA . PHE A 1 758 ? -23.200 -5.250 -9.711 1.00 85.38 758 PHE A CA 1
ATOM 6001 C C . PHE A 1 758 ? -24.425 -4.329 -9.770 1.00 85.38 758 PHE A C 1
ATOM 6003 O O . PHE A 1 758 ? -24.770 -3.856 -10.857 1.00 85.38 758 PHE A O 1
ATOM 6010 N N . ASP A 1 759 ? -24.987 -3.971 -8.615 1.00 86.88 759 ASP A N 1
ATOM 6011 C CA . ASP A 1 759 ? -26.213 -3.168 -8.511 1.00 86.88 759 ASP A CA 1
ATOM 6012 C C . ASP A 1 759 ? -26.002 -1.680 -8.799 1.00 86.88 759 ASP A C 1
ATOM 6014 O O . ASP A 1 759 ? -26.950 -0.946 -9.105 1.00 86.88 759 ASP A O 1
ATOM 6018 N N . ARG A 1 760 ? -24.748 -1.219 -8.759 1.00 93.31 760 ARG A N 1
ATOM 6019 C CA . ARG A 1 760 ? -24.390 0.162 -9.096 1.00 93.31 760 ARG A CA 1
ATOM 6020 C C . ARG A 1 760 ? -24.612 0.429 -10.594 1.00 93.31 760 ARG A C 1
ATOM 6022 O O . ARG A 1 760 ? -24.231 -0.402 -11.425 1.00 93.31 760 ARG A O 1
ATOM 6029 N N . PRO A 1 761 ? -25.164 1.589 -10.987 1.00 94.25 761 PRO A N 1
ATOM 6030 C CA . PRO A 1 761 ? -25.331 1.941 -12.397 1.00 94.25 761 PRO A CA 1
ATOM 6031 C C . PRO A 1 761 ? -23.981 2.146 -13.109 1.00 94.25 761 PRO A C 1
ATOM 6033 O O . PRO A 1 761 ? -22.946 2.344 -12.476 1.00 94.25 761 PRO A O 1
ATOM 6036 N N . THR A 1 762 ? -23.972 2.128 -14.444 1.00 94.88 762 THR A N 1
ATOM 6037 C CA . THR A 1 762 ? -22.825 2.640 -15.219 1.00 94.88 762 THR A CA 1
ATOM 6038 C C . THR A 1 762 ? -22.832 4.167 -15.235 1.00 94.88 762 THR A C 1
ATOM 6040 O O . THR A 1 762 ? -23.888 4.782 -15.065 1.00 94.88 762 THR A O 1
ATOM 6043 N N . MET A 1 763 ? -21.686 4.806 -15.487 1.00 96.19 763 MET A N 1
ATOM 6044 C CA . MET A 1 763 ? -21.629 6.272 -15.532 1.00 96.19 763 MET A CA 1
ATOM 6045 C C . MET A 1 763 ? -22.460 6.857 -16.677 1.00 96.19 763 MET A C 1
ATOM 6047 O O . MET A 1 763 ? -23.128 7.871 -16.466 1.00 96.19 763 MET A O 1
ATOM 6051 N N . SER A 1 764 ? -22.537 6.192 -17.835 1.00 93.88 764 SER A N 1
ATOM 6052 C CA . SER A 1 764 ? -23.489 6.580 -18.886 1.00 93.88 764 SER A CA 1
ATOM 6053 C C . SER A 1 764 ? -24.941 6.526 -18.416 1.00 93.88 764 SER A C 1
ATOM 6055 O O . SER A 1 764 ? -25.717 7.443 -18.697 1.00 93.88 764 SER A O 1
ATOM 6057 N N . SER A 1 765 ? -25.308 5.504 -17.635 1.00 93.50 765 SER A N 1
ATOM 6058 C CA . SER A 1 765 ? -26.649 5.411 -17.045 1.00 93.50 765 SER A CA 1
ATOM 6059 C C . SER A 1 765 ? -26.899 6.552 -16.058 1.00 93.50 765 SER A C 1
ATOM 6061 O O . SER A 1 765 ? -27.953 7.178 -16.115 1.00 93.50 765 SER A O 1
ATOM 6063 N N . VAL A 1 766 ? -25.917 6.886 -15.214 1.00 96.19 766 VAL A N 1
ATOM 6064 C CA . VAL A 1 766 ? -25.986 8.027 -14.284 1.00 96.19 766 VAL A CA 1
ATOM 6065 C C . VAL A 1 766 ? -26.220 9.343 -15.032 1.00 96.19 766 VAL A C 1
ATOM 6067 O O . VAL A 1 766 ? -27.075 10.127 -14.627 1.00 96.19 766 VAL A O 1
ATOM 6070 N N . ILE A 1 767 ? -25.537 9.584 -16.158 1.00 94.62 767 ILE A N 1
ATOM 6071 C CA . ILE A 1 767 ? -25.747 10.792 -16.978 1.00 94.62 767 ILE A CA 1
ATOM 6072 C C . ILE A 1 767 ? -27.184 10.862 -17.513 1.00 94.62 767 ILE A C 1
ATOM 6074 O O . ILE A 1 767 ? -27.780 11.940 -17.530 1.00 94.62 767 ILE A O 1
ATOM 6078 N N . ILE A 1 768 ? -27.755 9.734 -17.943 1.00 92.19 768 ILE A N 1
ATOM 6079 C CA . ILE A 1 768 ? -29.153 9.667 -18.397 1.00 92.19 768 ILE A CA 1
ATOM 6080 C C . ILE A 1 768 ? -30.106 9.934 -17.225 1.00 92.19 768 ILE A C 1
ATOM 6082 O O . ILE A 1 768 ? -31.035 10.733 -17.357 1.00 92.19 768 ILE A O 1
ATOM 6086 N N . MET A 1 769 ? -29.849 9.320 -16.066 1.00 93.25 769 MET A N 1
ATOM 6087 C CA . MET A 1 769 ? -30.633 9.524 -14.847 1.00 93.25 769 MET A CA 1
ATOM 6088 C C . MET A 1 769 ? -30.617 10.994 -14.414 1.00 93.25 769 MET A C 1
ATOM 6090 O O . MET A 1 769 ? -31.672 11.529 -14.094 1.00 93.25 769 MET A O 1
ATOM 6094 N N . LEU A 1 770 ? -29.476 11.682 -14.473 1.00 91.69 770 LEU A N 1
ATOM 6095 C CA . LEU A 1 770 ? -29.380 13.104 -14.124 1.00 91.69 770 LEU A CA 1
ATOM 6096 C C . LEU A 1 770 ? -30.161 14.020 -15.081 1.00 91.69 770 LEU A C 1
ATOM 6098 O O . LEU A 1 770 ? -30.615 15.076 -14.660 1.00 91.69 770 LEU A O 1
ATOM 6102 N N . ARG A 1 771 ? -30.338 13.639 -16.354 1.00 87.00 771 ARG A N 1
ATOM 6103 C CA . ARG A 1 771 ? -31.010 14.478 -17.369 1.00 87.00 771 ARG A CA 1
ATOM 6104 C C . ARG A 1 771 ? -32.514 14.251 -17.496 1.00 87.00 771 ARG A C 1
ATOM 6106 O O . ARG A 1 771 ? -33.207 15.129 -17.995 1.00 87.00 771 ARG A O 1
ATOM 6113 N N . SER A 1 772 ? -33.005 13.062 -17.156 1.00 80.25 772 SER A N 1
ATOM 6114 C CA . SER A 1 772 ? -34.372 12.648 -17.489 1.00 80.25 772 SER A CA 1
ATOM 6115 C C . SER A 1 772 ? -35.294 12.681 -16.276 1.00 80.25 772 SER A C 1
ATOM 6117 O O . SER A 1 772 ? -35.378 11.693 -15.553 1.00 80.25 772 SER A O 1
ATOM 6119 N N . GLU A 1 773 ? -36.055 13.757 -16.092 1.00 69.31 773 GLU A N 1
ATOM 6120 C CA . GLU A 1 773 ? -37.020 13.905 -14.985 1.00 69.31 773 GLU A CA 1
ATOM 6121 C C . GLU A 1 773 ? -38.073 12.779 -14.933 1.00 69.31 773 GLU A C 1
ATOM 6123 O O . GLU A 1 773 ? -38.493 12.368 -13.856 1.00 69.31 773 GLU A O 1
ATOM 6128 N N . SER A 1 774 ? -38.436 12.205 -16.085 1.00 67.81 774 SER A N 1
ATOM 6129 C CA . SER A 1 774 ? -39.468 11.165 -16.227 1.00 67.81 774 SER A CA 1
ATOM 6130 C C . SER A 1 774 ? -38.979 9.719 -16.059 1.00 67.81 774 SER A C 1
ATOM 6132 O O . SER A 1 774 ? -39.782 8.786 -16.128 1.00 67.81 774 SER A O 1
ATOM 6134 N N . LEU A 1 775 ? -37.674 9.491 -15.870 1.00 77.31 775 LEU A N 1
ATOM 6135 C CA . LEU A 1 775 ? -37.131 8.134 -15.761 1.00 77.31 775 LEU A CA 1
ATOM 6136 C C . LEU A 1 775 ? -37.394 7.573 -14.357 1.00 77.31 775 LEU A C 1
ATOM 6138 O O . LEU A 1 775 ? -36.871 8.109 -13.377 1.00 77.31 775 LEU A O 1
ATOM 6142 N N . SER A 1 776 ? -38.146 6.471 -14.276 1.00 76.62 776 SER A N 1
ATOM 6143 C CA . SER A 1 776 ? -38.347 5.728 -13.027 1.00 76.62 776 SER A CA 1
ATOM 6144 C C . SER A 1 776 ? -37.039 5.076 -12.581 1.00 76.62 776 SER A C 1
ATOM 6146 O O . SER A 1 776 ? -36.497 4.209 -13.268 1.00 76.62 776 SER A O 1
ATOM 6148 N N . LEU A 1 777 ? -36.542 5.480 -11.414 1.00 86.00 777 LEU A N 1
ATOM 6149 C CA . LEU A 1 777 ? -35.338 4.928 -10.799 1.00 86.00 777 LEU A CA 1
ATOM 6150 C C . LEU A 1 777 ? -35.685 3.689 -9.961 1.00 86.00 777 LEU A C 1
ATOM 6152 O O . LEU A 1 777 ? -36.767 3.604 -9.379 1.00 86.00 777 LEU A O 1
ATOM 6156 N N . ARG A 1 778 ? -34.772 2.712 -9.902 1.00 86.31 778 ARG A N 1
ATOM 6157 C CA . ARG A 1 778 ? -34.923 1.535 -9.026 1.00 86.31 778 ARG A CA 1
ATOM 6158 C C . ARG A 1 778 ? -34.797 1.957 -7.566 1.00 86.31 778 ARG A C 1
ATOM 6160 O O . ARG A 1 778 ? -34.097 2.921 -7.278 1.00 86.31 778 ARG A O 1
ATOM 6167 N N . GLN A 1 779 ? -35.439 1.239 -6.649 1.00 86.06 779 GLN A N 1
ATOM 6168 C CA . GLN A 1 779 ? -35.210 1.467 -5.221 1.00 86.06 779 GLN A CA 1
ATOM 6169 C C . GLN A 1 779 ? -33.756 1.107 -4.879 1.00 86.06 779 GLN A C 1
ATOM 6171 O O . GLN A 1 779 ? -33.298 0.056 -5.329 1.00 86.06 779 GLN A O 1
ATOM 6176 N N . PRO A 1 780 ? -33.019 1.976 -4.167 1.00 87.44 780 PRO A N 1
ATOM 6177 C CA . PRO A 1 780 ? -31.652 1.676 -3.780 1.00 87.44 780 PRO A CA 1
ATOM 6178 C C . PRO A 1 780 ? -31.650 0.600 -2.696 1.00 87.44 780 PRO A C 1
ATOM 6180 O O . PRO A 1 780 ? -32.524 0.599 -1.828 1.00 87.44 780 PRO A O 1
ATOM 6183 N N . GLU A 1 781 ? -30.671 -0.298 -2.739 1.00 84.56 781 GLU A N 1
ATOM 6184 C CA . GLU A 1 781 ? -30.390 -1.234 -1.654 1.00 84.56 781 GLU A CA 1
ATOM 6185 C C . GLU A 1 781 ? -29.372 -0.651 -0.663 1.00 84.56 781 GLU A C 1
ATOM 6187 O O . GLU A 1 781 ? -28.896 0.480 -0.805 1.00 84.56 781 GLU A O 1
ATOM 6192 N N . ARG A 1 782 ? -29.058 -1.420 0.385 1.00 75.44 782 ARG A N 1
ATOM 6193 C CA . ARG A 1 782 ? -28.186 -0.984 1.478 1.00 75.44 782 ARG A CA 1
ATOM 6194 C C . ARG A 1 782 ? -26.802 -0.550 0.944 1.00 75.44 782 ARG A C 1
ATOM 6196 O O . ARG A 1 782 ? -26.144 -1.325 0.251 1.00 75.44 782 ARG A O 1
ATOM 6203 N N . PRO A 1 783 ? -26.317 0.656 1.297 1.00 75.81 783 PRO A N 1
ATOM 6204 C CA . PRO A 1 783 ? -24.967 1.093 0.961 1.00 75.81 783 PRO A CA 1
ATOM 6205 C C . PRO A 1 783 ? -23.884 0.326 1.713 1.00 75.81 783 PRO A C 1
ATOM 6207 O O . PRO A 1 783 ? -24.089 -0.114 2.848 1.00 75.81 783 PRO A O 1
ATOM 6210 N N . ALA A 1 784 ? -22.682 0.285 1.139 1.00 62.81 784 ALA A N 1
ATOM 6211 C CA . ALA A 1 784 ? -21.509 -0.219 1.845 1.00 62.81 784 ALA A CA 1
ATOM 6212 C C . ALA A 1 784 ? -21.099 0.732 2.982 1.00 62.81 784 ALA A C 1
ATOM 6214 O O . ALA A 1 784 ? -20.762 1.897 2.745 1.00 62.81 784 ALA A O 1
ATOM 6215 N N . PHE A 1 785 ? -21.077 0.257 4.229 1.00 59.88 785 PHE A N 1
ATOM 6216 C CA . PHE A 1 785 ? -20.687 1.090 5.369 1.00 59.88 785 PHE A CA 1
ATOM 6217 C C . PHE A 1 785 ? -19.201 0.933 5.708 1.00 59.88 785 PHE A C 1
ATOM 6219 O O . PHE A 1 785 ? -18.760 -0.110 6.179 1.00 59.88 785 PHE A O 1
ATOM 6226 N N . SER A 1 786 ? -18.426 2.009 5.551 1.00 42.75 786 SER A N 1
ATOM 6227 C CA . SER A 1 786 ? -17.095 2.113 6.163 1.00 42.75 786 SER A CA 1
ATOM 6228 C C . SER A 1 786 ? -17.240 2.342 7.674 1.00 42.75 786 SER A C 1
ATOM 6230 O O . SER A 1 786 ? -17.788 3.363 8.092 1.00 42.75 786 SER A O 1
ATOM 6232 N N . VAL A 1 787 ? -16.767 1.408 8.505 1.00 37.62 787 VAL A N 1
ATOM 6233 C CA . VAL A 1 787 ? -16.817 1.528 9.974 1.00 37.62 787 VAL A CA 1
ATOM 6234 C C . VAL A 1 787 ? -15.713 2.481 10.455 1.00 37.62 787 VAL A C 1
ATOM 6236 O O . VAL A 1 787 ? -14.528 2.155 10.400 1.00 37.62 787 VAL A O 1
ATOM 6239 N N . GLY A 1 788 ? -16.092 3.672 10.928 1.00 31.98 788 GLY A N 1
ATOM 6240 C CA . GLY A 1 788 ? -15.199 4.589 11.647 1.00 31.98 788 GLY A CA 1
ATOM 6241 C C . GLY A 1 788 ? -14.825 4.068 13.045 1.00 31.98 788 GLY A C 1
ATOM 6242 O O . GLY A 1 788 ? -15.544 3.262 13.632 1.00 31.98 788 GLY A O 1
ATOM 6243 N N . ARG A 1 789 ? -13.683 4.517 13.593 1.00 25.77 789 ARG A N 1
ATOM 6244 C CA . ARG A 1 789 ? -13.222 4.169 14.954 1.00 25.77 789 ARG A CA 1
ATOM 6245 C C . ARG A 1 789 ? -14.282 4.534 16.005 1.00 25.77 789 ARG A C 1
ATOM 6247 O O . ARG A 1 789 ? -14.642 5.698 16.135 1.00 25.77 789 ARG A O 1
ATOM 6254 N N . PHE A 1 790 ? -14.697 3.555 16.808 1.00 26.48 790 PHE A N 1
ATOM 6255 C CA . PHE A 1 790 ? -15.517 3.768 18.001 1.00 26.48 790 PHE A CA 1
ATOM 6256 C C . PHE A 1 790 ? -14.712 4.480 19.100 1.00 26.48 790 PHE A C 1
ATOM 6258 O O . PHE A 1 790 ? -13.693 3.961 19.556 1.00 26.48 790 PHE A O 1
ATOM 6265 N N . ALA A 1 791 ? -15.198 5.633 19.563 1.00 25.70 791 ALA A N 1
ATOM 6266 C CA . ALA A 1 791 ? -14.894 6.157 20.889 1.00 25.70 791 ALA A CA 1
ATOM 6267 C C . ALA A 1 791 ? -16.080 5.808 21.798 1.00 25.70 791 ALA A C 1
ATOM 6269 O O . ALA A 1 791 ? -17.140 6.424 21.713 1.00 25.70 791 ALA A O 1
ATOM 6270 N N . ASN A 1 792 ? -15.925 4.783 22.637 1.00 27.08 792 ASN A N 1
ATOM 6271 C CA . ASN A 1 792 ? -16.863 4.542 23.729 1.00 27.08 792 ASN A CA 1
ATOM 6272 C C . ASN A 1 792 ? -16.672 5.648 24.768 1.00 27.08 792 ASN A C 1
ATOM 6274 O O . ASN A 1 792 ? -15.612 5.706 25.379 1.00 27.08 792 ASN A O 1
ATOM 6278 N N . ASN A 1 793 ? -17.690 6.485 24.957 1.00 30.23 793 ASN A N 1
ATOM 6279 C CA . ASN A 1 793 ? -18.025 7.104 26.239 1.00 30.23 793 ASN A CA 1
ATOM 6280 C C . ASN A 1 793 ? -19.496 7.540 26.198 1.00 30.23 793 ASN A C 1
ATOM 6282 O O . ASN A 1 793 ? -19.823 8.693 25.934 1.00 30.23 793 ASN A O 1
ATOM 6286 N N . GLN A 1 794 ? -20.388 6.589 26.459 1.00 30.62 794 GLN A N 1
ATOM 6287 C CA . GLN A 1 794 ? -21.699 6.871 27.035 1.00 30.62 794 GLN A CA 1
ATOM 6288 C C . GLN A 1 794 ? -21.908 5.887 28.183 1.00 30.62 794 GLN A C 1
ATOM 6290 O O . GLN A 1 794 ? -22.462 4.805 28.006 1.00 30.62 794 GLN A O 1
ATOM 6295 N N . GLU A 1 795 ? -21.430 6.260 29.369 1.00 28.59 795 GLU A N 1
ATOM 6296 C CA . GLU A 1 795 ? -22.089 5.800 30.583 1.00 28.59 795 GLU A CA 1
ATOM 6297 C C . GLU A 1 795 ? -23.387 6.592 30.727 1.00 28.59 795 GLU A C 1
ATOM 6299 O O . GLU A 1 795 ? -23.406 7.818 30.849 1.00 28.59 795 GLU A O 1
ATOM 6304 N N . ILE A 1 796 ? -24.485 5.851 30.666 1.00 31.47 796 ILE A N 1
ATOM 6305 C CA . ILE A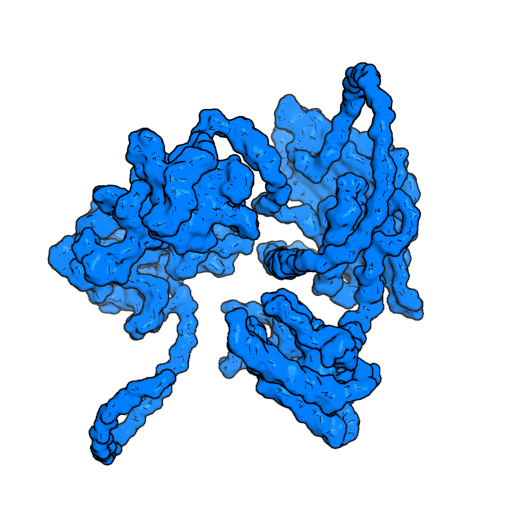 1 796 ? -25.805 6.283 31.092 1.00 31.47 796 ILE A CA 1
ATOM 6306 C C . ILE A 1 796 ? -25.737 6.450 32.612 1.00 31.47 796 ILE A C 1
ATOM 6308 O O . ILE A 1 796 ? -25.694 5.464 33.342 1.00 31.47 796 ILE A O 1
ATOM 6312 N N . ALA A 1 797 ? -25.759 7.691 33.090 1.00 26.33 797 ALA A N 1
ATOM 6313 C CA . ALA A 1 797 ? -26.072 8.000 34.480 1.00 26.33 797 ALA A CA 1
ATOM 6314 C C . ALA A 1 797 ? -27.290 8.928 34.520 1.00 26.33 797 ALA A C 1
ATOM 6316 O O . ALA A 1 797 ? -27.194 10.153 34.486 1.00 26.33 797 ALA A O 1
ATOM 6317 N N . SER A 1 798 ? -28.469 8.315 34.569 1.00 27.45 798 SER A N 1
ATOM 6318 C CA . SER A 1 798 ? -29.703 8.948 35.024 1.00 27.45 798 SER A CA 1
ATOM 6319 C C . SER A 1 798 ? -29.705 9.011 36.556 1.00 27.45 798 SER A C 1
ATOM 6321 O O . SER A 1 798 ? -29.638 7.960 37.191 1.00 27.45 798 SER A O 1
ATOM 6323 N N . GLY A 1 799 ? -29.838 10.200 37.156 1.00 27.09 799 GLY A N 1
ATOM 6324 C CA . GLY A 1 799 ? -30.086 10.308 38.602 1.00 27.09 799 GLY A CA 1
ATOM 6325 C C . GLY A 1 799 ? -29.892 11.688 39.241 1.00 27.09 799 GLY A C 1
ATOM 6326 O O . GLY A 1 799 ? -28.841 11.964 39.796 1.00 27.09 799 GLY A O 1
ATOM 6327 N N . SER A 1 800 ? -30.949 12.508 39.197 1.00 25.33 800 SER A N 1
ATOM 6328 C CA . SER A 1 800 ? -31.427 13.446 40.240 1.00 25.33 800 SER A CA 1
ATOM 6329 C C . SER A 1 800 ? -30.477 14.423 40.979 1.00 25.33 800 SER A C 1
ATOM 6331 O O . SER A 1 800 ? -29.774 14.054 41.909 1.00 25.33 800 SER A O 1
ATOM 6333 N N . SER A 1 801 ? -30.680 15.713 40.668 1.00 25.64 801 SER A N 1
ATOM 6334 C CA . SER A 1 801 ? -30.937 16.872 41.561 1.00 25.64 801 SER A CA 1
ATOM 6335 C C . SER A 1 801 ? -30.026 17.248 42.750 1.00 25.64 801 SER A C 1
ATOM 6337 O O . SER A 1 801 ? -29.820 16.459 43.665 1.00 25.64 801 SER A O 1
ATOM 6339 N N . SER A 1 802 ? -29.806 18.577 42.840 1.00 25.16 802 SER A N 1
ATOM 6340 C CA . SER A 1 802 ? -29.507 19.431 44.020 1.00 25.16 802 SER A CA 1
ATOM 6341 C C . SER A 1 802 ? -28.044 19.429 44.515 1.00 25.16 802 SER A C 1
ATOM 6343 O O . SER A 1 802 ? -27.420 18.385 44.551 1.00 25.16 802 SER A O 1
ATOM 6345 N N . SER A 1 803 ? -27.393 20.520 44.940 1.00 24.55 803 SER A N 1
ATOM 6346 C CA . SER A 1 803 ? -27.681 21.963 44.965 1.00 24.55 803 SER A CA 1
ATOM 6347 C C . SER A 1 803 ? -26.426 22.730 45.444 1.00 24.55 803 SER A C 1
ATOM 6349 O O . SER A 1 803 ? -25.645 22.170 46.201 1.00 24.55 803 SER A O 1
ATOM 6351 N N . VAL A 1 804 ? -26.339 24.013 45.068 1.00 26.53 804 VAL A N 1
ATOM 6352 C CA . VAL A 1 804 ? -25.676 25.180 45.710 1.00 26.53 804 VAL A CA 1
ATOM 6353 C C . VAL A 1 804 ? -24.214 25.104 46.198 1.00 26.53 804 VAL A C 1
ATOM 6355 O O . VAL A 1 804 ? -23.887 24.420 47.159 1.00 26.53 804 VAL A O 1
ATOM 6358 N N . ASN A 1 805 ? -23.386 25.971 45.595 1.00 28.91 805 ASN A N 1
ATOM 6359 C CA . ASN A 1 805 ? -22.469 26.982 46.180 1.00 28.91 805 ASN A CA 1
ATOM 6360 C C . ASN A 1 805 ? -21.335 27.183 45.150 1.00 28.91 805 ASN A C 1
ATOM 6362 O O . ASN A 1 805 ? -20.662 26.228 44.793 1.00 28.91 805 ASN A O 1
ATOM 6366 N N . GLY A 1 806 ? -21.106 28.332 44.514 1.00 26.19 806 GLY A N 1
ATOM 6367 C CA . GLY A 1 806 ? -21.147 29.697 45.022 1.00 26.19 806 GLY A CA 1
ATOM 6368 C C . GLY A 1 806 ? -19.709 30.156 45.280 1.00 26.19 806 GLY A C 1
ATOM 6369 O O . GLY A 1 806 ? -19.164 29.762 46.301 1.00 26.19 806 GLY A O 1
ATOM 6370 N N . LEU A 1 807 ? -19.141 30.956 44.356 1.00 26.69 807 LEU A N 1
ATOM 6371 C CA . LEU A 1 807 ? -18.085 31.991 44.513 1.00 26.69 807 LEU A CA 1
ATOM 6372 C C . LEU A 1 807 ? -17.048 32.026 43.365 1.00 26.69 807 LEU A C 1
ATOM 6374 O O . LEU A 1 807 ? -16.104 31.250 43.296 1.00 26.69 807 LEU A O 1
ATOM 6378 N N . THR A 1 808 ? -17.298 32.972 42.458 1.00 25.34 808 THR A N 1
ATOM 6379 C CA . THR A 1 808 ? -16.414 34.032 41.932 1.00 25.34 808 THR A CA 1
ATOM 6380 C C . THR A 1 808 ? -14.891 33.914 42.124 1.00 25.34 808 THR A C 1
ATOM 6382 O O . THR A 1 808 ? -14.408 33.943 43.249 1.00 25.34 808 THR A O 1
ATOM 6385 N N . ALA A 1 809 ? -14.131 34.004 41.023 1.00 24.38 809 ALA A N 1
ATOM 6386 C CA . ALA A 1 809 ? -13.363 35.201 40.620 1.00 24.38 809 ALA A CA 1
ATOM 6387 C C . ALA A 1 809 ? -12.085 34.863 39.824 1.00 24.38 809 ALA A C 1
ATOM 6389 O O . ALA A 1 809 ? -11.250 34.056 40.215 1.00 24.38 809 ALA A O 1
ATOM 6390 N N . SER A 1 810 ? -11.966 35.567 38.703 1.00 24.12 810 SER A N 1
ATOM 6391 C CA . SER A 1 810 ? -10.863 35.701 37.753 1.00 24.12 810 SER A CA 1
ATOM 6392 C C . SER A 1 810 ? -9.482 35.954 38.378 1.00 24.12 810 SER A C 1
ATOM 6394 O O . SER A 1 810 ? -9.385 36.721 39.328 1.00 24.12 810 SER A O 1
ATOM 6396 N N . THR A 1 811 ? -8.393 35.469 37.765 1.00 26.06 811 THR A N 1
ATOM 6397 C CA . THR A 1 811 ? -7.448 36.250 36.919 1.00 26.06 811 THR A CA 1
ATOM 6398 C C . THR A 1 811 ? -6.095 35.544 36.705 1.00 26.06 811 THR A C 1
ATOM 6400 O O . THR A 1 811 ? -5.528 34.964 37.619 1.00 26.06 811 THR A O 1
ATOM 6403 N N . ALA A 1 812 ? -5.579 35.723 35.481 1.00 25.62 812 ALA A N 1
ATOM 6404 C CA . ALA A 1 812 ? -4.173 35.934 35.109 1.00 25.62 812 ALA A CA 1
ATOM 6405 C C . ALA A 1 812 ? -3.130 34.790 35.216 1.00 25.62 812 ALA A C 1
ATOM 6407 O O . ALA A 1 812 ? -2.581 34.475 36.265 1.00 25.62 812 ALA A O 1
ATOM 6408 N N . VAL A 1 813 ? -2.743 34.319 34.025 1.00 28.23 813 VAL A N 1
ATOM 6409 C CA . VAL A 1 813 ? -1.369 33.972 33.581 1.00 28.23 813 VAL A CA 1
ATOM 6410 C C . VAL A 1 813 ? -0.424 35.152 33.933 1.00 28.23 813 VAL A C 1
ATOM 6412 O O . VAL A 1 813 ? -0.892 36.287 33.785 1.00 28.23 813 VAL A O 1
ATOM 6415 N N . PRO A 1 814 ? 0.848 34.978 34.392 1.00 36.69 814 PRO A N 1
ATOM 6416 C CA . PRO A 1 814 ? 1.933 34.458 33.537 1.00 36.69 814 PRO A CA 1
ATOM 6417 C C . PRO A 1 814 ? 3.142 33.752 34.195 1.00 36.69 814 PRO A C 1
ATOM 6419 O O . PRO A 1 814 ? 3.667 34.190 35.218 1.00 36.69 814 PRO A O 1
ATOM 6422 N N . ARG A 1 815 ? 3.699 32.760 33.490 1.00 30.39 815 ARG A N 1
ATOM 6423 C CA . ARG A 1 815 ? 5.064 32.787 32.929 1.00 30.39 815 ARG A CA 1
ATOM 6424 C C . ARG A 1 815 ? 5.277 31.637 31.961 1.00 30.39 815 ARG A C 1
ATOM 6426 O O . ARG A 1 815 ? 4.759 30.541 32.258 1.00 30.39 815 ARG A O 1
#

Sequence (815 aa):
MAGVKLLGFWASPFGYRVIWTLKLKGINYEYIEEDLGNKSQLLLHHNPVHKKIPVLLHGDKAVAESLVILEYIEETWPENPLLPTDAYERAMARFWINFGESKSATFFQFFKSAAGEEQEKAIKETVEILKIIEEQSLGEKKFFGGEAIGLVDIAFGWLAYWFEGTEEAVGTKLLNSTTFPRLHAWIQNFKQSNLGALLSRSLNNEGGISSFSMVYEGEDPDKVYGLFLCRPDVSKHICQSCIDAATLKIVQVCQHKKEAIIWYNECFLRYSNRSFFSNLEMKPTLYMWNRQNASAPDKFDQKLGEMFQNLTAKATSSDGMYAIGQVEVSNFLNLYGIVQCTRDLRMSYCRQCLDEVVGYIPNFMEGKEGGRVLAPSCYIRYEIYPFAAVEDPIVEAQVPSSISPRGRKGRKTKWIATGTSLSGIVVVAFCVYYVIRRRKGADPEEKESKGDLCLLDLGGGRLDAEDYSSETLQGDMLAKSKEFPVIGFDIVYEATQHFSNDNKLGEGGFGPVYKGTLSDGKEIAVKRLSRTSGQGLQEFKNEVILIAKLQHRNLVRLLGCCLEGNELLLIYEYMPNKSLDFFLFDSTRGLELDWKTRFSIINGIARGISYLHEDSRLRIIHRDLKPSNILLDGDMNPKISDFGLARIFAGSENGTNTAKIVGSYGYMAPEYAMEGLYSNKSDVFSFGVVLLEIITGRKNAGFHLSGMGLSLLSYAWQLWNEGKGLELMDPLLGDSCCPDEFLRCYHIGLLCVQEDAFDRPTMSSVIIMLRSESLSLRQPERPAFSVGRFANNQEIASGSSSSVNGLTASTAVPR

Secondary structure (DSSP, 8-state):
-PPEEEEE-TT-HHHHHHHHHHHHTT---EEEE--SSS--HHHHHH-TTT--S-EEEETTEEEESHHHHHHHHHHH--SS-SS-SSHHHHHHHHHHHHHHHHTHHHHHHHTTPPSSHHHHHHHHHHHHHHHHIIIIIITT-SBTTBSS--HHHHHHHHIIIIIHHHHHHHT---S-TTTSHHHHHHHHHHH--HHHHHHH--S-S-SS-TTEEEEEES-TTS-EEEEEEE-TTS-HHHHHHHHHHHHHHHHHHSTT-SEEEEE-SSEEEEEESS--TT-----S-EEEE-SPBPSSHHHHHHHHHHHHHHHHHHHHTSTT-EEEEEEEEETTEEEEEEEEE-TTS-HHHHHHHHHHHHHTHHHHSTTBSEEEEE-SSEEEEEESS--S---------PPPP---------------------SSHHHHHHHHHHHHTTSS-----------SEEEEE-----S------HHHHHHHHHHTTTSSPBPPHHHHHHHTTTT-GGGEEEEETTEEEEEEE-TTS-EEEEEEE-SSSHHHHHHHHHHHHHHTT---TTBPPEEEEEEETTEEEEEEE--TT-BHHHHHT-TTGGGG--HHHHHHHHHHHHHHHHIIIIISSSEEE-S---GGGEEE-TT--EEE--GGG-EEE-S-SS-EE-SS--S-TTTS-HHHHHH-EE-HHHHHHHHHHHHHHHHHT--STTGGGGSS-SSHHHHHHHHHHTT-GGGGS-GGGGGGS-HHHHHHHHHHHHHHTBSSTTTSPPHHHHHHHHH-TTPPPPPP-PBP---PPP-------------------------

Organism: Vitis vinifera (NCBI:txid29760)

pLDDT: mean 73.51, std 21.52, range [22.45, 98.38]